Protein 2VVR (pdb70)

Nearest PDB structures (foldseek):
  2vvr-assembly1_A  TM=1.001E+00  e=6.389E-30  Escherichia coli K-12
  1nn4-assembly1_A  TM=1.004E+00  e=4.431E-27  Escherichia coli
  3he8-assembly1_A  TM=9.908E-01  e=1.418E-20  Acetivibrio thermocellus ATCC 27405
  1o1x-assembly1_A  TM=9.777E-01  e=2.222E-19  Thermotoga maritima
  4lfk-assembly1_B  TM=9.822E-01  e=3.552E-17  Lacticaseibacillus rhamnosus Lc 705

InterPro domains:
  IPR003500 Sugar-phosphate isomerase, RpiB/LacA/LacB family [PF02502] (4-141)
  IPR003500 Sugar-phosphate isomerase, RpiB/LacA/LacB family [PIRSF005384] (2-147)
  IPR003500 Sugar-phosphate isomerase, RpiB/LacA/LacB family [TIGR00689] (4-146)
  IPR004785 Ribose 5-phosphate isomerase B [TIGR01120] (3-145)
  IPR036569 Sugar-phosphate isomerase, RpiB/LacA/LacB superfamily [G3DSA:3.40.1400.10] (1-149)
  IPR036569 Sugar-phosphate isomerase, RpiB/LacA/LacB superfamily [SSF89623] (2-145)
  IPR051812 Sugar Phosphate Isomerase LacAB/RpiB [PTHR43732] (3-147)

Radius of gyration: 34.55 Å; Cα contacts (8 Å, |Δi|>4): 2140; chains: 6; bounding box: 80×55×101 Å

Secondary structure (DSSP, 8-state):
--EEEEEE-TTGGGGHHHHHHHHHHTTPEEEE----SSS---HHHHHHHHHHHHHTTSSSEEEEEESSSHHHHHHHHTSTT--EEE-SSHHHHHHHHHHH---EEEEETTTB-HHHHHHHHHHHHH-----TTHHHHHHHHHHHHT-/--EEEEEE-TTGGGGHHHHHHHHHHTTPEEEE----SSS---HHHHHHHHHHHHHTTSSSEEEEEESSSHHHHHHHHTSTT--EEE-SSHHHHHHHHHHH---EEEEETTTB-HHHHHHHHHHHHH-----THHHHHHHHHHHHH-/--EEEEEE-TTGGGGHHHHHHHHHHTTPEEEE----SSS---HHHHHHHHHHHHHTTSSSEEEEEESSSHHHHHHHHTSTT--EEE-SSHHHHHHHHHHH---EEEEETTTS-HHHHHHHHHHHHH-----TTHHHHHHHHHHHHT-/--EEEEEE-TTGGGGHHHHHHHHHHTTPEEEE----SSS---HHHHHHHHHHHHHTTSSSEEEEEESSSHHHHHHHHTSTT--EEE-SSHHHHHHHHHHH---EEEEETTTS-HHHHHHHHHHHHH-----TTHHHHHHHHHHHH-/--EEEEEE-TTGGGGHHHHHHHHHHTTPEEEE----SSS---HHHHHHHHHHHHHTTSSSEEEEEESSSHHHHHHHHTSTT--EEE-SSHHHHHHHHHHH---EEEEETTTB-HHHHHHHHHHHHH-----THHHHHHHHHHHHTT-/--EEEEEE-TTGGGGHHHHHHHHHHTTPEEEE----SSS---HHHHHHHHHHHHHTTSSSEEEEEESSSHHHHHHHHTSTT--EEE-SSHHHHHHHHHHH---EEEEETTTB-HHHHHHHHHHHHH-----TTHHHHHHHHHHHH-

Organism: Escherichia coli (strain K12) (NCBI:txid83333)

Sequence (879 aa):
MKKIAFGCDHVGFILKHEIVAHLVERGVEVIDKGTWSSERTDYPHYASQVALAVAGGEVDGGILICGTGVGISIAANKFAGIRAVVCSEPYSAQLSRQNNDTNVLAFGSRVVGLELAKMIVDAWLGAQYEGGRHQQRVEAITAIEQRMKKIAFGCDHVGFILKHEIVAHLVERGVEVIDKGTWSSERTDYPHYASQVALAVAGGEVDGGILICGTGVGISIAANKFAGIRAVVCSEPYSAQLSRQNNDTNVLAFGSRVVGLELAKMIVDAWLGAQYEGGRHQQRVEAITAIEQMKKIAFGCDHVGFILKHEIVAHLVERGVEVIDKGTWSSERTDYPHYASQVALAVAGGEVDGGILICGTGVGISIAANKFAGIRAVVCSEPYSAQLSRQNNDTNVLAFGSRVVGLELAKMIVDAWLGAQYEGGRHQQRVEAITAIEQRMKKIAFGCDHVGFILKHEIVAHLVERGVEVIDKGTWSSERTDYPHYASQVALAVAGGEVDGGILICGTGVGISIAANKFAGIRAVVCSEPYSAQLSRQNNDTNVLAFGSRVVGLELAKMIVDAWLGAQYEGGRHQQRVEAITAIEQMKKIAFGCDHVGFILKHEIVAHLVERGVEVIDKGTWSSERTDYPHYASQVALAVAGGEVDGGILICGTGVGISIAANKFAGIRAVVCSEPYSAQLSRQNNDTNVLAFGSRVVGLELAKMIVDAWLGAQYEGGRHQQRVEAITAIEQRMKKIAFGCDHVGFILKHEIVAHLVERGVEVIDKGTWSSERTDYPHYASQVALAVAGGEVDGGILICGTGVGISIAANKFAGIRAVVCSEPYSAQLSRQNNDTNVLAFGSRVVGLELAKMIVDAWLGAQYEGGRHQQRVEAITAIEQ

Solvent-accessible surface area: 32652 Å² total; per-residue (Å²): 67,155,66,0,0,0,0,0,9,34,42,0,34,90,14,9,126,86,0,33,57,10,0,94,129,124,52,10,98,29,54,59,42,0,10,164,52,84,133,162,33,46,14,6,104,17,0,22,67,0,0,100,1,13,53,59,62,106,9,68,0,0,0,0,0,9,12,9,0,1,1,0,4,2,0,0,4,24,32,68,33,0,35,4,0,11,10,16,7,2,20,5,0,53,34,0,25,40,36,8,40,0,21,0,0,0,0,1,4,66,3,2,6,12,45,6,0,44,33,0,0,48,17,0,39,67,15,146,50,105,15,65,158,11,70,140,28,13,88,34,2,54,64,15,42,147,176,65,154,75,0,0,0,0,0,8,33,41,0,62,94,14,19,141,78,0,33,40,9,0,91,140,146,50,10,99,29,54,60,45,0,10,162,45,82,138,182,30,62,15,6,100,17,0,22,63,0,0,82,2,13,53,58,64,100,11,72,0,0,0,0,0,9,11,9,0,0,1,0,4,2,0,0,5,23,6,66,35,0,31,3,0,10,12,16,6,2,21,4,0,55,36,0,24,39,37,10,40,0,20,0,0,0,0,1,3,68,3,2,5,16,43,6,0,41,31,0,0,47,16,0,34,64,12,147,55,114,17,66,132,8,72,104,21,8,103,36,1,61,60,33,52,185,64,155,75,0,0,0,0,0,8,28,40,0,63,94,13,18,138,81,0,34,41,9,0,91,138,148,48,10,101,29,54,60,41,0,10,164,44,80,136,208,31,58,14,6,102,16,0,21,64,0,0,102,2,14,55,58,63,103,10,73,0,0,0,0,0,10,13,9,0,0,2,0,4,1,0,0,5,25,32,66,30,0,32,4,0,10,11,16,33,32,94,4,0,69,34,0,23,40,36,10,39,0,20,0,0,0,0,1,10,151,42,8,50,50,112,77,0,42,117,0,0,45,18,0,34,63,10,147,57,112,15,65,134,6,74,133,24,8,95,36,1,25,40,30,49,154,218,65,155,66,0,0,0,0,0,9,34,41,0,33,94,13,9,127,86,0,35,57,8,0,92,128,124,55,10,96,28,55,55,40,0,10,56,48,82,138,164,32,60,14,6,101,17,0,23,67,0,0,100,1,13,54,59,60,106,10,69,0,0,0,0,0,10,12,9,0,0,1,0,3,2,0,0,4,24,33,71,33,0,37,4,0,11,10,16,36,30,92,4,0,70,34,0,23,41,35,9,37,0,20,0,0,0,0,1,10,148,41,6,48,50,117,74,0,42,118,0,0,47,17,0,41,69,14,150,48,105,16,63,178,7,69,136,37,11,94,34,2,60,58,37,58,179,65,154,72,0,0,0,0,0,8,31,42,0,60,94,14,18,141,82,0,34,40,10,0,92,141,144,49,11,102,29,53,59,41,0,10,165,44,79,137,216,31,60,15,6,100,18,0,22,64,0,0,104,2,14,56,58,63,101,10,73,0,0,0,0,0,9,12,8,0,0,2,0,3,1,0,0,5,26,32,71,34,0,32,3,0,10,10,15,6,2,22,4,0,55,35,0,24,40,36,9,38,0,20,0,0,0,0,1,4,67,3,3,5,14,46,5,0,40,32,0,0,45,17,0,34,64,13,147,56,114,16,65,136,8,73,107,24,7,98,36,1,40,26,32,49,113,133,63,157,62,0,0,0,0,0,10,35,42,0,35,92,14,8,127,84,0,34,57,9,0,92,131,125,52,10,98,30,55,56,38,0,12,164,52,83,135,167,31,45,14,6,103,18,0,23,67,0,0,101,0,13,57,59,62,107,10,69,0,0,0,0,0,10,12,9,0,0,1,0,4,2,0,0,4,25,33,72,33,0,33,4,0,10,9,15,7,1,21,4,0,54,32,0,24,41,34,9,39,0,19,0,0,0,0,1,4,66,3,2,6,12,45,6,0,45,33,0,0,49,16,0,38,68,15,148,48,108,17,62,181,11,71,135,38,12,91,33,2,65,54,39,55,170

Structure (mmCIF, N/CA/C/O backbone):
data_2VVR
#
_entry.id   2VVR
#
_cell.length_a   89.701
_cell.length_b   51.862
_cell.length_c   207.209
_cell.angle_alpha   90.00
_cell.angle_beta   115.55
_cell.angle_gamma   90.00
#
_symmetry.space_group_name_H-M   'C 1 2 1'
#
loop_
_entity.id
_entity.type
_entity.pdbx_description
1 polymer 'RIBOSE-5-PHOSPHATE ISOMERASE B'
2 water water
#
loop_
_atom_site.group_PDB
_atom_site.id
_atom_site.type_symbol
_atom_site.label_atom_id
_atom_site.label_alt_id
_atom_site.label_comp_id
_atom_site.label_asym_id
_atom_site.label_entity_id
_atom_site.label_seq_id
_atom_site.pdbx_PDB_ins_code
_atom_site.Cartn_x
_atom_site.Cartn_y
_atom_site.Cartn_z
_atom_site.occupancy
_atom_site.B_iso_or_equiv
_atom_site.auth_seq_id
_atom_site.auth_comp_id
_atom_site.auth_asym_id
_atom_site.auth_atom_id
_atom_site.pdbx_PDB_model_num
ATOM 1 N N . MET A 1 1 ? 88.471 -21.425 14.563 1.00 29.76 1 MET A N 1
ATOM 2 C CA . MET A 1 1 ? 87.079 -20.983 14.266 1.00 29.49 1 MET A CA 1
ATOM 3 C C . MET A 1 1 ? 86.982 -19.455 14.281 1.00 29.46 1 MET A C 1
ATOM 4 O O . MET A 1 1 ? 86.485 -18.864 15.245 1.00 29.75 1 MET A O 1
ATOM 9 N N . LYS A 1 2 ? 87.443 -18.824 13.199 1.00 28.74 2 LYS A N 1
ATOM 10 C CA . LYS A 1 2 ? 87.415 -17.359 13.067 1.00 28.16 2 LYS A CA 1
ATOM 11 C C . LYS A 1 2 ? 86.180 -16.858 12.334 1.00 27.01 2 LYS A C 1
ATOM 12 O O . LYS A 1 2 ? 85.679 -15.787 12.653 1.00 27.30 2 LYS A O 1
ATOM 18 N N . LYS A 1 3 ? 85.705 -17.606 11.342 1.00 25.72 3 LYS A N 1
ATOM 19 C CA . LYS A 1 3 ? 84.405 -17.316 10.733 1.00 24.94 3 LYS A CA 1
ATOM 20 C C . LYS A 1 3 ? 83.470 -18.516 10.717 1.00 23.35 3 LYS A C 1
ATOM 21 O O . LYS A 1 3 ? 83.868 -19.648 10.413 1.00 22.56 3 LYS A O 1
ATOM 27 N N . ILE A 1 4 ? 82.211 -18.223 11.027 1.00 21.65 4 ILE A N 1
ATOM 28 C CA . ILE A 1 4 ? 81.195 -19.232 11.289 1.00 20.82 4 ILE A CA 1
ATOM 29 C C . ILE A 1 4 ? 79.980 -18.927 10.446 1.00 19.38 4 ILE A C 1
ATOM 30 O O . ILE A 1 4 ? 79.526 -17.784 10.394 1.00 19.51 4 ILE A O 1
ATOM 35 N N . ALA A 1 5 ? 79.457 -19.939 9.772 1.00 17.74 5 ALA A N 1
ATOM 36 C CA . ALA A 1 5 ? 78.176 -19.791 9.085 1.00 17.02 5 ALA A CA 1
ATOM 37 C C . ALA A 1 5 ? 77.079 -20.184 10.071 1.00 16.09 5 ALA A C 1
ATOM 38 O O . ALA A 1 5 ? 77.125 -21.274 10.645 1.00 15.49 5 ALA A O 1
ATOM 40 N N . PHE A 1 6 ? 76.111 -19.283 10.271 1.00 15.29 6 PHE A N 1
ATOM 41 C CA . PHE A 1 6 ? 75.006 -19.487 11.208 1.00 15.15 6 PHE A CA 1
ATOM 42 C C . PHE A 1 6 ? 73.717 -19.767 10.474 1.00 15.21 6 PHE A C 1
ATOM 43 O O . PHE A 1 6 ? 73.429 -19.095 9.497 1.00 16.26 6 PHE A O 1
ATOM 51 N N . GLY A 1 7 ? 72.929 -20.726 10.964 1.00 15.19 7 GLY A N 1
ATOM 52 C CA . GLY A 1 7 ? 71.617 -21.039 10.419 1.00 15.24 7 GLY A CA 1
ATOM 53 C C . GLY A 1 7 ? 70.602 -21.444 11.477 1.00 15.64 7 GLY A C 1
ATOM 54 O O . GLY A 1 7 ? 70.976 -21.975 12.527 1.00 16.39 7 GLY A O 1
ATOM 55 N N . CYS A 1 8 ? 69.317 -21.201 11.214 1.00 15.50 8 CYS A N 1
ATOM 56 C CA . CYS A 1 8 ? 68.263 -21.589 12.144 1.00 15.70 8 CYS A CA 1
ATOM 57 C C . CYS A 1 8 ? 66.909 -21.666 11.454 1.00 15.95 8 CYS A C 1
ATOM 58 O O . CYS A 1 8 ? 66.701 -21.065 10.392 1.00 16.72 8 CYS A O 1
ATOM 61 N N . ASP A 1 9 ? 65.991 -22.417 12.035 1.00 15.47 9 ASP A N 1
ATOM 62 C CA . ASP A 1 9 ? 64.610 -22.334 11.599 1.00 15.58 9 ASP A CA 1
ATOM 63 C C . ASP A 1 9 ? 63.877 -21.302 12.451 1.00 15.39 9 ASP A C 1
ATOM 64 O O . ASP A 1 9 ? 64.499 -20.553 13.205 1.00 14.85 9 ASP A O 1
ATOM 69 N N . HIS A 1 10 ? 62.562 -21.258 12.288 1.00 15.58 10 HIS A N 1
ATOM 70 C CA . HIS A 1 10 ? 61.701 -20.312 12.989 1.00 15.55 10 HIS A CA 1
ATOM 71 C C . HIS A 1 10 ? 61.734 -20.480 14.510 1.00 15.50 10 HIS A C 1
ATOM 72 O O . HIS A 1 10 ? 61.548 -19.514 15.243 1.00 15.39 10 HIS A O 1
ATOM 79 N N . VAL A 1 11 ? 61.948 -21.706 14.981 1.00 15.60 11 VAL A N 1
ATOM 80 C CA . VAL A 1 11 ? 61.958 -21.967 16.427 1.00 15.05 11 VAL A CA 1
ATOM 81 C C . VAL A 1 11 ? 63.336 -21.634 16.985 1.00 14.91 11 VAL A C 1
ATOM 82 O O . VAL A 1 11 ? 63.434 -21.001 18.027 1.00 15.60 11 VAL A O 1
ATOM 86 N N . GLY A 1 12 ? 64.392 -22.041 16.281 1.00 14.62 12 GLY A N 1
ATOM 87 C CA . GLY A 1 12 ? 65.766 -21.675 16.647 1.00 14.79 12 GLY A CA 1
ATOM 88 C C . GLY A 1 12 ? 66.022 -20.172 16.656 1.00 15.03 12 GLY A C 1
ATOM 89 O O . GLY A 1 12 ? 66.878 -19.671 17.417 1.00 14.65 12 GLY A O 1
ATOM 90 N N . PHE A 1 13 ? 65.276 -19.464 15.802 1.00 15.14 13 PHE A N 1
ATOM 91 C CA . PHE A 1 13 ? 65.354 -18.004 15.646 1.00 15.02 13 PHE A CA 1
ATOM 92 C C . PHE A 1 13 ? 65.205 -17.248 16.970 1.00 14.80 13 PHE A C 1
ATOM 93 O O . PHE A 1 13 ? 65.796 -16.185 17.143 1.00 14.90 13 PHE A O 1
ATOM 101 N N . ILE A 1 14 ? 64.465 -17.792 17.925 1.00 14.78 14 ILE A N 1
ATOM 102 C CA . ILE A 1 14 ? 64.325 -17.096 19.204 1.00 15.08 14 ILE A CA 1
ATOM 103 C C . ILE A 1 14 ? 65.667 -16.816 19.919 1.00 14.39 14 ILE A C 1
ATOM 104 O O . ILE A 1 14 ? 65.749 -15.897 20.722 1.00 13.45 14 ILE A O 1
ATOM 109 N N . LEU A 1 15 ? 66.708 -17.603 19.620 1.00 13.78 15 LEU A N 1
ATOM 110 C CA . LEU A 1 15 ? 68.051 -17.396 20.186 1.00 13.71 15 LEU A CA 1
ATOM 111 C C . LEU A 1 15 ? 69.001 -16.649 19.252 1.00 13.45 15 LEU A C 1
ATOM 112 O O . LEU A 1 15 ? 70.102 -16.300 19.659 1.00 13.38 15 LEU A O 1
ATOM 117 N N . LYS A 1 16 ? 68.582 -16.414 18.007 1.00 14.16 16 LYS A N 1
ATOM 118 C CA . LYS A 1 16 ? 69.477 -15.915 16.950 1.00 13.99 16 LYS A CA 1
ATOM 119 C C . LYS A 1 16 ? 70.232 -14.648 17.315 1.00 13.97 16 LYS A C 1
ATOM 120 O O . LYS A 1 16 ? 71.464 -14.624 17.290 1.00 13.61 16 LYS A O 1
ATOM 126 N N . HIS A 1 17 ? 69.507 -13.578 17.635 1.00 14.18 17 HIS A N 1
ATOM 127 C CA . HIS A 1 17 ? 70.167 -12.269 17.780 1.00 14.13 17 HIS A CA 1
ATOM 128 C C . HIS A 1 17 ? 71.161 -12.293 18.913 1.00 13.74 17 HIS A C 1
ATOM 129 O O . HIS A 1 17 ? 72.265 -11.751 18.793 1.00 13.36 17 HIS A O 1
ATOM 136 N N . GLU A 1 18 ? 70.801 -12.978 19.993 1.00 13.50 18 GLU A N 1
ATOM 137 C CA . GLU A 1 18 ? 71.669 -13.049 21.151 1.00 13.92 18 GLU A CA 1
ATOM 138 C C . GLU A 1 18 ? 72.912 -13.910 20.897 1.00 13.48 18 GLU A C 1
ATOM 139 O O . GLU A 1 18 ? 74.027 -13.527 21.264 1.00 13.35 18 GLU A O 1
ATOM 145 N N . ILE A 1 19 ? 72.727 -15.058 20.245 1.00 13.42 19 ILE A N 1
ATOM 146 C CA . ILE A 1 19 ? 73.862 -15.921 19.904 1.00 13.20 19 ILE A CA 1
ATOM 147 C C . ILE A 1 19 ? 74.782 -15.246 18.888 1.00 13.01 19 ILE A C 1
ATOM 148 O O . ILE A 1 19 ? 75.997 -15.278 19.056 1.00 12.38 19 ILE A O 1
ATOM 153 N N . VAL A 1 20 ? 74.211 -14.643 17.843 1.00 13.67 20 VAL A N 1
ATOM 154 C CA . VAL A 1 20 ? 75.032 -13.875 16.879 1.00 13.92 20 VAL A CA 1
ATOM 155 C C . VAL A 1 20 ? 75.848 -12.795 17.586 1.00 13.75 20 VAL A C 1
ATOM 156 O O . VAL A 1 20 ? 77.048 -12.686 17.354 1.00 14.06 20 VAL A O 1
ATOM 160 N N . ALA A 1 21 ? 75.209 -12.019 18.463 1.00 14.07 21 ALA A N 1
ATOM 161 C CA . ALA A 1 21 ? 75.910 -10.965 19.225 1.00 13.95 21 ALA A CA 1
ATOM 162 C C . ALA A 1 21 ? 77.063 -11.520 20.052 1.00 13.95 21 ALA A C 1
ATOM 163 O O . ALA A 1 21 ? 78.160 -10.928 20.106 1.00 14.03 21 ALA A O 1
ATOM 165 N N . HIS A 1 22 ? 76.808 -12.650 20.712 1.00 13.67 22 HIS A N 1
ATOM 166 C CA . HIS A 1 22 ? 77.828 -13.350 21.494 1.00 13.57 22 HIS A CA 1
ATOM 167 C C . HIS A 1 22 ? 79.043 -13.781 20.639 1.00 13.46 22 HIS A C 1
ATOM 168 O O . HIS A 1 22 ? 80.196 -13.662 21.061 1.00 12.21 22 HIS A O 1
ATOM 175 N N . LEU A 1 23 ? 78.771 -14.282 19.437 1.00 13.76 23 LEU A N 1
ATOM 176 C CA . LEU A 1 23 ? 79.837 -14.676 18.520 1.00 13.88 23 LEU A CA 1
ATOM 177 C C . LEU A 1 23 ? 80.638 -13.451 18.066 1.00 14.19 23 LEU A C 1
ATOM 178 O O . LEU A 1 23 ? 81.866 -13.486 18.029 1.00 13.47 23 LEU A O 1
ATOM 183 N N . VAL A 1 24 ? 79.944 -12.357 17.749 1.00 14.70 24 VAL A N 1
ATOM 184 C CA . VAL A 1 24 ? 80.650 -11.101 17.408 1.00 15.33 24 VAL A CA 1
ATOM 185 C C . VAL A 1 24 ? 81.500 -10.653 18.585 1.00 15.48 24 VAL A C 1
ATOM 186 O O . VAL A 1 24 ? 82.683 -10.362 18.418 1.00 16.14 24 VAL A O 1
ATOM 190 N N . GLU A 1 25 ? 80.935 -10.657 19.791 1.00 16.10 25 GLU A N 1
ATOM 191 C CA . GLU A 1 25 ? 81.724 -10.352 20.989 1.00 16.36 25 GLU A CA 1
ATOM 192 C C . GLU A 1 25 ? 82.984 -11.241 21.142 1.00 17.29 25 GLU A C 1
ATOM 193 O O . GLU A 1 25 ? 84.034 -10.751 21.603 1.00 16.54 25 GLU A O 1
ATOM 199 N N . ARG A 1 26 ? 82.882 -12.532 20.789 1.00 17.77 26 ARG A N 1
ATOM 200 C CA . ARG A 1 26 ? 84.037 -13.455 20.855 1.00 18.31 26 ARG A CA 1
ATOM 201 C C . ARG A 1 26 ? 85.027 -13.268 19.698 1.00 19.24 26 ARG A C 1
ATOM 202 O O . ARG A 1 26 ? 86.054 -13.957 19.638 1.00 18.86 26 ARG A O 1
ATOM 210 N N . GLY A 1 27 ? 84.705 -12.375 18.764 1.00 20.06 27 GLY A N 1
ATOM 211 C CA . GLY A 1 27 ? 85.618 -12.022 17.678 1.00 20.06 27 GLY A CA 1
ATOM 212 C C . GLY A 1 27 ? 85.469 -12.870 16.430 1.00 20.84 27 GLY A C 1
ATOM 213 O O . GLY A 1 27 ? 86.389 -12.906 15.604 1.00 20.57 27 GLY A O 1
ATOM 214 N N . VAL A 1 28 ? 84.326 -13.547 16.266 1.00 21.01 28 VAL A N 1
ATOM 215 C CA . VAL A 1 28 ? 84.105 -14.323 15.049 1.00 20.90 28 VAL A CA 1
ATOM 216 C C . VAL A 1 28 ? 83.231 -13.561 14.062 1.00 21.11 28 VAL A C 1
ATOM 217 O O . VAL A 1 28 ? 82.283 -12.867 14.444 1.00 20.67 28 VAL A O 1
ATOM 221 N N . GLU A 1 29 ? 83.598 -13.675 12.788 1.00 21.24 29 GLU A N 1
ATOM 222 C CA . GLU A 1 29 ? 82.804 -13.159 11.696 1.00 21.39 29 GLU A CA 1
ATOM 223 C C . GLU A 1 29 ? 81.675 -14.142 11.428 1.00 21.46 29 GLU A C 1
ATOM 224 O O . GLU A 1 29 ? 81.929 -15.316 11.112 1.00 21.77 29 GLU A O 1
ATOM 230 N N . VAL A 1 30 ? 80.439 -13.658 11.549 1.00 20.94 30 VAL A N 1
ATOM 231 C CA . VAL A 1 30 ? 79.255 -14.470 11.334 1.00 21.08 30 VAL A CA 1
ATOM 232 C C . VAL A 1 30 ? 78.744 -14.276 9.902 1.00 21.54 30 VAL A C 1
ATOM 233 O O . VAL A 1 30 ? 78.424 -13.155 9.485 1.00 21.45 30 VAL A O 1
ATOM 237 N N . ILE A 1 31 ? 78.668 -15.371 9.153 1.00 21.21 31 ILE A N 1
ATOM 238 C CA . ILE A 1 31 ? 77.998 -15.361 7.867 1.00 21.37 31 ILE A CA 1
ATOM 239 C C . ILE A 1 31 ? 76.605 -15.918 8.111 1.00 21.34 31 ILE A C 1
ATOM 240 O O . ILE A 1 31 ? 76.462 -17.088 8.454 1.00 21.53 31 ILE A O 1
ATOM 245 N N . ASP A 1 32 ? 75.587 -15.075 7.945 1.00 21.60 32 ASP A N 1
ATOM 246 C CA . ASP A 1 32 ? 74.206 -15.401 8.309 1.00 21.40 32 ASP A CA 1
ATOM 247 C C . ASP A 1 32 ? 73.453 -16.071 7.160 1.00 21.72 32 ASP A C 1
ATOM 248 O O . ASP A 1 32 ? 73.282 -15.489 6.083 1.00 21.95 32 ASP A O 1
ATOM 253 N N . LYS A 1 33 ? 72.983 -17.290 7.402 1.00 21.23 33 LYS A N 1
ATOM 254 C CA . LYS A 1 33 ? 72.303 -18.081 6.378 1.00 21.01 33 LYS A CA 1
ATOM 255 C C . LYS A 1 33 ? 70.803 -18.090 6.607 1.00 20.57 33 LYS A C 1
ATOM 256 O O . LYS A 1 33 ? 70.093 -18.755 5.886 1.00 21.51 33 LYS A O 1
ATOM 262 N N . GLY A 1 34 ? 70.328 -17.347 7.602 1.00 20.19 34 GLY A N 1
ATOM 263 C CA . GLY A 1 34 ? 68.902 -17.280 7.904 1.00 20.58 34 GLY A CA 1
ATOM 264 C C . GLY A 1 34 ? 68.562 -18.378 8.889 1.00 20.73 34 GLY A C 1
ATOM 265 O O . GLY A 1 34 ? 69.449 -19.157 9.248 1.00 20.08 34 GLY A O 1
ATOM 266 N N . THR A 1 35 ? 67.303 -18.485 9.321 1.00 21.27 35 THR A N 1
ATOM 267 C CA . THR A 1 35 ? 66.171 -17.670 8.834 1.00 22.10 35 THR A CA 1
ATOM 268 C C . THR A 1 35 ? 66.115 -16.258 9.479 1.00 22.56 35 THR A C 1
ATOM 269 O O . THR A 1 35 ? 66.920 -15.919 10.357 1.00 22.94 35 THR A O 1
ATOM 273 N N . TRP A 1 36 ? 65.189 -15.427 9.021 1.00 23.00 36 TRP A N 1
ATOM 274 C CA . TRP A 1 36 ? 65.166 -14.008 9.424 1.00 23.36 36 TRP A CA 1
ATOM 275 C C . TRP A 1 36 ? 63.876 -13.570 10.118 1.00 23.66 36 TRP A C 1
ATOM 276 O O . TRP A 1 36 ? 63.697 -12.387 10.408 1.00 24.32 36 TRP A O 1
ATOM 287 N N . SER A 1 37 ? 62.979 -14.510 10.385 1.00 24.15 37 SER A N 1
ATOM 288 C CA . SER A 1 37 ? 61.784 -14.228 11.174 1.00 24.55 37 SER A CA 1
ATOM 289 C C . SER A 1 37 ? 61.284 -15.506 11.837 1.00 24.89 37 SER A C 1
ATOM 290 O O . SER A 1 37 ? 61.825 -16.602 11.604 1.00 25.13 37 SER A O 1
ATOM 293 N N . SER A 1 38 ? 60.246 -15.358 12.652 1.00 25.18 38 SER A N 1
ATOM 294 C CA . SER A 1 38 ? 59.562 -16.490 13.273 1.00 25.91 38 SER A CA 1
ATOM 295 C C . SER A 1 38 ? 58.553 -17.183 12.339 1.00 26.37 38 SER A C 1
ATOM 296 O O . SER A 1 38 ? 57.814 -18.071 12.779 1.00 26.51 38 SER A O 1
ATOM 299 N N . GLU A 1 39 ? 58.509 -16.780 11.067 1.00 26.75 39 GLU A N 1
ATOM 300 C CA . GLU A 1 39 ? 57.616 -17.400 10.092 1.00 27.14 39 GLU A CA 1
ATOM 301 C C . GLU A 1 39 ? 58.003 -18.854 9.869 1.00 27.02 39 GLU A C 1
ATOM 302 O O . GLU A 1 39 ? 59.158 -19.130 9.567 1.00 26.64 39 GLU A O 1
ATOM 308 N N . ARG A 1 40 ? 57.025 -19.758 9.983 1.00 27.37 40 ARG A N 1
ATOM 309 C CA . ARG A 1 40 ? 57.230 -21.203 9.790 1.00 27.45 40 ARG A CA 1
ATOM 310 C C . ARG A 1 40 ? 58.081 -21.498 8.552 1.00 26.98 40 ARG A C 1
ATOM 311 O O . ARG A 1 40 ? 57.830 -20.969 7.474 1.00 27.14 40 ARG A O 1
ATOM 319 N N . THR A 1 41 ? 59.089 -22.346 8.719 1.00 26.16 41 THR A N 1
ATOM 320 C CA . THR A 1 41 ? 60.022 -22.667 7.640 1.00 25.49 41 THR A CA 1
ATOM 321 C C . THR A 1 41 ? 60.691 -24.014 7.941 1.00 25.19 41 THR A C 1
ATOM 322 O O . THR A 1 41 ? 60.531 -24.548 9.039 1.00 24.75 41 THR A O 1
ATOM 326 N N . ASP A 1 42 ? 61.416 -24.566 6.965 1.00 24.78 42 ASP A N 1
ATOM 327 C CA . ASP A 1 42 ? 61.941 -25.936 7.063 1.00 24.02 42 ASP A CA 1
ATOM 328 C C . ASP A 1 42 ? 63.432 -25.967 7.401 1.00 23.32 42 ASP A C 1
ATOM 329 O O . ASP A 1 42 ? 64.254 -25.413 6.661 1.00 23.53 42 ASP A O 1
ATOM 334 N N . TYR A 1 43 ? 63.769 -26.647 8.501 1.00 21.48 43 TYR A N 1
ATOM 335 C CA . TYR A 1 43 ? 65.138 -26.715 8.998 1.00 20.79 43 TYR A CA 1
ATOM 336 C C . TYR A 1 43 ? 66.181 -27.316 8.023 1.00 20.38 43 TYR A C 1
ATOM 337 O O . TYR A 1 43 ? 67.317 -26.853 8.008 1.00 19.86 43 TYR A O 1
ATOM 346 N N . PRO A 1 44 ? 65.813 -28.327 7.201 1.00 20.42 44 PRO A N 1
ATOM 347 C CA . PRO A 1 44 ? 66.843 -28.912 6.328 1.00 20.30 44 PRO A CA 1
ATOM 348 C C . PRO A 1 44 ? 67.502 -27.924 5.361 1.00 19.80 44 PRO A C 1
ATOM 349 O O . PRO A 1 44 ? 68.694 -28.027 5.109 1.00 19.95 44 PRO A O 1
ATOM 353 N N . HIS A 1 45 ? 66.743 -26.971 4.837 1.00 19.98 45 HIS A N 1
ATOM 354 C CA . HIS A 1 45 ? 67.321 -25.941 3.958 1.00 19.76 45 HIS A CA 1
ATOM 355 C C . HIS A 1 45 ? 68.462 -25.143 4.609 1.00 19.14 45 HIS A C 1
ATOM 356 O O . HIS A 1 45 ? 69.482 -24.863 3.971 1.00 18.76 45 HIS A O 1
ATOM 363 N N . TYR A 1 46 ? 68.298 -24.774 5.879 1.00 19.04 46 TYR A N 1
ATOM 364 C CA . TYR A 1 46 ? 69.313 -23.947 6.569 1.00 19.08 46 TYR A CA 1
ATOM 365 C C . TYR A 1 46 ? 70.527 -24.783 6.945 1.00 18.47 46 TYR A C 1
ATOM 366 O O . TYR A 1 46 ? 71.659 -24.319 6.857 1.00 17.72 46 TYR A O 1
ATOM 375 N N . ALA A 1 47 ? 70.268 -26.029 7.342 1.00 18.41 47 ALA A N 1
ATOM 376 C CA . ALA A 1 47 ? 71.316 -27.049 7.511 1.00 18.45 47 ALA A CA 1
ATOM 377 C C . ALA A 1 47 ? 72.181 -27.145 6.251 1.00 17.71 47 ALA A C 1
ATOM 378 O O . ALA A 1 47 ? 73.405 -27.095 6.329 1.00 17.45 47 ALA A O 1
ATOM 380 N N . SER A 1 48 ? 71.527 -27.276 5.096 1.00 17.94 48 SER A N 1
ATOM 381 C CA . SER A 1 48 ? 72.232 -27.327 3.803 1.00 18.45 48 SER A CA 1
ATOM 382 C C . SER A 1 48 ? 73.108 -26.088 3.556 1.00 17.77 48 SER A C 1
ATOM 383 O O . SER A 1 48 ? 74.260 -26.219 3.178 1.00 17.66 48 SER A O 1
ATOM 386 N N . GLN A 1 49 ? 72.567 -24.893 3.793 1.00 18.00 49 GLN A N 1
ATOM 387 C CA . GLN A 1 49 ? 73.322 -23.639 3.554 1.00 17.80 49 GLN A CA 1
ATOM 388 C C . GLN A 1 49 ? 74.594 -23.559 4.374 1.00 17.67 49 GLN A C 1
ATOM 389 O O . GLN A 1 49 ? 75.652 -23.209 3.856 1.00 17.20 49 GLN A O 1
ATOM 395 N N . VAL A 1 50 ? 74.485 -23.882 5.666 1.00 17.24 50 VAL A N 1
ATOM 396 C CA . VAL A 1 50 ? 75.638 -23.879 6.559 1.00 17.13 50 VAL A CA 1
ATOM 397 C C . VAL A 1 50 ? 76.612 -25.010 6.196 1.00 16.98 50 VAL A C 1
ATOM 398 O O . VAL A 1 50 ? 77.820 -24.789 6.064 1.00 16.42 50 VAL A O 1
ATOM 402 N N . ALA A 1 51 ? 76.079 -26.213 6.016 1.00 17.84 51 ALA A N 1
ATOM 403 C CA . ALA A 1 51 ? 76.907 -27.381 5.691 1.00 18.89 51 ALA A CA 1
ATOM 404 C C . ALA A 1 51 ? 77.722 -27.181 4.403 1.00 19.33 51 ALA A C 1
ATOM 405 O O . ALA A 1 51 ? 78.916 -27.481 4.372 1.00 19.98 51 ALA A O 1
ATOM 407 N N . LEU A 1 52 ? 77.074 -26.671 3.355 1.00 20.02 52 LEU A N 1
ATOM 408 C CA . LEU A 1 52 ? 77.758 -26.374 2.085 1.00 20.63 52 LEU A CA 1
ATOM 409 C C . LEU A 1 52 ? 78.888 -25.370 2.264 1.00 20.91 52 LEU A C 1
ATOM 410 O O . LEU A 1 52 ? 79.989 -25.563 1.722 1.00 21.54 52 LEU A O 1
ATOM 415 N N . ALA A 1 53 ? 78.642 -24.342 3.077 1.00 21.11 53 ALA A N 1
ATOM 416 C CA . ALA A 1 53 ? 79.647 -23.321 3.373 1.00 20.84 53 ALA A CA 1
ATOM 417 C C . ALA A 1 53 ? 80.846 -23.875 4.122 1.00 20.89 53 ALA A C 1
ATOM 418 O O . ALA A 1 53 ? 81.995 -23.516 3.831 1.00 20.77 53 ALA A O 1
ATOM 420 N N . VAL A 1 54 ? 80.589 -24.737 5.103 1.00 21.35 54 VAL A N 1
ATOM 421 C CA . VAL A 1 54 ? 81.674 -25.383 5.845 1.00 21.42 54 VAL A CA 1
ATOM 422 C C . VAL A 1 54 ? 82.426 -26.392 4.959 1.00 21.78 54 VAL A C 1
ATOM 423 O O . VAL A 1 54 ? 83.659 -26.387 4.906 1.00 20.93 54 VAL A O 1
ATOM 427 N N . ALA A 1 55 ? 81.678 -27.265 4.284 1.00 22.85 55 ALA A N 1
ATOM 428 C CA . ALA A 1 55 ? 82.294 -28.332 3.483 1.00 23.76 55 ALA A CA 1
ATOM 429 C C . ALA A 1 55 ? 83.112 -27.724 2.323 1.00 24.62 55 ALA A C 1
ATOM 430 O O . ALA A 1 55 ? 84.201 -28.209 2.008 1.00 25.25 55 ALA A O 1
ATOM 432 N N . GLY A 1 56 ? 82.597 -26.635 1.744 1.00 25.40 56 GLY A N 1
ATOM 433 C CA . GLY A 1 56 ? 83.288 -25.875 0.694 1.00 25.70 56 GLY A CA 1
ATOM 434 C C . GLY A 1 56 ? 84.350 -24.873 1.129 1.00 26.14 56 GLY A C 1
ATOM 435 O O . GLY A 1 56 ? 84.874 -24.130 0.294 1.00 26.35 56 GLY A O 1
ATOM 436 N N . GLY A 1 57 ? 84.656 -24.819 2.426 1.00 26.42 57 GLY A N 1
ATOM 437 C CA . GLY A 1 57 ? 85.824 -24.082 2.917 1.00 26.44 57 GLY A CA 1
ATOM 438 C C . GLY A 1 57 ? 85.717 -22.564 2.950 1.00 26.80 57 GLY A C 1
ATOM 439 O O . GLY A 1 57 ? 86.709 -21.860 3.209 1.00 27.03 57 GLY A O 1
ATOM 440 N N . GLU A 1 58 ? 84.522 -22.046 2.694 1.00 26.78 58 GLU A N 1
ATOM 441 C CA . GLU A 1 58 ? 84.295 -20.598 2.740 1.00 26.89 58 GLU A CA 1
ATOM 442 C C . GLU A 1 58 ? 84.229 -20.098 4.203 1.00 26.45 58 GLU A C 1
ATOM 443 O O . GLU A 1 58 ? 84.391 -18.902 4.488 1.00 25.93 58 GLU A O 1
ATOM 449 N N . VAL A 1 59 ? 84.068 -21.050 5.124 1.00 25.51 59 VAL A N 1
ATOM 450 C CA . VAL A 1 59 ? 83.857 -20.762 6.524 1.00 24.20 59 VAL A CA 1
ATOM 451 C C . VAL A 1 59 ? 84.596 -21.827 7.342 1.00 23.51 59 VAL A C 1
ATOM 452 O O . VAL A 1 59 ? 84.886 -22.906 6.825 1.00 23.52 59 VAL A O 1
ATOM 456 N N . ASP A 1 60 ? 84.938 -21.523 8.594 1.00 22.07 60 ASP A N 1
ATOM 457 C CA . ASP A 1 60 ? 85.692 -22.475 9.426 1.00 21.21 60 ASP A CA 1
ATOM 458 C C . ASP A 1 60 ? 84.795 -23.492 10.106 1.00 19.91 60 ASP A C 1
ATOM 459 O O . ASP A 1 60 ? 85.228 -24.588 10.401 1.00 20.13 60 ASP A O 1
ATOM 464 N N . GLY A 1 61 ? 83.553 -23.111 10.360 1.00 19.07 61 GLY A N 1
ATOM 465 C CA . GLY A 1 61 ? 82.607 -23.960 11.071 1.00 17.88 61 GLY A CA 1
ATOM 466 C C . GLY A 1 61 ? 81.216 -23.393 10.949 1.00 16.99 61 GLY A C 1
ATOM 467 O O . GLY A 1 61 ? 81.025 -22.333 10.352 1.00 16.46 61 GLY A O 1
ATOM 468 N N . GLY A 1 62 ? 80.247 -24.114 11.507 1.00 15.81 62 GLY A N 1
ATOM 469 C CA . GLY A 1 62 ? 78.866 -23.721 11.470 1.00 14.99 62 GLY A CA 1
ATOM 470 C C . GLY A 1 62 ? 78.177 -23.843 12.817 1.00 14.22 62 GLY A C 1
ATOM 471 O O . GLY A 1 62 ? 78.574 -24.638 13.663 1.00 13.63 62 GLY A O 1
ATOM 472 N N . ILE A 1 63 ? 77.140 -23.039 13.011 1.00 13.40 63 ILE A N 1
ATOM 473 C CA . ILE A 1 63 ? 76.298 -23.139 14.197 1.00 13.09 63 ILE A CA 1
ATOM 474 C C . ILE A 1 63 ? 74.861 -23.134 13.729 1.00 11.93 63 ILE A C 1
ATOM 475 O O . ILE A 1 63 ? 74.479 -22.316 12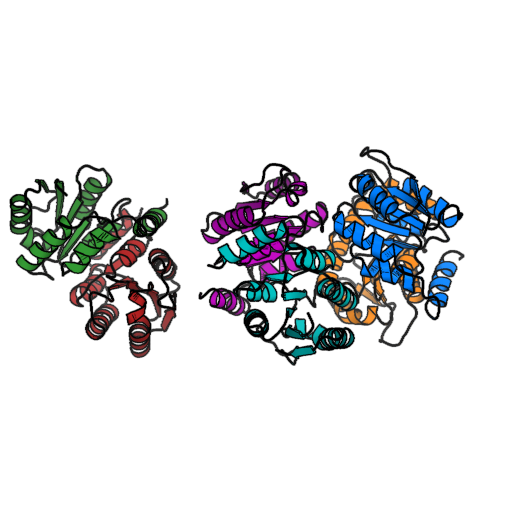.915 1.00 12.29 63 ILE A O 1
ATOM 480 N N . LEU A 1 64 ? 74.087 -24.080 14.240 1.00 11.40 64 LEU A N 1
ATOM 481 C CA . LEU A 1 64 ? 72.729 -24.315 13.826 1.00 11.50 64 LEU A CA 1
ATOM 482 C C . LEU A 1 64 ? 71.834 -24.456 15.057 1.00 11.71 64 LEU A C 1
ATOM 483 O O . LEU A 1 64 ? 72.191 -25.153 16.027 1.00 10.81 64 LEU A O 1
ATOM 488 N N . ILE A 1 65 ? 70.675 -23.798 15.020 1.00 11.74 65 ILE A N 1
ATOM 489 C CA . ILE A 1 65 ? 69.694 -23.895 16.097 1.00 11.67 65 ILE A CA 1
ATOM 490 C C . ILE A 1 65 ? 68.319 -24.213 15.553 1.00 11.87 65 ILE A C 1
ATOM 491 O O . ILE A 1 65 ? 67.868 -23.552 14.622 1.00 11.52 65 ILE A O 1
ATOM 496 N N . CYS A 1 66 ? 67.666 -25.229 16.132 1.00 11.83 66 CYS A N 1
ATOM 497 C CA . CYS A 1 66 ? 66.238 -25.474 15.932 1.00 11.86 66 CYS A CA 1
ATOM 498 C C . CYS A 1 66 ? 65.581 -25.697 17.302 1.00 11.07 66 CYS A C 1
ATOM 499 O O . CYS A 1 66 ? 66.151 -25.314 18.321 1.00 11.14 66 CYS A O 1
ATOM 502 N N . GLY A 1 67 ? 64.391 -26.284 17.343 1.00 10.65 67 GLY A N 1
ATOM 503 C CA . GLY A 1 67 ? 63.730 -26.543 18.625 1.00 10.77 67 GLY A CA 1
ATOM 504 C C . GLY A 1 67 ? 64.623 -27.348 19.583 1.00 10.47 67 GLY A C 1
ATOM 505 O O . GLY A 1 67 ? 64.749 -27.013 20.767 1.00 9.12 67 GLY A O 1
ATOM 506 N N . THR A 1 68 ? 65.240 -28.410 19.054 1.00 10.16 68 THR A N 1
ATOM 507 C CA . THR A 1 68 ? 66.139 -29.278 19.839 1.00 10.50 68 THR A CA 1
ATOM 508 C C . THR A 1 68 ? 67.570 -29.310 19.311 1.00 10.28 68 THR A C 1
ATOM 509 O O . THR A 1 68 ? 68.461 -29.798 19.993 1.00 10.56 68 THR A O 1
ATOM 513 N N . GLY A 1 69 ? 67.779 -28.816 18.091 1.00 9.90 69 GLY A N 1
ATOM 514 C CA . GLY A 1 69 ? 69.042 -28.942 17.415 1.00 10.05 69 GLY A CA 1
ATOM 515 C C . GLY A 1 69 ? 69.227 -30.293 16.733 1.00 9.79 69 GLY A C 1
ATOM 516 O O . GLY A 1 69 ? 70.169 -30.461 15.987 1.00 10.21 69 GLY A O 1
ATOM 517 N N . VAL A 1 70 ? 68.331 -31.252 16.981 1.00 10.24 70 VAL A N 1
ATOM 518 C CA . VAL A 1 70 ? 68.560 -32.640 16.571 1.00 10.38 70 VAL A CA 1
ATOM 519 C C . VAL A 1 70 ? 68.334 -32.833 15.074 1.00 10.29 70 VAL A C 1
ATOM 520 O O . VAL A 1 70 ? 69.234 -33.286 14.373 1.00 10.35 70 VAL A O 1
ATOM 524 N N . GLY A 1 71 ? 67.151 -32.476 14.585 1.00 10.67 71 GLY A N 1
ATOM 525 C CA . GLY A 1 71 ? 66.832 -32.600 13.159 1.00 11.61 71 GLY A CA 1
ATOM 526 C C . GLY A 1 71 ? 67.783 -31.821 12.272 1.00 12.06 71 GLY A C 1
ATOM 527 O O . GLY A 1 71 ? 68.318 -32.355 11.279 1.00 12.20 71 GLY A O 1
ATOM 528 N N . ILE A 1 72 ? 68.027 -30.566 12.648 1.00 12.40 72 ILE A N 1
ATOM 529 C CA . ILE A 1 72 ? 68.942 -29.707 11.892 1.00 12.65 72 ILE A CA 1
ATOM 530 C C . ILE A 1 72 ? 70.379 -30.305 11.858 1.00 13.35 72 ILE A C 1
ATOM 531 O O . ILE A 1 72 ? 71.033 -30.258 10.821 1.00 14.38 72 ILE A O 1
ATOM 536 N N . SER A 1 73 ? 70.849 -30.914 12.952 1.00 13.57 73 SER A N 1
ATOM 537 C CA . SER A 1 73 ? 72.174 -31.581 12.957 1.00 13.16 73 SER A CA 1
ATOM 538 C C . SER A 1 73 ? 72.228 -32.933 12.229 1.00 12.79 73 SER A C 1
ATOM 539 O O . SER A 1 73 ? 73.288 -33.307 11.711 1.00 12.75 73 SER A O 1
ATOM 542 N N . ILE A 1 74 ? 71.121 -33.674 12.209 1.00 12.47 74 ILE A N 1
ATOM 543 C CA . ILE A 1 74 ? 71.048 -34.905 11.420 1.00 12.79 74 ILE A CA 1
ATOM 544 C C . ILE A 1 74 ? 71.223 -34.576 9.926 1.00 12.85 74 ILE A C 1
ATOM 545 O O . ILE A 1 74 ? 72.006 -35.224 9.233 1.00 12.06 74 ILE A O 1
ATOM 550 N N . ALA A 1 75 ? 70.511 -33.542 9.462 1.00 13.34 75 ALA A N 1
ATOM 551 C CA . ALA A 1 75 ? 70.623 -33.035 8.078 1.00 13.50 75 ALA A CA 1
ATOM 552 C C . ALA A 1 75 ? 72.047 -32.621 7.748 1.00 13.81 75 ALA A C 1
ATOM 553 O O . ALA A 1 75 ? 72.605 -33.033 6.726 1.00 14.17 75 ALA A O 1
ATOM 555 N N . ALA A 1 76 ? 72.657 -31.830 8.625 1.00 13.67 76 ALA A N 1
ATOM 556 C CA . ALA A 1 76 ? 74.050 -31.389 8.432 1.00 13.78 76 ALA A CA 1
ATOM 557 C C . ALA A 1 76 ? 75.006 -32.575 8.310 1.00 13.60 76 ALA A C 1
ATOM 558 O O . ALA A 1 76 ? 75.890 -32.584 7.453 1.00 13.64 76 ALA A O 1
ATOM 560 N N . ASN A 1 77 ? 74.815 -33.582 9.159 1.00 14.04 77 ASN A N 1
ATOM 561 C CA . ASN A 1 77 ? 75.710 -34.755 9.191 1.00 14.52 77 ASN A CA 1
ATOM 562 C C . ASN A 1 77 ? 75.621 -35.635 7.922 1.00 14.99 77 ASN A C 1
ATOM 563 O O . ASN A 1 77 ? 76.544 -36.398 7.620 1.00 15.06 77 ASN A O 1
ATOM 568 N N . LYS A 1 78 ? 74.516 -35.516 7.200 1.00 15.66 78 LYS A N 1
ATOM 569 C CA . LYS A 1 78 ? 74.352 -36.181 5.897 1.00 16.66 78 LYS A CA 1
ATOM 570 C C . LYS A 1 78 ? 75.299 -35.681 4.803 1.00 17.40 78 LYS A C 1
ATOM 571 O O . LYS A 1 78 ? 75.526 -36.399 3.821 1.00 18.62 78 LYS A O 1
ATOM 577 N N . PHE A 1 79 ? 75.846 -34.474 4.970 1.00 17.71 79 PHE A N 1
ATOM 578 C CA . PHE A 1 79 ? 76.821 -33.915 4.026 1.00 17.63 79 PHE A CA 1
ATOM 579 C C . PHE A 1 79 ? 78.214 -34.465 4.296 1.00 17.62 79 PHE A C 1
ATOM 580 O O . PHE A 1 79 ? 78.600 -34.647 5.439 1.00 17.39 79 PHE A O 1
ATOM 588 N N . ALA A 1 80 ? 78.962 -34.727 3.227 1.00 17.40 80 ALA A N 1
ATOM 589 C CA . ALA A 1 80 ? 80.336 -35.221 3.323 1.00 17.29 80 ALA A CA 1
ATOM 590 C C . ALA A 1 80 ? 81.230 -34.111 3.862 1.00 17.19 80 ALA A C 1
ATOM 591 O O . ALA A 1 80 ? 81.057 -32.956 3.506 1.00 17.52 80 ALA A O 1
ATOM 593 N N . GLY A 1 81 ? 82.181 -34.466 4.717 1.00 16.76 81 GLY A N 1
ATOM 594 C CA . GLY A 1 81 ? 83.059 -33.483 5.340 1.00 17.05 81 GLY A CA 1
ATOM 595 C C . GLY A 1 81 ? 82.457 -32.734 6.531 1.00 16.81 81 GLY A C 1
ATOM 596 O O . GLY A 1 81 ? 83.112 -31.876 7.107 1.00 17.05 81 GLY A O 1
ATOM 597 N N . ILE A 1 82 ? 81.211 -33.035 6.898 1.00 16.56 82 ILE A N 1
ATOM 598 C CA . ILE A 1 82 ? 80.598 -32.416 8.086 1.00 15.89 82 ILE A CA 1
ATOM 599 C C . ILE A 1 82 ? 80.568 -33.389 9.250 1.00 15.54 82 ILE A C 1
ATOM 600 O O . ILE A 1 82 ? 80.145 -34.530 9.098 1.00 16.33 82 ILE A O 1
ATOM 605 N N . ARG A 1 83 ? 81.022 -32.915 10.411 1.00 14.87 83 ARG A N 1
ATOM 606 C CA . ARG A 1 83 ? 80.889 -33.620 11.677 1.00 14.21 83 ARG A CA 1
ATOM 607 C C . ARG A 1 83 ? 80.217 -32.654 12.667 1.00 13.15 83 ARG A C 1
ATOM 608 O O . ARG A 1 83 ? 80.846 -31.726 13.175 1.00 13.88 83 ARG A O 1
ATOM 616 N N . ALA A 1 84 ? 78.935 -32.890 12.913 1.00 11.57 84 ALA A N 1
ATOM 617 C CA . ALA A 1 84 ? 78.085 -31.999 13.675 1.00 10.58 84 ALA A CA 1
ATOM 618 C C . ALA A 1 84 ? 77.774 -32.613 15.039 1.00 9.66 84 ALA A C 1
ATOM 619 O O . ALA A 1 84 ? 77.315 -33.775 15.122 1.00 9.01 84 ALA A O 1
ATOM 621 N N . VAL A 1 85 ? 78.016 -31.844 16.100 1.00 8.34 85 VAL A N 1
ATOM 622 C CA . VAL A 1 85 ? 77.597 -32.234 17.464 1.00 7.96 85 VAL A CA 1
ATOM 623 C C . VAL A 1 85 ? 76.319 -31.478 17.854 1.00 7.82 85 VAL A C 1
ATOM 624 O O . VAL A 1 85 ? 76.235 -30.251 17.699 1.00 7.80 85 VAL A O 1
ATOM 628 N N . VAL A 1 86 ? 75.314 -32.212 18.320 1.00 7.28 86 VAL A N 1
ATOM 629 C CA . VAL A 1 86 ? 74.182 -31.603 19.016 1.00 7.22 86 VAL A CA 1
ATOM 630 C C . VAL A 1 86 ? 74.317 -31.956 20.507 1.00 7.58 86 VAL A C 1
ATOM 631 O O . VAL A 1 86 ? 74.677 -33.087 20.868 1.00 8.40 86 VAL A O 1
ATOM 635 N N . CYS A 1 87 ? 74.089 -30.969 21.372 1.00 7.18 87 CYS A N 1
ATOM 636 C CA . CYS A 1 87 ? 74.181 -31.168 22.819 1.00 6.87 87 CYS A CA 1
ATOM 637 C C . CYS A 1 87 ? 73.447 -30.085 23.609 1.00 6.61 87 CYS A C 1
ATOM 638 O O . CYS A 1 87 ? 73.002 -29.078 23.049 1.00 6.90 87 CYS A O 1
ATOM 641 N N . SER A 1 88 ? 73.324 -30.318 24.913 1.00 6.28 88 SER A N 1
ATOM 642 C CA . SER A 1 88 ? 72.700 -29.381 25.847 1.00 6.36 88 SER A CA 1
ATOM 643 C C . SER A 1 88 ? 73.585 -29.137 27.063 1.00 6.74 88 SER A C 1
ATOM 644 O O . SER A 1 88 ? 73.109 -28.655 28.085 1.00 7.55 88 SER A O 1
ATOM 647 N N . GLU A 1 89 ? 74.870 -29.474 26.946 1.00 6.95 89 GLU A N 1
ATOM 648 C CA . GLU A 1 89 ? 75.862 -29.151 27.959 1.00 7.12 89 GLU A CA 1
ATOM 649 C C . GLU A 1 89 ? 77.215 -29.012 27.259 1.00 7.54 89 GLU A C 1
ATOM 650 O O . GLU A 1 89 ? 77.370 -29.489 26.137 1.00 7.64 89 GLU A O 1
ATOM 656 N N . PRO A 1 90 ? 78.173 -28.309 27.881 1.00 8.06 90 PRO A N 1
ATOM 657 C CA . PRO A 1 90 ? 79.432 -27.973 27.203 1.00 8.09 90 PRO A CA 1
ATOM 658 C C . PRO A 1 90 ? 80.490 -29.071 27.157 1.00 8.03 90 PRO A C 1
ATOM 659 O O . PRO A 1 90 ? 81.419 -28.949 26.363 1.00 7.26 90 PRO A O 1
ATOM 663 N N . TYR A 1 91 ? 80.382 -30.102 28.001 1.00 8.25 91 TYR A N 1
ATOM 664 C CA . TYR A 1 91 ? 81.352 -31.201 27.954 1.00 8.07 91 TYR A CA 1
ATOM 665 C C . TYR A 1 91 ? 81.321 -31.914 26.591 1.00 8.11 91 TYR A C 1
ATOM 666 O O . TYR A 1 91 ? 82.364 -32.102 25.974 1.00 7.59 91 TYR A O 1
ATOM 675 N N . SER A 1 92 ? 80.130 -32.287 26.132 1.00 7.87 92 SER A N 1
ATOM 676 C CA . SER A 1 92 ? 79.964 -32.964 24.837 1.00 8.87 92 SER A CA 1
ATOM 677 C C . SER A 1 92 ? 80.513 -32.141 23.665 1.00 9.40 92 SER A C 1
ATOM 678 O O . SER A 1 92 ? 81.217 -32.674 22.787 1.00 8.19 92 SER A O 1
ATOM 681 N N . ALA A 1 93 ? 80.200 -30.838 23.684 1.00 9.58 93 ALA A N 1
ATOM 682 C CA . ALA A 1 93 ? 80.743 -29.868 22.721 1.00 10.36 93 ALA A CA 1
ATOM 683 C C . ALA A 1 93 ? 82.293 -29.840 22.703 1.00 10.46 93 ALA A C 1
ATOM 684 O O . ALA A 1 93 ? 82.931 -30.004 21.645 1.00 10.72 93 ALA A O 1
ATOM 686 N N . GLN A 1 94 ? 82.878 -29.641 23.876 1.00 11.16 94 GLN A N 1
ATOM 687 C CA . GLN A 1 94 ? 84.343 -29.584 24.055 1.00 12.00 94 GLN A CA 1
ATOM 688 C C . GLN A 1 94 ? 85.063 -30.874 23.606 1.00 12.37 94 GLN A C 1
ATOM 689 O O . GLN A 1 94 ? 86.008 -30.821 22.803 1.00 12.11 94 GLN A O 1
ATOM 695 N N . LEU A 1 95 ? 84.614 -32.018 24.121 1.00 12.37 95 LEU A N 1
ATOM 696 C CA . LEU A 1 95 ? 85.240 -33.296 23.768 1.00 12.79 95 LEU A CA 1
ATOM 697 C C . LEU A 1 95 ? 85.070 -33.660 22.293 1.00 12.57 95 LEU A C 1
ATOM 698 O O . LEU A 1 95 ? 85.956 -34.276 21.698 1.00 12.62 95 LEU A O 1
ATOM 703 N N . SER A 1 96 ? 83.938 -33.286 21.700 1.00 13.16 96 SER A N 1
ATOM 704 C CA . SER A 1 96 ? 83.717 -33.519 20.272 1.00 13.27 96 SER A CA 1
ATOM 705 C C . SER A 1 96 ? 84.711 -32.750 19.391 1.00 13.96 96 SER A C 1
ATOM 706 O O . SER A 1 96 ? 85.101 -33.245 18.322 1.00 13.30 96 SER A O 1
ATOM 709 N N . ARG A 1 97 ? 85.123 -31.554 19.825 1.00 14.35 97 ARG A N 1
ATOM 710 C CA . ARG A 1 97 ? 86.204 -30.850 19.134 1.00 15.42 97 ARG A CA 1
ATOM 711 C C . ARG A 1 97 ? 87.507 -31.646 19.317 1.00 15.62 97 ARG A C 1
ATOM 712 O O . ARG A 1 97 ? 88.165 -31.986 18.347 1.00 15.73 97 ARG A O 1
ATOM 720 N N . GLN A 1 98 ? 87.842 -31.945 20.566 1.00 16.38 98 GLN A N 1
ATOM 721 C CA . GLN A 1 98 ? 89.098 -32.615 20.927 1.00 16.76 98 GLN A CA 1
ATOM 722 C C . GLN A 1 98 ? 89.288 -33.991 20.272 1.00 16.97 98 GLN A C 1
ATOM 723 O O . GLN A 1 98 ? 90.374 -34.280 19.751 1.00 17.05 98 GLN A O 1
ATOM 729 N N . ASN A 1 99 ? 88.230 -34.809 20.282 1.00 16.88 99 ASN A N 1
ATOM 730 C CA . ASN A 1 99 ? 88.267 -36.200 19.806 1.00 17.18 99 ASN A CA 1
ATOM 731 C C . ASN A 1 99 ? 87.688 -36.461 18.395 1.00 17.43 99 ASN A C 1
ATOM 732 O O . ASN A 1 99 ? 88.148 -37.376 17.694 1.00 16.95 99 ASN A O 1
ATOM 737 N N . ASN A 1 100 ? 86.685 -35.679 17.990 1.00 17.65 100 ASN A N 1
ATOM 738 C CA . 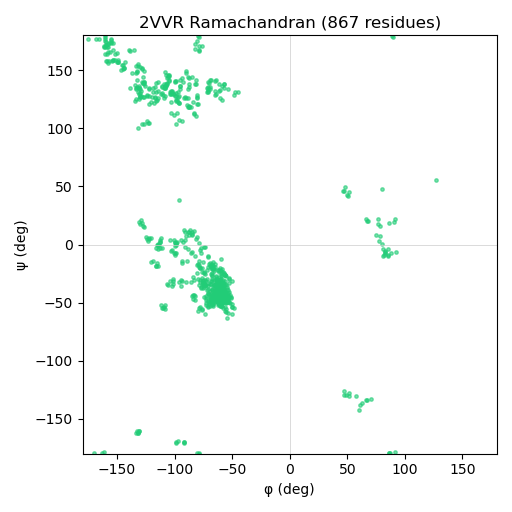ASN A 1 100 ? 85.955 -35.901 16.737 1.00 17.86 100 ASN A CA 1
ATOM 739 C C . ASN A 1 100 ? 86.134 -34.788 15.697 1.00 17.72 100 ASN A C 1
ATOM 740 O O . ASN A 1 100 ? 85.575 -34.860 14.616 1.00 17.80 100 ASN A O 1
ATOM 745 N N . ASP A 1 101 ? 86.921 -33.765 16.025 1.00 18.23 101 ASP A N 1
ATOM 746 C CA . ASP A 1 101 ? 87.157 -32.616 15.133 1.00 17.41 101 ASP A CA 1
ATOM 747 C C . ASP A 1 101 ? 85.862 -32.016 14.572 1.00 16.83 101 ASP A C 1
ATOM 748 O O . ASP A 1 101 ? 85.778 -31.675 13.390 1.00 16.72 101 ASP A O 1
ATOM 753 N N . THR A 1 102 ? 84.837 -31.880 15.410 1.00 15.34 102 THR A N 1
ATOM 754 C CA . THR A 1 102 ? 83.565 -31.356 14.910 1.00 14.79 102 THR A CA 1
ATOM 755 C C . THR A 1 102 ? 83.707 -29.948 14.286 1.00 14.50 102 THR A C 1
ATOM 756 O O . THR A 1 102 ? 84.390 -29.075 14.810 1.00 14.60 102 THR A O 1
ATOM 760 N N . ASN A 1 103 ? 83.073 -29.748 13.142 1.00 14.04 103 ASN A N 1
ATOM 761 C CA . ASN A 1 103 ? 83.100 -28.444 12.502 1.00 13.65 103 ASN A CA 1
ATOM 762 C C . ASN A 1 103 ? 81.728 -27.774 12.503 1.00 12.92 103 ASN A C 1
ATOM 763 O O . ASN A 1 103 ? 81.574 -26.679 11.969 1.00 13.12 103 ASN A O 1
ATOM 768 N N . VAL A 1 104 ? 80.737 -28.433 13.107 1.00 12.17 104 VAL A N 1
ATOM 769 C CA . VAL A 1 104 ? 79.384 -27.886 13.240 1.00 11.52 104 VAL A CA 1
ATOM 770 C C . VAL A 1 104 ? 78.825 -28.194 14.647 1.00 11.00 104 VAL A C 1
ATOM 771 O O . VAL A 1 104 ? 78.961 -29.300 15.154 1.00 10.09 104 VAL A O 1
ATOM 775 N N . LEU A 1 105 ? 78.221 -27.173 15.259 1.00 10.33 105 LEU A N 1
ATOM 776 C CA . LEU A 1 105 ? 77.611 -27.270 16.583 1.00 9.82 105 LEU A CA 1
ATOM 777 C C . LEU A 1 105 ? 76.140 -26.885 16.459 1.00 9.57 105 LEU A C 1
ATOM 778 O O . LEU A 1 105 ? 75.794 -25.906 15.785 1.00 10.51 105 LEU A O 1
ATOM 783 N N . ALA A 1 106 ? 75.277 -27.673 17.088 1.00 8.52 106 ALA A N 1
ATOM 784 C CA . ALA A 1 106 ? 73.862 -27.404 17.132 1.00 8.26 106 ALA A CA 1
ATOM 785 C C . ALA A 1 106 ? 73.346 -27.528 18.552 1.00 8.00 106 ALA A C 1
ATOM 786 O O . ALA A 1 106 ? 73.904 -28.249 19.361 1.00 7.85 106 ALA A O 1
ATOM 788 N N . PHE A 1 107 ? 72.242 -26.845 18.826 1.00 7.53 107 PHE A N 1
ATOM 789 C CA . PHE A 1 107 ? 71.567 -26.955 20.109 1.00 7.18 107 PHE A CA 1
ATOM 790 C C . PHE A 1 107 ? 70.147 -26.470 19.918 1.00 6.94 107 PHE A C 1
ATOM 791 O O . PHE A 1 107 ? 69.799 -26.033 18.824 1.00 7.23 107 PHE A O 1
ATOM 799 N N . GLY A 1 108 ? 69.324 -26.583 20.958 1.00 6.83 108 GLY A N 1
ATOM 800 C CA . GLY A 1 108 ? 67.897 -26.421 20.821 1.00 6.72 108 GLY A CA 1
ATOM 801 C C . GLY A 1 108 ? 67.362 -25.282 21.656 1.00 6.93 108 GLY A C 1
ATOM 802 O O . GLY A 1 108 ? 67.585 -25.239 22.861 1.00 5.50 108 GLY A O 1
ATOM 803 N N . SER A 1 109 ? 66.619 -24.375 21.017 1.00 7.47 109 SER A N 1
ATOM 804 C CA . SER A 1 109 ? 66.063 -23.206 21.718 1.00 8.01 109 SER A CA 1
ATOM 805 C C . SER A 1 109 ? 64.963 -23.578 22.721 1.00 8.16 109 SER A C 1
ATOM 806 O O . SER A 1 109 ? 64.649 -22.803 23.608 1.00 8.22 109 SER A O 1
ATOM 809 N N . ARG A 1 110 ? 64.390 -24.767 22.581 1.00 8.49 110 ARG A N 1
ATOM 810 C CA . ARG A 1 110 ? 63.416 -25.229 23.544 1.00 9.00 110 ARG A CA 1
ATOM 811 C C . ARG A 1 110 ? 63.990 -26.192 24.593 1.00 7.76 110 ARG A C 1
ATOM 812 O O . ARG A 1 110 ? 63.269 -26.637 25.467 1.00 7.65 110 ARG A O 1
ATOM 820 N N . VAL A 1 111 ? 65.291 -26.454 24.501 1.00 7.19 111 VAL A N 1
ATOM 821 C CA . VAL A 1 111 ? 66.011 -27.327 25.420 1.00 6.80 111 VAL A CA 1
ATOM 822 C C . VAL A 1 111 ? 66.932 -26.514 26.340 1.00 6.26 111 VAL A C 1
ATOM 823 O O . VAL A 1 111 ? 66.838 -26.625 27.559 1.00 5.71 111 VAL A O 1
ATOM 827 N N . VAL A 1 112 ? 67.817 -25.703 25.764 1.00 6.04 112 VAL A N 1
ATOM 828 C CA . VAL A 1 112 ? 68.754 -24.920 26.564 1.00 6.56 112 VAL A CA 1
ATOM 829 C C . VAL A 1 112 ? 68.309 -23.455 26.605 1.00 7.11 112 VAL A C 1
ATOM 830 O O . VAL A 1 112 ? 67.742 -22.945 25.630 1.00 7.12 112 VAL A O 1
ATOM 834 N N . GLY A 1 113 ? 68.552 -22.802 27.744 1.00 7.24 113 GLY A N 1
ATOM 835 C CA . GLY A 1 113 ? 68.364 -21.376 27.872 1.00 7.26 113 GLY A CA 1
ATOM 836 C C . GLY A 1 113 ? 69.578 -20.664 27.328 1.00 7.27 113 GLY A C 1
ATOM 837 O O . GLY A 1 113 ? 70.588 -21.290 26.999 1.00 6.16 113 GLY A O 1
ATOM 838 N N . LEU A 1 114 ? 69.480 -19.347 27.238 1.00 7.93 114 LEU A N 1
ATOM 839 C CA . LEU A 1 114 ? 70.465 -18.547 26.512 1.00 8.31 114 LEU A CA 1
ATOM 840 C C . LEU A 1 114 ? 71.878 -18.627 27.088 1.00 8.31 114 LEU A C 1
ATOM 841 O O . LEU A 1 114 ? 72.846 -18.768 26.352 1.00 8.08 114 LEU A O 1
ATOM 846 N N . GLU A 1 115 ? 71.993 -18.542 28.405 1.00 8.67 115 GLU A N 1
ATOM 847 C CA . GLU A 1 115 ? 73.300 -18.461 29.043 1.00 9.16 115 GLU A CA 1
ATOM 848 C C . GLU A 1 115 ? 74.052 -19.795 29.047 1.00 8.78 115 GLU A C 1
ATOM 849 O O . GLU A 1 115 ? 75.272 -19.815 28.914 1.00 8.27 115 GLU A O 1
ATOM 855 N N . LEU A 1 116 ? 73.321 -20.894 29.222 1.00 8.54 116 LEU A N 1
ATOM 856 C CA . LEU A 1 116 ? 73.858 -22.224 28.981 1.00 8.27 116 LEU A CA 1
ATOM 857 C C . LEU A 1 116 ? 74.285 -22.375 27.517 1.00 8.10 116 LEU A C 1
ATOM 858 O O . LEU A 1 116 ? 75.359 -22.884 27.237 1.00 8.59 116 LEU A O 1
ATOM 863 N N . ALA A 1 117 ? 73.445 -21.938 26.588 1.00 8.46 117 ALA A N 1
ATOM 864 C CA . ALA A 1 117 ? 73.800 -21.987 25.174 1.00 8.60 117 ALA A CA 1
ATOM 865 C C . ALA A 1 117 ? 75.117 -21.208 24.897 1.00 8.78 117 ALA A C 1
ATOM 866 O O . ALA A 1 117 ? 76.011 -21.714 24.188 1.00 7.93 117 ALA A O 1
ATOM 868 N N . LYS A 1 118 ? 75.263 -20.020 25.492 1.00 8.74 118 LYS A N 1
ATOM 869 C CA . LYS A 1 118 ? 76.527 -19.257 25.384 1.00 9.32 118 LYS A CA 1
ATOM 870 C C . LYS A 1 118 ? 77.734 -20.028 25.929 1.00 9.10 118 LYS A C 1
ATOM 871 O O . LYS A 1 118 ? 78.820 -19.987 25.350 1.00 8.51 118 LYS A O 1
ATOM 877 N N . MET A 1 119 ? 77.546 -20.732 27.046 1.00 9.33 119 MET A N 1
ATOM 878 C CA . MET A 1 119 ? 78.625 -21.530 27.621 1.00 9.66 119 MET A CA 1
ATOM 879 C C . MET A 1 119 ? 78.992 -22.715 26.720 1.00 8.93 119 MET A C 1
ATOM 880 O O . MET A 1 119 ? 80.169 -23.061 26.603 1.00 9.13 119 MET A O 1
ATOM 885 N N . ILE A 1 120 ? 77.993 -23.342 26.097 1.00 8.30 120 ILE A N 1
ATOM 886 C CA . ILE A 1 120 ? 78.241 -24.423 25.130 1.00 8.12 120 ILE A CA 1
ATOM 887 C C . ILE A 1 120 ? 79.041 -23.910 23.910 1.00 8.42 120 ILE A C 1
ATOM 888 O O . ILE A 1 120 ? 80.020 -24.559 23.443 1.00 8.63 120 ILE A O 1
ATOM 893 N N . VAL A 1 121 ? 78.644 -22.750 23.397 1.00 8.44 121 VAL A N 1
ATOM 894 C CA . VAL A 1 121 ? 79.382 -22.084 22.311 1.00 8.90 121 VAL A CA 1
ATOM 895 C C . VAL A 1 121 ? 80.844 -21.817 22.672 1.00 9.18 121 VAL A C 1
ATOM 896 O O . VAL A 1 121 ? 81.748 -22.152 21.887 1.00 9.36 121 VAL A O 1
ATOM 900 N N . ASP A 1 122 ? 81.081 -21.261 23.868 1.00 9.58 122 ASP A N 1
ATOM 901 C CA . ASP A 1 122 ? 82.438 -20.964 24.339 1.00 10.01 122 ASP A CA 1
ATOM 902 C C . ASP A 1 122 ? 83.315 -22.215 24.481 1.00 10.44 122 ASP A C 1
ATOM 903 O O . ASP A 1 122 ? 84.517 -22.187 24.175 1.00 9.56 122 ASP A O 1
ATOM 908 N N . ALA A 1 123 ? 82.719 -23.277 25.017 1.00 10.50 123 ALA A N 1
ATOM 909 C CA . ALA A 1 123 ? 83.405 -24.551 25.195 1.00 11.17 123 ALA A CA 1
ATOM 910 C C . ALA A 1 123 ? 83.786 -25.128 23.824 1.00 11.30 123 ALA A C 1
ATOM 911 O O . ALA A 1 123 ? 84.870 -25.655 23.649 1.00 12.05 123 ALA A O 1
ATOM 913 N N . TRP A 1 124 ? 82.899 -24.992 22.852 1.00 12.23 124 TRP A N 1
ATOM 914 C CA . TRP A 1 124 ? 83.153 -25.473 21.498 1.00 12.55 124 TRP A CA 1
ATOM 915 C C . TRP A 1 124 ? 84.264 -24.673 20.793 1.00 13.44 124 TRP A C 1
ATOM 916 O O . TRP A 1 124 ? 85.208 -25.273 20.243 1.00 12.72 124 TRP A O 1
ATOM 927 N N . LEU A 1 125 ? 84.157 -23.338 20.831 1.00 13.82 125 LEU A N 1
ATOM 928 C CA . LEU A 1 125 ? 85.134 -22.458 20.185 1.00 15.00 125 LEU A CA 1
ATOM 929 C C . LEU A 1 125 ? 86.499 -22.516 20.872 1.00 15.80 125 LEU A C 1
ATOM 930 O O . LEU A 1 125 ? 87.527 -22.284 20.242 1.00 16.02 125 LEU A O 1
ATOM 935 N N . GLY A 1 126 ? 86.496 -22.789 22.174 1.00 16.34 126 GLY A N 1
ATOM 936 C CA . GLY A 1 126 ? 87.718 -22.862 22.959 1.00 17.18 126 GLY A CA 1
ATOM 937 C C . GLY A 1 126 ? 88.520 -24.151 22.821 1.00 18.02 126 GLY A C 1
ATOM 938 O O . GLY A 1 126 ? 89.694 -24.171 23.184 1.00 17.53 126 GLY A O 1
ATOM 939 N N . ALA A 1 127 ? 87.912 -25.223 22.305 1.00 18.74 127 ALA A N 1
ATOM 940 C CA . ALA A 1 127 ? 88.583 -26.531 22.246 1.00 19.77 127 ALA A CA 1
ATOM 941 C C . ALA A 1 127 ? 89.384 -26.755 20.950 1.00 20.84 127 ALA A C 1
ATOM 942 O O . ALA A 1 127 ? 89.023 -26.259 19.880 1.00 20.72 127 ALA A O 1
ATOM 944 N N . GLN A 1 128 ? 90.463 -27.530 21.063 1.00 22.71 128 GLN A N 1
ATOM 945 C CA . GLN A 1 128 ? 91.318 -27.870 19.910 1.00 23.64 128 GLN A CA 1
ATOM 946 C C . GLN A 1 128 ? 91.342 -29.385 19.656 1.00 23.95 128 GLN A C 1
ATOM 947 O O . GLN A 1 128 ? 91.462 -30.187 20.598 1.00 23.07 128 GLN A O 1
ATOM 953 N N . TYR A 1 129 ? 91.208 -29.761 18.384 1.00 25.13 129 TYR A N 1
ATOM 954 C CA . TYR A 1 129 ? 91.307 -31.163 17.967 1.00 25.89 129 TYR A CA 1
ATOM 955 C C . TYR A 1 129 ? 92.663 -31.768 18.343 1.00 26.41 129 TYR A C 1
ATOM 956 O O . TYR A 1 129 ? 93.705 -31.232 17.977 1.00 26.27 129 TYR A O 1
ATOM 965 N N . GLU A 1 130 ? 92.637 -32.879 19.080 1.00 27.55 130 GLU A N 1
ATOM 966 C CA . GLU A 1 130 ? 93.857 -33.481 19.635 1.00 28.69 130 GLU A CA 1
ATOM 967 C C . GLU A 1 130 ? 94.562 -34.484 18.722 1.00 29.22 130 GLU A C 1
ATOM 968 O O . GLU A 1 130 ? 95.628 -34.990 19.082 1.00 29.19 130 GLU A O 1
ATOM 974 N N . GLY A 1 131 ? 93.977 -34.779 17.562 1.00 29.74 131 GLY A N 1
ATOM 975 C CA . GLY A 1 131 ? 94.563 -35.740 16.615 1.00 29.96 131 GLY A CA 1
ATOM 976 C C . GLY A 1 131 ? 95.006 -37.026 17.294 1.00 30.27 131 GLY A C 1
ATOM 977 O O . GLY A 1 131 ? 94.221 -37.665 17.997 1.00 30.57 131 GLY A O 1
ATOM 978 N N . GLY A 1 132 ? 96.270 -37.400 17.086 1.00 30.48 132 GLY A N 1
ATOM 979 C CA . GLY A 1 132 ? 96.846 -38.602 17.694 1.00 30.67 132 GLY A CA 1
ATOM 980 C C . GLY A 1 132 ? 96.021 -39.858 17.478 1.00 30.72 132 GLY A C 1
ATOM 981 O O . GLY A 1 132 ? 95.658 -40.171 16.345 1.00 30.42 132 GLY A O 1
ATOM 982 N N . ARG A 1 133 ? 95.708 -40.563 18.570 1.00 31.06 133 ARG A N 1
ATOM 983 C CA . ARG A 1 133 ? 94.930 -41.810 18.499 1.00 31.72 133 ARG A CA 1
ATOM 984 C C . ARG A 1 133 ? 93.525 -41.637 17.888 1.00 31.51 133 ARG A C 1
ATOM 985 O O . ARG A 1 133 ? 92.997 -42.570 17.267 1.00 31.46 133 ARG A O 1
ATOM 993 N N . HIS A 1 134 ? 92.940 -40.445 18.056 1.00 31.37 134 HIS A N 1
ATOM 994 C CA . HIS A 1 134 ? 91.588 -40.139 17.553 1.00 31.21 134 HIS A CA 1
ATOM 995 C C . HIS A 1 134 ? 91.513 -40.027 16.029 1.00 30.94 134 HIS A C 1
ATOM 996 O O . HIS A 1 134 ? 90.428 -40.103 15.460 1.00 30.87 134 HIS A O 1
ATOM 1003 N N . GLN A 1 135 ? 92.650 -39.822 15.374 1.00 31.10 135 GLN A N 1
ATOM 1004 C CA . GLN A 1 135 ? 92.671 -39.616 13.925 1.00 31.00 135 GLN A CA 1
ATOM 1005 C C . GLN A 1 135 ? 92.170 -40.842 13.144 1.00 30.69 135 GLN A C 1
ATOM 1006 O O . GLN A 1 135 ? 91.361 -40.696 12.231 1.00 30.61 135 GLN A O 1
ATOM 1012 N N . GLN A 1 136 ? 92.640 -42.036 13.501 1.00 30.11 136 GLN A N 1
ATOM 1013 C CA . GLN A 1 136 ? 92.193 -43.258 12.824 1.00 30.31 136 GLN A CA 1
ATOM 1014 C C . GLN A 1 136 ? 90.675 -43.440 12.966 1.00 29.31 136 GLN A C 1
ATOM 1015 O O . GLN A 1 136 ? 90.018 -43.898 12.027 1.00 28.66 136 GLN A O 1
ATOM 1021 N N . ARG A 1 137 ? 90.124 -43.062 14.123 1.00 28.39 137 ARG A N 1
ATOM 1022 C CA . ARG A 1 137 ? 88.669 -43.105 14.341 1.00 28.20 137 ARG A CA 1
ATOM 1023 C C . ARG A 1 137 ? 87.943 -42.123 13.420 1.00 27.19 137 ARG A C 1
ATOM 1024 O O . ARG A 1 137 ? 86.983 -42.500 12.751 1.00 26.17 137 ARG A O 1
ATOM 1032 N N . VAL A 1 138 ? 88.431 -40.881 13.356 1.00 26.66 138 VAL A N 1
ATOM 1033 C CA . VAL A 1 138 ? 87.844 -39.866 12.474 1.00 26.73 138 VAL A CA 1
ATOM 1034 C C . VAL A 1 138 ? 87.909 -40.303 10.995 1.00 26.35 138 VAL A C 1
ATOM 1035 O O . VAL A 1 138 ? 86.953 -40.111 10.238 1.00 25.95 138 VAL A O 1
ATOM 1039 N N . GLU A 1 139 ? 89.042 -40.887 10.609 1.00 25.90 139 GLU A N 1
ATOM 1040 C CA . GLU A 1 139 ? 89.231 -41.466 9.275 1.00 26.21 139 GLU A CA 1
ATOM 1041 C C . GLU A 1 139 ? 88.225 -42.588 8.976 1.00 25.26 139 GLU A C 1
ATOM 1042 O O . GLU A 1 139 ? 87.751 -42.710 7.856 1.00 24.82 139 GLU A O 1
ATOM 1048 N N . ALA A 1 140 ? 87.888 -43.386 9.986 1.00 25.17 140 ALA A N 1
ATOM 1049 C CA . ALA A 1 140 ? 86.823 -44.381 9.848 1.00 25.27 140 ALA A CA 1
ATOM 1050 C C . ALA A 1 140 ? 85.470 -43.731 9.494 1.00 25.00 140 ALA A C 1
ATOM 1051 O O . ALA A 1 140 ? 84.699 -44.284 8.708 1.00 24.56 140 ALA A O 1
ATOM 1053 N N . ILE A 1 141 ? 85.191 -42.551 10.057 1.00 24.99 141 ILE A N 1
ATOM 1054 C CA . ILE A 1 141 ? 83.945 -41.830 9.757 1.00 25.11 141 ILE A CA 1
ATOM 1055 C C . ILE A 1 141 ? 83.886 -41.442 8.258 1.00 25.22 141 ILE A C 1
ATOM 1056 O O . ILE A 1 141 ? 82.884 -41.690 7.582 1.00 24.33 141 ILE A O 1
ATOM 1061 N N . THR A 1 142 ? 84.972 -40.854 7.754 1.00 25.77 142 THR A N 1
ATOM 1062 C CA . THR A 1 142 ? 85.119 -40.515 6.331 1.00 26.19 142 THR A CA 1
ATOM 1063 C C . THR A 1 142 ? 84.910 -41.740 5.428 1.00 26.57 142 THR A C 1
ATOM 1064 O O . THR A 1 142 ? 84.200 -41.671 4.427 1.00 26.51 142 THR A O 1
ATOM 1068 N N . ALA A 1 143 ? 85.530 -42.857 5.797 1.00 26.97 143 ALA A N 1
ATOM 1069 C CA . ALA A 1 143 ? 85.357 -44.113 5.076 1.00 27.45 143 ALA A CA 1
ATOM 1070 C C . ALA A 1 143 ? 83.873 -44.474 4.912 1.00 27.79 143 ALA A C 1
ATOM 1071 O O . ALA A 1 143 ? 83.472 -44.924 3.839 1.00 26.56 143 ALA A O 1
ATOM 1073 N N . ILE A 1 144 ? 83.062 -44.260 5.959 1.00 28.41 144 ILE A N 1
ATOM 1074 C CA . ILE A 1 144 ? 81.616 -44.535 5.888 1.00 29.39 144 ILE A CA 1
ATOM 1075 C C . ILE A 1 144 ? 80.955 -43.673 4.808 1.00 30.29 144 ILE A C 1
ATOM 1076 O O . ILE A 1 144 ? 80.072 -44.145 4.089 1.00 29.38 144 ILE A O 1
ATOM 1081 N N . GLU A 1 145 ? 81.402 -42.419 4.703 1.00 31.77 145 GLU A N 1
ATOM 1082 C CA . GLU A 1 145 ? 80.890 -41.469 3.712 1.00 33.16 145 GLU A CA 1
ATOM 1083 C C . GLU A 1 145 ? 81.150 -41.924 2.278 1.00 34.59 145 GLU A C 1
ATOM 1084 O O . GLU A 1 145 ? 80.257 -41.885 1.428 1.00 34.64 145 GLU A O 1
ATOM 1090 N N . GLN A 1 146 ? 82.388 -42.347 2.028 1.00 36.16 146 GLN A N 1
ATOM 1091 C CA . GLN A 1 146 ? 82.870 -42.626 0.683 1.00 37.43 146 GLN A CA 1
ATOM 1092 C C . GLN A 1 146 ? 82.769 -44.107 0.330 1.00 38.28 146 GLN A C 1
ATOM 1093 O O . GLN A 1 146 ? 83.642 -44.655 -0.344 1.00 38.90 146 GLN A O 1
ATOM 1099 N N . ARG A 1 147 ? 81.681 -44.739 0.771 1.00 39.16 147 ARG A N 1
ATOM 1100 C CA . ARG A 1 147 ? 81.384 -46.124 0.432 1.00 39.33 147 ARG A CA 1
ATOM 1101 C C . ARG A 1 147 ? 80.164 -46.163 -0.499 1.00 39.87 147 ARG A C 1
ATOM 1102 O O . ARG A 1 147 ? 79.220 -45.372 -0.344 1.00 40.09 147 ARG A O 1
ATOM 1110 N N . MET B 1 1 ? 58.999 -50.064 18.738 1.00 26.06 1 MET B N 1
ATOM 1111 C CA . MET B 1 1 ? 60.409 -50.463 19.026 1.00 25.94 1 MET B CA 1
ATOM 1112 C C . MET B 1 1 ? 60.411 -51.736 19.872 1.00 25.51 1 MET B C 1
ATOM 1113 O O . MET B 1 1 ? 60.495 -51.658 21.101 1.00 26.41 1 MET B O 1
ATOM 1118 N N . LYS B 1 2 ? 60.305 -52.895 19.226 1.00 24.41 2 LYS B N 1
ATOM 1119 C CA . LYS B 1 2 ? 60.313 -54.187 19.937 1.00 23.97 2 LYS B CA 1
ATOM 1120 C C . LYS B 1 2 ? 61.673 -54.914 19.864 1.00 22.47 2 LYS B C 1
ATOM 1121 O O . LYS B 1 2 ? 62.020 -55.686 20.764 1.00 21.43 2 LYS B O 1
ATOM 1127 N N . LYS B 1 3 ? 62.401 -54.678 18.773 1.00 21.20 3 LYS B N 1
ATOM 1128 C CA . LYS B 1 3 ? 63.726 -55.239 18.548 1.00 20.57 3 LYS B CA 1
ATOM 1129 C C . LYS B 1 3 ? 64.731 -54.128 18.335 1.00 18.40 3 LYS B C 1
ATOM 1130 O O . LYS B 1 3 ? 64.603 -53.357 17.394 1.00 17.29 3 LYS B O 1
ATOM 1136 N N . ILE B 1 4 ? 65.747 -54.094 19.191 1.00 16.67 4 ILE B N 1
ATOM 1137 C CA . ILE B 1 4 ? 66.768 -53.048 19.187 1.00 16.01 4 ILE B CA 1
ATOM 1138 C C . ILE B 1 4 ? 68.159 -53.665 19.016 1.00 14.49 4 ILE B C 1
ATOM 1139 O O . ILE B 1 4 ? 68.526 -54.583 19.763 1.00 14.02 4 ILE B O 1
ATOM 1144 N N . ALA B 1 5 ? 68.918 -53.166 18.042 1.00 13.10 5 ALA B N 1
ATOM 1145 C CA . ALA B 1 5 ? 70.356 -53.450 17.948 1.00 12.79 5 ALA B CA 1
ATOM 1146 C C . ALA B 1 5 ? 71.113 -52.523 18.925 1.00 11.92 5 ALA B C 1
ATOM 1147 O O . ALA B 1 5 ? 70.927 -51.306 18.895 1.00 10.88 5 ALA B O 1
ATOM 1149 N N . PHE B 1 6 ? 71.930 -53.114 19.797 1.00 11.53 6 PHE B N 1
ATOM 1150 C CA . PHE B 1 6 ? 72.748 -52.372 20.765 1.00 11.14 6 PHE B CA 1
ATOM 1151 C C . PHE B 1 6 ? 74.238 -52.388 20.388 1.00 10.95 6 PHE B C 1
ATOM 1152 O O . PHE B 1 6 ? 74.766 -53.425 19.984 1.00 10.33 6 PHE B O 1
ATOM 1160 N N . GLY B 1 7 ? 74.912 -51.242 20.519 1.00 10.05 7 GLY B N 1
ATOM 1161 C CA . GLY B 1 7 ? 76.359 -51.200 20.415 1.00 9.70 7 GLY B CA 1
ATOM 1162 C C . GLY B 1 7 ? 77.043 -50.171 21.310 1.00 9.88 7 GLY B C 1
ATOM 1163 O O . GLY B 1 7 ? 76.443 -49.161 21.705 1.00 9.01 7 GLY B O 1
ATOM 1164 N N . CYS B 1 8 ? 78.301 -50.435 21.643 1.00 9.17 8 CYS B N 1
ATOM 1165 C CA . CYS B 1 8 ? 79.080 -49.505 22.457 1.00 9.32 8 CYS B CA 1
ATOM 1166 C C . CYS B 1 8 ? 80.546 -49.760 22.246 1.00 9.39 8 CYS B C 1
ATOM 1167 O O . CYS B 1 8 ? 80.950 -50.838 21.719 1.00 8.92 8 CYS B O 1
ATOM 1170 N N . ASP B 1 9 ? 81.354 -48.776 22.652 1.00 9.02 9 ASP B N 1
ATOM 1171 C CA . ASP B 1 9 ? 82.781 -48.982 22.765 1.00 8.26 9 ASP B CA 1
ATOM 1172 C C . ASP B 1 9 ? 83.111 -49.307 24.202 1.00 8.35 9 ASP B C 1
ATOM 1173 O O . ASP B 1 9 ? 82.229 -49.605 25.000 1.00 8.36 9 ASP B O 1
ATOM 1178 N N . HIS B 1 10 ? 84.398 -49.303 24.510 1.00 8.57 10 HIS B N 1
ATOM 1179 C CA . HIS B 1 10 ? 84.884 -49.665 25.833 1.00 8.59 10 HIS B CA 1
ATOM 1180 C C . HIS B 1 10 ? 84.493 -48.671 26.932 1.00 7.96 10 HIS B C 1
ATOM 1181 O O . HIS B 1 10 ? 84.423 -49.037 28.102 1.00 7.35 10 HIS B O 1
ATOM 1188 N N . VAL B 1 11 ? 84.238 -47.423 26.559 1.00 7.92 11 VAL B N 1
ATOM 1189 C CA . VAL B 1 11 ? 83.798 -46.417 27.522 1.00 7.81 11 VAL B CA 1
ATOM 1190 C C . VAL B 1 11 ? 82.294 -46.489 27.717 1.00 8.29 11 VAL B C 1
ATOM 1191 O O . VAL B 1 11 ? 81.791 -46.470 28.858 1.00 7.83 11 VAL B O 1
ATOM 1195 N N . GLY B 1 12 ? 81.564 -46.607 26.612 1.00 7.73 12 GLY B N 1
ATOM 1196 C CA . GLY B 1 12 ? 80.144 -46.838 26.695 1.00 8.51 12 GLY B CA 1
ATOM 1197 C C . GLY B 1 12 ? 79.816 -48.110 27.449 1.00 8.99 12 GLY B C 1
ATOM 1198 O O . GLY B 1 12 ? 78.727 -48.223 28.021 1.00 9.26 12 GLY B O 1
ATOM 1199 N N . PHE B 1 13 ? 80.753 -49.072 27.441 1.00 9.51 13 PHE B N 1
ATOM 1200 C CA . PHE B 1 13 ? 80.576 -50.358 28.118 1.00 9.82 13 PHE B CA 1
ATOM 1201 C C . PHE B 1 13 ? 80.229 -50.266 29.606 1.00 10.12 13 PHE B C 1
ATOM 1202 O O . PHE B 1 13 ? 79.556 -51.140 30.140 1.00 9.89 13 PHE B O 1
ATOM 1210 N N . ILE B 1 14 ? 80.636 -49.199 30.277 1.00 10.88 14 ILE B N 1
ATOM 1211 C CA . ILE B 1 14 ? 80.318 -49.074 31.705 1.00 11.33 14 ILE B CA 1
ATOM 1212 C C . ILE B 1 14 ? 78.795 -49.030 31.980 1.00 10.61 14 ILE B C 1
ATOM 1213 O O . ILE B 1 14 ? 78.375 -49.404 33.052 1.00 10.55 14 ILE B O 1
ATOM 1218 N N . LEU B 1 15 ? 77.985 -48.623 30.991 1.00 10.40 15 LEU B N 1
ATOM 1219 C CA . LEU B 1 15 ? 76.519 -48.632 31.101 1.00 10.61 15 LEU B CA 1
ATOM 1220 C C . LEU B 1 15 ? 75.840 -49.843 30.432 1.00 10.91 15 LEU B C 1
ATOM 1221 O O . LEU B 1 15 ? 74.635 -50.012 30.592 1.00 11.08 15 LEU B O 1
ATOM 1226 N N . LYS B 1 16 ? 76.596 -50.677 29.702 1.00 11.16 16 LYS B N 1
ATOM 1227 C CA . LYS B 1 16 ? 76.000 -51.763 28.884 1.00 11.22 16 LYS B CA 1
ATOM 1228 C C . LYS B 1 16 ? 75.108 -52.707 29.683 1.00 11.35 16 LYS B C 1
ATOM 1229 O O . LYS B 1 16 ? 73.946 -52.893 29.336 1.00 11.15 16 LYS B O 1
ATOM 1235 N N . HIS B 1 17 ? 75.642 -53.293 30.748 1.00 11.92 17 HIS B N 1
ATOM 1236 C CA . HIS B 1 17 ? 74.912 -54.345 31.474 1.00 12.14 17 HIS B CA 1
ATOM 1237 C C . HIS B 1 17 ? 73.550 -53.858 31.989 1.00 11.11 17 HIS B C 1
ATOM 1238 O O . HIS B 1 17 ? 72.526 -54.507 31.783 1.00 10.56 17 HIS B O 1
ATOM 1245 N N . GLU B 1 18 ? 73.538 -52.685 32.607 1.00 11.20 18 GLU B N 1
ATOM 1246 C CA . GLU B 1 18 ? 72.302 -52.132 33.161 1.00 11.10 18 GLU B CA 1
ATOM 1247 C C . GLU B 1 18 ? 71.359 -51.574 32.103 1.00 10.09 18 GLU B C 1
ATOM 1248 O O . GLU B 1 18 ? 70.149 -51.676 32.253 1.00 8.79 18 GLU B O 1
ATOM 1254 N N . ILE B 1 19 ? 71.892 -50.978 31.030 1.00 10.02 19 ILE B N 1
ATOM 1255 C CA . ILE B 1 19 ? 71.013 -50.522 29.944 1.00 9.66 19 ILE B CA 1
ATOM 1256 C C . ILE B 1 19 ? 70.376 -51.710 29.214 1.00 9.48 19 ILE B C 1
ATOM 1257 O O . ILE B 1 19 ? 69.176 -51.674 28.913 1.00 9.01 19 ILE B O 1
ATOM 1262 N N . VAL B 1 20 ? 71.165 -52.746 28.922 1.00 9.64 20 VAL B N 1
ATOM 1263 C CA . VAL B 1 20 ? 70.633 -53.960 28.282 1.00 9.53 20 VAL B CA 1
ATOM 1264 C C . VAL B 1 20 ? 69.587 -54.607 29.213 1.00 9.15 20 VAL B C 1
ATOM 1265 O O . VAL B 1 20 ? 68.493 -54.904 28.776 1.00 8.32 20 VAL B O 1
ATOM 1269 N N . ALA B 1 21 ? 69.900 -54.741 30.501 1.00 9.55 21 ALA B N 1
ATOM 1270 C CA . ALA B 1 21 ? 68.952 -55.301 31.480 1.00 10.38 21 ALA B CA 1
ATOM 1271 C C . ALA B 1 21 ? 67.636 -54.512 31.541 1.00 11.20 21 ALA B C 1
ATOM 1272 O O . ALA B 1 21 ? 66.562 -55.102 31.691 1.00 11.54 21 ALA B O 1
ATOM 1274 N N . HIS B 1 22 ? 67.724 -53.188 31.405 1.00 11.54 22 HIS B N 1
ATOM 1275 C CA . HIS B 1 22 ? 66.552 -52.317 31.408 1.00 11.46 22 HIS B CA 1
ATOM 1276 C C . HIS B 1 22 ? 65.714 -52.493 30.156 1.00 11.72 22 HIS B C 1
ATOM 1277 O O . HIS B 1 22 ? 64.486 -52.543 30.235 1.00 11.35 22 HIS B O 1
ATOM 1284 N N . LEU B 1 23 ? 66.358 -52.594 28.995 1.00 12.33 23 LEU B N 1
ATOM 1285 C CA . LEU B 1 23 ? 65.616 -52.883 27.766 1.00 13.00 23 LEU B CA 1
ATOM 1286 C C . LEU B 1 23 ? 64.840 -54.210 27.887 1.00 13.47 23 LEU B C 1
ATOM 1287 O O . LEU B 1 23 ? 63.660 -54.289 27.522 1.00 13.60 23 LEU B O 1
ATOM 1292 N N . VAL B 1 24 ? 65.495 -55.236 28.406 1.00 13.98 24 VAL B N 1
ATOM 1293 C CA . VAL B 1 24 ? 64.842 -56.535 28.583 1.00 15.19 24 VAL B CA 1
ATOM 1294 C C . VAL B 1 24 ? 63.657 -56.441 29.558 1.00 15.45 24 VAL B C 1
ATOM 1295 O O . VAL B 1 24 ? 62.599 -56.967 29.268 1.00 14.88 24 VAL B O 1
ATOM 1299 N N . GLU B 1 25 ? 63.823 -55.716 30.668 1.00 16.71 25 GLU B N 1
ATOM 1300 C CA . GLU B 1 25 ? 62.726 -55.457 31.607 1.00 17.80 25 GLU B CA 1
ATOM 1301 C C . GLU B 1 25 ? 61.515 -54.810 30.964 1.00 18.57 25 GLU B C 1
ATOM 1302 O O . GLU B 1 25 ? 60.402 -55.086 31.382 1.00 19.59 25 GLU B O 1
ATOM 1308 N N . ARG B 1 26 ? 61.741 -53.952 29.964 1.00 19.07 26 ARG B N 1
ATOM 1309 C CA . ARG B 1 26 ? 60.675 -53.295 29.201 1.00 19.42 26 ARG B CA 1
ATOM 1310 C C . ARG B 1 26 ? 60.200 -54.116 27.998 1.00 19.52 26 ARG B C 1
ATOM 1311 O O . ARG B 1 26 ? 59.501 -53.590 27.140 1.00 19.62 26 ARG B O 1
ATOM 1319 N N . GLY B 1 27 ? 60.614 -55.376 27.898 1.00 19.04 27 GLY B N 1
ATOM 1320 C CA . GLY B 1 27 ? 60.103 -56.258 26.846 1.00 18.56 27 GLY B CA 1
ATOM 1321 C C . GLY B 1 27 ? 60.713 -56.065 25.468 1.00 18.25 27 GLY B C 1
ATOM 1322 O O . GLY B 1 27 ? 60.164 -56.543 24.473 1.00 18.61 27 GLY B O 1
ATOM 1323 N N . VAL B 1 28 ? 61.852 -55.378 25.403 1.00 17.09 28 VAL B N 1
ATOM 1324 C CA . VAL B 1 28 ? 62.561 -55.206 24.154 1.00 16.33 28 VAL B CA 1
ATOM 1325 C C . VAL B 1 28 ? 63.507 -56.399 23.961 1.00 15.80 28 VAL B C 1
ATOM 1326 O O . VAL B 1 28 ? 64.183 -56.815 24.899 1.00 15.79 28 VAL B O 1
ATOM 1330 N N . GLU B 1 29 ? 63.533 -56.949 22.750 1.00 15.26 29 GLU B N 1
ATOM 1331 C CA . GLU B 1 29 ? 64.515 -57.972 22.386 1.00 15.28 29 GLU B CA 1
ATOM 1332 C C . GLU B 1 29 ? 65.771 -57.285 21.869 1.00 14.99 29 GLU B C 1
ATOM 1333 O O . GLU B 1 29 ? 65.728 -56.605 20.848 1.00 15.15 29 GLU B O 1
ATOM 1339 N N . VAL B 1 30 ? 66.887 -57.510 22.558 1.00 14.95 30 VAL B N 1
ATOM 1340 C CA . VAL B 1 30 ? 68.164 -56.857 22.264 1.00 14.53 30 VAL B CA 1
ATOM 1341 C C . VAL B 1 30 ? 69.069 -57.719 21.402 1.00 14.51 30 VAL B C 1
ATOM 1342 O O . VAL B 1 30 ? 69.389 -58.835 21.776 1.00 15.07 30 VAL B O 1
ATOM 1346 N N . ILE B 1 31 ? 69.479 -57.182 20.252 1.00 14.51 31 ILE B N 1
ATOM 1347 C CA . ILE B 1 31 ? 70.466 -57.814 19.380 1.00 14.36 31 ILE B CA 1
ATOM 1348 C C . ILE B 1 31 ? 71.826 -57.150 19.669 1.00 13.77 31 ILE B C 1
ATOM 1349 O O . ILE B 1 31 ? 72.098 -56.022 19.216 1.00 13.89 31 ILE B O 1
ATOM 1354 N N . ASP B 1 32 ? 72.679 -57.859 20.402 1.00 12.78 32 ASP B N 1
ATOM 1355 C CA . ASP B 1 32 ? 73.924 -57.296 20.915 1.00 12.65 32 ASP B CA 1
ATOM 1356 C C . ASP B 1 32 ? 75.046 -57.282 19.874 1.00 12.63 32 ASP B C 1
ATOM 1357 O O . ASP B 1 32 ? 75.563 -58.335 19.516 1.00 12.82 32 ASP B O 1
ATOM 1362 N N . LYS B 1 33 ? 75.435 -56.100 19.404 1.00 12.10 33 LYS B N 1
ATOM 1363 C CA . LYS B 1 33 ? 76.554 -55.969 18.464 1.00 12.10 33 LYS B CA 1
ATOM 1364 C C . LYS B 1 33 ? 77.915 -55.761 19.150 1.00 11.48 33 LYS B C 1
ATOM 1365 O O . LYS B 1 33 ? 78.914 -55.590 18.482 1.00 11.26 33 LYS B O 1
ATOM 1371 N N . GLY B 1 34 ? 77.957 -55.797 20.477 1.00 11.54 34 GLY B N 1
ATOM 1372 C CA . GLY B 1 34 ? 79.197 -55.550 21.211 1.00 11.74 34 GLY B CA 1
ATOM 1373 C C . GLY B 1 34 ? 79.417 -54.053 21.466 1.00 12.01 34 GLY B C 1
ATOM 1374 O O . GLY B 1 34 ? 78.603 -53.230 21.061 1.00 11.27 34 GLY B O 1
ATOM 1375 N N . THR B 1 35 ? 80.514 -53.672 22.116 1.00 11.97 35 THR B N 1
ATOM 1376 C CA . THR B 1 35 ? 81.559 -54.572 22.565 1.00 12.26 35 THR B CA 1
ATOM 1377 C C . THR B 1 35 ? 81.179 -55.311 23.859 1.00 12.47 35 THR B C 1
ATOM 1378 O O . THR B 1 35 ? 80.093 -55.118 24.408 1.00 11.72 35 THR B O 1
ATOM 1382 N N . TRP B 1 36 ? 82.100 -56.152 24.325 1.00 13.27 36 TRP B N 1
ATOM 1383 C CA . TRP B 1 36 ? 81.822 -57.141 25.377 1.00 14.40 36 TRP B CA 1
ATOM 1384 C C . TRP B 1 36 ? 82.750 -57.058 26.584 1.00 14.61 36 TRP B C 1
ATOM 1385 O O . TRP B 1 36 ? 82.665 -57.891 27.471 1.00 14.50 36 TRP B O 1
ATOM 1396 N N . SER B 1 37 ? 83.609 -56.042 26.622 1.00 15.10 37 SER B N 1
ATOM 1397 C CA . SER B 1 37 ? 84.534 -55.839 27.723 1.00 15.70 37 SER B CA 1
ATOM 1398 C C . SER B 1 37 ? 85.021 -54.398 27.725 1.00 16.24 37 SER B C 1
ATOM 1399 O O . SER B 1 37 ? 84.667 -53.609 26.845 1.00 16.92 37 SER B O 1
ATOM 1402 N N . SER B 1 38 ? 85.877 -54.070 28.685 1.00 16.92 38 SER B N 1
ATOM 1403 C CA . SER B 1 38 ? 86.459 -52.728 28.774 1.00 17.45 38 SER B CA 1
ATOM 1404 C C . SER B 1 38 ? 87.796 -52.577 28.027 1.00 17.62 38 SER B C 1
ATOM 1405 O O . SER B 1 38 ? 88.499 -51.577 28.197 1.00 17.09 38 SER B O 1
ATOM 1408 N N . GLU B 1 39 ? 88.151 -53.556 27.198 1.00 18.11 39 GLU B N 1
ATOM 1409 C CA . GLU B 1 39 ? 89.349 -53.447 26.394 1.00 19.11 39 GLU B CA 1
ATOM 1410 C C . GLU B 1 39 ? 89.133 -52.414 25.296 1.00 18.63 39 GLU B C 1
ATOM 1411 O O . GLU B 1 39 ? 88.089 -52.381 24.648 1.00 17.84 39 GLU B O 1
ATOM 1417 N N . ARG B 1 40 ? 90.127 -51.558 25.110 1.00 19.38 40 ARG B N 1
ATOM 1418 C CA . ARG B 1 40 ? 90.028 -50.444 24.187 1.00 19.83 40 ARG B CA 1
ATOM 1419 C C . ARG B 1 40 ? 89.610 -50.944 22.803 1.00 19.05 40 ARG B C 1
ATOM 1420 O O . ARG B 1 40 ? 90.133 -51.951 22.322 1.00 18.60 40 ARG B O 1
ATOM 1428 N N . THR B 1 41 ? 88.640 -50.261 22.202 1.00 18.14 41 THR B N 1
ATOM 1429 C CA . THR B 1 41 ? 88.130 -50.611 20.873 1.00 18.07 41 THR B CA 1
ATOM 1430 C C . THR B 1 41 ? 87.644 -49.331 20.172 1.00 17.53 41 THR B C 1
ATOM 1431 O O . THR B 1 41 ? 87.507 -48.299 20.798 1.00 17.64 41 THR B O 1
ATOM 1435 N N . ASP B 1 42 ? 87.430 -49.390 18.865 1.00 17.90 42 ASP B N 1
ATOM 1436 C CA . ASP B 1 42 ? 87.046 -48.214 18.087 1.00 17.50 42 ASP B CA 1
ATOM 1437 C C . ASP B 1 42 ? 85.534 -48.132 17.877 1.00 16.87 42 ASP B C 1
ATOM 1438 O O . ASP B 1 42 ? 84.903 -49.065 17.373 1.00 17.25 42 ASP B O 1
ATOM 1443 N N . TYR B 1 43 ? 84.955 -46.991 18.233 1.00 15.68 43 TYR B N 1
ATOM 1444 C CA . TYR B 1 43 ? 83.490 -46.815 18.174 1.00 15.12 43 TYR B CA 1
ATOM 1445 C C . TYR B 1 43 ? 82.839 -46.881 16.749 1.00 14.42 43 TYR B C 1
ATOM 1446 O O . TYR B 1 43 ? 81.683 -47.301 16.631 1.00 13.78 43 TYR B O 1
ATOM 1455 N N . PRO B 1 44 ? 83.557 -46.475 15.672 1.00 14.08 44 PRO B N 1
ATOM 1456 C CA . PRO B 1 44 ? 82.894 -46.551 14.353 1.00 14.48 44 PRO B CA 1
ATOM 1457 C C . PRO B 1 44 ? 82.386 -47.944 13.926 1.00 14.41 44 PRO B C 1
ATOM 1458 O O . PRO B 1 44 ? 81.326 -48.032 13.306 1.00 14.79 44 PRO B O 1
ATOM 1462 N N . HIS B 1 45 ? 83.131 -49.002 14.250 1.00 14.57 45 HIS B N 1
ATOM 1463 C CA . HIS B 1 45 ? 82.724 -50.386 13.943 1.00 14.48 45 HIS B CA 1
ATOM 1464 C C . HIS B 1 45 ? 81.358 -50.759 14.562 1.00 14.40 45 HIS B C 1
ATOM 1465 O O . HIS B 1 45 ? 80.494 -51.317 13.900 1.00 13.07 45 HIS B O 1
ATOM 1472 N N . TYR B 1 46 ? 81.145 -50.393 15.824 1.00 14.70 46 TYR B N 1
ATOM 1473 C CA . TYR B 1 46 ? 79.887 -50.711 16.506 1.00 14.68 46 TYR B CA 1
ATOM 1474 C C . TYR B 1 46 ? 78.744 -49.824 16.016 1.00 14.57 46 TYR B C 1
ATOM 1475 O O . TYR B 1 46 ? 77.610 -50.273 15.945 1.00 14.47 46 TYR B O 1
ATOM 1484 N N . ALA B 1 47 ? 79.049 -48.576 15.661 1.00 14.43 47 ALA B N 1
ATOM 1485 C CA . ALA B 1 47 ? 78.102 -47.732 14.924 1.00 14.24 47 ALA B CA 1
ATOM 1486 C C . ALA B 1 47 ? 77.636 -48.387 13.615 1.00 13.87 47 ALA B C 1
ATOM 1487 O O . ALA B 1 47 ? 76.442 -48.394 13.334 1.00 12.95 47 ALA B O 1
ATOM 1489 N N . SER B 1 48 ? 78.580 -48.898 12.813 1.00 14.41 48 SER B N 1
ATOM 1490 C CA . SER B 1 48 ? 78.268 -49.590 11.541 1.00 14.86 48 SER B CA 1
ATOM 1491 C C . SER B 1 48 ? 77.395 -50.828 11.741 1.00 14.76 48 SER B C 1
ATOM 1492 O O . SER B 1 48 ? 76.415 -51.020 11.038 1.00 15.26 48 SER B O 1
ATOM 1495 N N . GLN B 1 49 ? 77.777 -51.678 12.689 1.00 14.83 49 GLN B N 1
ATOM 1496 C CA . GLN B 1 49 ? 76.992 -52.880 13.006 1.00 14.57 49 GLN B CA 1
ATOM 1497 C C . GLN B 1 49 ? 75.529 -52.551 13.320 1.00 14.25 49 GLN B C 1
ATOM 1498 O O . GLN B 1 49 ? 74.613 -53.230 12.840 1.00 14.16 49 GLN B O 1
ATOM 1504 N N . VAL B 1 50 ? 75.315 -51.512 14.115 1.00 13.22 50 VAL B N 1
ATOM 1505 C CA . VAL B 1 50 ? 73.963 -51.114 14.499 1.00 13.40 50 VAL B CA 1
ATOM 1506 C C . VAL B 1 50 ? 73.243 -50.472 13.332 1.00 13.45 50 VAL B C 1
ATOM 1507 O O . VAL B 1 50 ? 72.087 -50.800 13.073 1.00 13.82 50 VAL B O 1
ATOM 1511 N N . ALA B 1 51 ? 73.934 -49.583 12.624 1.00 13.74 51 ALA B N 1
ATOM 1512 C CA . ALA B 1 51 ? 73.350 -48.860 11.504 1.00 14.47 51 ALA B CA 1
ATOM 1513 C C . ALA B 1 51 ? 72.920 -49.820 10.390 1.00 15.10 51 ALA B C 1
ATOM 1514 O O . ALA B 1 51 ? 71.835 -49.680 9.840 1.00 14.65 51 ALA B O 1
ATOM 1516 N N . LEU B 1 52 ? 73.797 -50.764 10.046 1.00 16.03 52 LEU B N 1
ATOM 1517 C CA . LEU B 1 52 ? 73.490 -51.741 8.993 1.00 16.28 52 LEU B CA 1
ATOM 1518 C C . LEU B 1 52 ? 72.281 -52.590 9.386 1.00 16.67 52 LEU B C 1
ATOM 1519 O O . LEU B 1 52 ? 71.432 -52.855 8.549 1.00 17.73 52 LEU B O 1
ATOM 1524 N N . ALA B 1 53 ? 72.174 -52.953 10.663 1.00 16.64 53 ALA B N 1
ATOM 1525 C CA . ALA B 1 53 ? 71.004 -53.690 11.173 1.00 16.66 53 ALA B CA 1
ATOM 1526 C C . ALA B 1 53 ? 69.699 -52.907 11.053 1.00 16.64 53 ALA B C 1
ATOM 1527 O O . ALA B 1 53 ? 68.695 -53.446 10.608 1.00 16.88 53 ALA B O 1
ATOM 1529 N N . VAL B 1 54 ? 69.712 -51.644 11.473 1.00 17.12 54 VAL B N 1
ATOM 1530 C CA . VAL B 1 54 ? 68.529 -50.784 11.405 1.00 17.25 54 VAL B CA 1
ATOM 1531 C C . VAL B 1 54 ? 68.170 -50.517 9.939 1.00 17.52 54 VAL B C 1
ATOM 1532 O O . VAL B 1 54 ? 67.031 -50.713 9.542 1.00 17.24 54 VAL B O 1
ATOM 1536 N N . ALA B 1 55 ? 69.151 -50.079 9.148 1.00 18.20 55 ALA B N 1
ATOM 1537 C CA . ALA B 1 55 ? 68.934 -49.735 7.732 1.00 19.13 55 ALA B CA 1
ATOM 1538 C C . ALA B 1 55 ? 68.391 -50.920 6.912 1.00 19.98 55 ALA B C 1
ATOM 1539 O O . ALA B 1 55 ? 67.539 -50.744 6.035 1.00 20.67 55 ALA B O 1
ATOM 1541 N N . GLY B 1 56 ? 68.878 -52.118 7.212 1.00 20.61 56 GLY B N 1
ATOM 1542 C CA . GLY B 1 56 ? 68.454 -53.324 6.509 1.00 20.96 56 GLY B CA 1
ATOM 1543 C C . GLY B 1 56 ? 67.188 -53.943 7.069 1.00 21.48 56 GLY B C 1
ATOM 1544 O O . GLY B 1 56 ? 66.826 -55.041 6.672 1.00 22.28 56 GLY B O 1
ATOM 1545 N N . GLY B 1 57 ? 66.519 -53.256 7.995 1.00 21.49 57 GLY B N 1
ATOM 1546 C CA . GLY B 1 57 ? 65.259 -53.738 8.575 1.00 21.51 57 GLY B CA 1
ATOM 1547 C C . GLY B 1 57 ? 65.366 -54.998 9.428 1.00 21.53 57 GLY B C 1
ATOM 1548 O O . GLY B 1 57 ? 64.380 -55.683 9.649 1.00 21.86 57 GLY B O 1
ATOM 1549 N N . GLU B 1 58 ? 66.557 -55.291 9.937 1.00 21.65 58 GLU B N 1
ATOM 1550 C CA . GLU B 1 58 ? 66.758 -56.451 10.814 1.00 21.20 58 GLU B CA 1
ATOM 1551 C C . GLU B 1 58 ? 66.214 -56.173 12.221 1.00 20.70 58 GLU B C 1
ATOM 1552 O O . GLU B 1 58 ? 65.810 -57.101 12.950 1.00 20.98 58 GLU B O 1
ATOM 1558 N N . VAL B 1 59 ? 66.232 -54.900 12.614 1.00 19.13 59 VAL B N 1
ATOM 1559 C CA . VAL B 1 59 ? 65.672 -54.477 13.894 1.00 18.10 59 VAL B CA 1
ATOM 1560 C C . VAL B 1 59 ? 64.852 -53.214 13.679 1.00 17.15 59 VAL B C 1
ATOM 1561 O O . VAL B 1 59 ? 64.959 -52.576 12.642 1.00 17.35 59 VAL B O 1
ATOM 1565 N N . ASP B 1 60 ? 64.069 -52.844 14.687 1.00 16.88 60 ASP B N 1
ATOM 1566 C CA . ASP B 1 60 ? 63.240 -51.640 14.634 1.00 16.36 60 ASP B CA 1
ATOM 1567 C C . ASP B 1 60 ? 64.063 -50.367 14.878 1.00 15.87 60 ASP B C 1
ATOM 1568 O O . ASP B 1 60 ? 63.748 -49.309 14.354 1.00 15.52 60 ASP B O 1
ATOM 1573 N N . GLY B 1 61 ? 65.101 -50.463 15.702 1.00 15.40 61 GLY B N 1
ATOM 1574 C CA . GLY B 1 61 ? 65.961 -49.292 15.984 1.00 14.09 61 GLY B CA 1
ATOM 1575 C C . GLY B 1 61 ? 67.253 -49.696 16.660 1.00 13.62 61 GLY B C 1
ATOM 1576 O O . GLY B 1 61 ? 67.467 -50.892 16.939 1.00 12.45 61 GLY B O 1
ATOM 1577 N N . GLY B 1 62 ? 68.112 -48.695 16.894 1.00 12.33 62 GLY B N 1
ATOM 1578 C CA . GLY B 1 62 ? 69.439 -48.890 17.444 1.00 11.39 62 GLY B CA 1
ATOM 1579 C C . GLY B 1 62 ? 69.716 -48.023 18.667 1.00 10.62 62 GLY B C 1
ATOM 1580 O O . GLY B 1 62 ? 69.220 -46.901 18.768 1.00 9.73 62 GLY B O 1
ATOM 1581 N N . ILE B 1 63 ? 70.470 -48.578 19.618 1.00 9.89 63 ILE B N 1
ATOM 1582 C CA . ILE B 1 63 ? 70.969 -47.820 20.769 1.00 9.50 63 ILE B CA 1
ATOM 1583 C C . ILE B 1 63 ? 72.493 -47.906 20.856 1.00 8.78 63 ILE B C 1
ATOM 1584 O O . ILE B 1 63 ? 73.075 -49.000 20.814 1.00 8.82 63 ILE B O 1
ATOM 1589 N N . LEU B 1 64 ? 73.128 -46.741 20.949 1.00 8.34 64 LEU B N 1
ATOM 1590 C CA . LEU B 1 64 ? 74.577 -46.619 20.953 1.00 7.90 64 LEU B CA 1
ATOM 1591 C C . LEU B 1 64 ? 75.104 -45.802 22.146 1.00 8.05 64 LEU B C 1
ATOM 1592 O O . LEU B 1 64 ? 74.519 -44.776 22.535 1.00 7.12 64 LEU B O 1
ATOM 1597 N N . ILE B 1 65 ? 76.208 -46.278 22.727 1.00 7.20 65 ILE B N 1
ATOM 1598 C CA . ILE B 1 65 ? 76.812 -45.646 23.897 1.00 7.46 65 ILE B CA 1
ATOM 1599 C C . ILE B 1 65 ? 78.307 -45.536 23.702 1.00 7.53 65 ILE B C 1
ATOM 1600 O O . ILE B 1 65 ? 78.972 -46.536 23.443 1.00 7.70 65 ILE B O 1
ATOM 1605 N N . CYS B 1 66 ? 78.827 -44.310 23.799 1.00 7.80 66 CYS B N 1
ATOM 1606 C CA . CYS B 1 66 ? 80.267 -44.076 23.991 1.00 8.17 66 CYS B CA 1
ATOM 1607 C C . CYS B 1 66 ? 80.477 -43.065 25.145 1.00 7.78 66 CYS B C 1
ATOM 1608 O O . CYS B 1 66 ? 79.576 -42.869 25.956 1.00 7.15 66 CYS B O 1
ATOM 1611 N N . GLY B 1 67 ? 81.655 -42.456 25.240 1.00 7.02 67 GLY B N 1
ATOM 1612 C CA . GLY B 1 67 ? 81.921 -41.475 26.272 1.00 7.21 67 GLY B CA 1
ATOM 1613 C C . GLY B 1 67 ? 80.895 -40.342 26.303 1.00 7.12 67 GLY B C 1
ATOM 1614 O O . GLY B 1 67 ? 80.349 -40.011 27.362 1.00 6.62 67 GLY B O 1
ATOM 1615 N N . THR B 1 68 ? 80.637 -39.759 25.135 1.00 6.77 68 THR B N 1
ATOM 1616 C CA . THR B 1 68 ? 79.635 -38.691 24.994 1.00 7.51 68 THR B CA 1
ATOM 1617 C C . THR B 1 68 ? 78.444 -39.093 24.136 1.00 7.21 68 THR B C 1
ATOM 1618 O O . THR B 1 68 ? 77.402 -38.452 24.193 1.00 6.86 68 THR B O 1
ATOM 1622 N N . GLY B 1 69 ? 78.600 -40.147 23.336 1.00 7.07 69 GLY B N 1
ATOM 1623 C CA . GLY B 1 69 ? 77.586 -40.516 22.355 1.00 7.38 69 GLY B CA 1
ATOM 1624 C C . GLY B 1 69 ? 77.698 -39.778 21.019 1.00 7.11 69 GLY B C 1
ATOM 1625 O O . GLY B 1 69 ? 77.025 -40.133 20.054 1.00 8.24 69 GLY B O 1
ATOM 1626 N N . VAL B 1 70 ? 78.548 -38.763 20.938 1.00 7.40 70 VAL B N 1
ATOM 1627 C CA . VAL B 1 70 ? 78.534 -37.870 19.780 1.00 7.72 70 VAL B CA 1
ATOM 1628 C C . VAL B 1 70 ? 79.235 -38.528 18.582 1.00 8.04 70 VAL B C 1
ATOM 1629 O O . VAL B 1 70 ? 78.654 -38.645 17.511 1.00 8.00 70 VAL B O 1
ATOM 1633 N N . GLY B 1 71 ? 80.466 -38.981 18.769 1.00 7.99 71 GLY B N 1
ATOM 1634 C CA . GLY B 1 71 ? 81.201 -39.578 17.656 1.00 8.75 71 GLY B CA 1
ATOM 1635 C C . GLY B 1 71 ? 80.503 -40.809 17.078 1.00 8.90 71 GLY B C 1
ATOM 1636 O O . GLY B 1 71 ? 80.422 -40.962 15.864 1.00 8.94 71 GLY B O 1
ATOM 1637 N N . ILE B 1 72 ? 79.992 -41.668 17.964 1.00 9.29 72 ILE B N 1
ATOM 1638 C CA . ILE B 1 72 ? 79.272 -42.879 17.574 1.00 9.35 72 ILE B CA 1
ATOM 1639 C C . ILE B 1 72 ? 77.978 -42.550 16.791 1.00 10.56 72 ILE B C 1
ATOM 1640 O O . ILE B 1 72 ? 77.668 -43.215 15.768 1.00 9.77 72 ILE B O 1
ATOM 1645 N N . SER B 1 73 ? 77.268 -41.490 17.205 1.00 10.64 73 SER B N 1
ATOM 1646 C CA . SER B 1 73 ? 76.074 -41.057 16.501 1.00 11.39 73 SER B CA 1
ATOM 1647 C C . SER B 1 73 ? 76.376 -40.324 15.183 1.00 11.93 73 SER B C 1
ATOM 1648 O O . SER B 1 73 ? 75.597 -40.419 14.234 1.00 11.91 73 SER B O 1
ATOM 1651 N N . ILE B 1 74 ? 77.483 -39.582 15.125 1.00 12.33 74 ILE B N 1
ATOM 1652 C CA . ILE B 1 74 ? 77.928 -38.975 13.867 1.00 12.28 74 ILE B CA 1
ATOM 1653 C C . ILE B 1 74 ? 78.217 -40.091 12.828 1.00 13.00 74 ILE B C 1
ATOM 1654 O O . ILE B 1 74 ? 77.696 -40.046 11.702 1.00 12.58 74 ILE B O 1
ATOM 1659 N N . ALA B 1 75 ? 79.022 -41.082 13.224 1.00 12.50 75 ALA B N 1
ATOM 1660 C CA . ALA B 1 75 ? 79.241 -42.312 12.429 1.00 12.99 75 ALA B CA 1
ATOM 1661 C C . ALA B 1 75 ? 77.935 -42.944 11.940 1.00 13.37 75 ALA B C 1
ATOM 1662 O O . ALA B 1 75 ? 77.755 -43.164 10.734 1.00 13.47 75 ALA B O 1
ATOM 1664 N N . ALA B 1 76 ? 77.010 -43.222 12.861 1.00 13.41 76 ALA B N 1
ATOM 1665 C CA . ALA B 1 76 ? 75.711 -43.800 12.483 1.00 13.50 76 ALA B CA 1
ATOM 1666 C C . ALA B 1 76 ? 74.923 -42.926 11.475 1.00 13.77 76 ALA B C 1
ATOM 1667 O O . ALA B 1 76 ? 74.290 -43.452 10.535 1.00 13.57 76 ALA B O 1
ATOM 1669 N N . ASN B 1 77 ? 74.945 -41.604 11.664 1.00 13.93 77 ASN B N 1
ATOM 1670 C CA . ASN B 1 77 ? 74.222 -40.704 10.750 1.00 14.07 77 ASN B CA 1
ATOM 1671 C C . ASN B 1 77 ? 74.802 -40.672 9.328 1.00 14.01 77 ASN B C 1
ATOM 1672 O O . ASN B 1 77 ? 74.113 -40.273 8.403 1.00 14.40 77 ASN B O 1
ATOM 1677 N N . LYS B 1 78 ? 76.053 -41.084 9.158 1.00 14.55 78 LYS B N 1
ATOM 1678 C CA . LYS B 1 78 ? 76.655 -41.215 7.829 1.00 15.41 78 LYS B CA 1
ATOM 1679 C C . LYS B 1 78 ? 76.097 -42.380 7.002 1.00 15.80 78 LYS B C 1
ATOM 1680 O O . LYS B 1 78 ? 76.379 -42.467 5.800 1.00 17.07 78 LYS B O 1
ATOM 1686 N N . PHE B 1 79 ? 75.318 -43.260 7.628 1.00 15.83 79 PHE B N 1
ATOM 1687 C CA . PHE B 1 79 ? 74.652 -44.360 6.935 1.00 16.07 79 PHE B CA 1
ATOM 1688 C C . PHE B 1 79 ? 73.294 -43.926 6.386 1.00 16.50 79 PHE B C 1
ATOM 1689 O O . PHE B 1 79 ? 72.524 -43.226 7.056 1.00 15.89 79 PHE B O 1
ATOM 1697 N N . ALA B 1 80 ? 73.014 -44.369 5.156 1.00 16.90 80 ALA B N 1
ATOM 1698 C CA . ALA B 1 80 ? 71.724 -44.167 4.485 1.00 16.68 80 ALA B CA 1
ATOM 1699 C C . ALA B 1 80 ? 70.569 -44.822 5.236 1.00 16.68 80 ALA B C 1
ATOM 1700 O O . ALA B 1 80 ? 70.650 -45.985 5.653 1.00 17.09 80 ALA B O 1
ATOM 1702 N N . GLY B 1 81 ? 69.501 -44.058 5.429 1.00 16.13 81 GLY B N 1
ATOM 1703 C CA . GLY B 1 81 ? 68.335 -44.527 6.175 1.00 15.92 81 GLY B CA 1
ATOM 1704 C C . GLY B 1 81 ? 68.377 -44.375 7.696 1.00 15.03 81 GLY B C 1
ATOM 1705 O O . GLY B 1 81 ? 67.402 -44.697 8.362 1.00 15.35 81 GLY B O 1
ATOM 1706 N N . ILE B 1 82 ? 69.494 -43.910 8.245 1.00 14.61 82 ILE B N 1
ATOM 1707 C CA . ILE B 1 82 ? 69.611 -43.685 9.694 1.00 14.34 82 ILE B CA 1
ATOM 1708 C C . ILE B 1 82 ? 69.358 -42.220 10.068 1.00 14.19 82 ILE B C 1
ATOM 1709 O O . ILE B 1 82 ? 69.930 -41.297 9.464 1.00 14.25 82 ILE B O 1
ATOM 1714 N N . ARG B 1 83 ? 68.495 -42.037 11.067 1.00 13.65 83 ARG B N 1
ATOM 1715 C CA . ARG B 1 83 ? 68.322 -40.764 11.750 1.00 13.13 83 ARG B CA 1
ATOM 1716 C C . ARG B 1 83 ? 68.582 -40.987 13.245 1.00 11.92 83 ARG B C 1
ATOM 1717 O O . ARG B 1 83 ? 67.767 -41.561 13.967 1.00 11.63 83 ARG B O 1
ATOM 1725 N N . ALA B 1 84 ? 69.748 -40.541 13.688 1.00 10.72 84 ALA B N 1
ATOM 1726 C CA . ALA B 1 84 ? 70.259 -40.842 15.004 1.00 9.92 84 ALA B CA 1
ATOM 1727 C C . ALA B 1 84 ? 70.242 -39.574 15.870 1.00 8.88 84 ALA B C 1
ATOM 1728 O O . ALA B 1 84 ? 70.737 -38.516 15.466 1.00 9.29 84 ALA B O 1
ATOM 1730 N N . VAL B 1 85 ? 69.653 -39.678 17.053 1.00 8.51 85 VAL B N 1
ATOM 1731 C CA . VAL B 1 85 ? 69.674 -38.572 18.029 1.00 7.89 85 VAL B CA 1
ATOM 1732 C C . VAL B 1 85 ? 70.696 -38.865 19.121 1.00 7.69 85 VAL B C 1
ATOM 1733 O O . VAL B 1 85 ? 70.715 -39.969 19.678 1.00 6.44 85 VAL B O 1
ATOM 1737 N N . VAL B 1 86 ? 71.539 -37.874 19.423 1.00 7.14 86 VAL B N 1
ATOM 1738 C CA . VAL B 1 86 ? 72.345 -37.897 20.648 1.00 7.36 86 VAL B CA 1
ATOM 1739 C C . VAL B 1 86 ? 71.857 -36.822 21.627 1.00 7.35 86 VAL B C 1
ATOM 1740 O O . VAL B 1 86 ? 71.588 -35.673 21.237 1.00 6.94 86 VAL B O 1
ATOM 1744 N N . CYS B 1 87 ? 71.742 -37.187 22.899 1.00 7.21 87 CYS B N 1
ATOM 1745 C CA . CYS B 1 87 ? 71.235 -36.254 23.896 1.00 7.48 87 CYS B CA 1
ATOM 1746 C C . CYS B 1 87 ? 71.574 -36.655 25.328 1.00 7.30 87 CYS B C 1
ATOM 1747 O O . CYS B 1 87 ? 72.069 -37.761 25.588 1.00 7.96 87 CYS B O 1
ATOM 1750 N N . SER B 1 88 ? 71.299 -35.741 26.249 1.00 7.60 88 SER B N 1
ATOM 1751 C CA . SER B 1 88 ? 71.515 -35.971 27.676 1.00 7.90 88 SER B CA 1
ATOM 1752 C C . SER B 1 88 ? 70.281 -35.598 28.500 1.00 7.95 88 SER B C 1
ATOM 1753 O O . SER B 1 88 ? 70.365 -35.433 29.701 1.00 8.21 88 SER B O 1
ATOM 1756 N N . GLU B 1 89 ? 69.123 -35.524 27.839 1.00 8.87 89 GLU B N 1
ATOM 1757 C CA . GLU B 1 89 ? 67.835 -35.352 28.520 1.00 8.60 89 GLU B CA 1
ATOM 1758 C C . GLU B 1 89 ? 66.756 -35.960 27.635 1.00 8.67 89 GLU B C 1
ATOM 1759 O O . GLU B 1 89 ? 66.980 -36.097 26.437 1.00 8.40 89 GLU B O 1
ATOM 1765 N N . PRO B 1 90 ? 65.582 -36.306 28.219 1.00 9.12 90 PRO B N 1
ATOM 1766 C CA . PRO B 1 90 ? 64.502 -37.045 27.526 1.00 9.33 90 PRO B CA 1
ATOM 1767 C C . PRO B 1 90 ? 63.677 -36.271 26.512 1.00 9.60 90 PRO B C 1
ATOM 1768 O O . PRO B 1 90 ? 63.084 -36.891 25.626 1.00 9.82 90 PRO B O 1
ATOM 1772 N N . TYR B 1 91 ? 63.606 -34.944 26.649 1.00 10.30 91 TYR B N 1
ATOM 1773 C CA . TYR B 1 91 ? 62.819 -34.113 25.722 1.00 10.07 91 TYR B CA 1
ATOM 1774 C C . TYR B 1 91 ? 63.307 -34.229 24.281 1.00 10.24 91 TYR B C 1
ATOM 1775 O O . TYR B 1 91 ? 62.495 -34.470 23.370 1.00 10.04 91 TYR B O 1
ATOM 1784 N N . SER B 1 92 ? 64.613 -34.028 24.077 1.00 9.91 92 SER B N 1
ATOM 1785 C CA . SER B 1 92 ? 65.237 -34.170 22.756 1.00 10.39 92 SER B CA 1
ATOM 1786 C C . SER B 1 92 ? 64.980 -35.551 22.145 1.00 10.30 92 SER B C 1
ATOM 1787 O O . SER B 1 92 ? 64.647 -35.656 20.952 1.00 9.63 92 SER B O 1
ATOM 1790 N N . ALA B 1 93 ? 65.117 -36.594 22.964 1.00 10.65 93 ALA B N 1
ATOM 1791 C CA . ALA B 1 93 ? 64.851 -37.987 22.529 1.00 10.92 93 ALA B CA 1
ATOM 1792 C C . ALA B 1 93 ? 63.400 -38.135 22.048 1.00 11.43 93 ALA B C 1
ATOM 1793 O O . ALA B 1 93 ? 63.153 -38.573 20.920 1.00 11.10 93 ALA B O 1
ATOM 1795 N N . GLN B 1 94 ? 62.460 -37.720 22.903 1.00 12.06 94 GLN B N 1
ATOM 1796 C CA . GLN B 1 94 ? 61.028 -37.793 22.626 1.00 12.95 94 GLN B CA 1
ATOM 1797 C C . GLN B 1 94 ? 60.637 -37.024 21.367 1.00 13.12 94 GLN B C 1
ATOM 1798 O O . GLN B 1 94 ? 59.968 -37.567 20.491 1.00 12.81 94 GLN B O 1
ATOM 1804 N N . LEU B 1 95 ? 61.068 -35.774 21.259 1.00 13.77 95 LEU B N 1
ATOM 1805 C CA . LEU B 1 95 ? 60.655 -34.949 20.116 1.00 13.83 95 LEU B CA 1
ATOM 1806 C C . LEU B 1 95 ? 61.277 -35.445 18.815 1.00 13.72 95 LEU B C 1
ATOM 1807 O O . LEU B 1 95 ? 60.663 -35.355 17.748 1.00 14.20 95 LEU B O 1
ATOM 1812 N N . SER B 1 96 ? 62.500 -35.965 18.900 1.00 13.39 96 SER B N 1
ATOM 1813 C CA . SER B 1 96 ? 63.171 -36.555 17.738 1.00 13.13 96 SER B CA 1
ATOM 1814 C C . SER B 1 96 ? 62.394 -37.738 17.146 1.00 13.16 96 SER B C 1
ATOM 1815 O O . SER B 1 96 ? 62.437 -37.956 15.932 1.00 12.65 96 SER B O 1
ATOM 1818 N N . ARG B 1 97 ? 61.692 -38.491 17.994 1.00 13.56 97 ARG B N 1
ATOM 1819 C CA . ARG B 1 97 ? 60.800 -39.545 17.530 1.00 13.81 97 ARG B CA 1
ATOM 1820 C C . ARG B 1 97 ? 59.572 -38.932 16.873 1.00 13.93 97 ARG B C 1
ATOM 1821 O O . ARG B 1 97 ? 59.242 -39.249 15.735 1.00 13.17 97 ARG B O 1
ATOM 1829 N N . GLN B 1 98 ? 58.918 -38.038 17.604 1.00 14.22 98 GLN B N 1
ATOM 1830 C CA . GLN B 1 98 ? 57.688 -37.388 17.155 1.00 14.54 98 GLN B CA 1
ATOM 1831 C C . GLN B 1 98 ? 57.837 -36.618 15.840 1.00 14.20 98 GLN B C 1
ATOM 1832 O O . GLN B 1 98 ? 57.002 -36.740 14.955 1.00 14.24 98 GLN B O 1
ATOM 1838 N N . ASN B 1 99 ? 58.912 -35.849 15.702 1.00 14.12 99 ASN B N 1
ATOM 1839 C CA . ASN B 1 99 ? 59.056 -34.974 14.555 1.00 14.26 99 ASN B CA 1
ATOM 1840 C C . ASN B 1 99 ? 60.035 -35.469 13.515 1.00 14.45 99 ASN B C 1
ATOM 1841 O O . ASN B 1 99 ? 59.875 -35.152 12.340 1.00 14.66 99 ASN B O 1
ATOM 1846 N N . ASN B 1 100 ? 61.072 -36.194 13.932 1.00 14.75 100 ASN B N 1
ATOM 1847 C CA . ASN B 1 100 ? 62.148 -36.573 13.008 1.00 14.94 100 ASN B CA 1
ATOM 1848 C C . ASN B 1 100 ? 62.212 -38.081 12.730 1.00 14.61 100 ASN B C 1
ATOM 1849 O O . ASN B 1 100 ? 63.083 -38.519 11.996 1.00 14.96 100 ASN B O 1
ATOM 1854 N N . ASP B 1 101 ? 61.288 -38.856 13.296 1.00 14.36 101 ASP B N 1
ATOM 1855 C CA . ASP B 1 101 ? 61.258 -40.333 13.148 1.00 14.23 101 ASP B CA 1
ATOM 1856 C C . ASP B 1 101 ? 62.639 -40.993 13.368 1.00 13.74 101 ASP B C 1
ATOM 1857 O O . ASP B 1 101 ? 63.077 -41.838 12.585 1.00 14.43 101 ASP B O 1
ATOM 1862 N N . THR B 1 102 ? 63.343 -40.594 14.420 1.00 12.71 102 THR B N 1
ATOM 1863 C CA . THR B 1 102 ? 64.686 -41.136 14.640 1.00 11.99 102 THR B CA 1
ATOM 1864 C C . THR B 1 102 ? 64.635 -42.643 14.895 1.00 11.49 102 THR B C 1
ATOM 1865 O O . THR B 1 102 ? 63.734 -43.158 15.552 1.00 11.59 102 THR B O 1
ATOM 1869 N N . ASN B 1 103 ? 65.602 -43.354 14.353 1.00 11.78 103 ASN B N 1
ATOM 1870 C CA . ASN B 1 103 ? 65.641 -44.820 14.523 1.00 11.62 103 ASN B CA 1
ATOM 1871 C C . ASN B 1 103 ? 66.875 -45.282 15.304 1.00 11.02 103 ASN B C 1
ATOM 1872 O O . ASN B 1 103 ? 67.008 -46.460 15.585 1.00 11.07 103 ASN B O 1
ATOM 1877 N N . VAL B 1 104 ? 67.758 -44.340 15.653 1.00 9.80 104 VAL B N 1
ATOM 1878 C CA . VAL B 1 104 ? 68.902 -44.606 16.519 1.00 9.34 104 VAL B CA 1
ATOM 1879 C C . VAL B 1 104 ? 68.970 -43.554 17.647 1.00 8.47 104 VAL B C 1
ATOM 1880 O O . VAL B 1 104 ? 68.788 -42.354 17.423 1.00 7.49 104 VAL B O 1
ATOM 1884 N N . LEU B 1 105 ? 69.198 -44.037 18.863 1.00 7.95 105 LEU B N 1
ATOM 1885 C CA . LEU B 1 105 ? 69.434 -43.197 20.040 1.00 7.56 105 LEU B CA 1
ATOM 1886 C C . LEU B 1 105 ? 70.854 -43.421 20.574 1.00 7.73 105 LEU B C 1
ATOM 1887 O O . LEU B 1 105 ? 71.296 -44.566 20.737 1.00 7.10 105 LEU B O 1
ATOM 1892 N N . ALA B 1 106 ? 71.566 -42.317 20.819 1.00 7.30 106 ALA B N 1
ATOM 1893 C CA . ALA B 1 106 ? 72.873 -42.334 21.451 1.00 6.88 106 ALA B CA 1
ATOM 1894 C C . ALA B 1 106 ? 72.937 -41.402 22.677 1.00 7.22 106 ALA B C 1
ATOM 1895 O O . ALA B 1 106 ? 72.243 -40.368 22.742 1.00 6.16 106 ALA B O 1
ATOM 1897 N N . PHE B 1 107 ? 73.768 -41.801 23.643 1.00 6.82 107 PHE B N 1
ATOM 1898 C CA . PHE B 1 107 ? 74.109 -40.990 24.805 1.00 6.83 107 PHE B CA 1
ATOM 1899 C C . PHE B 1 107 ? 75.488 -41.391 25.340 1.00 6.51 107 PHE B C 1
ATOM 1900 O O . PHE B 1 107 ? 76.079 -42.371 24.880 1.00 6.08 107 PHE B O 1
ATOM 1908 N N . GLY B 1 108 ? 75.972 -40.622 26.315 1.00 6.88 108 GLY B N 1
ATOM 1909 C CA . GLY B 1 108 ? 77.339 -40.705 26.816 1.00 6.53 108 GLY B CA 1
ATOM 1910 C C . GLY B 1 108 ? 77.456 -41.139 28.261 1.00 6.73 108 GLY B C 1
ATOM 1911 O O . GLY B 1 108 ? 76.901 -40.505 29.173 1.00 5.36 108 GLY B O 1
ATOM 1912 N N . SER B 1 109 ? 78.213 -42.221 28.460 1.00 6.73 109 SER B N 1
ATOM 1913 C CA . SER B 1 109 ? 78.486 -42.791 29.780 1.00 6.67 109 SER B CA 1
ATOM 1914 C C . SER B 1 109 ? 79.292 -41.854 30.689 1.00 6.51 109 SER B C 1
ATOM 1915 O O . SER B 1 109 ? 79.313 -42.041 31.889 1.00 7.16 109 SER B O 1
ATOM 1918 N N . ARG B 1 110 ? 79.982 -40.866 30.105 1.00 6.56 110 ARG B N 1
ATOM 1919 C CA . ARG B 1 110 ? 80.704 -39.861 30.859 1.00 6.77 110 ARG B CA 1
ATOM 1920 C C . ARG B 1 110 ? 79.920 -38.538 30.986 1.00 6.29 110 ARG B C 1
ATOM 1921 O O . ARG B 1 110 ? 80.391 -37.594 31.625 1.00 6.81 110 ARG B O 1
ATOM 1929 N N . VAL B 1 111 ? 78.716 -38.505 30.426 1.00 6.75 111 VAL B N 1
ATOM 1930 C CA . VAL B 1 111 ? 77.847 -37.314 30.415 1.00 6.22 111 VAL B CA 1
ATOM 1931 C C . VAL B 1 111 ? 76.615 -37.531 31.298 1.00 6.67 111 VAL B C 1
ATOM 1932 O O . VAL B 1 111 ? 76.334 -36.711 32.182 1.00 6.63 111 VAL B O 1
ATOM 1936 N N . VAL B 1 112 ? 75.893 -38.629 31.082 1.00 6.44 112 VAL B N 1
ATOM 1937 C CA . VAL B 1 112 ? 74.700 -38.927 31.867 1.00 6.59 112 VAL B CA 1
ATOM 1938 C C . VAL B 1 112 ? 74.947 -40.094 32.827 1.00 7.24 112 VAL B C 1
ATOM 1939 O O . VAL B 1 112 ? 75.740 -41.016 32.540 1.00 6.82 112 VAL B O 1
ATOM 1943 N N . GLY B 1 113 ? 74.263 -40.038 33.963 1.00 6.85 113 GLY B N 1
ATOM 1944 C CA . GLY B 1 113 ? 74.240 -41.137 34.913 1.00 7.42 113 GLY B CA 1
ATOM 1945 C C . GLY B 1 113 ? 73.221 -42.174 34.479 1.00 7.72 113 GLY B C 1
ATOM 1946 O O . GLY B 1 113 ? 72.389 -41.910 33.604 1.00 8.79 113 GLY B O 1
ATOM 1947 N N . LEU B 1 114 ? 73.258 -43.347 35.103 1.00 8.23 114 LEU B N 1
ATOM 1948 C CA . LEU B 1 114 ? 72.440 -44.497 34.680 1.00 8.00 114 LEU B CA 1
ATOM 1949 C C . LEU B 1 114 ? 70.936 -44.245 34.660 1.00 7.83 114 LEU B C 1
ATOM 1950 O O . LEU B 1 114 ? 70.260 -44.642 33.715 1.00 7.48 114 LEU B O 1
ATOM 1955 N N . GLU B 1 115 ? 70.400 -43.650 35.717 1.00 7.69 115 GLU B N 1
ATOM 1956 C CA . GLU B 1 115 ? 68.948 -43.528 35.830 1.00 8.21 115 GLU B CA 1
ATOM 1957 C C . GLU B 1 115 ? 68.397 -42.461 34.906 1.00 7.73 115 GLU B C 1
ATOM 1958 O O . GLU B 1 115 ? 67.306 -42.622 34.384 1.00 8.35 115 GLU B O 1
ATOM 1964 N N . LEU B 1 116 ? 69.152 -41.386 34.689 1.00 7.47 116 LEU B N 1
ATOM 1965 C CA . LEU B 1 116 ? 68.799 -40.401 33.661 1.00 7.36 116 LEU B CA 1
ATOM 1966 C C . LEU B 1 116 ? 68.821 -41.050 32.273 1.00 7.06 116 LEU B C 1
ATOM 1967 O O . LEU B 1 116 ? 67.928 -40.812 31.448 1.00 6.62 116 LEU B O 1
ATOM 1972 N N . ALA B 1 117 ? 69.840 -41.873 32.016 1.00 7.68 117 ALA B N 1
ATOM 1973 C CA . ALA B 1 117 ? 69.919 -42.628 30.746 1.00 7.51 117 ALA B CA 1
ATOM 1974 C C . ALA B 1 117 ? 68.695 -43.537 30.528 1.00 7.14 117 ALA B C 1
ATOM 1975 O O . ALA B 1 117 ? 68.163 -43.597 29.430 1.00 6.61 117 ALA B O 1
ATOM 1977 N N . LYS B 1 118 ? 68.255 -44.233 31.576 1.00 7.87 118 LYS B N 1
ATOM 1978 C CA . LYS B 1 118 ? 67.055 -45.079 31.501 1.00 9.36 118 LYS B CA 1
ATOM 1979 C C . LYS B 1 118 ? 65.802 -44.252 31.169 1.00 9.03 118 LYS B C 1
ATOM 1980 O O . LYS B 1 118 ? 64.988 -44.643 30.342 1.00 8.45 118 LYS B O 1
ATOM 1986 N N . MET B 1 119 ? 65.683 -43.078 31.785 1.00 10.07 119 MET B N 1
ATOM 1987 C CA . MET B 1 119 ? 64.582 -42.150 31.476 1.00 10.18 119 MET B CA 1
ATOM 1988 C C . MET B 1 119 ? 64.624 -41.680 30.006 1.00 9.09 119 MET B C 1
ATOM 1989 O O . MET B 1 119 ? 63.583 -41.571 29.376 1.00 8.77 119 MET B O 1
ATOM 1994 N N . ILE B 1 120 ? 65.820 -41.422 29.473 1.00 8.45 120 ILE B N 1
ATOM 1995 C CA . ILE B 1 120 ? 65.987 -41.026 28.064 1.00 8.65 120 ILE B CA 1
ATOM 1996 C C . ILE B 1 120 ? 65.546 -42.168 27.140 1.00 9.13 120 ILE B C 1
ATOM 1997 O O . ILE B 1 120 ? 64.805 -41.963 26.167 1.00 9.84 120 ILE B O 1
ATOM 2002 N N . VAL B 1 121 ? 66.021 -43.368 27.448 1.00 9.63 121 VAL B N 1
ATOM 2003 C CA . VAL B 1 121 ? 65.610 -44.583 26.733 1.00 10.05 121 VAL B CA 1
ATOM 2004 C C . VAL B 1 121 ? 64.082 -44.760 26.784 1.00 10.13 121 VAL B C 1
ATOM 2005 O O . VAL B 1 121 ? 63.458 -45.016 25.757 1.00 10.49 121 VAL B O 1
ATOM 2009 N N . ASP B 1 122 ? 63.480 -44.593 27.957 1.00 10.51 122 ASP B N 1
ATOM 2010 C CA . ASP B 1 122 ? 62.021 -44.757 28.094 1.00 11.41 122 ASP B CA 1
ATOM 2011 C C . ASP B 1 122 ? 61.243 -43.765 27.215 1.00 11.78 122 ASP B C 1
ATOM 2012 O O . ASP B 1 122 ? 60.270 -44.129 26.548 1.00 12.01 122 ASP B O 1
ATOM 2017 N N . ALA B 1 123 ? 61.713 -42.523 27.179 1.00 11.61 123 ALA B N 1
ATOM 2018 C CA . ALA B 1 123 ? 61.037 -41.452 26.462 1.00 11.70 123 ALA B CA 1
ATOM 2019 C C . ALA B 1 123 ? 61.138 -41.700 24.959 1.00 12.06 123 ALA B C 1
ATOM 2020 O O . ALA B 1 123 ? 60.174 -41.489 24.228 1.00 11.38 123 ALA B O 1
ATOM 2022 N N . TRP B 1 124 ? 62.304 -42.169 24.514 1.00 12.34 124 TRP B N 1
ATOM 2023 C CA . TRP B 1 124 ? 62.546 -42.482 23.114 1.00 12.78 124 TRP B CA 1
ATOM 2024 C C . TRP B 1 124 ? 61.690 -43.685 22.657 1.00 13.65 124 TRP B C 1
ATOM 2025 O O . TRP B 1 124 ? 61.066 -43.644 21.606 1.00 13.34 124 TRP B O 1
ATOM 2036 N N . LEU B 1 125 ? 61.679 -44.742 23.463 1.00 14.99 125 LEU B N 1
ATOM 2037 C CA . LEU B 1 125 ? 60.894 -45.957 23.174 1.00 16.08 125 LEU B CA 1
ATOM 2038 C C . LEU B 1 125 ? 59.386 -45.726 23.206 1.00 17.46 125 LEU B C 1
ATOM 2039 O O . LEU B 1 125 ? 58.658 -46.350 22.445 1.00 18.32 125 LEU B O 1
ATOM 2044 N N . GLY B 1 126 ? 58.917 -44.851 24.092 1.00 18.70 126 GLY B N 1
ATOM 2045 C CA . GLY B 1 126 ? 57.472 -44.599 24.239 1.00 19.53 126 GLY B CA 1
ATOM 2046 C C . GLY B 1 126 ? 56.844 -43.584 23.289 1.00 20.60 126 GLY B C 1
ATOM 2047 O O . GLY B 1 126 ? 55.621 -43.413 23.293 1.00 21.04 126 GLY B O 1
ATOM 2048 N N . ALA B 1 127 ? 57.661 -42.908 22.480 1.00 21.16 127 ALA B N 1
ATOM 2049 C CA . ALA B 1 127 ? 57.181 -41.814 21.640 1.00 21.76 127 ALA B CA 1
ATOM 2050 C C . ALA B 1 127 ? 56.827 -42.352 20.276 1.00 22.47 127 ALA B C 1
ATOM 2051 O O . ALA B 1 127 ? 57.504 -43.230 19.767 1.00 22.77 127 ALA B O 1
ATOM 2053 N N . GLN B 1 128 ? 55.773 -41.803 19.680 1.00 23.81 128 GLN B N 1
ATOM 2054 C CA . GLN B 1 128 ? 55.344 -42.179 18.335 1.00 24.60 128 GLN B CA 1
ATOM 2055 C C . GLN B 1 128 ? 55.679 -41.070 17.355 1.00 24.32 128 GLN B C 1
ATOM 2056 O O . GLN B 1 128 ? 55.540 -39.892 17.685 1.00 24.09 128 GLN B O 1
ATOM 2062 N N . TYR B 1 129 ? 56.079 -41.452 16.142 1.00 24.61 129 TYR B N 1
ATOM 2063 C CA . TYR B 1 129 ? 56.266 -40.504 15.041 1.00 25.55 129 TYR B CA 1
ATOM 2064 C C . TYR B 1 129 ? 54.905 -40.001 14.550 1.00 26.15 129 TYR B C 1
ATOM 2065 O O . TYR B 1 129 ? 53.996 -40.786 14.316 1.00 25.36 129 TYR B O 1
ATOM 2074 N N . GLU B 1 130 ? 54.780 -38.683 14.414 1.00 27.51 130 GLU B N 1
ATOM 2075 C CA . GLU B 1 130 ? 53.481 -38.051 14.142 1.00 28.52 130 GLU B CA 1
ATOM 2076 C C . GLU B 1 130 ? 53.199 -37.830 12.653 1.00 28.80 130 GLU B C 1
ATOM 2077 O O . GLU B 1 130 ? 52.062 -37.569 12.288 1.00 29.38 130 GLU B O 1
ATOM 2083 N N . GLY B 1 131 ? 54.213 -37.947 11.797 1.00 29.20 131 GLY B N 1
ATOM 2084 C CA . GLY B 1 131 ? 54.018 -37.740 10.354 1.00 29.47 131 GLY B CA 1
ATOM 2085 C C . GLY B 1 131 ? 53.519 -36.332 10.076 1.00 29.69 131 GLY B C 1
ATOM 2086 O O . GLY B 1 131 ? 53.930 -35.392 10.742 1.00 29.10 131 GLY B O 1
ATOM 2087 N N . GLY B 1 132 ? 52.617 -36.182 9.105 1.00 30.26 132 GLY B N 1
ATOM 2088 C CA . GLY B 1 132 ? 52.033 -34.866 8.801 1.00 30.45 132 GLY B CA 1
ATOM 2089 C C . GLY B 1 132 ? 53.044 -33.936 8.162 1.00 30.68 132 GLY B C 1
ATOM 2090 O O . GLY B 1 132 ? 53.765 -34.346 7.250 1.00 31.05 132 GLY B O 1
ATOM 2091 N N . ARG B 1 133 ? 53.117 -32.698 8.658 1.00 31.17 133 ARG B N 1
ATOM 2092 C CA . ARG B 1 133 ? 54.079 -31.687 8.153 1.00 31.32 133 ARG B CA 1
ATOM 2093 C C . ARG B 1 133 ? 55.548 -32.105 8.304 1.00 30.99 133 ARG B C 1
ATOM 2094 O O . ARG B 1 133 ? 56.431 -31.589 7.606 1.00 31.25 133 ARG B O 1
ATOM 2102 N N . HIS B 1 134 ? 55.805 -33.035 9.218 1.00 30.47 134 HIS B N 1
ATOM 2103 C CA . HIS B 1 134 ? 57.167 -33.476 9.504 1.00 29.79 134 HIS B CA 1
ATOM 2104 C C . HIS B 1 134 ? 57.743 -34.358 8.388 1.00 29.50 134 HIS B C 1
ATOM 2105 O O . HIS B 1 134 ? 58.954 -34.351 8.152 1.00 28.74 134 HIS B O 1
ATOM 2112 N N . GLN B 1 135 ? 56.880 -35.105 7.696 1.00 29.71 135 GLN B N 1
ATOM 2113 C CA . GLN B 1 135 ? 57.334 -36.052 6.662 1.00 29.59 135 GLN B CA 1
ATOM 2114 C C . GLN B 1 135 ? 58.100 -35.348 5.540 1.00 29.43 135 GLN B C 1
ATOM 2115 O O . GLN B 1 135 ? 59.118 -35.856 5.051 1.00 29.60 135 GLN B O 1
ATOM 2121 N N . GLN B 1 136 ? 57.620 -34.170 5.162 1.00 29.03 136 GLN B N 1
ATOM 2122 C CA . GLN B 1 136 ? 58.296 -33.327 4.171 1.00 28.98 136 GLN B CA 1
ATOM 2123 C C . GLN B 1 136 ? 59.741 -33.021 4.573 1.00 28.17 136 GLN B C 1
ATOM 2124 O O . GLN B 1 136 ? 60.667 -33.096 3.747 1.00 27.82 136 GLN B O 1
ATOM 2130 N N . ARG B 1 137 ? 59.923 -32.664 5.843 1.00 27.08 137 ARG B N 1
ATOM 2131 C CA . ARG B 1 137 ? 61.241 -32.364 6.377 1.00 26.54 137 ARG B CA 1
ATOM 2132 C C . ARG B 1 137 ? 62.132 -33.609 6.416 1.00 24.97 137 ARG B C 1
ATOM 2133 O O . ARG B 1 137 ? 63.278 -33.552 5.993 1.00 24.09 137 ARG B O 1
ATOM 2141 N N . VAL B 1 138 ? 61.592 -34.720 6.915 1.00 24.36 138 VAL B N 1
ATOM 2142 C CA . VAL B 1 138 ? 62.287 -36.015 6.893 1.00 24.20 138 VAL B CA 1
ATOM 2143 C C . VAL B 1 138 ? 62.673 -36.417 5.456 1.00 23.63 138 VAL B C 1
ATOM 2144 O O . VAL B 1 138 ? 63.816 -36.809 5.215 1.00 22.81 138 VAL B O 1
ATOM 2148 N N . GLU B 1 139 ? 61.733 -36.298 4.511 1.00 23.58 139 GLU B N 1
ATOM 2149 C CA . GLU B 1 139 ? 62.021 -36.583 3.089 1.00 24.04 139 GLU B CA 1
ATOM 2150 C C . GLU B 1 139 ? 63.173 -35.739 2.536 1.00 23.60 139 GLU B C 1
ATOM 2151 O O . GLU B 1 139 ? 63.962 -36.217 1.705 1.00 23.35 139 GLU B O 1
ATOM 2157 N N . ALA B 1 140 ? 63.283 -34.496 3.015 1.00 23.14 140 ALA B N 1
ATOM 2158 C CA . ALA B 1 140 ? 64.401 -33.634 2.658 1.00 23.19 140 ALA B CA 1
ATOM 2159 C C . ALA B 1 140 ? 65.753 -34.137 3.210 1.00 23.08 140 ALA B C 1
ATOM 2160 O O . ALA B 1 140 ? 66.793 -33.995 2.555 1.00 22.77 140 ALA B O 1
ATOM 2162 N N . ILE B 1 141 ? 65.753 -34.721 4.408 1.00 22.96 141 ILE B N 1
ATOM 2163 C CA . ILE B 1 141 ? 66.995 -35.298 4.953 1.00 22.73 141 ILE B CA 1
ATOM 2164 C C . ILE B 1 141 ? 67.479 -36.434 4.045 1.00 22.45 141 ILE B C 1
ATOM 2165 O O . ILE B 1 141 ? 68.661 -36.516 3.686 1.00 21.70 141 ILE B O 1
ATOM 2170 N N . THR B 1 142 ? 66.539 -37.297 3.683 1.00 23.19 142 THR B N 1
ATOM 2171 C CA . THR B 1 142 ? 66.789 -38.416 2.775 1.00 23.77 142 THR B CA 1
ATOM 2172 C C . THR B 1 142 ? 67.259 -37.928 1.411 1.00 24.26 142 THR B C 1
ATOM 2173 O O . THR B 1 142 ? 68.118 -38.558 0.800 1.00 24.45 142 THR B O 1
ATOM 2177 N N . ALA B 1 143 ? 66.721 -36.803 0.943 1.00 24.79 143 ALA B N 1
ATOM 2178 C CA . ALA B 1 143 ? 67.136 -36.246 -0.348 1.00 25.59 143 ALA B CA 1
ATOM 2179 C C . ALA B 1 143 ? 68.635 -35.931 -0.374 1.00 26.36 143 ALA B C 1
ATOM 2180 O O . ALA B 1 143 ? 69.296 -36.183 -1.380 1.00 25.59 143 ALA B O 1
ATOM 2182 N N . ILE B 1 144 ? 69.179 -35.437 0.748 1.00 27.07 144 ILE B N 1
ATOM 2183 C CA . ILE B 1 144 ? 70.619 -35.136 0.850 1.00 27.60 144 ILE B CA 1
ATOM 2184 C C . ILE B 1 144 ? 71.462 -36.405 0.658 1.00 28.48 144 ILE B C 1
ATOM 2185 O O . ILE B 1 144 ? 72.529 -36.355 0.016 1.00 28.32 144 ILE B O 1
ATOM 2190 N N . GLU B 1 145 ? 70.983 -37.524 1.221 1.00 29.29 145 GLU B N 1
ATOM 2191 C CA . GLU B 1 145 ? 71.559 -38.857 0.974 1.00 30.45 145 GLU B CA 1
ATOM 2192 C C . GLU B 1 145 ? 71.548 -39.220 -0.510 1.00 31.24 145 GLU B C 1
ATOM 2193 O O . GLU B 1 145 ? 72.438 -39.916 -0.975 1.00 31.97 145 GLU B O 1
ATOM 2199 N N . GLN B 1 146 ? 70.518 -38.748 -1.214 1.00 32.28 146 GLN B N 1
ATOM 2200 C CA . GLN B 1 146 ? 70.303 -38.874 -2.675 1.00 32.70 146 GLN B CA 1
ATOM 2201 C C . GLN B 1 146 ? 69.359 -40.044 -2.945 1.00 33.37 146 GLN B C 1
ATOM 2202 O O . GLN B 1 146 ? 68.362 -40.237 -2.218 1.00 34.05 146 GLN B O 1
ATOM 2208 N N . MET C 1 1 ? 34.886 -5.166 80.999 1.00 26.11 1 MET C N 1
ATOM 2209 C CA . MET C 1 1 ? 33.893 -6.226 81.336 1.00 26.39 1 MET C CA 1
ATOM 2210 C C . MET C 1 1 ? 32.751 -5.656 82.188 1.00 25.93 1 MET C C 1
ATOM 2211 O O . MET C 1 1 ? 32.674 -5.948 83.381 1.00 26.71 1 MET C O 1
ATOM 2216 N N . LYS C 1 2 ? 31.864 -4.872 81.576 1.00 24.77 2 LYS C N 1
ATOM 2217 C CA . LYS C 1 2 ? 30.712 -4.275 82.284 1.00 24.27 2 LYS C CA 1
ATOM 2218 C C . LYS C 1 2 ? 29.412 -5.103 82.208 1.00 22.70 2 LYS C C 1
ATOM 2219 O O . LYS C 1 2 ? 28.591 -5.046 83.125 1.00 21.55 2 LYS C O 1
ATOM 2225 N N . LYS C 1 3 ? 29.230 -5.825 81.098 1.00 21.33 3 LYS C N 1
ATOM 2226 C CA . LYS C 1 3 ? 28.082 -6.710 80.872 1.00 20.80 3 LYS C CA 1
ATOM 2227 C C . LYS C 1 3 ? 28.545 -8.145 80.644 1.00 18.73 3 LYS C C 1
ATOM 2228 O O . LYS C 1 3 ? 29.294 -8.414 79.709 1.00 17.14 3 LYS C O 1
ATOM 2234 N N . ILE C 1 4 ? 28.041 -9.051 81.475 1.00 17.02 4 ILE C N 1
ATOM 2235 C CA . ILE C 1 4 ? 28.464 -10.457 81.487 1.00 16.24 4 ILE C CA 1
ATOM 2236 C C . ILE C 1 4 ? 27.249 -11.354 81.346 1.00 14.48 4 ILE C C 1
ATOM 2237 O O . ILE C 1 4 ? 26.270 -11.199 82.094 1.00 13.70 4 ILE C O 1
ATOM 2242 N N . ALA C 1 5 ? 27.306 -12.263 80.373 1.00 12.87 5 ALA C N 1
ATOM 2243 C CA . ALA C 1 5 ? 26.346 -13.368 80.278 1.00 12.46 5 ALA C CA 1
ATOM 2244 C C . ALA C 1 5 ? 26.758 -14.491 81.256 1.00 11.57 5 ALA C C 1
ATOM 2245 O O . ALA C 1 5 ? 27.907 -14.964 81.220 1.00 10.64 5 ALA C O 1
ATOM 2247 N N . PHE C 1 6 ? 25.822 -14.911 82.110 1.00 10.81 6 PHE C N 1
ATOM 2248 C CA . PHE C 1 6 ? 26.058 -15.974 83.083 1.00 10.56 6 PHE C CA 1
ATOM 2249 C C . PHE C 1 6 ? 25.312 -17.260 82.708 1.00 10.39 6 PHE C C 1
ATOM 2250 O O . PHE C 1 6 ? 24.151 -17.214 82.310 1.00 9.36 6 PHE C O 1
ATOM 2258 N N . GLY C 1 7 ? 25.977 -18.406 82.832 1.00 9.63 7 GLY C N 1
ATOM 2259 C CA . GLY C 1 7 ? 25.283 -19.693 82.700 1.00 9.48 7 GLY C CA 1
ATOM 2260 C C . GLY C 1 7 ? 25.821 -20.782 83.608 1.00 9.54 7 GLY C C 1
ATOM 2261 O O . GLY C 1 7 ? 26.991 -20.737 84.014 1.00 8.63 7 GLY C O 1
ATOM 2262 N N . CYS C 1 8 ? 24.963 -21.750 83.937 1.00 9.20 8 CYS C N 1
ATOM 2263 C CA . CYS C 1 8 ? 25.363 -22.897 84.754 1.00 9.06 8 CYS C CA 1
ATOM 2264 C C . CYS C 1 8 ? 24.393 -24.047 84.597 1.00 9.34 8 CYS C C 1
ATOM 2265 O O . CYS C 1 8 ? 23.248 -23.870 84.114 1.00 8.80 8 CYS C O 1
ATOM 2268 N N . ASP C 1 9 ? 24.839 -25.230 85.025 1.00 8.93 9 ASP C N 1
ATOM 2269 C CA . ASP C 1 9 ? 23.951 -26.364 85.141 1.00 8.22 9 ASP C CA 1
ATOM 2270 C C . ASP C 1 9 ? 23.531 -26.499 86.584 1.00 8.21 9 ASP C C 1
ATOM 2271 O O . ASP C 1 9 ? 23.745 -25.599 87.388 1.00 8.58 9 ASP C O 1
ATOM 2276 N N . HIS C 1 10 ? 22.874 -27.608 86.891 1.00 8.37 10 HIS C N 1
ATOM 2277 C CA . HIS C 1 10 ? 22.340 -27.858 88.219 1.00 8.06 10 HIS C CA 1
ATOM 2278 C C . HIS C 1 10 ? 23.404 -27.984 89.315 1.00 7.78 10 HIS C C 1
ATOM 2279 O O . HIS C 1 10 ? 23.125 -27.716 90.479 1.00 7.28 10 HIS C O 1
ATOM 2286 N N . VAL C 1 11 ? 24.614 -28.399 88.943 1.00 7.82 11 VAL C N 1
ATOM 2287 C CA . VAL C 1 11 ? 25.712 -28.523 89.899 1.00 7.77 11 VAL C CA 1
ATOM 2288 C C . VAL C 1 11 ? 26.381 -27.171 90.085 1.00 8.00 11 VAL C C 1
ATOM 2289 O O . VAL C 1 11 ? 26.621 -26.723 91.225 1.00 7.52 11 VAL C O 1
ATOM 2293 N N . GLY C 1 12 ? 26.671 -26.501 88.969 1.00 7.42 12 GLY C N 1
ATOM 2294 C CA . GLY C 1 12 ? 27.167 -25.152 89.040 1.00 8.18 12 GLY C CA 1
ATOM 2295 C C . GLY C 1 12 ? 26.230 -24.237 89.810 1.00 8.35 12 GLY C C 1
ATOM 2296 O O . GLY C 1 12 ? 26.667 -23.223 90.368 1.00 8.07 12 GLY C O 1
ATOM 2297 N N . PHE C 1 13 ? 24.934 -24.582 89.821 1.00 9.11 13 PHE C N 1
ATOM 2298 C CA . PHE C 1 13 ? 23.899 -23.771 90.477 1.00 9.50 13 PHE C CA 1
ATOM 2299 C C . PHE C 1 13 ? 24.160 -23.506 91.959 1.00 10.03 13 PHE C C 1
ATOM 2300 O O . PHE C 1 13 ? 23.734 -22.479 92.488 1.00 9.69 13 PHE C O 1
ATOM 2308 N N . ILE C 1 14 ? 24.893 -24.391 92.627 1.00 10.56 14 ILE C N 1
ATOM 2309 C CA . ILE C 1 14 ? 25.154 -24.195 94.050 1.00 11.15 14 ILE C CA 1
ATOM 2310 C C . ILE C 1 14 ? 25.954 -22.897 94.336 1.00 10.63 14 ILE C C 1
ATOM 2311 O O . ILE C 1 14 ? 25.875 -22.387 95.413 1.00 10.49 14 ILE C O 1
ATOM 2316 N N . LEU C 1 15 ? 26.681 -22.368 93.346 1.00 10.44 15 LEU C N 1
ATOM 2317 C CA . LEU C 1 15 ? 27.417 -21.107 93.467 1.00 10.94 15 LEU C CA 1
ATOM 2318 C C . LEU C 1 15 ? 26.745 -19.898 92.776 1.00 11.60 15 LEU C C 1
ATOM 2319 O O . LEU C 1 15 ? 27.240 -18.770 92.924 1.00 11.46 15 LEU C O 1
ATOM 2324 N N . LYS C 1 16 ? 25.642 -20.121 92.040 1.00 12.09 16 LYS C N 1
ATOM 2325 C CA . LYS C 1 16 ? 25.012 -19.057 91.218 1.00 12.36 16 LYS C CA 1
ATOM 2326 C C . LYS C 1 16 ? 24.652 -17.815 92.026 1.00 12.41 16 LYS C C 1
ATOM 2327 O O . LYS C 1 16 ? 25.124 -16.718 91.726 1.00 12.27 16 LYS C O 1
ATOM 2333 N N . HIS C 1 17 ? 23.826 -17.982 93.052 1.00 12.87 17 HIS C N 1
ATOM 2334 C CA . HIS C 1 17 ? 23.290 -16.821 93.777 1.00 12.91 17 HIS C CA 1
ATOM 2335 C C . HIS C 1 17 ? 24.394 -15.876 94.302 1.00 12.09 17 HIS C C 1
ATOM 2336 O O . HIS C 1 17 ? 24.340 -14.652 94.100 1.00 11.47 17 HIS C O 1
ATOM 2343 N N . GLU C 1 18 ? 25.408 -16.450 94.942 1.00 11.51 18 GLU C N 1
ATOM 2344 C CA . GLU C 1 18 ? 26.504 -15.654 95.498 1.00 11.61 18 GLU C CA 1
ATOM 2345 C C . GLU C 1 18 ? 27.456 -15.120 94.430 1.00 10.24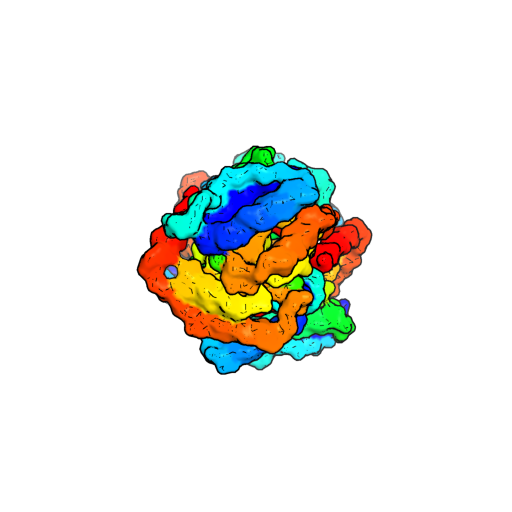 18 GLU C C 1
ATOM 2346 O O . GLU C 1 18 ? 27.983 -14.033 94.584 1.00 8.66 18 GLU C O 1
ATOM 2352 N N . ILE C 1 19 ? 27.688 -15.878 93.351 1.00 10.23 19 ILE C N 1
ATOM 2353 C CA . ILE C 1 19 ? 28.529 -15.368 92.254 1.00 10.23 19 ILE C CA 1
ATOM 2354 C C . ILE C 1 19 ? 27.836 -14.214 91.512 1.00 10.27 19 ILE C C 1
ATOM 2355 O O . ILE C 1 19 ? 28.457 -13.177 91.256 1.00 9.88 19 ILE C O 1
ATOM 2360 N N . VAL C 1 20 ? 26.558 -14.393 91.167 1.00 10.24 20 VAL C N 1
ATOM 2361 C CA . VAL C 1 20 ? 25.757 -13.306 90.588 1.00 10.09 20 VAL C CA 1
ATOM 2362 C C . VAL C 1 20 ? 25.742 -12.081 91.531 1.00 9.90 20 VAL C C 1
ATOM 2363 O O . VAL C 1 20 ? 26.000 -10.960 91.098 1.00 9.27 20 VAL C O 1
ATOM 2367 N N . ALA C 1 21 ? 25.505 -12.304 92.821 1.00 10.27 21 ALA C N 1
ATOM 2368 C CA . ALA C 1 21 ? 25.485 -11.206 93.803 1.00 10.77 21 ALA C CA 1
ATOM 2369 C C . ALA C 1 21 ? 26.819 -10.455 93.848 1.00 11.50 21 ALA C C 1
ATOM 2370 O O . ALA C 1 21 ? 26.838 -9.221 93.905 1.00 11.52 21 ALA C O 1
ATOM 2372 N N . HIS C 1 22 ? 27.930 -11.197 93.808 1.00 11.79 22 HIS C N 1
ATOM 2373 C CA . HIS C 1 22 ? 29.280 -10.602 93.768 1.00 11.85 22 HIS C CA 1
ATOM 2374 C C . HIS C 1 22 ? 29.521 -9.787 92.513 1.00 11.98 22 HIS C C 1
ATOM 2375 O O . HIS C 1 22 ? 30.091 -8.691 92.580 1.00 11.66 22 HIS C O 1
ATOM 2382 N N . LEU C 1 23 ? 29.103 -10.311 91.361 1.00 12.35 23 LEU C N 1
ATOM 2383 C CA . LEU C 1 23 ? 29.225 -9.559 90.113 1.00 13.25 23 LEU C CA 1
ATOM 2384 C C . LEU C 1 23 ? 28.482 -8.206 90.207 1.00 13.66 23 LEU C C 1
ATOM 2385 O O . LEU C 1 23 ? 29.003 -7.164 89.804 1.00 13.69 23 LEU C O 1
ATOM 2390 N N . VAL C 1 24 ? 27.279 -8.239 90.757 1.00 14.39 24 VAL C N 1
ATOM 2391 C CA . VAL C 1 24 ? 26.465 -7.024 90.915 1.00 15.63 24 VAL C CA 1
ATOM 2392 C C . VAL C 1 24 ? 27.127 -6.029 91.884 1.00 15.93 24 VAL C C 1
ATOM 2393 O O . VAL C 1 24 ? 27.164 -4.844 91.598 1.00 15.54 24 VAL C O 1
ATOM 2397 N N . GLU C 1 25 ? 27.712 -6.531 92.975 1.00 16.95 25 GLU C N 1
ATOM 2398 C CA . GLU C 1 25 ? 28.476 -5.692 93.900 1.00 18.03 25 GLU C CA 1
ATOM 2399 C C . GLU C 1 25 ? 29.662 -5.009 93.232 1.00 18.82 25 GLU C C 1
ATOM 2400 O O . GLU C 1 25 ? 29.999 -3.895 93.606 1.00 19.88 25 GLU C O 1
ATOM 2406 N N . ARG C 1 26 ? 30.292 -5.671 92.260 1.00 19.16 26 ARG C N 1
ATOM 2407 C CA . ARG C 1 26 ? 31.413 -5.086 91.514 1.00 19.70 26 ARG C CA 1
ATOM 2408 C C . ARG C 1 26 ? 30.948 -4.252 90.325 1.00 19.73 26 ARG C C 1
ATOM 2409 O O . ARG C 1 26 ? 31.756 -3.921 89.462 1.00 19.76 26 ARG C O 1
ATOM 2417 N N . GLY C 1 27 ? 29.649 -3.952 90.254 1.00 19.33 27 GLY C N 1
ATOM 2418 C CA . GLY C 1 27 ? 29.116 -3.089 89.202 1.00 18.85 27 GLY C CA 1
ATOM 2419 C C . GLY C 1 27 ? 28.961 -3.723 87.833 1.00 18.50 27 GLY C C 1
ATOM 2420 O O . GLY C 1 27 ? 28.850 -3.009 86.836 1.00 19.04 27 GLY C O 1
ATOM 2421 N N . VAL C 1 28 ? 28.963 -5.054 87.771 1.00 17.33 28 VAL C N 1
ATOM 2422 C CA . VAL C 1 28 ? 28.704 -5.763 86.527 1.00 16.93 28 VAL C CA 1
ATOM 2423 C C . VAL C 1 28 ? 27.190 -6.004 86.364 1.00 16.30 28 VAL C C 1
ATOM 2424 O O . VAL C 1 28 ? 26.511 -6.400 87.308 1.00 15.97 28 VAL C O 1
ATOM 2428 N N . GLU C 1 29 ? 26.683 -5.721 85.167 1.00 16.11 29 GLU C N 1
ATOM 2429 C CA . GLU C 1 29 ? 25.318 -6.065 84.778 1.00 16.13 29 GLU C CA 1
ATOM 2430 C C . GLU C 1 29 ? 25.307 -7.500 84.253 1.00 15.73 29 GLU C C 1
ATOM 2431 O O . GLU C 1 29 ? 25.943 -7.785 83.244 1.00 15.63 29 GLU C O 1
ATOM 2437 N N . VAL C 1 30 ? 24.556 -8.378 84.915 1.00 15.47 30 VAL C N 1
ATOM 2438 C CA . VAL C 1 30 ? 24.528 -9.809 84.578 1.00 15.10 30 VAL C CA 1
ATOM 2439 C C . VAL C 1 30 ? 23.333 -10.160 83.712 1.00 15.01 30 VAL C C 1
ATOM 2440 O O . VAL C 1 30 ? 22.198 -9.904 84.102 1.00 15.56 30 VAL C O 1
ATOM 2444 N N . ILE C 1 31 ? 23.589 -10.763 82.556 1.00 14.68 31 ILE C N 1
ATOM 2445 C CA . ILE C 1 31 ? 22.535 -11.309 81.708 1.00 14.50 31 ILE C CA 1
ATOM 2446 C C . ILE C 1 31 ? 22.419 -12.815 82.017 1.00 14.00 31 ILE C C 1
ATOM 2447 O O . ILE C 1 31 ? 23.276 -13.620 81.608 1.00 13.60 31 ILE C O 1
ATOM 2452 N N . ASP C 1 32 ? 21.351 -13.196 82.715 1.00 12.80 32 ASP C N 1
ATOM 2453 C CA . ASP C 1 32 ? 21.214 -14.556 83.219 1.00 12.70 32 ASP C CA 1
ATOM 2454 C C . ASP C 1 32 ? 20.667 -15.542 82.180 1.00 12.74 32 ASP C C 1
ATOM 2455 O O . ASP C 1 32 ? 19.503 -15.452 81.804 1.00 13.28 32 ASP C O 1
ATOM 2460 N N . LYS C 1 33 ? 21.492 -16.488 81.734 1.00 11.82 33 LYS C N 1
ATOM 2461 C CA . LYS C 1 33 ? 21.048 -17.523 80.784 1.00 11.81 33 LYS C CA 1
ATOM 2462 C C . LYS C 1 33 ? 20.567 -18.791 81.486 1.00 10.89 33 LYS C C 1
ATOM 2463 O O . LYS C 1 33 ? 20.194 -19.742 80.833 1.00 10.69 33 LYS C O 1
ATOM 2469 N N . GLY C 1 34 ? 20.559 -18.801 82.810 1.00 10.40 34 GLY C N 1
ATOM 2470 C CA . GLY C 1 34 ? 20.155 -19.979 83.554 1.00 10.71 34 GLY C CA 1
ATOM 2471 C C . GLY C 1 34 ? 21.342 -20.925 83.791 1.00 10.85 34 GLY C C 1
ATOM 2472 O O . GLY C 1 34 ? 22.451 -20.637 83.361 1.00 9.21 34 GLY C O 1
ATOM 2473 N N . THR C 1 35 ? 21.122 -22.065 84.449 1.00 10.99 35 THR C N 1
ATOM 2474 C CA . THR C 1 35 ? 19.816 -22.501 84.906 1.00 11.75 35 THR C CA 1
ATOM 2475 C C . THR C 1 35 ? 19.329 -21.807 86.199 1.00 12.14 35 THR C C 1
ATOM 2476 O O . THR C 1 35 ? 20.000 -20.958 86.768 1.00 11.04 35 THR C O 1
ATOM 2480 N N . TRP C 1 36 ? 18.139 -22.196 86.639 1.00 13.16 36 TRP C N 1
ATOM 2481 C CA . TRP C 1 36 ? 17.396 -21.462 87.673 1.00 14.07 36 TRP C CA 1
ATOM 2482 C C . TRP C 1 36 ? 17.036 -22.301 88.899 1.00 14.65 36 TRP C C 1
ATOM 2483 O O . TRP C 1 36 ? 16.391 -21.801 89.816 1.00 14.75 36 TRP C O 1
ATOM 2494 N N . SER C 1 37 ? 17.480 -23.557 88.918 1.00 14.96 37 SER C N 1
ATOM 2495 C CA . SER C 1 37 ? 17.224 -24.466 90.019 1.00 15.34 37 SER C CA 1
ATOM 2496 C C . SER C 1 37 ? 18.216 -25.621 90.020 1.00 15.59 37 SER C C 1
ATOM 2497 O O . SER C 1 37 ? 19.036 -25.771 89.110 1.00 15.97 37 SER C O 1
ATOM 2500 N N . SER C 1 38 ? 18.105 -26.472 91.033 1.00 16.46 38 SER C N 1
ATOM 2501 C CA . SER C 1 38 ? 18.942 -27.657 91.126 1.00 16.96 38 SER C CA 1
ATOM 2502 C C . SER C 1 38 ? 18.395 -28.865 90.348 1.00 17.24 38 SER C C 1
ATOM 2503 O O . SER C 1 38 ? 18.906 -29.980 90.496 1.00 17.36 38 SER C O 1
ATOM 2506 N N . GLU C 1 39 ? 17.373 -28.668 89.515 1.00 17.81 39 GLU C N 1
ATOM 2507 C CA . GLU C 1 39 ? 16.851 -29.769 88.713 1.00 18.56 39 GLU C CA 1
ATOM 2508 C C . GLU C 1 39 ? 17.843 -30.104 87.613 1.00 17.92 39 GLU C C 1
ATOM 2509 O O . GLU C 1 39 ? 18.383 -29.227 86.948 1.00 17.15 39 GLU C O 1
ATOM 2515 N N . ARG C 1 40 ? 18.092 -31.390 87.437 1.00 18.05 40 ARG C N 1
ATOM 2516 C CA . ARG C 1 40 ? 19.118 -31.838 86.529 1.00 18.69 40 ARG C CA 1
ATOM 2517 C C . ARG C 1 40 ? 18.871 -31.303 85.118 1.00 17.85 40 ARG C C 1
ATOM 2518 O O . ARG C 1 40 ? 17.733 -31.284 84.641 1.00 17.19 40 ARG C O 1
ATOM 2526 N N . THR C 1 41 ? 19.938 -30.810 84.499 1.00 17.08 41 THR C N 1
ATOM 2527 C CA . THR C 1 41 ? 19.872 -30.210 83.171 1.00 17.13 41 THR C CA 1
ATOM 2528 C C . THR C 1 41 ? 21.238 -30.400 82.509 1.00 16.95 41 THR C C 1
ATOM 2529 O O . THR C 1 41 ? 22.209 -30.739 83.170 1.00 16.78 41 THR C O 1
ATOM 2533 N N . ASP C 1 42 ? 21.295 -30.230 81.196 1.00 17.06 42 ASP C N 1
ATOM 2534 C CA . ASP C 1 42 ? 22.501 -30.495 80.432 1.00 16.87 42 ASP C CA 1
ATOM 2535 C C . ASP C 1 42 ? 23.320 -29.218 80.200 1.00 16.14 42 ASP C C 1
ATOM 2536 O O . ASP C 1 42 ? 22.809 -28.220 79.687 1.00 15.80 42 ASP C O 1
ATOM 2541 N N . TYR C 1 43 ? 24.602 -29.274 80.547 1.00 14.88 43 TYR C N 1
ATOM 2542 C CA . TYR C 1 43 ? 25.477 -28.090 80.474 1.00 14.69 43 TYR C CA 1
ATOM 2543 C C . TYR C 1 43 ? 25.739 -27.492 79.053 1.00 14.25 43 TYR C C 1
ATOM 2544 O O . TYR C 1 43 ? 25.952 -26.277 78.935 1.00 13.82 43 TYR C O 1
ATOM 2553 N N . PRO C 1 44 ? 25.727 -28.319 77.980 1.00 13.99 44 PRO C N 1
ATOM 2554 C CA . PRO C 1 44 ? 25.986 -27.729 76.648 1.00 14.36 44 PRO C CA 1
ATOM 2555 C C . PRO C 1 44 ? 25.034 -26.584 76.242 1.00 14.17 44 PRO C C 1
ATOM 2556 O O . PRO C 1 44 ? 25.473 -25.615 75.618 1.00 14.67 44 PRO C O 1
ATOM 2560 N N . HIS C 1 45 ? 23.758 -26.704 76.591 1.00 14.12 45 HIS C N 1
ATOM 2561 C CA . HIS C 1 45 ? 22.765 -25.651 76.308 1.00 13.80 45 HIS C CA 1
ATOM 2562 C C . HIS C 1 45 ? 23.157 -24.276 76.892 1.00 13.28 45 HIS C C 1
ATOM 2563 O O . HIS C 1 45 ? 23.145 -23.260 76.199 1.00 11.70 45 HIS C O 1
ATOM 2570 N N . TYR C 1 46 ? 23.550 -24.261 78.160 1.00 13.42 46 TYR C N 1
ATOM 2571 C CA . TYR C 1 46 ? 23.908 -23.013 78.839 1.00 13.53 46 TYR C CA 1
ATOM 2572 C C . TYR C 1 46 ? 25.243 -22.461 78.354 1.00 13.51 46 TYR C C 1
ATOM 2573 O O . TYR C 1 46 ? 25.404 -21.256 78.275 1.00 13.09 46 TYR C O 1
ATOM 2582 N N . ALA C 1 47 ? 26.188 -23.349 78.026 1.00 13.30 47 ALA C N 1
ATOM 2583 C CA . ALA C 1 47 ? 27.393 -22.969 77.282 1.00 13.42 47 ALA C CA 1
ATOM 2584 C C . ALA C 1 47 ? 27.056 -22.245 75.978 1.00 13.24 47 ALA C C 1
ATOM 2585 O O . ALA C 1 47 ? 27.643 -21.205 75.687 1.00 13.01 47 ALA C O 1
ATOM 2587 N N . SER C 1 48 ? 26.134 -22.811 75.194 1.00 13.71 48 SER C N 1
ATOM 2588 C CA . SER C 1 48 ? 25.695 -22.214 73.914 1.00 14.11 48 SER C CA 1
ATOM 2589 C C . SER C 1 48 ? 25.031 -20.850 74.097 1.00 13.97 48 SER C C 1
ATOM 2590 O O . SER C 1 48 ? 25.356 -19.890 73.400 1.00 13.94 48 SER C O 1
ATOM 2593 N N . GLN C 1 49 ? 24.099 -20.763 75.040 1.00 13.97 49 GLN C N 1
ATOM 2594 C CA . GLN C 1 49 ? 23.462 -19.471 75.357 1.00 14.08 49 GLN C CA 1
ATOM 2595 C C . GLN C 1 49 ? 24.486 -18.371 75.657 1.00 14.01 49 GLN C C 1
ATOM 2596 O O . GLN C 1 49 ? 24.374 -17.242 75.154 1.00 13.53 49 GLN C O 1
ATOM 2602 N N . VAL C 1 50 ? 25.489 -18.702 76.463 1.00 13.16 50 VAL C N 1
ATOM 2603 C CA . VAL C 1 50 ? 26.483 -17.713 76.855 1.00 13.28 50 VAL C CA 1
ATOM 2604 C C . VAL C 1 50 ? 27.377 -17.413 75.668 1.00 13.48 50 VAL C C 1
ATOM 2605 O O . VAL C 1 50 ? 27.619 -16.244 75.361 1.00 13.25 50 VAL C O 1
ATOM 2609 N N . ALA C 1 51 ? 27.831 -18.466 74.988 1.00 14.29 51 ALA C N 1
ATOM 2610 C CA . ALA C 1 51 ? 28.761 -18.329 73.877 1.00 15.21 51 ALA C CA 1
ATOM 2611 C C . ALA C 1 51 ? 28.162 -17.472 72.768 1.00 16.03 51 ALA C C 1
ATOM 2612 O O . ALA C 1 51 ? 28.856 -16.649 72.168 1.00 15.99 51 ALA C O 1
ATOM 2614 N N . LEU C 1 52 ? 26.876 -17.686 72.495 1.00 17.17 52 LEU C N 1
ATOM 2615 C CA . LEU C 1 52 ? 26.195 -16.968 71.418 1.00 17.50 52 LEU C CA 1
ATOM 2616 C C . LEU C 1 52 ? 26.086 -15.502 71.776 1.00 17.82 52 LEU C C 1
ATOM 2617 O O . LEU C 1 52 ? 26.310 -14.648 70.924 1.00 18.68 52 LEU C O 1
ATOM 2622 N N . ALA C 1 53 ? 25.821 -15.214 73.050 1.00 17.65 53 ALA C N 1
ATOM 2623 C CA . ALA C 1 53 ? 25.736 -13.833 73.528 1.00 17.33 53 ALA C CA 1
ATOM 2624 C C . ALA C 1 53 ? 27.063 -13.081 73.384 1.00 17.11 53 ALA C C 1
ATOM 2625 O O . ALA C 1 53 ? 27.082 -11.924 72.980 1.00 17.12 53 ALA C O 1
ATOM 2627 N N . VAL C 1 54 ? 28.163 -13.747 73.729 1.00 17.46 54 VAL C N 1
ATOM 2628 C CA . VAL C 1 54 ? 29.504 -13.161 73.683 1.00 17.53 54 VAL C CA 1
ATOM 2629 C C . VAL C 1 54 ? 29.937 -12.954 72.228 1.00 17.89 54 VAL C C 1
ATOM 2630 O O . VAL C 1 54 ? 30.360 -11.866 71.853 1.00 17.65 54 VAL C O 1
ATOM 2634 N N . ALA C 1 55 ? 29.827 -14.008 71.423 1.00 18.57 55 ALA C N 1
ATOM 2635 C CA . ALA C 1 55 ? 30.265 -13.976 70.022 1.00 19.51 55 ALA C CA 1
ATOM 2636 C C . ALA C 1 55 ? 29.519 -12.901 69.198 1.00 20.36 55 ALA C C 1
ATOM 2637 O O . ALA C 1 55 ? 30.105 -12.264 68.316 1.00 21.10 55 ALA C O 1
ATOM 2639 N N . GLY C 1 56 ? 28.242 -12.693 69.509 1.00 20.89 56 GLY C N 1
ATOM 2640 C CA . GLY C 1 56 ? 27.425 -11.696 68.823 1.00 21.15 56 GLY C CA 1
ATOM 2641 C C . GLY C 1 56 ? 27.486 -10.298 69.410 1.00 21.56 56 GLY C C 1
ATOM 2642 O O . GLY C 1 56 ? 26.709 -9.439 69.017 1.00 22.51 56 GLY C O 1
ATOM 2643 N N . GLY C 1 57 ? 28.383 -10.058 70.359 1.00 21.36 57 GLY C N 1
ATOM 2644 C CA . GLY C 1 57 ? 28.537 -8.726 70.940 1.00 21.38 57 GLY C CA 1
ATOM 2645 C C . GLY C 1 57 ? 27.374 -8.219 71.786 1.00 21.13 57 GLY C C 1
ATOM 2646 O O . GLY C 1 57 ? 27.252 -7.029 72.016 1.00 21.52 57 GLY C O 1
ATOM 2647 N N . GLU C 1 58 ? 26.531 -9.112 72.281 1.00 21.26 58 GLU C N 1
ATOM 2648 C CA . GLU C 1 58 ? 25.457 -8.716 73.199 1.00 20.92 58 GLU C CA 1
ATOM 2649 C C . GLU C 1 58 ? 25.977 -8.446 74.618 1.00 20.36 58 GLU C C 1
ATOM 2650 O O . GLU C 1 58 ? 25.331 -7.727 75.410 1.00 20.47 58 GLU C O 1
ATOM 2656 N N . VAL C 1 59 ? 27.122 -9.045 74.953 1.00 18.73 59 VAL C N 1
ATOM 2657 C CA . VAL C 1 59 ? 27.768 -8.814 76.242 1.00 17.74 59 VAL C CA 1
ATOM 2658 C C . VAL C 1 59 ? 29.266 -8.718 76.007 1.00 16.69 59 VAL C C 1
ATOM 2659 O O . VAL C 1 59 ? 29.747 -9.094 74.948 1.00 16.96 59 VAL C O 1
ATOM 2663 N N . ASP C 1 60 ? 29.998 -8.258 77.014 1.00 16.17 60 ASP C N 1
ATOM 2664 C CA . ASP C 1 60 ? 31.464 -8.136 76.928 1.00 15.66 60 ASP C CA 1
ATOM 2665 C C . ASP C 1 60 ? 32.164 -9.478 77.182 1.00 14.82 60 ASP C C 1
ATOM 2666 O O . ASP C 1 60 ? 33.287 -9.695 76.745 1.00 14.51 60 ASP C O 1
ATOM 2671 N N . GLY C 1 61 ? 31.495 -10.374 77.904 1.00 14.02 61 GLY C N 1
ATOM 2672 C CA . GLY C 1 61 ? 32.086 -11.667 78.248 1.00 12.75 61 GLY C CA 1
ATOM 2673 C C . GLY C 1 61 ? 31.100 -12.561 78.967 1.00 12.15 61 GLY C C 1
ATOM 2674 O O . GLY C 1 61 ? 29.946 -12.161 79.225 1.00 11.43 61 GLY C O 1
ATOM 2675 N N . GLY C 1 62 ? 31.549 -13.778 79.258 1.00 10.64 62 GLY C N 1
ATOM 2676 C CA . GLY C 1 62 ? 30.698 -14.807 79.823 1.00 10.15 62 GLY C CA 1
ATOM 2677 C C . GLY C 1 62 ? 31.341 -15.494 81.011 1.00 9.47 62 GLY C C 1
ATOM 2678 O O . GLY C 1 62 ? 32.570 -15.588 81.089 1.00 8.37 62 GLY C O 1
ATOM 2679 N N . ILE C 1 63 ? 30.497 -15.932 81.948 1.00 8.93 63 ILE C N 1
ATOM 2680 C CA . ILE C 1 63 ? 30.922 -16.736 83.098 1.00 8.61 63 ILE C CA 1
ATOM 2681 C C . ILE C 1 63 ? 30.074 -18.021 83.186 1.00 7.94 63 ILE C C 1
ATOM 2682 O O . ILE C 1 63 ? 28.841 -17.977 83.151 1.00 8.02 63 ILE C O 1
ATOM 2687 N N . LEU C 1 64 ? 30.751 -19.161 83.255 1.00 7.37 64 LEU C N 1
ATOM 2688 C CA . LEU C 1 64 ? 30.105 -20.458 83.265 1.00 7.03 64 LEU C CA 1
ATOM 2689 C C . LEU C 1 64 ? 30.544 -21.311 84.461 1.00 7.27 64 LEU C C 1
ATOM 2690 O O . LEU C 1 64 ? 31.726 -21.322 84.847 1.00 7.06 64 LEU C O 1
ATOM 2695 N N . ILE C 1 65 ? 29.583 -22.024 85.051 1.00 6.74 65 ILE C N 1
ATOM 2696 C CA . ILE C 1 65 ? 29.846 -22.872 86.211 1.00 6.67 65 ILE C CA 1
ATOM 2697 C C . ILE C 1 65 ? 29.196 -24.222 86.008 1.00 6.99 65 ILE C C 1
ATOM 2698 O O . ILE C 1 65 ? 28.006 -24.301 85.733 1.00 7.44 65 ILE C O 1
ATOM 2703 N N . CYS C 1 66 ? 29.982 -25.291 86.117 1.00 7.42 66 CYS C N 1
ATOM 2704 C CA . CYS C 1 66 ? 29.446 -26.636 86.311 1.00 7.63 66 CYS C CA 1
ATOM 2705 C C . CYS C 1 66 ? 30.224 -27.313 87.460 1.00 7.39 66 CYS C C 1
ATOM 2706 O O . CYS C 1 66 ? 30.840 -26.626 88.261 1.00 6.42 66 CYS C O 1
ATOM 2709 N N . GLY C 1 67 ? 30.185 -28.639 87.546 1.00 6.80 67 GLY C N 1
ATOM 2710 C CA . GLY C 1 67 ? 30.907 -29.365 88.576 1.00 7.01 67 GLY C CA 1
ATOM 2711 C C . GLY C 1 67 ? 32.397 -29.042 88.621 1.00 7.17 67 GLY C C 1
ATOM 2712 O O . GLY C 1 67 ? 32.948 -28.755 89.693 1.00 6.68 67 GLY C O 1
ATOM 2713 N N . THR C 1 68 ? 33.046 -29.103 87.458 1.00 6.69 68 THR C N 1
ATOM 2714 C CA . THR C 1 68 ? 34.473 -28.756 87.326 1.00 7.24 68 THR C CA 1
ATOM 2715 C C . THR C 1 68 ? 34.725 -27.546 86.445 1.00 7.15 68 THR C C 1
ATOM 2716 O O . THR C 1 68 ? 35.826 -27.002 86.463 1.00 7.22 68 THR C O 1
ATOM 2720 N N . GLY C 1 69 ? 33.724 -27.154 85.652 1.00 7.41 69 GLY C N 1
ATOM 2721 C CA . GLY C 1 69 ? 33.868 -26.087 84.652 1.00 7.69 69 GLY C CA 1
ATOM 2722 C C . GLY C 1 69 ? 34.484 -26.543 83.324 1.00 7.61 69 GLY C C 1
ATOM 2723 O O . GLY C 1 69 ? 34.571 -25.765 82.373 1.00 8.11 69 GLY C O 1
ATOM 2724 N N . VAL C 1 70 ? 34.940 -27.790 83.252 1.00 7.91 70 VAL C N 1
ATOM 2725 C CA . VAL C 1 70 ? 35.731 -28.226 82.098 1.00 8.12 70 VAL C CA 1
ATOM 2726 C C . VAL C 1 70 ? 34.804 -28.511 80.912 1.00 8.42 70 VAL C C 1
ATOM 2727 O O . VAL C 1 70 ? 34.971 -27.937 79.842 1.00 7.71 70 VAL C O 1
ATOM 2731 N N . GLY C 1 71 ? 33.806 -29.364 81.114 1.00 8.14 71 GLY C N 1
ATOM 2732 C CA . GLY C 1 71 ? 32.894 -29.714 80.010 1.00 9.01 71 GLY C CA 1
ATOM 2733 C C . GLY C 1 71 ? 32.192 -28.485 79.428 1.00 9.39 71 GLY C C 1
ATOM 2734 O O . GLY C 1 71 ? 32.080 -28.333 78.202 1.00 8.70 71 GLY C O 1
ATOM 2735 N N . ILE C 1 72 ? 31.734 -27.603 80.324 1.00 9.61 72 ILE C N 1
ATOM 2736 C CA . ILE C 1 72 ? 31.016 -26.391 79.928 1.00 9.81 72 ILE C CA 1
ATOM 2737 C C . ILE C 1 72 ? 31.934 -25.423 79.154 1.00 10.85 72 ILE C C 1
ATOM 2738 O O . ILE C 1 72 ? 31.494 -24.783 78.172 1.00 10.74 72 ILE C O 1
ATOM 2743 N N . SER C 1 73 ? 33.218 -25.373 79.525 1.00 10.93 73 SER C N 1
ATOM 2744 C CA . SER C 1 73 ? 34.172 -24.528 78.816 1.00 11.46 73 SER C CA 1
ATOM 2745 C C . SER C 1 73 ? 34.681 -25.160 77.507 1.00 11.67 73 SER C C 1
ATOM 2746 O O . SER C 1 73 ? 35.035 -24.438 76.570 1.00 11.63 73 SER C O 1
ATOM 2749 N N . ILE C 1 74 ? 34.738 -26.493 77.450 1.00 11.73 74 ILE C N 1
ATOM 2750 C CA . ILE C 1 74 ? 35.011 -27.189 76.201 1.00 11.95 74 ILE C CA 1
ATOM 2751 C C . ILE C 1 74 ? 33.906 -26.889 75.164 1.00 12.69 74 ILE C C 1
ATOM 2752 O O . ILE C 1 74 ? 34.212 -26.482 74.035 1.00 12.82 74 ILE C O 1
ATOM 2757 N N . ALA C 1 75 ? 32.639 -27.062 75.553 1.00 12.76 75 ALA C N 1
ATOM 2758 C CA . ALA C 1 75 ? 31.485 -26.634 74.727 1.00 13.16 75 ALA C CA 1
ATOM 2759 C C . ALA C 1 75 ? 31.606 -25.183 74.235 1.00 13.82 75 ALA C C 1
ATOM 2760 O O . ALA C 1 75 ? 31.505 -24.907 73.025 1.00 14.23 75 ALA C O 1
ATOM 2762 N N . ALA C 1 76 ? 31.827 -24.253 75.161 1.00 13.95 76 ALA C N 1
ATOM 2763 C CA . ALA C 1 76 ? 31.984 -22.839 74.811 1.00 14.00 76 ALA C CA 1
ATOM 2764 C C . ALA C 1 76 ? 33.109 -22.603 73.782 1.00 14.36 76 ALA C C 1
ATOM 2765 O O . ALA C 1 76 ? 32.958 -21.806 72.849 1.00 14.08 76 ALA C O 1
ATOM 2767 N N . ASN C 1 77 ? 34.248 -23.272 73.969 1.00 14.67 77 ASN C N 1
ATOM 2768 C CA . ASN C 1 77 ? 35.386 -23.093 73.062 1.00 14.72 77 ASN C CA 1
ATOM 2769 C C . ASN C 1 77 ? 35.128 -23.621 71.652 1.00 14.78 77 ASN C C 1
ATOM 2770 O O . ASN C 1 77 ? 35.848 -23.265 70.728 1.00 14.63 77 ASN C O 1
ATOM 2775 N N . LYS C 1 78 ? 34.132 -24.481 71.494 1.00 15.42 78 LYS C N 1
ATOM 2776 C CA . LYS C 1 78 ? 33.742 -24.963 70.166 1.00 16.33 78 LYS C CA 1
ATOM 2777 C C . LYS C 1 78 ? 33.063 -23.883 69.312 1.00 16.53 78 LYS C C 1
ATOM 2778 O O . LYS C 1 78 ? 32.964 -24.035 68.088 1.00 17.68 78 LYS C O 1
ATOM 2784 N N . PHE C 1 79 ? 32.602 -22.805 69.942 1.00 16.48 79 PHE C N 1
ATOM 2785 C CA . PHE C 1 79 ? 32.004 -21.677 69.226 1.00 16.68 79 PHE C CA 1
ATOM 2786 C C . PHE C 1 79 ? 33.056 -20.721 68.671 1.00 17.16 79 PHE C C 1
ATOM 2787 O O . PHE C 1 79 ? 34.034 -20.389 69.341 1.00 17.02 79 PHE C O 1
ATOM 2795 N N . ALA C 1 80 ? 32.830 -20.264 67.438 1.00 17.58 80 ALA C N 1
ATOM 2796 C CA . ALA C 1 80 ? 33.695 -19.264 66.801 1.00 17.09 80 ALA C CA 1
ATOM 2797 C C . ALA C 1 80 ? 33.638 -17.919 67.526 1.00 17.12 80 ALA C C 1
ATOM 2798 O O . ALA C 1 80 ? 32.559 -17.417 67.868 1.00 17.41 80 ALA C O 1
ATOM 2800 N N . GLY C 1 81 ? 34.808 -17.349 67.792 1.00 16.42 81 GLY C N 1
ATOM 2801 C CA . GLY C 1 81 ? 34.902 -16.079 68.513 1.00 16.25 81 GLY C CA 1
ATOM 2802 C C . GLY C 1 81 ? 35.069 -16.160 70.024 1.00 15.49 81 GLY C C 1
ATOM 2803 O O . GLY C 1 81 ? 35.253 -15.131 70.678 1.00 16.31 81 GLY C O 1
ATOM 2804 N N . ILE C 1 82 ? 34.985 -17.365 70.575 1.00 14.71 82 ILE C N 1
ATOM 2805 C CA . ILE C 1 82 ? 35.119 -17.592 72.022 1.00 14.36 82 ILE C CA 1
ATOM 2806 C C . ILE C 1 82 ? 36.498 -18.139 72.391 1.00 13.74 82 ILE C C 1
ATOM 2807 O O . ILE C 1 82 ? 37.007 -19.095 71.776 1.00 13.94 82 ILE C O 1
ATOM 2812 N N . ARG C 1 83 ? 37.083 -17.515 73.402 1.00 13.14 83 ARG C N 1
ATOM 2813 C CA . ARG C 1 83 ? 38.282 -18.006 74.055 1.00 12.92 83 ARG C CA 1
ATOM 2814 C C . ARG C 1 83 ? 37.957 -18.129 75.540 1.00 11.84 83 ARG C C 1
ATOM 2815 O O . ARG C 1 83 ? 37.841 -17.131 76.258 1.00 11.43 83 ARG C O 1
ATOM 2823 N N . ALA C 1 84 ? 37.795 -19.364 75.986 1.00 10.76 84 ALA C N 1
ATOM 2824 C CA . ALA C 1 84 ? 37.293 -19.644 77.311 1.00 10.21 84 ALA C CA 1
ATOM 2825 C C . ALA C 1 84 ? 38.404 -20.257 78.150 1.00 9.21 84 ALA C C 1
ATOM 2826 O O . ALA C 1 84 ? 39.081 -21.206 77.721 1.00 9.43 84 ALA C O 1
ATOM 2828 N N . VAL C 1 85 ? 38.596 -19.696 79.340 1.00 8.67 85 VAL C N 1
ATOM 2829 C CA . VAL C 1 85 ? 39.531 -20.246 80.343 1.00 8.11 85 VAL C CA 1
ATOM 2830 C C . VAL C 1 85 ? 38.766 -20.982 81.450 1.00 7.93 85 VAL C C 1
ATOM 2831 O O . VAL C 1 85 ? 37.823 -20.441 82.051 1.00 7.41 85 VAL C O 1
ATOM 2835 N N . VAL C 1 86 ? 39.184 -22.213 81.727 1.00 7.28 86 VAL C N 1
ATOM 2836 C CA . VAL C 1 86 ? 38.770 -22.898 82.963 1.00 7.60 86 VAL C CA 1
ATOM 2837 C C . VAL C 1 86 ? 39.955 -23.008 83.931 1.00 7.70 86 VAL C C 1
ATOM 2838 O O . VAL C 1 86 ? 41.067 -23.389 83.541 1.00 7.97 86 VAL C O 1
ATOM 2842 N N . CYS C 1 87 ? 39.720 -22.693 85.199 1.00 7.52 87 CYS C N 1
ATOM 2843 C CA . CYS C 1 87 ? 40.796 -22.736 86.178 1.00 7.55 87 CYS C CA 1
ATOM 2844 C C . CYS C 1 87 ? 40.284 -22.845 87.600 1.00 7.45 87 CYS C C 1
ATOM 2845 O O . CYS C 1 87 ? 39.076 -22.717 87.860 1.00 7.48 87 CYS C O 1
ATOM 2848 N N . SER C 1 88 ? 41.218 -23.067 88.520 1.00 7.31 88 SER C N 1
ATOM 2849 C CA . SER C 1 88 ? 40.908 -23.115 89.952 1.00 7.55 88 SER C CA 1
ATOM 2850 C C . SER C 1 88 ? 41.813 -22.218 90.789 1.00 7.45 88 SER C C 1
ATOM 2851 O O . SER C 1 88 ? 41.933 -22.402 91.996 1.00 8.19 88 SER C O 1
ATOM 2854 N N . GLU C 1 89 ? 42.428 -21.228 90.144 1.00 7.86 89 GLU C N 1
ATOM 2855 C CA . GLU C 1 89 ? 43.259 -20.239 90.829 1.00 7.72 89 GLU C CA 1
ATOM 2856 C C . GLU C 1 89 ? 43.311 -19.018 89.939 1.00 7.75 89 GLU C C 1
ATOM 2857 O O . GLU C 1 89 ? 43.093 -19.152 88.752 1.00 7.97 89 GLU C O 1
ATOM 2863 N N . PRO C 1 90 ? 43.586 -17.824 90.512 1.00 8.30 90 PRO C N 1
ATOM 2864 C CA . PRO C 1 90 ? 43.459 -16.547 89.798 1.00 8.68 90 PRO C CA 1
ATOM 2865 C C . PRO C 1 90 ? 44.556 -16.200 88.806 1.00 9.05 90 PRO C C 1
ATOM 2866 O O . PRO C 1 90 ? 44.347 -15.302 87.981 1.00 9.58 90 PRO C O 1
ATOM 2870 N N . TYR C 1 91 ? 45.730 -16.828 88.928 1.00 9.59 91 TYR C N 1
ATOM 2871 C CA . TYR C 1 91 ? 46.846 -16.535 88.020 1.00 9.51 91 TYR C CA 1
ATOM 2872 C C . TYR C 1 91 ? 46.495 -16.950 86.592 1.00 9.73 91 TYR C C 1
ATOM 2873 O O . TYR C 1 91 ? 46.691 -16.161 85.653 1.00 10.03 91 TYR C O 1
ATOM 2882 N N . SER C 1 92 ? 45.967 -18.165 86.422 1.00 9.73 92 SER C N 1
ATOM 2883 C CA . SER C 1 92 ? 45.545 -18.640 85.096 1.00 9.86 92 SER C CA 1
ATOM 2884 C C . SER C 1 92 ? 44.491 -17.713 84.457 1.00 10.07 92 SER C C 1
ATOM 2885 O O . SER C 1 92 ? 44.570 -17.394 83.255 1.00 8.83 92 SER C O 1
ATOM 2888 N N . ALA C 1 93 ? 43.525 -17.276 85.264 1.00 10.30 93 ALA C N 1
ATOM 2889 C CA . ALA C 1 93 ? 42.468 -16.371 84.795 1.00 11.04 93 ALA C CA 1
ATOM 2890 C C . ALA C 1 93 ? 43.075 -15.038 84.325 1.00 11.76 93 ALA C C 1
ATOM 2891 O O . ALA C 1 93 ? 42.823 -14.588 83.205 1.00 11.83 93 ALA C O 1
ATOM 2893 N N . GLN C 1 94 ? 43.885 -14.437 85.193 1.00 12.84 94 GLN C N 1
ATOM 2894 C CA . GLN C 1 94 ? 44.492 -13.136 84.943 1.00 13.59 94 GLN C CA 1
ATOM 2895 C C . GLN C 1 94 ? 45.370 -13.138 83.707 1.00 13.76 94 GLN C C 1
ATOM 2896 O O . GLN C 1 94 ? 45.285 -12.222 82.888 1.00 13.74 94 GLN C O 1
ATOM 2902 N N . LEU C 1 95 ? 46.229 -14.146 83.584 1.00 14.07 95 LEU C N 1
ATOM 2903 C CA . LEU C 1 95 ? 47.169 -14.188 82.457 1.00 14.11 95 LEU C CA 1
ATOM 2904 C C . LEU C 1 95 ? 46.454 -14.495 81.135 1.00 14.26 95 LEU C C 1
ATOM 2905 O O . LEU C 1 95 ? 46.832 -13.961 80.078 1.00 14.32 95 LEU C O 1
ATOM 2910 N N . SER C 1 96 ? 45.418 -15.339 81.199 1.00 13.70 96 SER C N 1
ATOM 2911 C CA . SER C 1 96 ? 44.560 -15.622 80.039 1.00 13.66 96 SER C CA 1
ATOM 2912 C C . SER C 1 96 ? 43.898 -14.362 79.458 1.00 13.93 96 SER C C 1
ATOM 2913 O O . SER C 1 96 ? 43.659 -14.294 78.247 1.00 13.55 96 SER C O 1
ATOM 2916 N N . ARG C 1 97 ? 43.587 -13.389 80.312 1.00 14.24 97 ARG C N 1
ATOM 2917 C CA . ARG C 1 97 ? 43.114 -12.090 79.851 1.00 14.81 97 ARG C CA 1
ATOM 2918 C C . ARG C 1 97 ? 44.256 -11.328 79.193 1.00 14.96 97 ARG C C 1
ATOM 2919 O O . ARG C 1 97 ? 44.136 -10.882 78.057 1.00 14.68 97 ARG C O 1
ATOM 2927 N N . GLN C 1 98 ? 45.356 -11.195 79.925 1.00 15.31 98 GLN C N 1
ATOM 2928 C CA . GLN C 1 98 ? 46.526 -10.422 79.480 1.00 15.53 98 GLN C CA 1
ATOM 2929 C C . GLN C 1 98 ? 47.134 -10.930 78.176 1.00 15.10 98 GLN C C 1
ATOM 2930 O O . GLN C 1 98 ? 47.510 -10.137 77.316 1.00 14.88 98 GLN C O 1
ATOM 2936 N N . ASN C 1 99 ? 47.214 -12.248 78.021 1.00 15.12 99 ASN C N 1
ATOM 2937 C CA . ASN C 1 99 ? 47.917 -12.842 76.897 1.00 15.33 99 ASN C CA 1
ATOM 2938 C C . ASN C 1 99 ? 47.026 -13.452 75.836 1.00 15.65 99 ASN C C 1
ATOM 2939 O O . ASN C 1 99 ? 47.408 -13.461 74.670 1.00 15.68 99 ASN C O 1
ATOM 2944 N N . ASN C 1 100 ? 45.884 -14.021 76.232 1.00 15.35 100 ASN C N 1
ATOM 2945 C CA . ASN C 1 100 ? 45.039 -14.749 75.289 1.00 15.48 100 ASN C CA 1
ATOM 2946 C C . ASN C 1 100 ? 43.703 -14.050 75.029 1.00 15.08 100 ASN C C 1
ATOM 2947 O O . ASN C 1 100 ? 42.893 -14.581 74.297 1.00 15.39 100 ASN C O 1
ATOM 2952 N N . ASP C 1 101 ? 43.499 -12.867 75.606 1.00 14.53 101 ASP C N 1
ATOM 2953 C CA . ASP C 1 101 ? 42.254 -12.082 75.459 1.00 14.55 101 ASP C CA 1
ATOM 2954 C C . ASP C 1 101 ? 40.995 -12.937 75.680 1.00 14.15 101 ASP C C 1
ATOM 2955 O O . ASP C 1 101 ? 40.075 -12.935 74.868 1.00 15.15 101 ASP C O 1
ATOM 2960 N N . THR C 1 102 ? 40.950 -13.689 76.768 1.00 12.77 102 THR C N 1
ATOM 2961 C CA . THR C 1 102 ? 39.810 -14.594 76.956 1.00 12.24 102 THR C CA 1
ATOM 2962 C C . THR C 1 102 ? 38.527 -13.811 77.208 1.00 11.53 102 THR C C 1
ATOM 2963 O O . THR C 1 102 ? 38.519 -12.775 77.870 1.00 11.90 102 THR C O 1
ATOM 2967 N N . ASN C 1 103 ? 37.440 -14.295 76.648 1.00 12.18 103 ASN C N 1
ATOM 2968 C CA . ASN C 1 103 ? 36.143 -13.627 76.821 1.00 12.08 103 ASN C CA 1
ATOM 2969 C C . ASN C 1 103 ? 35.130 -14.472 77.599 1.00 11.72 103 ASN C C 1
ATOM 2970 O O . ASN C 1 103 ? 34.034 -13.999 77.892 1.00 11.47 103 ASN C O 1
ATOM 2975 N N . VAL C 1 104 ? 35.506 -15.711 77.942 1.00 11.22 104 VAL C N 1
ATOM 2976 C CA . VAL C 1 104 ? 34.694 -16.566 78.824 1.00 10.38 104 VAL C CA 1
ATOM 2977 C C . VAL C 1 104 ? 35.552 -17.148 79.967 1.00 9.75 104 VAL C C 1
ATOM 2978 O O . VAL C 1 104 ? 36.659 -17.653 79.746 1.00 9.25 104 VAL C O 1
ATOM 2982 N N . LEU C 1 105 ? 35.025 -17.073 81.186 1.00 8.88 105 LEU C N 1
ATOM 2983 C CA . LEU C 1 105 ? 35.633 -17.704 82.362 1.00 8.46 105 LEU C CA 1
ATOM 2984 C C . LEU C 1 105 ? 34.722 -18.815 82.905 1.00 8.34 105 LEU C C 1
ATOM 2985 O O . LEU C 1 105 ? 33.522 -18.604 83.110 1.00 7.89 105 LEU C O 1
ATOM 2990 N N . ALA C 1 106 ? 35.320 -19.979 83.160 1.00 7.69 106 ALA C N 1
ATOM 2991 C CA . ALA C 1 106 ? 34.659 -21.096 83.821 1.00 7.07 106 ALA C CA 1
ATOM 2992 C C . ALA C 1 106 ? 35.459 -21.633 85.023 1.00 7.27 106 ALA C C 1
ATOM 2993 O O . ALA C 1 106 ? 36.705 -21.542 85.093 1.00 6.76 106 ALA C O 1
ATOM 2995 N N . PHE C 1 107 ? 34.710 -22.197 85.967 1.00 6.63 107 PHE C N 1
ATOM 2996 C CA . PHE C 1 107 ? 35.259 -22.878 87.107 1.00 6.52 107 PHE C CA 1
ATOM 2997 C C . PHE C 1 107 ? 34.215 -23.851 87.655 1.00 6.13 107 PHE C C 1
ATOM 2998 O O . PHE C 1 107 ? 33.055 -23.846 87.212 1.00 6.25 107 PHE C O 1
ATOM 3006 N N . GLY C 1 108 ? 34.630 -24.663 88.618 1.00 5.90 108 GLY C N 1
ATOM 3007 C CA . GLY C 1 108 ? 33.844 -25.784 89.099 1.00 6.20 108 GLY C CA 1
ATOM 3008 C C . GLY C 1 108 ? 33.425 -25.697 90.547 1.00 6.16 108 GLY C C 1
ATOM 3009 O O . GLY C 1 108 ? 34.258 -25.564 91.445 1.00 5.27 108 GLY C O 1
ATOM 3010 N N . SER C 1 109 ? 32.119 -25.822 90.768 1.00 6.63 109 SER C N 1
ATOM 3011 C CA . SER C 1 109 ? 31.523 -25.728 92.099 1.00 6.54 109 SER C CA 1
ATOM 3012 C C . SER C 1 109 ? 31.918 -26.897 93.012 1.00 6.64 109 SER C C 1
ATOM 3013 O O . SER C 1 109 ? 31.740 -26.824 94.215 1.00 6.34 109 SER C O 1
ATOM 3016 N N . ARG C 1 110 ? 32.434 -27.978 92.426 1.00 6.86 110 ARG C N 1
ATOM 3017 C CA . ARG C 1 110 ? 32.943 -29.097 93.189 1.00 7.26 110 ARG C CA 1
ATOM 3018 C C . ARG C 1 110 ? 34.488 -29.059 93.323 1.00 6.83 110 ARG C C 1
ATOM 3019 O O . ARG C 1 110 ? 35.066 -29.898 94.005 1.00 6.70 110 ARG C O 1
ATOM 3027 N N . VAL C 1 111 ? 35.121 -28.058 92.726 1.00 6.73 111 VAL C N 1
ATOM 3028 C CA . VAL C 1 111 ? 36.589 -27.904 92.738 1.00 6.75 111 VAL C CA 1
ATOM 3029 C C . VAL C 1 111 ? 37.019 -26.741 93.635 1.00 7.25 111 VAL C C 1
ATOM 3030 O O . VAL C 1 111 ? 37.876 -26.915 94.511 1.00 7.22 111 VAL C O 1
ATOM 3034 N N . VAL C 1 112 ? 36.426 -25.561 93.421 1.00 7.34 112 VAL C N 1
ATOM 3035 C CA . VAL C 1 112 ? 36.742 -24.372 94.202 1.00 7.36 112 VAL C CA 1
ATOM 3036 C C . VAL C 1 112 ? 35.604 -24.018 95.154 1.00 7.91 112 VAL C C 1
ATOM 3037 O O . VAL C 1 112 ? 34.422 -24.255 94.860 1.00 7.96 112 VAL C O 1
ATOM 3041 N N . GLY C 1 113 ? 35.986 -23.497 96.314 1.00 7.92 113 GLY C N 1
ATOM 3042 C CA . GLY C 1 113 ? 35.055 -22.913 97.260 1.00 8.10 113 GLY C CA 1
ATOM 3043 C C . GLY C 1 113 ? 34.686 -21.515 96.810 1.00 8.28 113 GLY C C 1
ATOM 3044 O O . GLY C 1 113 ? 35.352 -20.929 95.936 1.00 8.21 113 GLY C O 1
ATOM 3045 N N . LEU C 1 114 ? 33.641 -20.964 97.427 1.00 8.89 114 LEU C N 1
ATOM 3046 C CA . LEU C 1 114 ? 33.056 -19.666 97.005 1.00 8.71 114 LEU C CA 1
ATOM 3047 C C . LEU C 1 114 ? 34.027 -18.483 96.943 1.00 8.73 114 LEU C C 1
ATOM 3048 O O . LEU C 1 114 ? 34.038 -17.727 95.966 1.00 8.36 114 LEU C O 1
ATOM 3053 N N . GLU C 1 115 ? 34.780 -18.284 98.018 1.00 8.80 115 GLU C N 1
ATOM 3054 C CA . GLU C 1 115 ? 35.643 -17.106 98.139 1.00 9.17 115 GLU C CA 1
ATOM 3055 C C . GLU C 1 115 ? 36.839 -17.172 97.208 1.00 8.27 115 GLU C C 1
ATOM 3056 O O . GLU C 1 115 ? 37.234 -16.157 96.648 1.00 8.12 115 GLU C O 1
ATOM 3062 N N . LEU C 1 116 ? 37.411 -18.361 97.038 1.00 8.18 116 LEU C N 1
ATOM 3063 C CA . LEU C 1 116 ? 38.436 -18.554 96.002 1.00 8.14 116 LEU C CA 1
ATOM 3064 C C . LEU C 1 116 ? 37.848 -18.256 94.610 1.00 7.81 116 LEU C C 1
ATOM 3065 O O . LEU C 1 116 ? 38.491 -17.588 93.791 1.00 7.24 116 LEU C O 1
ATOM 3070 N N . ALA C 1 117 ? 36.631 -18.740 94.351 1.00 8.02 117 ALA C N 1
ATOM 3071 C CA . ALA C 1 117 ? 35.911 -18.407 93.095 1.00 8.21 117 ALA C CA 1
ATOM 3072 C C . ALA C 1 117 ? 35.751 -16.879 92.885 1.00 7.88 117 ALA C C 1
ATOM 3073 O O . ALA C 1 117 ? 35.956 -16.374 91.784 1.00 7.07 117 ALA C O 1
ATOM 3075 N N . LYS C 1 118 ? 35.364 -16.165 93.936 1.00 8.22 118 LYS C N 1
ATOM 3076 C CA . LYS C 1 118 ? 35.215 -14.715 93.841 1.00 9.87 118 LYS C CA 1
ATOM 3077 C C . LYS C 1 118 ? 36.563 -14.046 93.498 1.00 9.37 118 LYS C C 1
ATOM 3078 O O . LYS C 1 118 ? 36.614 -13.140 92.682 1.00 8.95 118 LYS C O 1
ATOM 3084 N N . MET C 1 119 ? 37.647 -14.542 94.090 1.00 10.51 119 MET C N 1
ATOM 3085 C CA . MET C 1 119 ? 39.007 -14.058 93.789 1.00 10.83 119 MET C CA 1
ATOM 3086 C C . MET C 1 119 ? 39.387 -14.322 92.329 1.00 9.88 119 MET C C 1
ATOM 3087 O O . MET C 1 119 ? 39.998 -13.468 91.689 1.00 10.10 119 MET C O 1
ATOM 3092 N N . ILE C 1 120 ? 38.997 -15.479 91.797 1.00 9.16 120 ILE C N 1
ATOM 3093 C CA . ILE C 1 120 ? 39.254 -15.809 90.384 1.00 9.38 120 ILE C CA 1
ATOM 3094 C C . ILE C 1 120 ? 38.482 -14.843 89.486 1.00 9.47 120 ILE C C 1
ATOM 3095 O O . ILE C 1 120 ? 39.030 -14.266 88.539 1.00 10.30 120 ILE C O 1
ATOM 3100 N N . VAL C 1 121 ? 37.208 -14.658 89.794 1.00 9.33 121 VAL C N 1
ATOM 3101 C CA . VAL C 1 121 ? 36.368 -13.695 89.068 1.00 9.83 121 VAL C CA 1
ATOM 3102 C C . VAL C 1 121 ? 36.980 -12.289 89.074 1.00 9.91 121 VAL C C 1
ATOM 3103 O O . VAL C 1 121 ? 37.069 -11.657 88.017 1.00 9.48 121 VAL C O 1
ATOM 3107 N N . ASP C 1 122 ? 37.408 -11.822 90.251 1.00 10.18 122 ASP C N 1
ATOM 3108 C CA . ASP C 1 122 ? 38.025 -10.501 90.395 1.00 11.10 122 ASP C CA 1
ATOM 3109 C C . ASP C 1 122 ? 39.288 -10.342 89.535 1.00 11.48 122 ASP C C 1
ATOM 3110 O O . ASP C 1 122 ? 39.486 -9.304 88.886 1.00 12.04 122 ASP C O 1
ATOM 3115 N N . ALA C 1 123 ? 40.122 -11.377 89.519 1.00 11.12 123 ALA C N 1
ATOM 3116 C CA . ALA C 1 123 ? 41.391 -11.343 88.807 1.00 11.52 123 ALA C CA 1
ATOM 3117 C C . ALA C 1 123 ? 41.114 -11.264 87.309 1.00 11.92 123 ALA C C 1
ATOM 3118 O O . ALA C 1 123 ? 41.751 -10.498 86.593 1.00 11.06 123 ALA C O 1
ATOM 3120 N N . TRP C 1 124 ? 40.145 -12.059 86.856 1.00 12.44 124 TRP C N 1
ATOM 3121 C CA . TRP C 1 124 ? 39.751 -12.120 85.454 1.00 12.81 124 TRP C CA 1
ATOM 3122 C C . TRP C 1 124 ? 39.128 -10.799 84.989 1.00 13.64 124 TRP C C 1
ATOM 3123 O O . TRP C 1 124 ? 39.437 -10.313 83.900 1.00 13.54 124 TRP C O 1
ATOM 3134 N N . LEU C 1 125 ? 38.246 -10.240 85.815 1.00 14.66 125 LEU C N 1
ATOM 3135 C CA . LEU C 1 125 ? 37.585 -8.950 85.510 1.00 15.66 125 LEU C CA 1
ATOM 3136 C C . LEU C 1 125 ? 38.555 -7.766 85.542 1.00 16.90 125 LEU C C 1
ATOM 3137 O O . LEU C 1 125 ? 38.391 -6.807 84.795 1.00 17.27 125 LEU C O 1
ATOM 3142 N N . GLY C 1 126 ? 39.548 -7.824 86.422 1.00 18.28 126 GLY C N 1
ATOM 3143 C CA . GLY C 1 126 ? 40.494 -6.714 86.599 1.00 19.24 126 GLY C CA 1
ATOM 3144 C C . GLY C 1 126 ? 41.643 -6.634 85.605 1.00 20.50 126 GLY C C 1
ATOM 3145 O O . GLY C 1 126 ? 42.357 -5.619 85.569 1.00 21.06 126 GLY C O 1
ATOM 3146 N N . ALA C 1 127 ? 41.816 -7.680 84.792 1.00 21.03 127 ALA C N 1
ATOM 3147 C CA . ALA C 1 127 ? 42.983 -7.826 83.928 1.00 21.62 127 ALA C CA 1
ATOM 3148 C C . ALA C 1 127 ? 42.715 -7.259 82.547 1.00 22.56 127 ALA C C 1
ATOM 3149 O O . ALA C 1 127 ? 41.645 -7.450 81.996 1.00 22.91 127 ALA C O 1
ATOM 3151 N N . GLN C 1 128 ? 43.712 -6.582 81.981 1.00 23.87 128 GLN C N 1
ATOM 3152 C CA . GLN C 1 128 ? 43.612 -6.013 80.641 1.00 24.74 128 GLN C CA 1
ATOM 3153 C C . GLN C 1 128 ? 44.402 -6.847 79.650 1.00 24.50 128 GLN C C 1
ATOM 3154 O O . GLN C 1 128 ? 45.504 -7.301 79.962 1.00 24.44 128 GLN C O 1
ATOM 3160 N N . TYR C 1 129 ? 43.860 -7.020 78.450 1.00 24.72 129 TYR C N 1
ATOM 3161 C CA . TYR C 1 129 ? 44.594 -7.656 77.358 1.00 25.51 129 TYR C CA 1
ATOM 3162 C C . TYR C 1 129 ? 45.717 -6.728 76.857 1.00 26.08 129 TYR C C 1
ATOM 3163 O O . TYR C 1 129 ? 45.491 -5.550 76.617 1.00 25.26 129 TYR C O 1
ATOM 3172 N N . GLU C 1 130 ? 46.923 -7.276 76.714 1.00 27.32 130 GLU C N 1
ATOM 3173 C CA . GLU C 1 130 ? 48.112 -6.464 76.422 1.00 28.23 130 GLU C CA 1
ATOM 3174 C C . GLU C 1 130 ? 48.439 -6.339 74.932 1.00 28.62 130 GLU C C 1
ATOM 3175 O O . GLU C 1 130 ? 49.201 -5.457 74.555 1.00 29.04 130 GLU C O 1
ATOM 3181 N N . GLY C 1 131 ? 47.866 -7.198 74.091 1.00 29.08 131 GLY C N 1
ATOM 3182 C CA . GLY C 1 131 ? 48.134 -7.143 72.650 1.00 29.56 131 GLY C CA 1
ATOM 3183 C C . GLY C 1 131 ? 49.603 -7.414 72.384 1.00 29.92 131 GLY C C 1
ATOM 3184 O O . GLY C 1 131 ? 50.179 -8.295 72.991 1.00 29.82 131 GLY C O 1
ATOM 3185 N N . GLY C 1 132 ? 50.224 -6.642 71.493 1.00 30.58 132 GLY C N 1
ATOM 3186 C CA . GLY C 1 132 ? 51.652 -6.824 71.201 1.00 30.72 132 GLY C CA 1
ATOM 3187 C C . GLY C 1 132 ? 51.927 -8.161 70.536 1.00 31.07 132 GLY C C 1
ATOM 3188 O O . GLY C 1 132 ? 51.199 -8.566 69.626 1.00 31.24 132 GLY C O 1
ATOM 3189 N N . ARG C 1 133 ? 52.956 -8.865 71.013 1.00 31.58 133 ARG C N 1
ATOM 3190 C CA . ARG C 1 133 ? 53.325 -10.187 70.474 1.00 31.61 133 ARG C CA 1
ATOM 3191 C C . ARG C 1 133 ? 52.210 -11.227 70.619 1.00 31.37 133 ARG C C 1
ATOM 3192 O O . ARG C 1 133 ? 52.196 -12.246 69.908 1.00 31.64 133 ARG C O 1
ATOM 3200 N N . HIS C 1 134 ? 51.281 -10.973 71.538 1.00 30.73 134 HIS C N 1
ATOM 3201 C CA . HIS C 1 134 ? 50.203 -11.921 71.826 1.00 30.27 134 HIS C CA 1
ATOM 3202 C C . HIS C 1 134 ? 49.162 -12.001 70.703 1.00 29.85 134 HIS C C 1
ATOM 3203 O O . HIS C 1 134 ? 48.560 -13.050 70.493 1.00 29.35 134 HIS C O 1
ATOM 3210 N N . GLN C 1 135 ? 48.964 -10.900 69.976 1.00 29.98 135 GLN C N 1
ATOM 3211 C CA . GLN C 1 135 ? 47.920 -10.838 68.945 1.00 29.83 135 GLN C CA 1
ATOM 3212 C C . GLN C 1 135 ? 48.149 -11.847 67.805 1.00 29.36 135 GLN C C 1
ATOM 3213 O O . GLN C 1 135 ? 47.192 -12.457 67.328 1.00 29.26 135 GLN C O 1
ATOM 3219 N N . GLN C 1 136 ? 49.403 -12.055 67.403 1.00 29.02 136 GLN C N 1
ATOM 3220 C CA . GLN C 1 136 ? 49.718 -13.086 66.394 1.00 29.04 136 GLN C CA 1
ATOM 3221 C C . GLN C 1 136 ? 49.283 -14.473 66.862 1.00 28.21 136 GLN C C 1
ATOM 3222 O O . GLN C 1 136 ? 48.819 -15.302 66.062 1.00 27.96 136 GLN C O 1
ATOM 3228 N N . ARG C 1 137 ? 49.453 -14.733 68.154 1.00 27.08 137 ARG C N 1
ATOM 3229 C CA . ARG C 1 137 ? 49.108 -16.031 68.703 1.00 26.57 137 ARG C CA 1
ATOM 3230 C C . ARG C 1 137 ? 47.585 -16.196 68.741 1.00 25.13 137 ARG C C 1
ATOM 3231 O O . ARG C 1 137 ? 47.071 -17.200 68.277 1.00 24.17 137 ARG C O 1
ATOM 3239 N N . VAL C 1 138 ? 46.884 -15.190 69.263 1.00 24.70 138 VAL C N 1
ATOM 3240 C CA . VAL C 1 138 ? 45.411 -15.152 69.233 1.00 24.61 138 VAL C CA 1
ATOM 3241 C C . VAL C 1 138 ? 44.869 -15.261 67.796 1.00 24.28 138 VAL C C 1
ATOM 3242 O O . VAL C 1 138 ? 43.877 -15.953 67.554 1.00 23.23 138 VAL C O 1
ATOM 3246 N N . GLU C 1 139 ? 45.524 -14.583 66.843 1.00 24.42 139 GLU C N 1
ATOM 3247 C CA . GLU C 1 139 ? 45.088 -14.626 65.436 1.00 24.54 139 GLU C CA 1
ATOM 3248 C C . GLU C 1 139 ? 45.213 -16.029 64.863 1.00 24.02 139 GLU C C 1
ATOM 3249 O O . GLU C 1 139 ? 44.371 -16.456 64.052 1.00 23.48 139 GLU C O 1
ATOM 3255 N N . ALA C 1 140 ? 46.239 -16.757 65.311 1.00 23.46 140 ALA C N 1
ATOM 3256 C CA . ALA C 1 140 ? 46.408 -18.158 64.949 1.00 23.74 140 ALA C CA 1
ATOM 3257 C C . ALA C 1 140 ? 45.325 -19.074 65.551 1.00 23.59 140 ALA C C 1
ATOM 3258 O O . ALA C 1 140 ? 44.967 -20.083 64.950 1.00 23.59 140 ALA C O 1
ATOM 3260 N N . ILE C 1 141 ? 44.797 -18.739 66.728 1.00 23.84 141 ILE C N 1
ATOM 3261 C CA . ILE C 1 141 ? 43.674 -19.515 67.282 1.00 23.76 141 ILE C CA 1
ATOM 3262 C C . ILE C 1 141 ? 42.444 -19.370 66.372 1.00 23.83 141 ILE C C 1
ATOM 3263 O O . ILE C 1 141 ? 41.790 -20.357 66.000 1.00 23.26 141 ILE C O 1
ATOM 3268 N N . THR C 1 142 ? 42.155 -18.124 66.019 1.00 24.55 142 THR C N 1
ATOM 3269 C CA . THR C 1 142 ? 41.058 -17.779 65.115 1.00 25.12 142 THR C CA 1
ATOM 3270 C C . THR C 1 142 ? 41.237 -18.437 63.750 1.00 25.67 142 THR C C 1
ATOM 3271 O O . THR C 1 142 ? 40.261 -18.885 63.143 1.00 26.07 142 THR C O 1
ATOM 3275 N N . ALA C 1 143 ? 42.487 -18.518 63.290 1.00 26.30 143 ALA C N 1
ATOM 3276 C CA . ALA C 1 143 ? 42.804 -19.157 62.022 1.00 26.92 143 ALA C CA 1
ATOM 3277 C C . ALA C 1 143 ? 42.382 -20.634 61.990 1.00 27.65 143 ALA C C 1
ATOM 3278 O O . ALA C 1 143 ? 41.931 -21.122 60.949 1.00 26.98 143 ALA C O 1
ATOM 3280 N N . ILE C 1 144 ? 42.490 -21.331 63.132 1.00 28.49 144 ILE C N 1
ATOM 3281 C CA . ILE C 1 144 ? 42.050 -22.733 63.236 1.00 29.03 144 ILE C CA 1
ATOM 3282 C C . ILE C 1 144 ? 40.537 -22.867 63.028 1.00 29.84 144 ILE C C 1
ATOM 3283 O O . ILE C 1 144 ? 40.084 -23.810 62.353 1.00 29.67 144 ILE C O 1
ATOM 3288 N N . GLU C 1 145 ? 39.772 -21.945 63.629 1.00 30.83 145 GLU C N 1
ATOM 3289 C CA . GLU C 1 145 ? 38.310 -21.839 63.424 1.00 32.05 145 GLU C CA 1
ATOM 3290 C C . GLU C 1 145 ? 37.987 -21.676 61.947 1.00 32.99 145 GLU C C 1
ATOM 3291 O O . GLU C 1 145 ? 36.917 -22.052 61.495 1.00 33.30 145 GLU C O 1
ATOM 3297 N N . GLN C 1 146 ? 38.917 -21.024 61.257 1.00 34.29 146 GLN C N 1
ATOM 3298 C CA . GLN C 1 146 ? 39.142 -21.053 59.798 1.00 35.26 146 GLN C CA 1
ATOM 3299 C C . GLN C 1 146 ? 39.172 -19.636 59.238 1.00 36.05 146 GLN C C 1
ATOM 3300 O O . GLN C 1 146 ? 38.407 -19.300 58.338 1.00 36.92 146 GLN C O 1
ATOM 3306 N N . ARG C 1 147 ? 40.064 -18.819 59.810 1.00 36.46 147 ARG C N 1
ATOM 3307 C CA . ARG C 1 147 ? 40.462 -17.518 59.261 1.00 36.35 147 ARG C CA 1
ATOM 3308 C C . ARG C 1 147 ? 41.952 -17.466 58.869 1.00 36.19 147 ARG C C 1
ATOM 3309 O O . ARG C 1 147 ? 42.424 -18.226 58.003 1.00 36.04 147 ARG C O 1
ATOM 3317 N N . MET D 1 1 ? 45.025 -45.110 76.800 1.00 29.76 1 MET D N 1
ATOM 3318 C CA . MET D 1 1 ? 46.077 -44.095 76.493 1.00 29.67 1 MET D CA 1
ATOM 3319 C C . MET D 1 1 ? 47.473 -44.719 76.531 1.00 29.48 1 MET D C 1
ATOM 3320 O O . MET D 1 1 ? 48.252 -44.452 77.445 1.00 29.89 1 MET D O 1
ATOM 3325 N N . LYS D 1 2 ? 47.793 -45.531 75.524 1.00 28.71 2 LYS D N 1
ATOM 3326 C CA . LYS D 1 2 ? 49.103 -46.182 75.424 1.00 27.99 2 LYS D CA 1
ATOM 3327 C C . LYS D 1 2 ? 50.117 -45.349 74.653 1.00 26.79 2 LYS D C 1
ATOM 3328 O O . LYS D 1 2 ? 51.307 -45.426 74.927 1.00 26.74 2 LYS D O 1
ATOM 3334 N N . LYS D 1 3 ? 49.670 -44.576 73.673 1.00 25.59 3 LYS D N 1
ATOM 3335 C CA . LYS D 1 3 ? 50.554 -43.599 73.042 1.00 24.94 3 LYS D CA 1
ATOM 3336 C C . LYS D 1 3 ? 49.988 -42.191 73.033 1.00 23.47 3 LYS D C 1
ATOM 3337 O O . LYS D 1 3 ? 48.796 -41.975 72.788 1.00 22.31 3 LYS D O 1
ATOM 3343 N N . ILE D 1 4 ? 50.888 -41.245 73.284 1.00 22.03 4 ILE D N 1
ATOM 3344 C CA . ILE D 1 4 ? 50.538 -39.861 73.545 1.00 21.31 4 ILE D CA 1
ATOM 3345 C C . ILE D 1 4 ? 51.398 -38.985 72.684 1.00 19.97 4 ILE D C 1
ATOM 3346 O O . ILE D 1 4 ? 52.602 -39.204 72.582 1.00 19.90 4 ILE D O 1
ATOM 3351 N N . ALA D 1 5 ? 50.778 -38.000 72.052 1.00 18.75 5 ALA D N 1
ATOM 3352 C CA . ALA D 1 5 ? 51.527 -36.960 71.366 1.00 18.37 5 ALA D CA 1
ATOM 3353 C C . ALA D 1 5 ? 51.751 -35.847 72.390 1.00 17.89 5 ALA D C 1
ATOM 3354 O O . ALA D 1 5 ? 50.790 -35.389 73.033 1.00 17.21 5 ALA D O 1
ATOM 3356 N N . PHE D 1 6 ? 53.014 -35.442 72.557 1.00 17.17 6 PHE D N 1
ATOM 3357 C CA . PHE D 1 6 ? 53.387 -34.395 73.504 1.00 16.77 6 PHE D CA 1
ATOM 3358 C C . PHE D 1 6 ? 53.811 -33.135 72.769 1.00 16.74 6 PHE D C 1
ATOM 3359 O O . PHE D 1 6 ? 54.540 -33.211 71.781 1.00 17.19 6 PHE D O 1
ATOM 3367 N N . GLY D 1 7 ? 53.369 -31.984 73.271 1.00 16.19 7 GLY D N 1
ATOM 3368 C CA . GLY D 1 7 ? 53.757 -30.685 72.740 1.00 16.00 7 GLY D CA 1
ATOM 3369 C C . GLY D 1 7 ? 53.893 -29.610 73.802 1.00 16.36 7 GLY D C 1
ATOM 3370 O O . GLY D 1 7 ? 53.230 -29.661 74.851 1.00 16.25 7 GLY D O 1
ATOM 3371 N N . CYS D 1 8 ? 54.762 -28.633 73.544 1.00 16.37 8 CYS D N 1
ATOM 3372 C CA . CYS D 1 8 ? 54.942 -27.510 74.458 1.00 16.64 8 CYS D CA 1
ATOM 3373 C C . CYS D 1 8 ? 55.558 -26.308 73.753 1.00 16.88 8 CYS D C 1
ATOM 3374 O O . CYS D 1 8 ? 56.202 -26.451 72.698 1.00 17.46 8 CYS D O 1
ATOM 3377 N N . ASP D 1 9 ? 55.358 -25.126 74.316 1.00 16.29 9 ASP D N 1
ATOM 3378 C CA . ASP D 1 9 ? 56.127 -23.967 73.876 1.00 16.30 9 ASP D CA 1
ATOM 3379 C C . ASP D 1 9 ? 57.386 -23.837 74.745 1.00 16.33 9 ASP D C 1
ATOM 3380 O O . ASP D 1 9 ? 57.719 -24.750 75.506 1.00 16.38 9 ASP D O 1
ATOM 3385 N N . HIS D 1 10 ? 58.078 -22.714 74.603 1.00 16.04 10 HIS D N 1
ATOM 3386 C CA . HIS D 1 10 ? 59.319 -22.447 75.313 1.00 16.09 10 HIS D CA 1
ATOM 3387 C C . HIS D 1 10 ? 59.167 -22.377 76.845 1.00 15.85 10 HIS D C 1
ATOM 3388 O O . HIS D 1 10 ? 60.115 -22.669 77.572 1.00 15.49 10 HIS D O 1
ATOM 3395 N N . VAL D 1 11 ? 57.997 -21.968 77.322 1.00 15.69 11 VAL D N 1
ATOM 3396 C CA . VAL D 1 11 ? 57.760 -21.848 78.763 1.00 15.30 11 VAL D CA 1
ATOM 3397 C C . VAL D 1 11 ? 57.351 -23.203 79.332 1.00 15.05 11 VAL D C 1
ATOM 3398 O O . VAL D 1 11 ? 57.836 -23.591 80.391 1.00 15.37 11 VAL D O 1
ATOM 3402 N N . GLY D 1 12 ? 56.476 -23.920 78.631 1.00 14.49 12 GLY D N 1
ATOM 3403 C CA . GLY D 1 12 ? 56.122 -25.291 79.002 1.00 15.11 12 GLY D CA 1
ATOM 3404 C C . GLY D 1 12 ? 57.292 -26.266 78.969 1.00 15.38 12 GLY D C 1
ATOM 3405 O O . GLY D 1 12 ? 57.315 -27.262 79.714 1.00 14.66 12 GLY D O 1
ATOM 3406 N N . PHE D 1 13 ? 58.271 -25.963 78.112 1.00 15.86 13 PHE D N 1
ATOM 3407 C CA . PHE D 1 13 ? 59.519 -26.744 77.989 1.00 15.71 13 PHE D CA 1
ATOM 3408 C C . PHE D 1 13 ? 60.231 -27.015 79.321 1.00 15.44 13 PHE D C 1
ATOM 3409 O O . PHE D 1 13 ? 60.848 -28.069 79.473 1.00 15.61 13 PHE D O 1
ATOM 3417 N N . ILE D 1 14 ? 60.130 -26.118 80.298 1.00 15.23 14 ILE D N 1
ATOM 3418 C CA . ILE D 1 14 ? 60.798 -26.370 81.593 1.00 15.39 14 ILE D CA 1
ATOM 3419 C C . ILE D 1 14 ? 60.338 -27.668 82.307 1.00 14.66 14 ILE D C 1
ATOM 3420 O O . ILE D 1 14 ? 61.050 -28.193 83.157 1.00 13.73 14 ILE D O 1
ATOM 3425 N N . LEU D 1 15 ? 59.152 -28.172 81.961 1.00 13.87 15 LEU D N 1
ATOM 3426 C CA . LEU D 1 15 ? 58.645 -29.430 82.514 1.00 14.09 15 LEU D CA 1
ATOM 3427 C C . LEU D 1 15 ? 58.828 -30.603 81.557 1.00 13.87 15 LEU D C 1
ATOM 3428 O O . LEU D 1 15 ? 58.579 -31.732 81.942 1.00 13.07 15 LEU D O 1
ATOM 3433 N N . LYS D 1 16 ? 59.273 -30.334 80.323 1.00 14.71 16 LYS D N 1
ATOM 3434 C CA . LYS D 1 16 ? 59.261 -31.345 79.250 1.00 14.59 16 LYS D CA 1
ATOM 3435 C C . LYS D 1 16 ? 59.966 -32.637 79.609 1.00 14.80 16 LYS D C 1
ATOM 3436 O O . LYS D 1 16 ? 59.346 -33.706 79.646 1.00 14.47 16 LYS D O 1
ATOM 3442 N N . HIS D 1 17 ? 61.275 -32.555 79.848 1.00 15.10 17 HIS D N 1
ATOM 3443 C CA . HIS D 1 17 ? 62.080 -33.780 79.991 1.00 14.95 17 HIS D CA 1
ATOM 3444 C C . HIS D 1 17 ? 61.563 -34.648 81.132 1.00 14.64 17 HIS D C 1
ATOM 3445 O O . HIS D 1 17 ? 61.466 -35.873 81.000 1.00 14.41 17 HIS D O 1
ATOM 3452 N N . GLU D 1 18 ? 61.163 -34.003 82.225 1.00 14.61 18 GLU D N 1
ATOM 3453 C CA . GLU D 1 18 ? 60.653 -34.715 83.395 1.00 14.82 18 GLU D CA 1
ATOM 3454 C C . GLU D 1 18 ? 59.257 -35.323 83.195 1.00 14.32 18 GLU D C 1
ATOM 3455 O O . GLU D 1 18 ? 58.989 -36.432 83.662 1.00 14.06 18 GLU D O 1
ATOM 3461 N N . ILE D 1 19 ? 58.363 -34.607 82.508 1.00 14.04 19 ILE D N 1
ATOM 3462 C CA . ILE D 1 19 ? 57.050 -35.187 82.187 1.00 13.57 19 ILE D CA 1
ATOM 3463 C C . ILE D 1 19 ? 57.179 -36.341 81.175 1.00 13.18 19 ILE D C 1
ATOM 3464 O O . ILE D 1 19 ? 56.524 -37.378 81.323 1.00 12.78 19 ILE D O 1
ATOM 3469 N N . VAL D 1 20 ? 58.012 -36.162 80.154 1.00 13.21 20 VAL D N 1
ATOM 3470 C CA . VAL D 1 20 ? 58.253 -37.244 79.173 1.00 13.70 20 VAL D CA 1
ATOM 3471 C C . VAL D 1 20 ? 58.752 -38.505 79.866 1.00 13.36 20 VAL D C 1
ATOM 3472 O O . VAL D 1 20 ? 58.241 -39.602 79.608 1.00 13.33 20 VAL D O 1
ATOM 3476 N N . ALA D 1 21 ? 59.718 -38.336 80.768 1.00 13.65 21 ALA D N 1
ATOM 3477 C CA . ALA D 1 21 ? 60.269 -39.457 81.554 1.00 13.62 21 ALA D CA 1
ATOM 3478 C C . ALA D 1 21 ? 59.209 -40.156 82.395 1.00 13.48 21 ALA D C 1
ATOM 3479 O O . ALA D 1 21 ? 59.184 -41.394 82.499 1.00 12.90 21 ALA D O 1
ATOM 3481 N N . HIS D 1 22 ? 58.351 -39.359 83.030 1.00 13.23 22 HIS D N 1
ATOM 3482 C CA . HIS D 1 22 ? 57.248 -39.899 83.836 1.00 13.12 22 HIS D CA 1
ATOM 3483 C C . HIS D 1 22 ? 56.277 -40.737 82.971 1.00 13.19 22 HIS D C 1
ATOM 3484 O O . HIS D 1 22 ? 55.801 -41.796 83.382 1.00 12.03 22 HIS D O 1
ATOM 3491 N N . LEU D 1 23 ? 56.008 -40.257 81.763 1.00 13.58 23 LEU D N 1
ATOM 3492 C CA . LEU D 1 23 ? 55.136 -40.968 80.830 1.00 13.98 23 LEU D CA 1
ATOM 3493 C C . LEU D 1 23 ? 55.761 -42.296 80.379 1.00 14.24 23 LEU D C 1
ATOM 3494 O O . LEU D 1 23 ? 55.084 -43.307 80.329 1.00 14.09 23 LEU D O 1
ATOM 3499 N N . VAL D 1 24 ? 57.056 -42.282 80.065 1.00 15.14 24 VAL D N 1
ATOM 3500 C CA . VAL D 1 24 ? 57.791 -43.533 79.733 1.00 15.23 24 VAL D CA 1
ATOM 3501 C C . VAL D 1 24 ? 57.751 -44.481 80.923 1.00 15.52 24 VAL D C 1
ATOM 3502 O O . VAL D 1 24 ? 57.388 -45.654 80.779 1.00 16.19 24 VAL D O 1
ATOM 3506 N N . GLU D 1 25 ? 58.048 -43.975 82.119 1.00 16.02 25 GLU D N 1
ATOM 3507 C CA . GLU D 1 25 ? 57.914 -44.793 83.323 1.00 16.22 25 GLU D CA 1
ATOM 3508 C C . GLU D 1 25 ? 56.508 -45.401 83.473 1.00 17.10 25 GLU D C 1
ATOM 3509 O O . GLU D 1 25 ? 56.372 -46.536 83.960 1.00 17.02 25 GLU D O 1
ATOM 3515 N N . ARG D 1 26 ? 55.463 -44.660 83.090 1.00 17.45 26 ARG D N 1
ATOM 3516 C CA . ARG D 1 26 ? 54.093 -45.190 83.175 1.00 18.23 26 ARG D CA 1
ATOM 3517 C C . ARG D 1 26 ? 53.758 -46.147 82.022 1.00 19.08 26 ARG D C 1
ATOM 3518 O O . ARG D 1 26 ? 52.632 -46.642 81.933 1.00 18.90 26 ARG D O 1
ATOM 3526 N N . GLY D 1 27 ? 54.720 -46.385 81.131 1.00 19.92 27 GLY D N 1
ATOM 3527 C CA . GLY D 1 27 ? 54.553 -47.351 80.039 1.00 20.16 27 GLY D CA 1
ATOM 3528 C C . GLY D 1 27 ? 53.897 -46.785 78.797 1.00 20.98 27 GLY D C 1
ATOM 3529 O O . GLY D 1 27 ? 53.398 -47.552 77.961 1.00 20.95 27 GLY D O 1
ATOM 3530 N N . VAL D 1 28 ? 53.885 -45.455 78.657 1.00 21.03 28 VAL D N 1
ATOM 3531 C CA . VAL D 1 28 ? 53.321 -44.857 77.453 1.00 20.91 28 VAL D CA 1
ATOM 3532 C C . VAL D 1 28 ? 54.413 -44.485 76.461 1.00 20.88 28 VAL D C 1
ATOM 3533 O O . VAL D 1 28 ? 55.513 -44.039 76.830 1.00 20.29 28 VAL D O 1
ATOM 3537 N N . GLU D 1 29 ? 54.099 -44.718 75.193 1.00 20.90 29 GLU D N 1
ATOM 3538 C CA . GLU D 1 29 ? 54.947 -44.319 74.102 1.00 21.12 29 GLU D CA 1
ATOM 3539 C C . GLU D 1 29 ? 54.637 -42.872 73.779 1.00 20.99 29 GLU D C 1
ATOM 3540 O O . GLU D 1 29 ? 53.498 -42.530 73.457 1.00 21.35 29 GLU D O 1
ATOM 3546 N N . VAL D 1 30 ? 55.661 -42.034 73.849 1.00 20.88 30 VAL D N 1
ATOM 3547 C CA . VAL D 1 30 ? 55.521 -40.618 73.626 1.00 21.16 30 VAL D CA 1
ATOM 3548 C C . VAL D 1 30 ? 55.936 -40.305 72.196 1.00 21.74 30 VAL D C 1
ATOM 3549 O O . VAL D 1 30 ? 57.028 -40.672 71.764 1.00 21.74 30 VAL D O 1
ATOM 3553 N N . ILE D 1 31 ? 55.065 -39.618 71.469 1.00 21.85 31 ILE D N 1
ATOM 3554 C CA . ILE D 1 31 ? 55.432 -39.047 70.186 1.00 22.02 31 ILE D CA 1
ATOM 3555 C C . ILE D 1 31 ? 55.626 -37.560 70.424 1.00 22.10 31 ILE D C 1
ATOM 3556 O O . ILE D 1 31 ? 54.675 -36.845 70.736 1.00 22.30 31 ILE D O 1
ATOM 3561 N N . ASP D 1 32 ? 56.868 -37.105 70.287 1.00 22.32 32 ASP D N 1
ATOM 3562 C CA . ASP D 1 32 ? 57.259 -35.738 70.617 1.00 22.19 32 ASP D CA 1
ATOM 3563 C C . ASP D 1 32 ? 57.064 -34.770 69.439 1.00 22.41 32 ASP D C 1
ATOM 3564 O O . ASP D 1 32 ? 57.688 -34.913 68.384 1.00 22.34 32 ASP D O 1
ATOM 3569 N N . LYS D 1 33 ? 56.208 -33.769 69.639 1.00 22.09 33 LYS D N 1
ATOM 3570 C CA . LYS D 1 33 ? 55.909 -32.767 68.615 1.00 21.89 33 LYS D CA 1
ATOM 3571 C C . LYS D 1 33 ? 56.686 -31.481 68.856 1.00 21.65 33 LYS D C 1
ATOM 3572 O O . LYS D 1 33 ? 56.533 -30.525 68.110 1.00 22.38 33 LYS D O 1
ATOM 3578 N N . GLY D 1 34 ? 57.524 -31.461 69.892 1.00 21.47 34 GLY D N 1
ATOM 3579 C CA . GLY D 1 34 ? 58.306 -30.281 70.227 1.00 21.73 34 GLY D CA 1
ATOM 3580 C C . GLY D 1 34 ? 57.554 -29.417 71.225 1.00 21.85 34 GLY D C 1
ATOM 3581 O O . GLY D 1 34 ? 56.451 -29.782 71.625 1.00 21.02 34 GLY D O 1
ATOM 3582 N N . THR D 1 35 ? 58.112 -28.271 71.622 1.00 22.12 35 THR D N 1
ATOM 3583 C CA . THR D 1 35 ? 59.382 -27.733 71.099 1.00 22.88 35 THR D CA 1
ATOM 3584 C C . THR D 1 35 ? 60.622 -28.404 71.725 1.00 23.23 35 THR D C 1
ATOM 3585 O O . THR D 1 35 ? 60.497 -29.291 72.573 1.00 23.46 35 THR D O 1
ATOM 3589 N N . TRP D 1 36 ? 61.812 -27.990 71.299 1.00 23.65 36 TRP D N 1
ATOM 3590 C CA . TRP D 1 36 ? 63.055 -28.677 71.704 1.00 24.15 36 TRP D CA 1
ATOM 3591 C C . TRP D 1 36 ? 64.079 -27.790 72.408 1.00 24.37 36 TRP D C 1
ATOM 3592 O O . TRP D 1 36 ? 65.174 -28.242 72.714 1.00 24.68 36 TRP D O 1
ATOM 3603 N N . SER D 1 37 ? 63.717 -26.542 72.680 1.00 25.05 37 SER D N 1
ATOM 3604 C CA . SER D 1 37 ? 64.578 -25.624 73.417 1.00 25.40 37 SER D CA 1
ATOM 3605 C C . SER D 1 37 ? 63.725 -24.563 74.093 1.00 25.98 37 SER D C 1
ATOM 3606 O O . SER D 1 37 ? 62.512 -24.470 73.842 1.00 26.53 37 SER D O 1
ATOM 3609 N N . SER D 1 38 ? 64.367 -23.741 74.916 1.00 26.36 38 SER D N 1
ATOM 3610 C CA . SER D 1 38 ? 63.707 -22.604 75.554 1.00 26.92 38 SER D CA 1
ATOM 3611 C C . SER D 1 38 ? 63.629 -21.359 74.655 1.00 27.29 38 SER D C 1
ATOM 3612 O O . SER D 1 38 ? 63.289 -20.269 75.140 1.00 27.26 38 SER D O 1
ATOM 3615 N N . GLU D 1 39 ? 63.938 -21.511 73.361 1.00 27.56 39 GLU D N 1
ATOM 3616 C CA . GLU D 1 39 ? 63.882 -20.397 72.415 1.00 28.04 39 GLU D CA 1
ATOM 3617 C C . GLU D 1 39 ? 62.434 -19.999 72.182 1.00 27.90 39 GLU D C 1
ATOM 3618 O O . GLU D 1 39 ? 61.596 -20.858 71.954 1.00 28.26 39 GLU D O 1
ATOM 3624 N N . ARG D 1 40 ? 62.164 -18.697 72.218 1.00 28.28 40 ARG D N 1
ATOM 3625 C CA . ARG D 1 40 ? 60.814 -18.155 72.038 1.00 28.24 40 ARG D CA 1
ATOM 3626 C C . ARG D 1 40 ? 60.127 -18.762 70.808 1.00 27.81 40 ARG D C 1
ATOM 3627 O O . ARG D 1 40 ? 60.690 -18.773 69.714 1.00 27.81 40 ARG D O 1
ATOM 3635 N N . THR D 1 41 ? 58.913 -19.276 71.003 1.00 26.98 41 THR D N 1
ATOM 3636 C CA . THR D 1 41 ? 58.143 -19.903 69.931 1.00 26.14 41 THR D CA 1
ATOM 3637 C C . THR D 1 41 ? 56.636 -19.782 70.242 1.00 25.68 41 THR D C 1
ATOM 3638 O O . THR D 1 41 ? 56.264 -19.425 71.358 1.00 25.05 41 THR D O 1
ATOM 3642 N N . ASP D 1 42 ? 55.783 -20.064 69.253 1.00 25.11 42 ASP D N 1
ATOM 3643 C CA . ASP D 1 42 ? 54.333 -19.827 69.376 1.00 24.54 42 ASP D CA 1
ATOM 3644 C C . ASP D 1 42 ? 53.589 -21.115 69.711 1.00 23.52 42 ASP D C 1
ATOM 3645 O O . ASP D 1 42 ? 53.743 -22.115 69.013 1.00 23.51 42 ASP D O 1
ATOM 3650 N N . TYR D 1 43 ? 52.774 -21.069 70.768 1.00 22.13 43 TYR D N 1
ATOM 3651 C CA . TYR D 1 43 ? 52.049 -22.239 71.275 1.00 21.60 43 TYR D CA 1
ATOM 3652 C C . TYR D 1 43 ? 50.983 -22.858 70.337 1.00 21.46 43 TYR D C 1
ATOM 3653 O O . TYR D 1 43 ? 50.800 -24.074 70.357 1.00 20.83 43 TYR D O 1
ATOM 3662 N N . PRO D 1 44 ? 50.263 -22.039 69.530 1.00 21.39 44 PRO D N 1
ATOM 3663 C CA . PRO D 1 44 ? 49.239 -22.636 68.653 1.00 21.12 44 PRO D CA 1
ATOM 3664 C C . PRO D 1 44 ? 49.762 -23.701 67.672 1.00 20.78 44 PRO D C 1
ATOM 3665 O O . PRO D 1 44 ? 49.067 -24.686 67.399 1.00 20.74 44 PRO D O 1
ATOM 3669 N N . HIS D 1 45 ? 50.976 -23.519 67.167 1.00 20.48 45 HIS D N 1
ATOM 3670 C CA . HIS D 1 45 ? 51.607 -24.539 66.317 1.00 20.30 45 HIS D CA 1
ATOM 3671 C C . HIS D 1 45 ? 51.722 -25.933 66.975 1.00 19.72 45 HIS D C 1
ATOM 3672 O O . HIS D 1 45 ? 51.451 -26.959 66.336 1.00 19.34 45 HIS D O 1
ATOM 3679 N N . TYR D 1 46 ? 52.111 -25.979 68.250 1.00 19.41 46 TYR D N 1
ATOM 3680 C CA . TYR D 1 46 ? 52.336 -27.275 68.920 1.00 19.48 46 TYR D CA 1
ATOM 3681 C C . TYR D 1 46 ? 51.003 -27.915 69.298 1.00 18.95 46 TYR D C 1
ATOM 3682 O O . TYR D 1 46 ? 50.840 -29.135 69.202 1.00 18.50 46 TYR D O 1
ATOM 3691 N N . ALA D 1 47 ? 50.051 -27.066 69.691 1.00 18.80 47 ALA D N 1
ATOM 3692 C CA . ALA D 1 47 ? 48.638 -27.449 69.837 1.00 18.73 47 ALA D CA 1
ATOM 3693 C C . ALA D 1 47 ? 48.120 -28.169 68.592 1.00 18.06 47 ALA D C 1
ATOM 3694 O O . ALA D 1 47 ? 47.537 -29.240 68.689 1.00 18.15 47 ALA D O 1
ATOM 3696 N N . SER D 1 48 ? 48.341 -27.565 67.424 1.00 18.35 48 SER D N 1
ATOM 3697 C CA . SER D 1 48 ? 47.948 -28.161 66.139 1.00 18.47 48 SER D CA 1
ATOM 3698 C C . SER D 1 48 ? 48.562 -29.544 65.874 1.00 17.95 48 SER D C 1
ATOM 3699 O O . SER D 1 48 ? 47.851 -30.482 65.523 1.00 17.97 48 SER D O 1
ATOM 3702 N N . GLN D 1 49 ? 49.875 -29.665 66.058 1.00 18.37 49 GLN D N 1
ATOM 3703 C CA . GLN D 1 49 ? 50.596 -30.933 65.828 1.00 18.05 49 GLN D CA 1
ATOM 3704 C C . GLN D 1 49 ? 50.016 -32.067 66.659 1.00 17.97 49 GLN D C 1
ATOM 3705 O O . GLN D 1 49 ? 49.743 -33.151 66.146 1.00 17.73 49 GLN D O 1
ATOM 3711 N N . VAL D 1 50 ? 49.837 -31.802 67.955 1.00 17.63 50 VAL D N 1
ATOM 3712 C CA . VAL D 1 50 ? 49.240 -32.753 68.877 1.00 17.50 50 VAL D CA 1
ATOM 3713 C C . VAL D 1 50 ? 47.780 -33.024 68.530 1.00 17.70 50 VAL D C 1
ATOM 3714 O O . VAL D 1 50 ? 47.367 -34.173 68.442 1.00 17.70 50 VAL D O 1
ATOM 3718 N N . ALA D 1 51 ? 47.005 -31.962 68.332 1.00 18.82 51 ALA D N 1
ATOM 3719 C CA . ALA D 1 51 ? 45.573 -32.088 68.023 1.00 19.54 51 ALA D CA 1
ATOM 3720 C C . ALA D 1 51 ? 45.315 -32.893 66.732 1.00 20.01 51 ALA D C 1
ATOM 3721 O O . ALA D 1 51 ? 44.428 -33.760 66.703 1.00 19.79 51 ALA D O 1
ATOM 3723 N N . LEU D 1 52 ? 46.112 -32.621 65.693 1.00 20.65 52 LEU D N 1
ATOM 3724 C CA . LEU D 1 52 ? 46.055 -33.388 64.435 1.00 21.41 52 LEU D CA 1
ATOM 3725 C C . LEU D 1 52 ? 46.375 -34.856 64.630 1.00 21.84 52 LEU D C 1
ATOM 3726 O O . LEU D 1 52 ? 45.703 -35.718 64.045 1.00 22.40 52 LEU D O 1
ATOM 3731 N N . ALA D 1 53 ? 47.363 -35.150 65.479 1.00 22.25 53 ALA D N 1
ATOM 3732 C CA . ALA D 1 53 ? 47.756 -36.531 65.743 1.00 22.01 53 ALA D CA 1
ATOM 3733 C C . ALA D 1 53 ? 46.677 -37.302 66.481 1.00 22.02 53 ALA D C 1
ATOM 3734 O O . ALA D 1 53 ? 46.456 -38.481 66.210 1.00 21.81 53 ALA D O 1
ATOM 3736 N N . VAL D 1 54 ? 46.013 -36.643 67.427 1.00 22.73 54 VAL D N 1
ATOM 3737 C CA . VAL D 1 54 ? 44.920 -37.260 68.190 1.00 22.92 54 VAL D CA 1
ATOM 3738 C C . VAL D 1 54 ? 43.657 -37.414 67.329 1.00 23.54 54 VAL D C 1
ATOM 3739 O O . VAL D 1 54 ? 43.019 -38.475 67.312 1.00 23.49 54 VAL D O 1
ATOM 3743 N N . ALA D 1 55 ? 43.293 -36.339 66.633 1.00 24.39 55 ALA D N 1
ATOM 3744 C CA . ALA D 1 55 ? 42.090 -36.339 65.795 1.00 25.01 55 ALA D CA 1
ATOM 3745 C C . ALA D 1 55 ? 42.244 -37.346 64.637 1.00 25.46 55 ALA D C 1
ATOM 3746 O O . ALA D 1 55 ? 41.299 -38.066 64.314 1.00 25.74 55 ALA D O 1
ATOM 3748 N N . GLY D 1 56 ? 43.446 -37.406 64.057 1.00 26.13 56 GLY D N 1
ATOM 3749 C CA . GLY D 1 56 ? 43.793 -38.381 63.012 1.00 26.34 56 GLY D CA 1
ATOM 3750 C C . GLY D 1 56 ? 44.016 -39.826 63.445 1.00 26.68 56 GLY D C 1
ATOM 3751 O O . GLY D 1 56 ? 44.296 -40.696 62.607 1.00 26.90 56 GLY D O 1
ATOM 3752 N N . GLY D 1 57 ? 43.924 -40.098 64.743 1.00 26.67 57 GLY D N 1
ATOM 3753 C CA . GLY D 1 57 ? 43.969 -41.471 65.237 1.00 26.76 57 GLY D CA 1
ATOM 3754 C C . GLY D 1 57 ? 45.347 -42.107 65.289 1.00 27.02 57 GLY D C 1
ATOM 3755 O O . GLY D 1 57 ? 45.476 -43.284 65.650 1.00 27.28 57 GLY D O 1
ATOM 3756 N N . GLU D 1 58 ? 46.383 -41.342 64.947 1.00 26.94 58 GLU D N 1
ATOM 3757 C CA . GLU D 1 58 ? 47.760 -41.842 65.020 1.00 27.10 58 GLU D CA 1
ATOM 3758 C C . GLU D 1 58 ? 48.256 -42.015 66.477 1.00 26.76 58 GLU D C 1
ATOM 3759 O O . GLU D 1 58 ? 49.288 -42.653 66.724 1.00 26.53 58 GLU D O 1
ATOM 3765 N N . VAL D 1 59 ? 47.471 -41.506 67.431 1.00 25.73 59 VAL D N 1
ATOM 3766 C CA . VAL D 1 59 ? 47.846 -41.481 68.832 1.00 24.48 59 VAL D CA 1
ATOM 3767 C C . VAL D 1 59 ? 46.561 -41.585 69.673 1.00 23.80 59 VAL D C 1
ATOM 3768 O O . VAL D 1 59 ? 45.478 -41.287 69.173 1.00 23.92 59 VAL D O 1
ATOM 3772 N N . ASP D 1 60 ? 46.660 -42.033 70.922 1.00 22.41 60 ASP D N 1
ATOM 3773 C CA . ASP D 1 60 ? 45.461 -42.200 71.762 1.00 21.76 60 ASP D CA 1
ATOM 3774 C C . ASP D 1 60 ? 45.023 -40.903 72.442 1.00 20.71 60 ASP D C 1
ATOM 3775 O O . ASP D 1 60 ? 43.841 -40.705 72.690 1.00 20.52 60 ASP D O 1
ATOM 3780 N N . GLY D 1 61 ? 45.984 -40.037 72.739 1.00 19.67 61 GLY D N 1
ATOM 3781 C CA . GLY D 1 61 ? 45.716 -38.783 73.431 1.00 18.60 61 GLY D CA 1
ATOM 3782 C C . GLY D 1 61 ? 46.875 -37.834 73.273 1.00 17.57 61 GLY D C 1
ATOM 3783 O O . GLY D 1 61 ? 47.858 -38.169 72.624 1.00 16.71 61 GLY D O 1
ATOM 3784 N N . GLY D 1 62 ? 46.744 -36.652 73.877 1.00 16.27 62 GLY D N 1
ATOM 3785 C CA . GLY D 1 62 ? 47.733 -35.605 73.790 1.00 15.49 62 GLY D CA 1
ATOM 3786 C C . GLY D 1 62 ? 47.979 -34.927 75.130 1.00 14.74 62 GLY D C 1
ATOM 3787 O O . GLY D 1 62 ? 47.077 -34.822 75.963 1.00 13.52 62 GLY D O 1
ATOM 3788 N N . ILE D 1 63 ? 49.211 -34.478 75.340 1.00 13.83 63 ILE D N 1
ATOM 3789 C CA . ILE D 1 63 ? 49.556 -33.706 76.527 1.00 13.49 63 ILE D CA 1
ATOM 3790 C C . ILE D 1 63 ? 50.295 -32.468 76.076 1.00 12.62 63 ILE D C 1
ATOM 3791 O O . ILE D 1 63 ? 51.233 -32.561 75.312 1.00 12.79 63 ILE D O 1
ATOM 3796 N N . LEU D 1 64 ? 49.827 -31.316 76.537 1.00 12.08 64 LEU D N 1
ATOM 3797 C CA . LEU D 1 64 ? 50.343 -30.027 76.154 1.00 12.00 64 LEU D CA 1
ATOM 3798 C C . LEU D 1 64 ? 50.687 -29.192 77.386 1.00 11.99 64 LEU D C 1
ATOM 3799 O O . LEU D 1 64 ? 49.938 -29.182 78.365 1.00 11.62 64 LEU D O 1
ATOM 3804 N N . ILE D 1 65 ? 51.810 -28.475 77.325 1.00 11.88 65 ILE D N 1
ATOM 3805 C CA . ILE D 1 65 ? 52.235 -27.592 78.411 1.00 11.41 65 ILE D CA 1
ATOM 3806 C C . ILE D 1 65 ? 52.609 -26.232 77.864 1.00 11.51 65 ILE D C 1
ATOM 3807 O O . ILE D 1 65 ? 53.384 -26.147 76.916 1.00 11.12 65 ILE D O 1
ATOM 3812 N N . CYS D 1 66 ? 52.048 -25.169 78.453 1.00 11.45 66 CYS D N 1
ATOM 3813 C CA . CYS D 1 66 ? 52.566 -23.822 78.247 1.00 11.34 66 CYS D CA 1
ATOM 3814 C C . CYS D 1 66 ? 52.720 -23.151 79.618 1.00 10.81 66 CYS D C 1
ATOM 3815 O O . CYS D 1 66 ? 52.805 -23.848 80.620 1.00 10.73 66 CYS D O 1
ATOM 3818 N N . GLY D 1 67 ? 52.793 -21.824 79.671 1.00 10.46 67 GLY D N 1
ATOM 3819 C CA . GLY D 1 67 ? 52.897 -21.118 80.948 1.00 10.59 67 GLY D CA 1
ATOM 3820 C C . GLY D 1 67 ? 51.752 -21.497 81.895 1.00 10.13 67 GLY D C 1
ATOM 3821 O O . GLY D 1 67 ? 51.973 -21.754 83.077 1.00 8.94 67 GLY D O 1
ATOM 3822 N N . THR D 1 68 ? 50.533 -21.526 81.355 1.00 9.86 68 THR D N 1
ATOM 3823 C CA . THR D 1 68 ? 49.332 -21.831 82.138 1.00 10.57 68 THR D CA 1
ATOM 3824 C C . THR D 1 68 ? 48.581 -23.037 81.631 1.00 10.70 68 THR D C 1
ATOM 3825 O O . THR D 1 68 ? 47.727 -23.542 82.339 1.00 10.77 68 THR D O 1
ATOM 3829 N N . GLY D 1 69 ? 48.890 -23.480 80.404 1.00 10.95 69 GLY D N 1
ATOM 3830 C CA . GLY D 1 69 ? 48.131 -24.512 79.720 1.00 11.22 69 GLY D CA 1
ATOM 3831 C C . GLY D 1 69 ? 46.852 -24.010 79.044 1.00 11.37 69 GLY D C 1
ATOM 3832 O O . GLY D 1 69 ? 46.235 -24.745 78.290 1.00 12.40 69 GLY D O 1
ATOM 3833 N N . VAL D 1 70 ? 46.462 -22.765 79.311 1.00 11.71 70 VAL D N 1
ATOM 3834 C CA . VAL D 1 70 ? 45.183 -22.221 78.854 1.00 11.73 70 VAL D CA 1
ATOM 3835 C C . VAL D 1 70 ? 45.176 -21.926 77.347 1.00 11.62 70 VAL D C 1
ATOM 3836 O O . VAL D 1 70 ? 44.376 -22.496 76.616 1.00 10.84 70 VAL D O 1
ATOM 3840 N N . GLY D 1 71 ? 46.073 -21.057 76.888 1.00 11.54 71 GLY D N 1
ATOM 3841 C CA . GLY D 1 71 ? 46.145 -20.720 75.469 1.00 12.46 71 GLY D CA 1
ATOM 3842 C C . GLY D 1 71 ? 46.312 -21.946 74.598 1.00 12.83 71 GLY D C 1
ATOM 3843 O O . GLY D 1 71 ? 45.566 -22.151 73.646 1.00 13.12 71 GLY D O 1
ATOM 3844 N N . ILE D 1 72 ? 47.271 -22.793 74.954 1.00 13.37 72 ILE D N 1
ATOM 3845 C CA . ILE D 1 72 ? 47.542 -24.005 74.176 1.00 13.25 72 ILE D CA 1
ATOM 3846 C C . ILE D 1 72 ? 46.331 -24.963 74.147 1.00 13.63 72 ILE D C 1
ATOM 3847 O O . ILE D 1 72 ? 46.078 -25.584 73.124 1.00 14.23 72 ILE D O 1
ATOM 3852 N N . SER D 1 73 ? 45.579 -25.066 75.247 1.00 13.54 73 SER D N 1
ATOM 3853 C CA . SER D 1 73 ? 44.362 -25.900 75.289 1.00 13.40 73 SER D CA 1
ATOM 3854 C C . SER D 1 73 ? 43.164 -25.277 74.559 1.00 12.81 73 SER D C 1
ATOM 3855 O O . SER D 1 73 ? 42.331 -26.000 74.022 1.00 12.85 73 SER D O 1
ATOM 3858 N N . ILE D 1 74 ? 43.058 -23.954 74.568 1.00 12.89 74 ILE D N 1
ATOM 3859 C CA . ILE D 1 74 ? 42.023 -23.267 73.776 1.00 13.12 74 ILE D CA 1
ATOM 3860 C C . ILE D 1 74 ? 42.210 -23.591 72.284 1.00 13.30 74 ILE D C 1
ATOM 3861 O O . ILE D 1 74 ? 41.256 -23.977 71.596 1.00 12.26 74 ILE D O 1
ATOM 3866 N N . ALA D 1 75 ? 43.460 -23.490 71.826 1.00 13.86 75 ALA D N 1
ATOM 3867 C CA . ALA D 1 75 ? 43.850 -23.827 70.443 1.00 14.05 75 ALA D CA 1
ATOM 3868 C C . ALA D 1 75 ? 43.505 -25.268 70.087 1.00 14.41 75 ALA D C 1
ATOM 3869 O O . ALA D 1 75 ? 42.941 -25.526 69.018 1.00 14.51 75 ALA D O 1
ATOM 3871 N N . ALA D 1 76 ? 43.825 -26.214 70.979 1.00 14.38 76 ALA D N 1
ATOM 3872 C CA . ALA D 1 76 ? 43.545 -27.640 70.718 1.00 14.34 76 ALA D CA 1
ATOM 3873 C C . ALA D 1 76 ? 42.048 -27.897 70.597 1.00 14.31 76 ALA D C 1
ATOM 3874 O O . ALA D 1 76 ? 41.607 -28.648 69.731 1.00 14.55 76 ALA D O 1
ATOM 3876 N N . ASN D 1 77 ? 41.272 -27.256 71.467 1.00 14.59 77 ASN D N 1
ATOM 3877 C CA . ASN D 1 77 ? 39.815 -27.427 71.513 1.00 14.95 77 ASN D CA 1
ATOM 3878 C C . ASN D 1 77 ? 39.081 -26.906 70.253 1.00 15.66 77 ASN D C 1
ATOM 3879 O O . ASN D 1 77 ? 37.971 -27.353 69.946 1.00 15.92 77 ASN D O 1
ATOM 3884 N N . LYS D 1 78 ? 39.716 -25.983 69.539 1.00 16.35 78 LYS D N 1
ATOM 3885 C CA . LYS D 1 78 ? 39.238 -25.502 68.227 1.00 17.54 78 LYS D CA 1
ATOM 3886 C C . LYS D 1 78 ? 39.237 -26.556 67.112 1.00 18.15 78 LYS D C 1
ATOM 3887 O O . LYS D 1 78 ? 38.583 -26.350 66.085 1.00 19.86 78 LYS D O 1
ATOM 3893 N N . PHE D 1 79 ? 39.964 -27.659 67.300 1.00 18.37 79 PHE D N 1
ATOM 3894 C CA . PHE D 1 79 ? 39.978 -28.781 66.348 1.00 18.21 79 PHE D CA 1
ATOM 3895 C C . PHE D 1 79 ? 38.816 -29.737 66.604 1.00 18.33 79 PHE D C 1
ATOM 3896 O O . PHE D 1 79 ? 38.443 -29.974 67.749 1.00 17.88 79 PHE D O 1
ATOM 3904 N N . ALA D 1 80 ? 38.260 -30.293 65.526 1.00 18.10 80 ALA D N 1
ATOM 3905 C CA . ALA D 1 80 ? 37.153 -31.241 65.616 1.00 18.12 80 ALA D CA 1
ATOM 3906 C C . ALA D 1 80 ? 37.645 -32.565 66.190 1.00 18.04 80 ALA D C 1
ATOM 3907 O O . ALA D 1 80 ? 38.742 -33.026 65.873 1.00 18.11 80 ALA D O 1
ATOM 3909 N N . GLY D 1 81 ? 36.836 -33.163 67.054 1.00 17.85 81 GLY D N 1
ATOM 3910 C CA . GLY D 1 81 ? 37.218 -34.405 67.714 1.00 18.04 81 GLY D CA 1
ATOM 3911 C C . GLY D 1 81 ? 38.107 -34.240 68.948 1.00 17.74 81 GLY D C 1
ATOM 3912 O O . GLY D 1 81 ? 38.371 -35.209 69.632 1.00 18.15 81 GLY D O 1
ATOM 3913 N N . ILE D 1 82 ? 38.582 -33.031 69.236 1.00 17.50 82 ILE D N 1
ATOM 3914 C CA . ILE D 1 82 ? 39.409 -32.811 70.434 1.00 16.79 82 ILE D CA 1
ATOM 3915 C C . ILE D 1 82 ? 38.564 -32.330 71.607 1.00 16.57 82 ILE D C 1
ATOM 3916 O O . ILE D 1 82 ? 37.726 -31.435 71.462 1.00 17.19 82 ILE D O 1
ATOM 3921 N N . ARG D 1 83 ? 38.786 -32.941 72.767 1.00 15.54 83 ARG D N 1
ATOM 3922 C CA . ARG D 1 83 ? 38.211 -32.476 74.020 1.00 15.14 83 ARG D CA 1
ATOM 3923 C C . ARG D 1 83 ? 39.371 -32.340 75.016 1.00 13.69 83 ARG D C 1
ATOM 3924 O O . ARG D 1 83 ? 39.878 -33.330 75.521 1.00 14.08 83 ARG D O 1
ATOM 3932 N N . ALA D 1 84 ? 39.785 -31.104 75.255 1.00 12.26 84 ALA D N 1
ATOM 3933 C CA . ALA D 1 84 ? 40.995 -30.791 76.010 1.00 11.45 84 ALA D CA 1
ATOM 3934 C C . ALA D 1 84 ? 40.639 -30.205 77.369 1.00 10.21 84 ALA D C 1
ATOM 3935 O O . ALA D 1 84 ? 39.875 -29.229 77.443 1.00 9.81 84 ALA D O 1
ATOM 3937 N N . VAL D 1 85 ? 41.180 -30.804 78.431 1.00 9.14 85 VAL D N 1
ATOM 3938 C CA . VAL D 1 85 ? 41.073 -30.253 79.795 1.00 8.47 85 VAL D CA 1
ATOM 3939 C C . VAL D 1 85 ? 42.366 -29.521 80.180 1.00 8.25 85 VAL D C 1
ATOM 3940 O O . VAL D 1 85 ? 43.469 -30.049 80.013 1.00 8.03 85 VAL D O 1
ATOM 3944 N N . VAL D 1 86 ? 42.232 -28.292 80.665 1.00 7.43 86 VAL D N 1
ATOM 3945 C CA . VAL D 1 86 ? 43.333 -27.607 81.349 1.00 7.05 86 VAL D CA 1
ATOM 3946 C C . VAL D 1 86 ? 42.969 -27.552 82.842 1.00 7.35 86 VAL D C 1
ATOM 3947 O O . VAL D 1 86 ? 41.819 -27.264 83.212 1.00 8.24 86 VAL D O 1
ATOM 3951 N N . CYS D 1 87 ? 43.931 -27.869 83.701 1.00 6.93 87 CYS D N 1
ATOM 3952 C CA . CYS D 1 87 ? 43.714 -27.823 85.146 1.00 6.77 87 CYS D CA 1
ATOM 3953 C C . CYS D 1 87 ? 45.011 -27.705 85.930 1.00 6.55 87 CYS D C 1
ATOM 3954 O O . CYS D 1 87 ? 46.119 -27.820 85.372 1.00 6.70 87 CYS D O 1
ATOM 3957 N N . SER D 1 88 ? 44.865 -27.456 87.231 1.00 6.10 88 SER D N 1
ATOM 3958 C CA . SER D 1 88 ? 45.981 -27.418 88.161 1.00 6.26 88 SER D CA 1
ATOM 3959 C C . SER D 1 88 ? 45.761 -28.334 89.378 1.00 6.72 88 SER D C 1
ATOM 3960 O O . SER D 1 88 ? 46.458 -28.219 90.371 1.00 7.30 88 SER D O 1
ATOM 3963 N N . GLU D 1 89 ? 44.802 -29.246 89.286 1.00 6.97 89 GLU D N 1
ATOM 3964 C CA . GLU D 1 89 ? 44.608 -30.279 90.293 1.00 7.50 89 GLU D CA 1
ATOM 3965 C C . GLU D 1 89 ? 44.048 -31.528 89.582 1.00 8.02 89 GLU D C 1
ATOM 3966 O O . GLU D 1 89 ? 43.531 -31.414 88.476 1.00 8.49 89 GLU D O 1
ATOM 3972 N N . PRO D 1 90 ? 44.216 -32.725 90.171 1.00 8.81 90 PRO D N 1
ATOM 3973 C CA . PRO D 1 90 ? 43.856 -33.990 89.500 1.00 8.72 90 PRO D CA 1
ATOM 3974 C C . PRO D 1 90 ? 42.366 -34.357 89.460 1.00 8.68 90 PRO D C 1
ATOM 3975 O O . PRO D 1 90 ? 41.984 -35.180 88.633 1.00 7.53 90 PRO D O 1
ATOM 3979 N N . TYR D 1 91 ? 41.535 -33.782 90.335 1.00 8.75 91 TYR D N 1
ATOM 3980 C CA . TYR D 1 91 ? 40.097 -34.057 90.269 1.00 8.54 91 TYR D CA 1
ATOM 3981 C C . TYR D 1 91 ? 39.480 -33.653 88.916 1.00 8.49 91 TYR D C 1
ATOM 3982 O O . TYR D 1 91 ? 38.814 -34.463 88.286 1.00 8.17 91 TYR D O 1
ATOM 3991 N N . SER D 1 92 ? 39.719 -32.421 88.478 1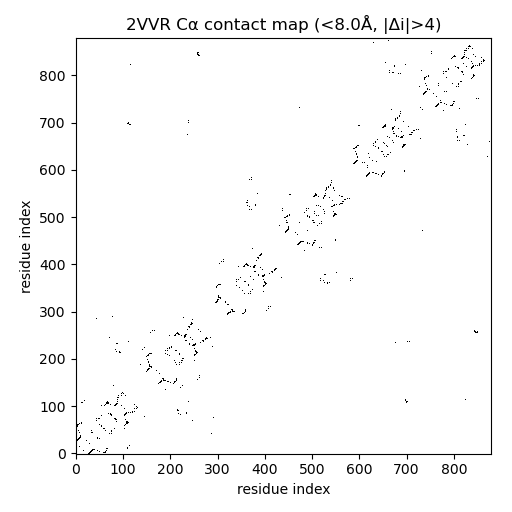.00 8.43 92 SER D N 1
ATOM 3992 C CA . SER D 1 92 ? 39.213 -31.942 87.181 1.00 9.10 92 SER D CA 1
ATOM 3993 C C . SER D 1 92 ? 39.683 -32.829 86.024 1.00 9.35 92 SER D C 1
ATOM 3994 O O . SER D 1 92 ? 38.895 -33.159 85.130 1.00 8.11 92 SER D O 1
ATOM 3997 N N . ALA D 1 93 ? 40.960 -33.224 86.058 1.00 9.51 93 ALA D N 1
ATOM 3998 C CA . ALA D 1 93 ? 41.513 -34.127 85.045 1.00 10.30 93 ALA D CA 1
ATOM 3999 C C . ALA D 1 93 ? 40.786 -35.508 85.042 1.00 10.25 93 ALA D C 1
ATOM 4000 O O . ALA D 1 93 ? 40.326 -35.985 83.996 1.00 10.46 93 ALA D O 1
ATOM 4002 N N . GLN D 1 94 ? 40.683 -36.117 86.208 1.00 10.74 94 GLN D N 1
ATOM 4003 C CA . GLN D 1 94 ? 39.993 -37.410 86.375 1.00 11.67 94 GLN D CA 1
ATOM 4004 C C . GLN D 1 94 ? 38.529 -37.352 85.917 1.00 12.05 94 GLN D C 1
ATOM 4005 O O . GLN D 1 94 ? 38.109 -38.145 85.062 1.00 12.70 94 GLN D O 1
ATOM 4011 N N . LEU D 1 95 ? 37.760 -36.416 86.466 1.00 11.99 95 LEU D N 1
ATOM 4012 C CA . LEU D 1 95 ? 36.336 -36.312 86.102 1.00 12.57 95 LEU D CA 1
ATOM 4013 C C . LEU D 1 95 ? 36.095 -36.009 84.610 1.00 12.73 95 LEU D C 1
ATOM 4014 O O . LEU D 1 95 ? 35.118 -36.483 84.025 1.00 12.19 95 LEU D O 1
ATOM 4019 N N . SER D 1 96 ? 36.998 -35.248 83.995 1.00 13.12 96 SER D N 1
ATOM 4020 C CA . SER D 1 96 ? 36.892 -34.914 82.569 1.00 13.54 96 SER D CA 1
ATOM 4021 C C . SER D 1 96 ? 37.091 -36.142 81.670 1.00 13.90 96 SER D C 1
ATOM 4022 O O . SER D 1 96 ? 36.571 -36.173 80.550 1.00 13.54 96 SER D O 1
ATOM 4025 N N . ARG D 1 97 ? 37.842 -37.138 82.150 1.00 14.26 97 ARG D N 1
ATOM 4026 C CA . ARG D 1 97 ? 37.955 -38.410 81.441 1.00 15.20 97 ARG D CA 1
ATOM 4027 C C . ARG D 1 97 ? 36.640 -39.167 81.608 1.00 15.04 97 ARG D C 1
ATOM 4028 O O . ARG D 1 97 ? 36.067 -39.618 80.636 1.00 14.71 97 ARG D O 1
ATOM 4036 N N . GLN D 1 98 ? 36.181 -39.277 82.850 1.00 15.72 98 GLN D N 1
ATOM 4037 C CA . GLN D 1 98 ? 34.983 -40.053 83.191 1.00 16.36 98 GLN D CA 1
ATOM 4038 C C . GLN D 1 98 ? 33.702 -39.504 82.537 1.00 16.44 98 GLN D C 1
ATOM 4039 O O . GLN D 1 98 ? 32.875 -40.278 82.051 1.00 16.65 98 GLN D O 1
ATOM 4045 N N . ASN D 1 99 ? 33.550 -38.179 82.540 1.00 16.51 99 ASN D N 1
ATOM 4046 C CA . ASN D 1 99 ? 32.310 -37.509 82.128 1.00 17.02 99 ASN D CA 1
ATOM 4047 C C . ASN D 1 99 ? 32.343 -36.890 80.725 1.00 17.43 99 ASN D C 1
ATOM 4048 O O . ASN D 1 99 ? 31.318 -36.880 80.022 1.00 17.53 99 ASN D O 1
ATOM 4053 N N . ASN D 1 100 ? 33.503 -36.365 80.336 1.00 17.56 100 ASN D N 1
ATOM 4054 C CA . ASN D 1 100 ? 33.671 -35.648 79.074 1.00 18.00 100 ASN D CA 1
ATOM 4055 C C . ASN D 1 100 ? 34.534 -36.401 78.052 1.00 17.91 100 ASN D C 1
ATOM 4056 O O . ASN D 1 100 ? 34.705 -35.946 76.945 1.00 17.93 100 ASN D O 1
ATOM 4061 N N . ASP D 1 101 ? 35.071 -37.558 78.428 1.00 18.61 101 ASP D N 1
ATOM 4062 C CA . ASP D 1 101 ? 35.936 -38.363 77.544 1.00 17.82 101 ASP D CA 1
ATOM 4063 C C . ASP D 1 101 ? 37.082 -37.543 76.933 1.00 17.29 101 ASP D C 1
ATOM 4064 O O . ASP D 1 101 ? 37.377 -37.648 75.744 1.00 17.08 101 ASP D O 1
ATOM 4069 N N . THR D 1 102 ? 37.752 -36.736 77.751 1.00 16.06 102 THR D N 1
ATOM 4070 C CA . THR D 1 102 ? 38.821 -35.877 77.229 1.00 15.32 102 THR D CA 1
ATOM 4071 C C . THR D 1 102 ? 39.971 -36.696 76.616 1.00 15.11 102 THR D C 1
ATOM 4072 O O . THR D 1 102 ? 40.369 -37.732 77.138 1.00 15.51 102 THR D O 1
ATOM 4076 N N . ASN D 1 103 ? 40.476 -36.240 75.483 1.00 14.69 103 ASN D N 1
ATOM 4077 C CA . ASN D 1 103 ? 41.589 -36.904 74.843 1.00 14.50 103 ASN D CA 1
ATOM 4078 C C . ASN D 1 103 ? 42.853 -36.036 74.815 1.00 13.88 103 ASN D C 1
ATOM 4079 O O . ASN D 1 103 ? 43.885 -36.475 74.315 1.00 13.73 103 ASN D O 1
ATOM 4084 N N . VAL D 1 104 ? 42.774 -34.818 75.361 1.00 13.00 104 VAL D N 1
ATOM 4085 C CA . VAL D 1 104 ? 43.954 -33.951 75.538 1.00 12.25 104 VAL D CA 1
ATOM 4086 C C . VAL D 1 104 ? 43.958 -33.345 76.961 1.00 11.72 104 VAL D C 1
ATOM 4087 O O . VAL D 1 104 ? 42.922 -32.887 77.471 1.00 10.64 104 VAL D O 1
ATOM 4091 N N . LEU D 1 105 ? 45.132 -33.380 77.592 1.00 10.99 105 LEU D N 1
ATOM 4092 C CA . LEU D 1 105 ? 45.361 -32.785 78.914 1.00 10.62 105 LEU D CA 1
ATOM 4093 C C . LEU D 1 105 ? 46.406 -31.676 78.785 1.00 10.25 105 LEU D C 1
ATOM 4094 O O . LEU D 1 105 ? 47.443 -31.853 78.124 1.00 11.04 105 LEU D O 1
ATOM 4099 N N . ALA D 1 106 ? 46.140 -30.544 79.422 1.00 8.86 106 ALA D N 1
ATOM 4100 C CA . ALA D 1 106 ? 47.067 -29.436 79.455 1.00 8.70 106 ALA D CA 1
ATOM 4101 C C . ALA D 1 106 ? 47.233 -28.929 80.877 1.00 8.35 106 ALA D C 1
ATOM 4102 O O . ALA D 1 106 ? 46.327 -29.049 81.693 1.00 7.95 106 ALA D O 1
ATOM 4104 N N . PHE D 1 107 ? 48.385 -28.323 81.148 1.00 8.00 107 PHE D N 1
ATOM 4105 C CA . PHE D 1 107 ? 48.627 -27.658 82.430 1.00 7.91 107 PHE D CA 1
ATOM 4106 C C . PHE D 1 107 ? 49.754 -26.685 82.240 1.00 7.69 107 PHE D C 1
ATOM 4107 O O . PHE D 1 107 ? 50.327 -26.629 81.155 1.00 8.19 107 PHE D O 1
ATOM 4115 N N . GLY D 1 108 ? 50.050 -25.896 83.270 1.00 7.83 108 GLY D N 1
ATOM 4116 C CA . GLY D 1 108 ? 50.924 -24.737 83.128 1.00 7.71 108 GLY D CA 1
ATOM 4117 C C . GLY D 1 108 ? 52.197 -24.843 83.944 1.00 8.13 108 GLY D C 1
ATOM 4118 O O . GLY D 1 108 ? 52.134 -25.056 85.144 1.00 7.53 108 GLY D O 1
ATOM 4119 N N . SER D 1 109 ? 53.355 -24.668 83.301 1.00 7.91 109 SER D N 1
ATOM 4120 C CA . SER D 1 109 ? 54.644 -24.755 84.012 1.00 8.33 109 SER D CA 1
ATOM 4121 C C . SER D 1 109 ? 54.873 -23.636 85.038 1.00 8.38 109 SER D C 1
ATOM 4122 O O . SER D 1 109 ? 55.712 -23.760 85.925 1.00 8.21 109 SER D O 1
ATOM 4125 N N . ARG D 1 110 ? 54.125 -22.544 84.916 1.00 9.02 110 ARG D N 1
ATOM 4126 C CA . ARG D 1 110 ? 54.213 -21.464 85.861 1.00 9.39 110 ARG D CA 1
ATOM 4127 C C . ARG D 1 110 ? 53.108 -21.498 86.905 1.00 8.68 110 ARG D C 1
ATOM 4128 O O . ARG D 1 110 ? 53.087 -20.658 87.782 1.00 9.13 110 ARG D O 1
ATOM 4136 N N . VAL D 1 111 ? 52.244 -22.505 86.831 1.00 8.59 111 VAL D N 1
ATOM 4137 C CA . VAL D 1 111 ? 51.120 -22.671 87.751 1.00 8.31 111 VAL D CA 1
ATOM 4138 C C . VAL D 1 111 ? 51.367 -23.864 88.678 1.00 8.03 111 VAL D C 1
ATOM 4139 O O . VAL D 1 111 ? 51.307 -23.720 89.895 1.00 7.98 111 VAL D O 1
ATOM 4143 N N . VAL D 1 112 ? 51.646 -25.036 88.108 1.00 8.25 112 VAL D N 1
ATOM 4144 C CA . VAL D 1 112 ? 51.875 -26.236 88.909 1.00 8.29 112 VAL D CA 1
ATOM 4145 C C . VAL D 1 112 ? 53.364 -26.586 88.932 1.00 8.88 112 VAL D C 1
ATOM 4146 O O . VAL D 1 112 ? 54.085 -26.370 87.946 1.00 8.98 112 VAL D O 1
ATOM 4150 N N . GLY D 1 113 ? 53.818 -27.085 90.087 1.00 8.49 113 GLY D N 1
ATOM 4151 C CA . GLY D 1 113 ? 55.131 -27.686 90.222 1.00 8.07 113 GLY D CA 1
ATOM 4152 C C . GLY D 1 113 ? 55.122 -29.091 89.670 1.00 7.84 113 GLY D C 1
ATOM 4153 O O . GLY D 1 113 ? 54.067 -29.638 89.344 1.00 6.71 113 GLY D O 1
ATOM 4154 N N . LEU D 1 114 ? 56.310 -29.670 89.570 1.00 8.24 114 LEU D N 1
ATOM 4155 C CA . LEU D 1 114 ? 56.518 -30.915 88.843 1.00 8.51 114 LEU D CA 1
ATOM 4156 C C . LEU D 1 114 ? 55.748 -32.092 89.427 1.00 8.18 114 LEU D C 1
ATOM 4157 O O . LEU D 1 114 ? 55.201 -32.889 88.691 1.00 7.00 114 LEU D O 1
ATOM 4162 N N . GLU D 1 115 ? 55.716 -32.197 90.747 1.00 8.58 115 GLU D N 1
ATOM 4163 C CA . GLU D 1 115 ? 55.132 -33.374 91.386 1.00 9.26 115 GLU D CA 1
ATOM 4164 C C . GLU D 1 115 ? 53.592 -33.362 91.376 1.00 8.98 115 GLU D C 1
ATOM 4165 O O . GLU D 1 115 ? 52.951 -34.419 91.241 1.00 8.19 115 GLU D O 1
ATOM 4171 N N . LEU D 1 116 ? 53.012 -32.176 91.551 1.00 8.48 116 LEU D N 1
ATOM 4172 C CA . LEU D 1 116 ? 51.588 -31.982 91.311 1.00 8.36 116 LEU D CA 1
ATOM 4173 C C . LEU D 1 116 ? 51.251 -32.306 89.846 1.00 8.15 116 LEU D C 1
ATOM 4174 O O . LEU D 1 116 ? 50.281 -32.998 89.575 1.00 7.88 116 LEU D O 1
ATOM 4179 N N . ALA D 1 117 ? 52.060 -31.811 88.911 1.00 8.39 117 ALA D N 1
ATOM 4180 C CA . ALA D 1 117 ? 51.864 -32.101 87.498 1.00 8.73 117 ALA D CA 1
ATOM 4181 C C . ALA D 1 117 ? 51.834 -33.622 87.224 1.00 9.00 117 ALA D C 1
ATOM 4182 O O . ALA D 1 117 ? 50.943 -34.114 86.510 1.00 8.71 117 ALA D O 1
ATOM 4184 N N . LYS D 1 118 ? 52.771 -34.358 87.822 1.00 8.82 118 LYS D N 1
ATOM 4185 C CA . LYS D 1 118 ? 52.819 -35.817 87.705 1.00 9.73 118 LYS D CA 1
ATOM 4186 C C . LYS D 1 118 ? 51.560 -36.475 88.248 1.00 9.37 118 LYS D C 1
ATOM 4187 O O . LYS D 1 118 ? 51.035 -37.405 87.649 1.00 9.08 118 LYS D O 1
ATOM 4193 N N . MET D 1 119 ? 51.067 -35.977 89.373 1.00 9.55 119 MET D N 1
ATOM 4194 C CA . MET D 1 119 ? 49.820 -36.476 89.957 1.00 9.80 119 MET D CA 1
ATOM 4195 C C . MET D 1 119 ? 48.618 -36.221 89.035 1.00 8.96 119 MET D C 1
ATOM 4196 O O . MET D 1 119 ? 47.739 -37.072 88.903 1.00 8.65 119 MET D O 1
ATOM 4201 N N . ILE D 1 120 ? 48.582 -35.046 88.408 1.00 8.77 120 ILE D N 1
ATOM 4202 C CA . ILE D 1 120 ? 47.511 -34.702 87.449 1.00 8.71 120 ILE D CA 1
ATOM 4203 C C . ILE D 1 120 ? 47.545 -35.647 86.238 1.00 8.80 120 ILE D C 1
ATOM 4204 O O . ILE D 1 120 ? 46.486 -36.170 85.793 1.00 9.18 120 ILE D O 1
ATOM 4209 N N . VAL D 1 121 ? 48.750 -35.870 85.718 1.00 8.46 121 VAL D N 1
ATOM 4210 C CA . VAL D 1 121 ? 48.974 -36.823 84.643 1.00 8.99 121 VAL D CA 1
ATOM 4211 C C . VAL D 1 121 ? 48.488 -38.225 85.025 1.00 9.04 121 VAL D C 1
ATOM 4212 O O . VAL D 1 121 ? 47.764 -38.840 84.244 1.00 8.78 121 VAL D O 1
ATOM 4216 N N . ASP D 1 122 ? 48.845 -38.713 86.219 1.00 9.24 122 ASP D N 1
ATOM 4217 C CA . ASP D 1 122 ? 48.398 -40.039 86.664 1.00 10.13 122 ASP D CA 1
ATOM 4218 C C . ASP D 1 122 ? 46.885 -40.156 86.815 1.00 10.38 122 ASP D C 1
ATOM 4219 O O . ASP D 1 122 ? 46.303 -41.211 86.523 1.00 10.18 122 ASP D O 1
ATOM 4224 N N . ALA D 1 123 ? 46.259 -39.106 87.342 1.00 11.03 123 ALA D N 1
ATOM 4225 C CA . ALA D 1 123 ? 44.808 -39.106 87.542 1.00 11.21 123 ALA D CA 1
ATOM 4226 C C . ALA D 1 123 ? 44.123 -39.189 86.176 1.00 11.36 123 ALA D C 1
ATOM 4227 O O . ALA D 1 123 ? 43.166 -39.913 86.006 1.00 11.17 123 ALA D O 1
ATOM 4229 N N . TRP D 1 124 ? 44.667 -38.471 85.203 1.00 12.36 124 TRP D N 1
ATOM 4230 C CA . TRP D 1 124 ? 44.137 -38.455 83.841 1.00 12.71 124 TRP D CA 1
ATOM 4231 C C . TRP D 1 124 ? 44.302 -39.815 83.142 1.00 13.37 124 TRP D C 1
ATOM 4232 O O . TRP D 1 124 ? 43.328 -40.352 82.624 1.00 12.35 124 TRP D O 1
ATOM 4243 N N . LEU D 1 125 ? 45.521 -40.364 83.149 1.00 13.61 125 LEU D N 1
ATOM 4244 C CA . LEU D 1 125 ? 45.785 -41.668 82.542 1.00 14.76 125 LEU D CA 1
ATOM 4245 C C . LEU D 1 125 ? 45.016 -42.800 83.231 1.00 15.40 125 LEU D C 1
ATOM 4246 O O . LEU D 1 125 ? 44.676 -43.812 82.608 1.00 15.01 125 LEU D O 1
ATOM 4251 N N . GLY D 1 126 ? 44.778 -42.652 84.524 1.00 15.94 126 GLY D N 1
ATOM 4252 C CA . GLY D 1 126 ? 44.125 -43.689 85.294 1.00 17.28 126 GLY D CA 1
ATOM 4253 C C . GLY D 1 126 ? 42.613 -43.771 85.146 1.00 18.25 126 GLY D C 1
ATOM 4254 O O . GLY D 1 126 ? 42.035 -44.809 85.468 1.00 17.92 126 GLY D O 1
ATOM 4255 N N . ALA D 1 127 ? 41.975 -42.693 84.673 1.00 19.23 127 ALA D N 1
ATOM 4256 C CA . ALA D 1 127 ? 40.500 -42.614 84.592 1.00 20.56 127 ALA D CA 1
ATOM 4257 C C . ALA D 1 127 ? 39.929 -43.168 83.275 1.00 21.67 127 ALA D C 1
ATOM 4258 O O . ALA D 1 127 ? 40.535 -43.002 82.210 1.00 22.32 127 ALA D O 1
ATOM 4260 N N . GLN D 1 128 ? 38.761 -43.813 83.363 1.00 23.54 128 GLN D N 1
ATOM 4261 C CA . GLN D 1 128 ? 38.039 -44.324 82.177 1.00 24.41 128 GLN D CA 1
ATOM 4262 C C . GLN D 1 128 ? 36.708 -43.600 81.963 1.00 24.66 128 GLN D C 1
ATOM 4263 O O . GLN D 1 128 ? 35.976 -43.317 82.921 1.00 24.23 128 GLN D O 1
ATOM 4269 N N . TYR D 1 129 ? 36.400 -43.317 80.702 1.00 25.82 129 TYR D N 1
ATOM 4270 C CA . TYR D 1 129 ? 35.124 -42.690 80.328 1.00 26.59 129 TYR D CA 1
ATOM 4271 C C . TYR D 1 129 ? 33.917 -43.551 80.735 1.00 26.97 129 TYR D C 1
ATOM 4272 O O . TYR D 1 129 ? 33.851 -44.719 80.395 1.00 26.52 129 TYR D O 1
ATOM 4281 N N . GLU D 1 130 ? 32.972 -42.969 81.473 1.00 28.02 130 GLU D N 1
ATOM 4282 C CA . GLU D 1 130 ? 31.838 -43.732 82.025 1.00 28.86 130 GLU D CA 1
ATOM 4283 C C . GLU D 1 130 ? 30.640 -43.882 81.084 1.00 29.10 130 GLU D C 1
ATOM 4284 O O . GLU D 1 130 ? 29.688 -44.603 81.419 1.00 28.69 130 GLU D O 1
ATOM 4290 N N . GLY D 1 131 ? 30.673 -43.199 79.936 1.00 29.30 131 GLY D N 1
ATOM 4291 C CA . GLY D 1 131 ? 29.560 -43.219 78.976 1.00 29.74 131 GLY D CA 1
ATOM 4292 C C . GLY D 1 131 ? 28.211 -42.954 79.629 1.00 30.15 131 GLY D C 1
ATOM 4293 O O . GLY D 1 131 ? 28.052 -41.980 80.380 1.00 30.46 131 GLY D O 1
ATOM 4294 N N . GLY D 1 132 ? 27.237 -43.822 79.353 1.00 30.36 132 GLY D N 1
ATOM 4295 C CA . GLY D 1 132 ? 25.916 -43.737 79.985 1.00 30.46 132 GLY D CA 1
ATOM 4296 C C . GLY D 1 132 ? 25.232 -42.401 79.760 1.00 30.52 132 GLY D C 1
ATOM 4297 O O . GLY D 1 132 ? 25.178 -41.911 78.631 1.00 30.41 132 GLY D O 1
ATOM 4298 N N . ARG D 1 133 ? 24.735 -41.798 80.839 1.00 30.86 133 ARG D N 1
ATOM 4299 C CA . ARG D 1 133 ? 24.073 -40.487 80.764 1.00 31.30 133 ARG D CA 1
ATOM 4300 C C . ARG D 1 133 ? 24.968 -39.356 80.211 1.00 31.07 133 ARG D C 1
ATOM 4301 O O . ARG D 1 133 ? 24.457 -38.360 79.675 1.00 30.98 133 ARG D O 1
ATOM 4309 N N . HIS D 1 134 ? 26.293 -39.514 80.335 1.00 30.74 134 HIS D N 1
ATOM 4310 C CA . HIS D 1 134 ? 27.253 -38.503 79.857 1.00 30.43 134 HIS D CA 1
ATOM 4311 C C . HIS D 1 134 ? 27.361 -38.449 78.330 1.00 30.29 134 HIS D C 1
ATOM 4312 O O . HIS D 1 134 ? 27.784 -37.437 77.777 1.00 30.28 134 HIS D O 1
ATOM 4319 N N . GLN D 1 135 ? 26.984 -39.530 77.651 1.00 30.53 135 GLN D N 1
ATOM 4320 C CA . GLN D 1 135 ? 27.129 -39.610 76.194 1.00 30.53 135 GLN D CA 1
ATOM 4321 C C . GLN D 1 135 ? 26.282 -38.574 75.445 1.00 30.26 135 GLN D C 1
ATOM 4322 O O . GLN D 1 135 ? 26.776 -37.951 74.510 1.00 30.13 135 GLN D O 1
ATOM 4328 N N . GLN D 1 136 ? 25.024 -38.396 75.854 1.00 30.01 136 GLN D N 1
ATOM 4329 C CA . GLN D 1 136 ? 24.150 -37.379 75.254 1.00 30.55 136 GLN D CA 1
ATOM 4330 C C . GLN D 1 136 ? 24.773 -35.983 75.344 1.00 29.68 136 GLN D C 1
ATOM 4331 O O . GLN D 1 136 ? 24.690 -35.205 74.396 1.00 29.43 136 GLN D O 1
ATOM 4337 N N . ARG D 1 137 ? 25.409 -35.682 76.477 1.00 28.85 137 ARG D N 1
ATOM 4338 C CA . ARG D 1 137 ? 26.102 -34.400 76.661 1.00 28.55 137 ARG D CA 1
ATOM 4339 C C . ARG D 1 137 ? 27.328 -34.272 75.746 1.00 27.56 137 ARG D C 1
ATOM 4340 O O . ARG D 1 137 ? 27.510 -33.248 75.089 1.00 26.69 137 ARG D O 1
ATOM 4348 N N . VAL D 1 138 ? 28.151 -35.317 75.683 1.00 27.02 138 VAL D N 1
ATOM 4349 C CA . VAL D 1 138 ? 29.330 -35.304 74.805 1.00 26.94 138 VAL D CA 1
ATOM 4350 C C . VAL D 1 138 ? 28.916 -35.163 73.330 1.00 26.41 138 VAL D C 1
ATOM 4351 O O . VAL D 1 138 ? 29.549 -34.432 72.563 1.00 25.86 138 VAL D O 1
ATOM 4355 N N . GLU D 1 139 ? 27.854 -35.872 72.954 1.00 26.03 139 GLU D N 1
ATOM 4356 C CA . GLU D 1 139 ? 27.270 -35.763 71.615 1.00 26.29 139 GLU D CA 1
ATOM 4357 C C . GLU D 1 139 ? 26.771 -34.346 71.294 1.00 25.38 139 GLU D C 1
ATOM 4358 O O . GLU D 1 139 ? 26.880 -33.895 70.160 1.00 24.64 139 GLU D O 1
ATOM 4364 N N . ALA D 1 140 ? 26.253 -33.644 72.301 1.00 25.23 140 ALA D N 1
ATOM 4365 C CA . ALA D 1 140 ? 25.890 -32.228 72.142 1.00 25.30 140 ALA D CA 1
ATOM 4366 C C . ALA D 1 140 ? 27.110 -31.347 71.817 1.00 25.03 140 ALA D C 1
ATOM 4367 O O . ALA D 1 140 ? 26.998 -30.376 71.059 1.00 24.57 140 ALA D O 1
ATOM 4369 N N . ILE D 1 141 ? 28.271 -31.682 72.389 1.00 25.04 141 ILE D N 1
ATOM 4370 C CA . ILE D 1 141 ? 29.519 -30.958 72.090 1.00 25.30 141 ILE D CA 1
ATOM 4371 C C . ILE D 1 141 ? 29.912 -31.121 70.598 1.00 25.37 141 ILE D C 1
ATOM 4372 O O . ILE D 1 141 ? 30.209 -30.137 69.911 1.00 24.84 141 ILE D O 1
ATOM 4377 N N . THR D 1 142 ? 29.913 -32.366 70.126 1.00 25.71 142 THR D N 1
ATOM 4378 C CA . THR D 1 142 ? 30.072 -32.692 68.699 1.00 26.06 142 THR D CA 1
ATOM 4379 C C . THR D 1 142 ? 29.095 -31.908 67.798 1.00 26.28 142 THR D C 1
ATOM 4380 O O . THR D 1 142 ? 29.491 -31.343 66.780 1.00 25.98 142 THR D O 1
ATOM 4384 N N . ALA D 1 143 ? 27.825 -31.857 68.194 1.00 26.60 143 ALA D N 1
ATOM 4385 C CA . ALA D 1 143 ? 26.833 -31.046 67.487 1.00 26.91 143 ALA D CA 1
ATOM 4386 C C . ALA D 1 143 ? 27.306 -29.596 67.282 1.00 27.19 143 ALA D C 1
ATOM 4387 O O . ALA D 1 143 ? 27.178 -29.062 66.179 1.00 25.90 143 ALA D O 1
ATOM 4389 N N . ILE D 1 144 ? 27.870 -28.974 68.326 1.00 27.86 144 ILE D N 1
ATOM 4390 C CA . ILE D 1 144 ? 28.360 -27.582 68.231 1.00 28.74 144 ILE D CA 1
ATOM 4391 C C . ILE D 1 144 ? 29.445 -27.451 67.154 1.00 29.62 144 ILE D C 1
ATOM 4392 O O . ILE D 1 144 ? 29.505 -26.445 66.441 1.00 29.01 144 ILE D O 1
ATOM 4397 N N . GLU D 1 145 ? 30.280 -28.486 67.041 1.00 30.87 145 GLU D N 1
ATOM 4398 C CA . GLU D 1 145 ? 31.381 -28.530 66.078 1.00 32.13 145 GLU D CA 1
ATOM 4399 C C . GLU D 1 145 ? 30.927 -28.419 64.626 1.00 33.15 145 GLU D C 1
ATOM 4400 O O . GLU D 1 145 ? 31.695 -27.973 63.775 1.00 33.22 145 GLU D O 1
ATOM 4406 N N . GLN D 1 146 ? 29.694 -28.846 64.349 1.00 34.33 146 GLN D N 1
ATOM 4407 C CA . GLN D 1 146 ? 29.151 -28.857 62.990 1.00 35.12 146 GLN D CA 1
ATOM 4408 C C . GLN D 1 146 ? 27.853 -28.064 62.889 1.00 35.53 146 GLN D C 1
ATOM 4409 O O . GLN D 1 146 ? 27.835 -26.954 62.345 1.00 36.24 146 GLN D O 1
ATOM 4415 N N . MET E 1 1 ? 48.881 -32.614 43.482 1.00 26.80 1 MET E N 1
ATOM 4416 C CA . MET E 1 1 ? 49.273 -31.196 43.254 1.00 26.77 1 MET E CA 1
ATOM 4417 C C . MET E 1 1 ? 48.197 -30.485 42.431 1.00 26.32 1 MET E C 1
ATOM 4418 O O . MET E 1 1 ? 48.368 -30.305 41.228 1.00 27.29 1 MET E O 1
ATOM 4423 N N . LYS E 1 2 ? 47.106 -30.073 43.075 1.00 25.22 2 LYS E N 1
ATOM 4424 C CA . LYS E 1 2 ? 45.991 -29.388 42.389 1.00 24.64 2 LYS E CA 1
ATOM 4425 C C . LYS E 1 2 ? 46.066 -27.850 42.469 1.00 23.14 2 LYS E C 1
ATOM 4426 O O . LYS E 1 2 ? 45.599 -27.162 41.561 1.00 21.96 2 LYS E O 1
ATOM 4432 N N . LYS E 1 3 ? 46.607 -27.342 43.581 1.00 21.71 3 LYS E N 1
ATOM 4433 C CA . LYS E 1 3 ? 46.813 -25.915 43.814 1.00 21.04 3 LYS E CA 1
ATOM 4434 C C . LYS E 1 3 ? 48.301 -25.606 43.973 1.00 19.06 3 LYS E C 1
ATOM 4435 O O . LYS E 1 3 ? 48.941 -26.121 44.882 1.00 17.88 3 LYS E O 1
ATOM 4441 N N . ILE E 1 4 ? 48.816 -24.725 43.123 1.00 17.20 4 ILE E N 1
ATOM 4442 C CA . ILE E 1 4 ? 50.233 -24.350 43.129 1.00 16.39 4 ILE E CA 1
ATOM 4443 C C . ILE E 1 4 ? 50.396 -22.844 43.292 1.00 14.68 4 ILE E C 1
ATOM 4444 O O . ILE E 1 4 ? 49.795 -22.068 42.541 1.00 14.34 4 ILE E O 1
ATOM 4449 N N . ALA E 1 5 ? 51.218 -22.444 44.259 1.00 12.97 5 ALA E N 1
ATOM 4450 C CA . ALA E 1 5 ? 51.709 -21.069 44.351 1.00 12.31 5 ALA E CA 1
ATOM 4451 C C . ALA E 1 5 ? 52.879 -20.881 43.371 1.00 11.29 5 ALA E C 1
ATOM 4452 O O . ALA E 1 5 ? 53.833 -21.660 43.392 1.00 10.62 5 ALA E O 1
ATOM 4454 N N . PHE E 1 6 ? 52.802 -19.844 42.536 1.00 10.82 6 PHE E N 1
ATOM 4455 C CA . PHE E 1 6 ? 53.843 -19.532 41.551 1.00 10.45 6 PHE E CA 1
ATOM 4456 C C . PHE E 1 6 ? 54.579 -18.247 41.924 1.00 10.36 6 PHE E C 1
ATOM 4457 O O . PHE E 1 6 ? 53.956 -17.264 42.336 1.00 9.53 6 PHE E O 1
ATOM 4465 N N . GLY E 1 7 ? 55.906 -18.259 41.809 1.00 9.67 7 GLY E N 1
ATOM 4466 C CA . GLY E 1 7 ? 56.676 -17.033 41.966 1.00 9.25 7 GLY E CA 1
ATOM 4467 C C . GLY E 1 7 ? 57.882 -16.956 41.052 1.00 9.38 7 GLY E C 1
ATOM 4468 O O . GLY E 1 7 ? 58.432 -17.991 40.643 1.00 8.00 7 GLY E O 1
ATOM 4469 N N . CYS E 1 8 ? 58.277 -15.729 40.712 1.00 8.98 8 CYS E N 1
ATOM 4470 C CA . CYS E 1 8 ? 59.470 -15.505 39.905 1.00 8.94 8 CYS E CA 1
ATOM 4471 C C . CYS E 1 8 ? 60.009 -14.104 40.093 1.00 9.21 8 CYS E C 1
ATOM 4472 O O . CYS E 1 8 ? 59.294 -13.207 40.613 1.00 8.17 8 CYS E O 1
ATOM 4475 N N . ASP E 1 9 ? 61.254 -13.904 39.643 1.00 8.53 9 ASP E N 1
ATOM 4476 C CA . ASP E 1 9 ? 61.802 -12.572 39.507 1.00 8.15 9 ASP E CA 1
ATOM 4477 C C . ASP E 1 9 ? 61.695 -12.131 38.060 1.00 8.61 9 ASP E C 1
ATOM 4478 O O . ASP E 1 9 ? 60.989 -12.749 37.270 1.00 9.16 9 ASP E O 1
ATOM 4483 N N . HIS E 1 10 ? 62.342 -11.016 37.742 1.00 8.27 10 HIS E N 1
ATOM 4484 C CA . HIS E 1 10 ? 62.257 -10.417 36.430 1.00 8.16 10 HIS E CA 1
ATOM 4485 C C . HIS E 1 10 ? 62.921 -11.257 35.329 1.00 7.78 10 HIS E C 1
ATOM 4486 O O . HIS E 1 10 ? 62.557 -11.158 34.155 1.00 6.73 10 HIS E O 1
ATOM 4493 N N . VAL E 1 11 ? 63.897 -12.067 35.705 1.00 8.13 11 VAL E N 1
ATOM 4494 C CA . VAL E 1 11 ? 64.545 -12.969 34.750 1.00 8.31 11 VAL E CA 1
ATOM 4495 C C . VAL E 1 11 ? 63.703 -14.228 34.572 1.00 8.46 11 VAL E C 1
ATOM 4496 O O . VAL E 1 11 ? 63.420 -14.668 33.436 1.00 8.17 11 VAL E O 1
ATOM 4500 N N . GLY E 1 12 ? 63.273 -14.813 35.684 1.00 8.23 12 GLY E N 1
ATOM 4501 C CA . GLY E 1 12 ? 62.342 -15.921 35.604 1.00 8.51 12 GLY E CA 1
ATOM 4502 C C . GLY E 1 12 ? 61.074 -15.564 34.842 1.00 8.88 12 GLY E C 1
ATOM 4503 O O . GLY E 1 12 ? 60.410 -16.448 34.276 1.00 8.53 12 GLY E O 1
ATOM 4504 N N . PHE E 1 13 ? 60.724 -14.267 34.840 1.00 9.28 13 PHE E N 1
ATOM 4505 C CA . PHE E 1 13 ? 59.497 -13.778 34.188 1.00 9.32 13 PHE E CA 1
ATOM 4506 C C . PHE E 1 13 ? 59.407 -14.118 32.698 1.00 9.46 13 PHE E C 1
ATOM 4507 O O . PHE E 1 13 ? 58.311 -14.257 32.164 1.00 8.52 13 PHE E O 1
ATOM 4515 N N . ILE E 1 14 ? 60.539 -14.311 32.033 1.00 9.42 14 ILE E N 1
ATOM 4516 C CA . ILE E 1 14 ? 60.479 -14.647 30.612 1.00 9.97 14 ILE E CA 1
ATOM 4517 C C . ILE E 1 14 ? 59.762 -15.991 30.319 1.00 9.40 14 ILE E C 1
ATOM 4518 O O . ILE E 1 14 ? 59.290 -16.178 29.223 1.00 9.00 14 ILE E O 1
ATOM 4523 N N . LEU E 1 15 ? 59.672 -16.892 31.307 1.00 8.83 15 LEU E N 1
ATOM 4524 C CA . LEU E 1 15 ? 58.950 -18.161 31.170 1.00 9.41 15 LEU E CA 1
ATOM 4525 C C . LEU E 1 15 ? 57.566 -18.163 31.852 1.00 9.92 15 LEU E C 1
ATOM 4526 O O . LEU E 1 15 ? 56.825 -19.141 31.721 1.00 9.68 15 LEU E O 1
ATOM 4531 N N . LYS E 1 16 ? 57.219 -17.081 32.560 1.00 10.39 16 LYS E N 1
ATOM 4532 C CA . LYS E 1 16 ? 55.999 -17.056 33.392 1.00 10.89 16 LYS E CA 1
ATOM 4533 C C . LYS E 1 16 ? 54.734 -17.375 32.605 1.00 11.13 16 LYS E C 1
ATOM 4534 O O . LYS E 1 16 ? 54.029 -18.319 32.948 1.00 10.97 16 LYS E O 1
ATOM 4540 N N . HIS E 1 17 ? 54.457 -16.611 31.546 1.00 11.89 17 HIS E N 1
ATOM 4541 C CA . HIS E 1 17 ? 53.166 -16.727 30.848 1.00 12.00 17 HIS E CA 1
ATOM 4542 C C . HIS E 1 17 ? 52.911 -18.147 30.311 1.00 11.34 17 HIS E C 1
ATOM 4543 O O . HIS E 1 17 ? 51.820 -18.705 30.482 1.00 11.20 17 HIS E O 1
ATOM 4550 N N . GLU E 1 18 ? 53.917 -18.737 29.676 1.00 11.03 18 GLU E N 1
ATOM 4551 C CA . GLU E 1 18 ? 53.769 -20.089 29.144 1.00 11.33 18 GLU E CA 1
ATOM 4552 C C . GLU E 1 18 ? 53.794 -21.170 30.228 1.00 10.45 18 GLU E C 1
ATOM 4553 O O . GLU E 1 18 ? 53.114 -22.172 30.087 1.00 9.61 18 GLU E O 1
ATOM 4559 N N . ILE E 1 19 ? 54.561 -20.985 31.307 1.00 10.37 19 ILE E N 1
ATOM 4560 C CA . ILE E 1 19 ? 54.545 -21.987 32.389 1.00 10.37 19 ILE E CA 1
ATOM 4561 C C . ILE E 1 19 ? 53.194 -21.942 33.113 1.00 10.54 19 ILE E C 1
ATOM 4562 O O . ILE E 1 19 ? 52.589 -22.990 33.382 1.00 10.50 19 ILE E O 1
ATOM 4567 N N . VAL E 1 20 ? 52.713 -20.741 33.425 1.00 10.51 20 VAL E N 1
ATOM 4568 C CA . VAL E 1 20 ? 51.392 -20.608 34.042 1.00 10.38 20 VAL E CA 1
ATOM 4569 C C . VAL E 1 20 ? 50.296 -21.171 33.103 1.00 10.08 20 VAL E C 1
ATOM 4570 O O . VAL E 1 20 ? 49.456 -21.936 33.548 1.00 9.46 20 VAL E O 1
ATOM 4574 N N . ALA E 1 21 ? 50.343 -20.846 31.811 1.00 10.57 21 ALA E N 1
ATOM 4575 C CA . ALA E 1 21 ? 49.390 -21.412 30.844 1.00 11.22 21 ALA E CA 1
ATOM 4576 C C . ALA E 1 21 ? 49.428 -22.946 30.810 1.00 11.72 21 ALA E C 1
ATOM 4577 O O . ALA E 1 21 ? 48.383 -23.589 30.781 1.00 11.57 21 ALA E O 1
ATOM 4579 N N . HIS E 1 22 ? 50.629 -23.524 30.846 1.00 12.42 22 HIS E N 1
ATOM 4580 C CA . HIS E 1 22 ? 50.794 -24.987 30.867 1.00 12.54 22 HIS E CA 1
ATOM 4581 C C . HIS E 1 22 ? 50.191 -25.619 32.104 1.00 12.73 22 HIS E C 1
ATOM 4582 O O . HIS E 1 22 ? 49.533 -26.646 32.014 1.00 12.27 22 HIS E O 1
ATOM 4589 N N . LEU E 1 23 ? 50.415 -25.007 33.265 1.00 13.44 23 LEU E N 1
ATOM 4590 C CA . LEU E 1 23 ? 49.798 -25.486 34.499 1.00 13.87 23 LEU E CA 1
ATOM 4591 C C . LEU E 1 23 ? 48.264 -25.488 34.407 1.00 14.46 23 LEU E C 1
ATOM 4592 O O . LEU E 1 23 ? 47.602 -26.435 34.846 1.00 14.37 23 LEU E O 1
ATOM 4597 N N . VAL E 1 24 ? 47.705 -24.422 33.854 1.00 14.94 24 VAL E N 1
ATOM 4598 C CA . VAL E 1 24 ? 46.240 -24.334 33.709 1.00 15.82 24 VAL E CA 1
ATOM 4599 C C . VAL E 1 24 ? 45.736 -25.427 32.749 1.00 16.11 24 VAL E C 1
ATOM 4600 O O . VAL E 1 24 ? 44.773 -26.111 33.065 1.00 15.59 24 VAL E O 1
ATOM 4604 N N . GLU E 1 25 ? 46.454 -25.651 31.644 1.00 17.01 25 GLU E N 1
ATOM 4605 C CA . GLU E 1 25 ? 46.153 -26.758 30.721 1.00 18.17 25 GLU E CA 1
ATOM 4606 C C . GLU E 1 25 ? 46.130 -28.113 31.401 1.00 18.77 25 GLU E C 1
ATOM 4607 O O . GLU E 1 25 ? 45.340 -28.970 31.018 1.00 19.91 25 GLU E O 1
ATOM 4613 N N . ARG E 1 26 ? 46.987 -28.305 32.404 1.00 19.30 26 ARG E N 1
ATOM 4614 C CA . ARG E 1 26 ? 47.068 -29.561 33.163 1.00 19.38 26 ARG E CA 1
ATOM 4615 C C . ARG E 1 26 ? 46.100 -29.614 34.341 1.00 19.26 26 ARG E C 1
ATOM 4616 O O . ARG E 1 26 ? 46.221 -30.491 35.183 1.00 19.07 26 ARG E O 1
ATOM 4624 N N . GLY E 1 27 ? 45.172 -28.659 34.425 1.00 19.03 27 GLY E N 1
ATOM 4625 C CA . GLY E 1 27 ? 44.154 -28.663 35.480 1.00 18.42 27 GLY E CA 1
ATOM 4626 C C . GLY E 1 27 ? 44.647 -28.217 36.844 1.00 18.21 27 GLY E C 1
ATOM 4627 O O . GLY E 1 27 ? 44.047 -28.556 37.867 1.00 18.79 27 GLY E O 1
ATOM 4628 N N . VAL E 1 28 ? 45.744 -27.462 36.874 1.00 17.04 28 VAL E N 1
ATOM 4629 C CA . VAL E 1 28 ? 46.255 -26.931 38.125 1.00 16.35 28 VAL E CA 1
ATOM 4630 C C . VAL E 1 28 ? 45.720 -25.501 38.323 1.00 15.67 28 VAL E C 1
ATOM 4631 O O . VAL E 1 28 ? 45.684 -24.706 37.383 1.00 15.47 28 VAL E O 1
ATOM 4635 N N . GLU E 1 29 ? 45.279 -25.206 39.544 1.00 15.07 29 GLU E N 1
ATOM 4636 C CA . GLU E 1 29 ? 44.879 -23.853 39.923 1.00 15.05 29 GLU E CA 1
ATOM 4637 C C . GLU E 1 29 ? 46.103 -23.111 40.429 1.00 14.54 29 GLU E C 1
ATOM 4638 O O . GLU E 1 29 ? 46.670 -23.486 41.449 1.00 14.49 29 GLU E O 1
ATOM 4644 N N . VAL E 1 30 ? 46.474 -22.034 39.742 1.00 14.54 30 VAL E N 1
ATOM 4645 C CA . VAL E 1 30 ? 47.684 -21.275 40.063 1.00 14.06 30 VAL E CA 1
ATOM 4646 C C . VAL E 1 30 ? 47.398 -20.065 40.937 1.00 14.12 30 VAL E C 1
ATOM 4647 O O . VAL E 1 30 ? 46.627 -19.198 40.544 1.00 15.17 30 VAL E O 1
ATOM 4651 N N . ILE E 1 31 ? 48.023 -20.008 42.115 1.00 13.77 31 ILE E N 1
ATOM 4652 C CA . ILE E 1 31 ? 48.012 -18.810 42.961 1.00 13.59 31 ILE E CA 1
ATOM 4653 C C . ILE E 1 31 ? 49.269 -17.980 42.626 1.00 13.16 31 ILE E C 1
ATOM 4654 O O . ILE E 1 31 ? 50.389 -18.340 43.026 1.00 12.79 31 ILE E O 1
ATOM 4659 N N . ASP E 1 32 ? 49.081 -16.868 41.918 1.00 12.04 32 ASP E N 1
ATOM 4660 C CA . ASP E 1 32 ? 50.207 -16.068 41.410 1.00 11.88 32 ASP E CA 1
ATOM 4661 C C . ASP E 1 32 ? 50.754 -15.107 42.468 1.00 11.79 32 ASP E C 1
ATOM 4662 O O . ASP E 1 32 ? 50.063 -14.175 42.865 1.00 11.76 32 ASP E O 1
ATOM 4667 N N . LYS E 1 33 ? 51.986 -15.333 42.918 1.00 11.10 33 LYS E N 1
ATOM 4668 C CA . LYS E 1 33 ? 52.640 -14.440 43.882 1.00 11.24 33 LYS E CA 1
ATOM 4669 C C . LYS E 1 33 ? 53.515 -13.391 43.190 1.00 10.56 33 LYS E C 1
ATOM 4670 O O . LYS E 1 33 ? 54.175 -12.609 43.855 1.00 10.44 33 LYS E O 1
ATOM 4676 N N . GLY E 1 34 ? 53.508 -13.357 41.860 1.00 10.30 34 GLY E N 1
ATOM 4677 C CA . GLY E 1 34 ? 54.329 -12.406 41.116 1.00 10.50 34 GLY E CA 1
ATOM 4678 C C . GLY E 1 34 ? 55.741 -12.961 40.882 1.00 11.08 34 GLY E C 1
ATOM 4679 O O . GLY E 1 34 ? 56.039 -14.063 41.308 1.00 9.46 34 GLY E O 1
ATOM 4680 N N . THR E 1 35 ? 56.627 -12.207 40.227 1.00 11.55 35 THR E N 1
ATOM 4681 C CA . THR E 1 35 ? 56.359 -10.860 39.743 1.00 12.03 35 THR E CA 1
ATOM 4682 C C . THR E 1 35 ? 55.537 -10.803 38.436 1.00 12.80 35 THR E C 1
ATOM 4683 O O . THR E 1 35 ? 55.162 -11.832 37.858 1.00 12.44 35 THR E O 1
ATOM 4687 N N . TRP E 1 36 ? 55.263 -9.576 37.988 1.00 13.65 36 TRP E N 1
ATOM 4688 C CA . TRP E 1 36 ? 54.285 -9.313 36.928 1.00 14.20 36 TRP E CA 1
ATOM 4689 C C . TRP E 1 36 ? 54.827 -8.578 35.719 1.00 14.57 36 TRP E C 1
ATOM 4690 O O . TRP E 1 36 ? 54.073 -8.273 34.817 1.00 14.67 36 TRP E O 1
ATOM 4701 N N . SER E 1 37 ? 56.131 -8.326 35.683 1.00 14.96 37 SER E N 1
ATOM 4702 C CA . SER E 1 37 ? 56.754 -7.653 34.555 1.00 15.09 37 SER E CA 1
ATOM 4703 C C . SER E 1 37 ? 58.235 -7.914 34.571 1.00 15.40 37 SER E C 1
ATOM 4704 O O . SER E 1 37 ? 58.742 -8.591 35.460 1.00 15.35 37 SER E O 1
ATOM 4707 N N . SER E 1 38 ? 58.943 -7.332 33.608 1.00 15.95 38 SER E N 1
ATOM 4708 C CA . SER E 1 38 ? 60.390 -7.493 33.527 1.00 16.61 38 SER E CA 1
ATOM 4709 C C . SER E 1 38 ? 61.188 -6.414 34.289 1.00 16.72 38 SER E C 1
ATOM 4710 O O . SER E 1 38 ? 62.419 -6.336 34.161 1.00 16.26 38 SER E O 1
ATOM 4713 N N . GLU E 1 39 ? 60.510 -5.601 35.098 1.00 17.17 39 GLU E N 1
ATOM 4714 C CA . GLU E 1 39 ? 61.205 -4.616 35.919 1.00 18.19 39 GLU E CA 1
ATOM 4715 C C . GLU E 1 39 ? 61.993 -5.321 37.016 1.00 17.56 39 GLU E C 1
ATOM 4716 O O . GLU E 1 39 ? 61.495 -6.238 37.661 1.00 16.78 39 GLU E O 1
ATOM 4722 N N . ARG E 1 40 ? 63.232 -4.892 37.218 1.00 17.89 40 ARG E N 1
ATOM 4723 C CA . ARG E 1 40 ? 64.139 -5.590 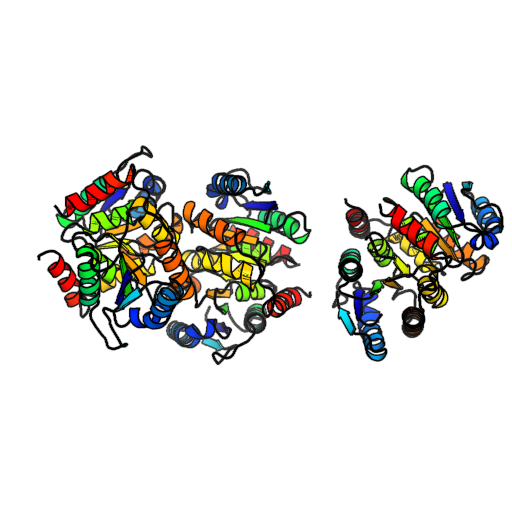38.100 1.00 18.86 40 ARG E CA 1
ATOM 4724 C C . ARG E 1 40 ? 63.519 -5.683 39.484 1.00 18.12 40 ARG E C 1
ATOM 4725 O O . ARG E 1 40 ? 62.897 -4.722 39.966 1.00 17.62 40 ARG E O 1
ATOM 4733 N N . THR E 1 41 ? 63.662 -6.849 40.098 1.00 17.67 41 THR E N 1
ATOM 4734 C CA . THR E 1 41 ? 63.097 -7.112 41.417 1.00 17.68 41 THR E CA 1
ATOM 4735 C C . THR E 1 41 ? 63.949 -8.192 42.108 1.00 17.52 41 THR E C 1
ATOM 4736 O O . THR E 1 41 ? 64.682 -8.918 41.453 1.00 17.95 41 THR E O 1
ATOM 4740 N N . ASP E 1 42 ? 63.877 -8.272 43.432 1.00 17.54 42 ASP E N 1
ATOM 4741 C CA . ASP E 1 42 ? 64.683 -9.225 44.199 1.00 17.28 42 ASP E CA 1
ATOM 4742 C C . ASP E 1 42 ? 63.965 -10.560 44.429 1.00 16.30 42 ASP E C 1
ATOM 4743 O O . ASP E 1 42 ? 62.867 -10.595 44.979 1.00 15.98 42 ASP E O 1
ATOM 4748 N N . TYR E 1 43 ? 64.619 -11.659 44.061 1.00 15.09 43 TYR E N 1
ATOM 4749 C CA . TYR E 1 43 ? 64.017 -13.006 44.141 1.00 14.75 43 TYR E CA 1
ATOM 4750 C C . TYR E 1 43 ? 63.650 -13.555 45.563 1.00 14.27 43 TYR E C 1
ATOM 4751 O O . TYR E 1 43 ? 62.739 -14.372 45.679 1.00 13.31 43 TYR E O 1
ATOM 4760 N N . PRO E 1 44 ? 64.356 -13.134 46.635 1.00 14.41 44 PRO E N 1
ATOM 4761 C CA . PRO E 1 44 ? 63.970 -13.689 47.966 1.00 14.73 44 PRO E CA 1
ATOM 4762 C C . PRO E 1 44 ? 62.511 -13.402 48.389 1.00 14.66 44 PRO E C 1
ATOM 4763 O O . PRO E 1 44 ? 61.870 -14.256 49.012 1.00 14.95 44 PRO E O 1
ATOM 4767 N N . HIS E 1 45 ? 62.000 -12.222 48.051 1.00 14.75 45 HIS E N 1
ATOM 4768 C CA . HIS E 1 45 ? 60.591 -11.882 48.334 1.00 14.50 45 HIS E CA 1
ATOM 4769 C C . HIS E 1 45 ? 59.608 -12.905 47.739 1.00 13.93 45 HIS E C 1
ATOM 4770 O O . HIS E 1 45 ? 58.698 -13.366 48.414 1.00 12.20 45 HIS E O 1
ATOM 4777 N N . TYR E 1 46 ? 59.814 -13.291 46.480 1.00 14.07 46 TYR E N 1
ATOM 4778 C CA . TYR E 1 46 ? 58.881 -14.210 45.809 1.00 14.09 46 TYR E CA 1
ATOM 4779 C C . TYR E 1 46 ? 59.055 -15.641 46.299 1.00 13.82 46 TYR E C 1
ATOM 4780 O O . TYR E 1 46 ? 58.089 -16.379 46.396 1.00 13.63 46 TYR E O 1
ATOM 4789 N N . ALA E 1 47 ? 60.288 -16.021 46.622 1.00 13.94 47 ALA E N 1
ATOM 4790 C CA . ALA E 1 47 ? 60.548 -17.257 47.378 1.00 13.94 47 ALA E CA 1
ATOM 4791 C C . ALA E 1 47 ? 59.748 -17.312 48.685 1.00 13.56 47 ALA E C 1
ATOM 4792 O O . ALA E 1 47 ? 59.131 -18.329 48.979 1.00 13.10 47 ALA E O 1
ATOM 4794 N N . SER E 1 48 ? 59.775 -16.226 49.463 1.00 14.06 48 SER E N 1
ATOM 4795 C CA . SER E 1 48 ? 59.043 -16.151 50.743 1.00 14.51 48 SER E CA 1
ATOM 4796 C C . SER E 1 48 ? 57.526 -16.267 50.559 1.00 14.33 48 SER E C 1
ATOM 4797 O O . SER E 1 48 ? 56.866 -17.038 51.251 1.00 14.15 48 SER E O 1
ATOM 4800 N N . GLN E 1 49 ? 56.983 -15.490 49.623 1.00 14.54 49 GLN E N 1
ATOM 4801 C CA . GLN E 1 49 ? 55.545 -15.564 49.279 1.00 14.37 49 GLN E CA 1
ATOM 4802 C C . GLN E 1 49 ? 55.072 -16.998 48.969 1.00 14.01 49 GLN E C 1
ATOM 4803 O O . GLN E 1 49 ? 53.999 -17.431 49.433 1.00 13.30 49 GLN E O 1
ATOM 4809 N N . VAL E 1 50 ? 55.873 -17.728 48.197 1.00 12.88 50 VAL E N 1
ATOM 4810 C CA . VAL E 1 50 ? 55.505 -19.080 47.791 1.00 12.99 50 VAL E CA 1
ATOM 4811 C C . VAL E 1 50 ? 55.675 -20.030 48.964 1.00 13.10 50 VAL E C 1
ATOM 4812 O O . VAL E 1 50 ? 54.795 -20.861 49.228 1.00 13.19 50 VAL E O 1
ATOM 4816 N N . ALA E 1 51 ? 56.805 -19.896 49.656 1.00 13.81 51 ALA E N 1
ATOM 4817 C CA . ALA E 1 51 ? 57.153 -20.762 50.774 1.00 14.42 51 ALA E CA 1
ATOM 4818 C C . ALA E 1 51 ? 56.130 -20.627 51.900 1.00 14.87 51 ALA E C 1
ATOM 4819 O O . ALA E 1 51 ? 55.681 -21.623 52.450 1.00 14.57 51 ALA E O 1
ATOM 4821 N N . LEU E 1 52 ? 55.780 -19.390 52.240 1.00 15.99 52 LEU E N 1
ATOM 4822 C CA . LEU E 1 52 ? 54.780 -19.144 53.294 1.00 16.68 52 LEU E CA 1
ATOM 4823 C C . LEU E 1 52 ? 53.451 -19.789 52.926 1.00 17.27 52 LEU E C 1
ATOM 4824 O O . LEU E 1 52 ? 52.830 -20.431 53.770 1.00 17.78 52 LEU E O 1
ATOM 4829 N N . ALA E 1 53 ? 53.071 -19.682 51.651 1.00 17.47 53 ALA E N 1
ATOM 4830 C CA . ALA E 1 53 ? 51.865 -20.329 51.121 1.00 17.48 53 ALA E CA 1
ATOM 4831 C C . ALA E 1 53 ? 51.904 -21.853 51.222 1.00 17.63 53 ALA E C 1
ATOM 4832 O O . ALA E 1 53 ? 50.914 -22.466 51.582 1.00 17.53 53 ALA E O 1
ATOM 4834 N N . VAL E 1 54 ? 53.038 -22.463 50.872 1.00 18.23 54 VAL E N 1
ATOM 4835 C CA . VAL E 1 54 ? 53.173 -23.920 50.927 1.00 18.36 54 VAL E CA 1
ATOM 4836 C C . VAL E 1 54 ? 53.199 -24.384 52.386 1.00 18.60 54 VAL E C 1
ATOM 4837 O O . VAL E 1 54 ? 52.469 -25.293 52.751 1.00 18.09 54 VAL E O 1
ATOM 4841 N N . ALA E 1 55 ? 54.041 -23.747 53.203 1.00 19.11 55 ALA E N 1
ATOM 4842 C CA . ALA E 1 55 ? 54.207 -24.123 54.612 1.00 19.98 55 ALA E CA 1
ATOM 4843 C C . ALA E 1 55 ? 52.901 -24.011 55.432 1.00 20.70 55 ALA E C 1
ATOM 4844 O O . ALA E 1 55 ? 52.679 -24.794 56.367 1.00 21.09 55 ALA E O 1
ATOM 4846 N N . GLY E 1 56 ? 52.049 -23.055 55.076 1.00 21.06 56 GLY E N 1
ATOM 4847 C CA . GLY E 1 56 ? 50.786 -22.840 55.780 1.00 21.36 56 GLY E CA 1
ATOM 4848 C C . GLY E 1 56 ? 49.618 -23.633 55.223 1.00 21.85 56 GLY E C 1
ATOM 4849 O O . GLY E 1 56 ? 48.476 -23.418 55.628 1.00 22.18 56 GLY E O 1
ATOM 4850 N N . GLY E 1 57 ? 49.884 -24.533 54.278 1.00 21.86 57 GLY E N 1
ATOM 4851 C CA . GLY E 1 57 ? 48.833 -25.377 53.704 1.00 21.88 57 GLY E CA 1
ATOM 4852 C C . GLY E 1 57 ? 47.793 -24.630 52.878 1.00 21.93 57 GLY E C 1
ATOM 4853 O O . GLY E 1 57 ? 46.708 -25.136 52.638 1.00 22.50 57 GLY E O 1
ATOM 4854 N N . GLU E 1 58 ? 48.123 -23.432 52.414 1.00 22.09 58 GLU E N 1
ATOM 4855 C CA . GLU E 1 58 ? 47.246 -22.694 51.507 1.00 21.62 58 GLU E CA 1
ATOM 4856 C C . GLU E 1 58 ? 47.265 -23.291 50.096 1.00 21.07 58 GLU E C 1
ATOM 4857 O O . GLU E 1 58 ? 46.312 -23.116 49.334 1.00 21.08 58 GLU E O 1
ATOM 4863 N N . VAL E 1 59 ? 48.359 -23.962 49.735 1.00 19.65 59 VAL E N 1
ATOM 4864 C CA . VAL E 1 59 ? 48.469 -24.614 48.426 1.00 18.72 59 VAL E CA 1
ATOM 4865 C C . VAL E 1 59 ? 49.136 -25.966 48.622 1.00 17.73 59 VAL E C 1
ATOM 4866 O O . VAL E 1 59 ? 49.706 -26.215 49.670 1.00 18.07 59 VAL E O 1
ATOM 4870 N N . ASP E 1 60 ? 49.076 -26.818 47.602 1.00 17.21 60 ASP E N 1
ATOM 4871 C CA . ASP E 1 60 ? 49.710 -28.143 47.640 1.00 16.42 60 ASP E CA 1
ATOM 4872 C C . ASP E 1 60 ? 51.229 -28.081 47.407 1.00 15.61 60 ASP E C 1
ATOM 4873 O O . ASP E 1 60 ? 51.976 -28.920 47.900 1.00 15.06 60 ASP E O 1
ATOM 4878 N N . GLY E 1 61 ? 51.680 -27.109 46.626 1.00 14.68 61 GLY E N 1
ATOM 4879 C CA . GLY E 1 61 ? 53.117 -26.951 46.369 1.00 13.29 61 GLY E CA 1
ATOM 4880 C C . GLY E 1 61 ? 53.395 -25.639 45.665 1.00 12.93 61 GLY E C 1
ATOM 4881 O O . GLY E 1 61 ? 52.472 -24.838 45.414 1.00 11.66 61 GLY E O 1
ATOM 4882 N N . GLY E 1 62 ? 54.675 -25.414 45.372 1.00 11.69 62 GLY E N 1
ATOM 4883 C CA . GLY E 1 62 ? 55.134 -24.160 44.824 1.00 10.74 62 GLY E CA 1
ATOM 4884 C C . GLY E 1 62 ? 56.051 -24.362 43.642 1.00 10.09 62 GLY E C 1
ATOM 4885 O O . GLY E 1 62 ? 56.760 -25.379 43.555 1.00 9.17 62 GLY E O 1
ATOM 4886 N N . ILE E 1 63 ? 56.017 -23.393 42.726 1.00 9.34 63 ILE E N 1
ATOM 4887 C CA . ILE E 1 63 ? 56.914 -23.363 41.577 1.00 9.16 63 ILE E CA 1
ATOM 4888 C C . ILE E 1 63 ? 57.581 -21.989 41.460 1.00 8.73 63 ILE E C 1
ATOM 4889 O O . ILE E 1 63 ? 56.913 -20.952 41.461 1.00 8.50 63 ILE E O 1
ATOM 4894 N N . LEU E 1 64 ? 58.906 -22.002 41.379 1.00 8.41 64 LEU E N 1
ATOM 4895 C CA . LEU E 1 64 ? 59.709 -20.793 41.352 1.00 8.06 64 LEU E CA 1
ATOM 4896 C C . LEU E 1 64 ? 60.680 -20.766 40.166 1.00 8.13 64 LEU E C 1
ATOM 4897 O O . LEU E 1 64 ? 61.334 -21.782 39.840 1.00 7.81 64 LEU E O 1
ATOM 4902 N N . ILE E 1 65 ? 60.796 -19.588 39.552 1.00 7.62 65 ILE E N 1
ATOM 4903 C CA . ILE E 1 65 ? 61.674 -19.377 38.402 1.00 7.72 65 ILE E CA 1
ATOM 4904 C C . ILE E 1 65 ? 62.512 -18.138 38.620 1.00 7.86 65 ILE E C 1
ATOM 4905 O O . ILE E 1 65 ? 61.972 -17.065 38.893 1.00 8.06 65 ILE E O 1
ATOM 4910 N N . CYS E 1 66 ? 63.833 -18.299 38.513 1.00 7.85 66 CYS E N 1
ATOM 4911 C CA . CYS E 1 66 ? 64.760 -17.181 38.312 1.00 8.19 66 CYS E CA 1
ATOM 4912 C C . CYS E 1 66 ? 65.741 -17.551 37.187 1.00 7.50 66 CYS E C 1
ATOM 4913 O O . CYS E 1 66 ? 65.451 -18.451 36.401 1.00 7.20 66 CYS E O 1
ATOM 4916 N N . GLY E 1 67 ? 66.867 -16.854 37.092 1.00 6.86 67 GLY E N 1
ATOM 4917 C CA . GLY E 1 67 ? 67.838 -17.092 36.039 1.00 7.06 67 GLY E CA 1
ATOM 4918 C C . GLY E 1 67 ? 68.315 -18.536 36.008 1.00 7.04 67 GLY E C 1
ATOM 4919 O O . GLY E 1 67 ? 68.343 -19.157 34.945 1.00 6.74 67 GLY E O 1
ATOM 4920 N N . THR E 1 68 ? 68.676 -19.060 37.179 1.00 6.29 68 THR E N 1
ATOM 4921 C CA . THR E 1 68 ? 69.102 -20.463 37.319 1.00 7.43 68 THR E CA 1
ATOM 4922 C C . THR E 1 68 ? 68.179 -21.286 38.202 1.00 6.96 68 THR E C 1
ATOM 4923 O O . THR E 1 68 ? 68.196 -22.514 38.137 1.00 6.17 68 THR E O 1
ATOM 4927 N N . GLY E 1 69 ? 67.366 -20.605 39.013 1.00 7.16 69 GLY E N 1
ATOM 4928 C CA . GLY E 1 69 ? 66.522 -21.266 39.993 1.00 7.54 69 GLY E CA 1
ATOM 4929 C C . GLY E 1 69 ? 67.219 -21.562 41.316 1.00 7.58 69 GLY E C 1
ATOM 4930 O O . GLY E 1 69 ? 66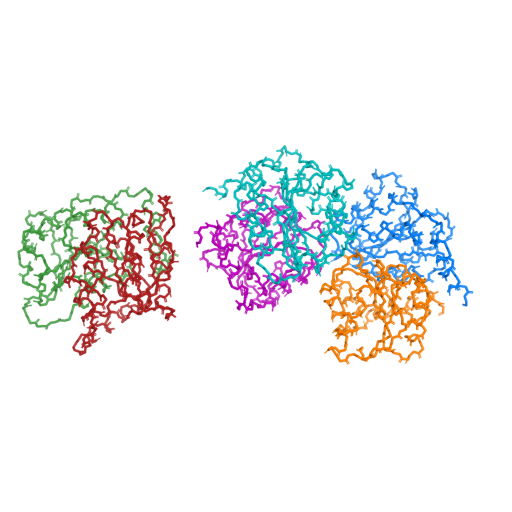.571 -21.977 42.277 1.00 8.60 69 GLY E O 1
ATOM 4931 N N . VAL E 1 70 ? 68.533 -21.367 41.382 1.00 7.68 70 VAL E N 1
ATOM 4932 C CA . VAL E 1 70 ? 69.300 -21.827 42.546 1.00 8.14 70 VAL E CA 1
ATOM 4933 C C . VAL E 1 70 ? 69.068 -20.886 43.740 1.00 8.37 70 VAL E C 1
ATOM 4934 O O . VAL E 1 70 ? 68.648 -21.327 44.818 1.00 7.88 70 VAL E O 1
ATOM 4938 N N . GLY E 1 71 ? 69.329 -19.602 43.539 1.00 7.96 71 GLY E N 1
ATOM 4939 C CA . GLY E 1 71 ? 69.175 -18.624 44.627 1.00 8.82 71 GLY E CA 1
ATOM 4940 C C . GLY E 1 71 ? 67.762 -18.608 45.213 1.00 8.79 71 GLY E C 1
ATOM 4941 O O . GLY E 1 71 ? 67.588 -18.580 46.435 1.00 9.14 71 GLY E O 1
ATOM 4942 N N . ILE E 1 72 ? 66.763 -18.631 44.333 1.00 9.34 72 ILE E N 1
ATOM 4943 C CA . ILE E 1 72 ? 65.352 -18.638 44.731 1.00 9.61 72 ILE E CA 1
ATOM 4944 C C . ILE E 1 72 ? 64.977 -19.922 45.510 1.00 10.58 72 ILE E C 1
ATOM 4945 O O . ILE E 1 72 ? 64.252 -19.849 46.530 1.00 9.62 72 ILE E O 1
ATOM 4950 N N . SER E 1 73 ? 65.544 -21.068 45.095 1.00 10.60 73 SER E N 1
ATOM 4951 C CA . SER E 1 73 ? 65.344 -22.330 45.790 1.00 11.50 73 SER E CA 1
ATOM 4952 C C . SER E 1 73 ? 66.128 -22.452 47.120 1.00 11.72 73 SER E C 1
ATOM 4953 O O . SER E 1 73 ? 65.655 -23.111 48.050 1.00 12.39 73 SER E O 1
ATOM 4956 N N . ILE E 1 74 ? 67.314 -21.847 47.201 1.00 11.98 74 ILE E N 1
ATOM 4957 C CA . ILE E 1 74 ? 68.056 -21.741 48.467 1.00 12.21 74 ILE E CA 1
ATOM 4958 C C . ILE E 1 74 ? 67.238 -20.919 49.499 1.00 13.05 74 ILE E C 1
ATOM 4959 O O . ILE E 1 74 ? 67.029 -21.371 50.624 1.00 13.50 74 ILE E O 1
ATOM 4964 N N . ALA E 1 75 ? 66.761 -19.744 49.094 1.00 12.87 75 ALA E N 1
ATOM 4965 C CA . ALA E 1 75 ? 65.817 -18.950 49.901 1.00 13.30 75 ALA E CA 1
ATOM 4966 C C . ALA E 1 75 ? 64.616 -19.780 50.381 1.00 13.84 75 ALA E C 1
ATOM 4967 O O . ALA E 1 75 ? 64.327 -19.835 51.589 1.00 14.42 75 ALA E O 1
ATOM 4969 N N . ALA E 1 76 ? 63.917 -20.432 49.454 1.00 13.60 76 ALA E N 1
ATOM 4970 C CA . ALA E 1 76 ? 62.757 -21.251 49.812 1.00 13.50 76 ALA E CA 1
ATOM 4971 C C . ALA E 1 76 ? 63.093 -22.351 50.832 1.00 13.90 76 ALA E C 1
ATOM 4972 O O . ALA E 1 76 ? 62.288 -22.640 51.738 1.00 13.96 76 ALA E O 1
ATOM 4974 N N . ASN E 1 77 ? 64.258 -22.991 50.667 1.00 13.82 77 ASN E N 1
ATOM 4975 C CA . ASN E 1 77 ? 64.663 -24.069 51.566 1.00 14.13 77 ASN E CA 1
ATOM 4976 C C . ASN E 1 77 ? 64.982 -23.591 52.978 1.00 14.15 77 ASN E C 1
ATOM 4977 O O . ASN E 1 77 ? 65.002 -24.400 53.894 1.00 14.51 77 ASN E O 1
ATOM 4982 N N . LYS E 1 78 ? 65.259 -22.304 53.142 1.00 14.53 78 LYS E N 1
ATOM 4983 C CA . LYS E 1 78 ? 65.483 -21.720 54.467 1.00 15.51 78 LYS E CA 1
ATOM 4984 C C . LYS E 1 78 ? 64.215 -21.652 55.324 1.00 15.95 78 LYS E C 1
ATOM 4985 O O . LYS E 1 78 ? 64.316 -21.461 56.541 1.00 17.65 78 LYS E O 1
ATOM 4991 N N . PHE E 1 79 ? 63.045 -21.806 54.704 1.00 15.94 79 PHE E N 1
ATOM 4992 C CA . PHE E 1 79 ? 61.764 -21.889 55.419 1.00 16.23 79 PHE E CA 1
ATOM 4993 C C . PHE E 1 79 ? 61.476 -23.288 55.971 1.00 16.56 79 PHE E C 1
ATOM 4994 O O . PHE E 1 79 ? 61.719 -24.306 55.313 1.00 15.94 79 PHE E O 1
ATOM 5002 N N . ALA E 1 80 ? 60.960 -23.316 57.201 1.00 16.67 80 ALA E N 1
ATOM 5003 C CA . ALA E 1 80 ? 60.479 -24.537 57.849 1.00 16.39 80 ALA E CA 1
ATOM 5004 C C . ALA E 1 80 ? 59.336 -25.169 57.063 1.00 16.36 80 ALA E C 1
ATOM 5005 O O . ALA E 1 80 ? 58.400 -24.489 56.640 1.00 16.68 80 ALA E O 1
ATOM 5007 N N . GLY E 1 81 ? 59.424 -26.476 56.853 1.00 15.73 81 GLY E N 1
ATOM 5008 C CA . GLY E 1 81 ? 58.403 -27.203 56.103 1.00 15.51 81 GLY E CA 1
ATOM 5009 C C . GLY E 1 81 ? 58.585 -27.278 54.589 1.00 14.61 81 GLY E C 1
ATOM 5010 O O . GLY E 1 81 ? 57.836 -27.977 53.922 1.00 15.23 81 GLY E O 1
ATOM 5011 N N . ILE E 1 82 ? 59.558 -26.562 54.046 1.00 14.06 82 ILE E N 1
ATOM 5012 C CA . ILE E 1 82 ? 59.808 -26.564 52.598 1.00 13.82 82 ILE E CA 1
ATOM 5013 C C . ILE E 1 82 ? 60.956 -27.511 52.243 1.00 13.62 82 ILE E C 1
ATOM 5014 O O . ILE E 1 82 ? 62.028 -27.472 52.866 1.00 14.13 82 ILE E O 1
ATOM 5019 N N . ARG E 1 83 ? 60.696 -28.363 51.255 1.00 13.07 83 ARG E N 1
ATOM 5020 C CA . ARG E 1 83 ? 61.705 -29.170 50.593 1.00 12.69 83 ARG E CA 1
ATOM 5021 C C . ARG E 1 83 ? 61.635 -28.819 49.095 1.00 11.68 83 ARG E C 1
ATOM 5022 O O . ARG E 1 83 ? 60.709 -29.203 48.381 1.00 11.11 83 ARG E O 1
ATOM 5030 N N . ALA E 1 84 ? 62.611 -28.049 48.642 1.00 10.61 84 ALA E N 1
ATOM 5031 C CA . ALA E 1 84 ? 62.589 -27.476 47.311 1.00 10.05 84 ALA E CA 1
ATOM 5032 C C . ALA E 1 84 ? 63.661 -28.139 46.460 1.00 9.07 84 ALA E C 1
ATOM 5033 O O . ALA E 1 84 ? 64.828 -28.243 46.868 1.00 9.96 84 ALA E O 1
ATOM 5035 N N . VAL E 1 85 ? 63.270 -28.585 45.277 1.00 9.03 85 VAL E N 1
ATOM 5036 C CA . VAL E 1 85 ? 64.235 -29.122 44.299 1.00 8.22 85 VAL E CA 1
ATOM 5037 C C . VAL E 1 85 ? 64.514 -28.067 43.230 1.00 7.99 85 VAL E C 1
ATOM 5038 O O . VAL E 1 85 ? 63.570 -27.480 42.675 1.00 7.50 85 VAL E O 1
ATOM 5042 N N . VAL E 1 86 ? 65.801 -27.825 42.948 1.00 7.24 86 VAL E N 1
ATOM 5043 C CA . VAL E 1 86 ? 66.194 -27.117 41.711 1.00 7.76 86 VAL E CA 1
ATOM 5044 C C . VAL E 1 86 ? 66.857 -28.077 40.715 1.00 7.73 86 VAL E C 1
ATOM 5045 O O . VAL E 1 86 ? 67.718 -28.875 41.097 1.00 8.35 86 VAL E O 1
ATOM 5049 N N . CYS E 1 87 ? 66.466 -28.009 39.445 1.00 7.59 87 CYS E N 1
ATOM 5050 C CA . CYS E 1 87 ? 67.040 -28.912 38.430 1.00 7.76 87 CYS E CA 1
ATOM 5051 C C . CYS E 1 87 ? 66.879 -28.419 36.998 1.00 7.71 87 CYS E C 1
ATOM 5052 O O . CYS E 1 87 ? 66.166 -27.438 36.726 1.00 7.42 87 CYS E O 1
ATOM 5055 N N . SER E 1 88 ? 67.538 -29.122 36.082 1.00 7.61 88 SER E N 1
ATOM 5056 C CA . SER E 1 88 ? 67.417 -28.841 34.646 1.00 7.90 88 SER E CA 1
ATOM 5057 C C . SER E 1 88 ? 67.085 -30.088 33.824 1.00 8.04 88 SER E C 1
ATOM 5058 O O . SER E 1 88 ? 67.242 -30.100 32.614 1.00 8.55 88 SER E O 1
ATOM 5061 N N . GLU E 1 89 ? 66.579 -31.128 34.488 1.00 8.40 89 GLU E N 1
ATOM 5062 C CA . GLU E 1 89 ? 66.109 -32.322 33.801 1.00 7.90 89 GLU E CA 1
ATOM 5063 C C . GLU E 1 89 ? 65.055 -32.980 34.688 1.00 7.86 89 GLU E C 1
ATOM 5064 O O . GLU E 1 89 ? 65.033 -32.721 35.882 1.00 7.58 89 GLU E O 1
ATOM 5070 N N . PRO E 1 90 ? 64.173 -33.815 34.101 1.00 8.32 90 PRO E N 1
ATOM 5071 C CA . PRO E 1 90 ? 62.998 -34.364 34.812 1.00 8.72 90 PRO E CA 1
ATOM 5072 C C . PRO E 1 90 ? 63.218 -35.473 35.835 1.00 8.87 90 PRO E C 1
ATOM 5073 O O . PRO E 1 90 ? 62.349 -35.671 36.693 1.00 8.82 90 PRO E O 1
ATOM 5077 N N . TYR E 1 91 ? 64.320 -36.223 35.714 1.00 9.65 91 TYR E N 1
ATOM 5078 C CA . TYR E 1 91 ? 64.635 -37.310 36.653 1.00 9.60 91 TYR E CA 1
ATOM 5079 C C . TYR E 1 91 ? 64.823 -36.803 38.077 1.00 9.74 91 TYR E C 1
ATOM 5080 O O . TYR E 1 91 ? 64.254 -37.376 39.024 1.00 10.02 91 TYR E O 1
ATOM 5089 N N . SER E 1 92 ? 65.633 -35.752 38.234 1.00 9.52 92 SER E N 1
ATOM 5090 C CA . SER E 1 92 ? 65.847 -35.130 39.544 1.00 9.71 92 SER E CA 1
ATOM 5091 C C . SER E 1 92 ? 64.523 -34.674 40.157 1.00 9.69 92 SER E C 1
ATOM 5092 O O . SER E 1 92 ? 64.272 -34.927 41.339 1.00 9.37 92 SER E O 1
ATOM 5095 N N . ALA E 1 93 ? 63.681 -34.018 39.362 1.00 10.07 93 ALA E N 1
ATOM 5096 C CA . ALA E 1 93 ? 62.360 -33.545 39.846 1.00 10.89 93 ALA E CA 1
ATOM 5097 C C . ALA E 1 93 ? 61.492 -34.727 40.297 1.00 11.61 93 ALA E C 1
ATOM 5098 O O . ALA E 1 93 ? 60.936 -34.713 41.401 1.00 11.33 93 ALA E O 1
ATOM 5100 N N . GLN E 1 94 ? 61.393 -35.741 39.429 1.00 12.62 94 GLN E N 1
ATOM 5101 C CA . GLN E 1 94 ? 60.599 -36.948 39.688 1.00 13.49 94 GLN E CA 1
ATOM 5102 C C . GLN E 1 94 ? 61.049 -37.704 40.940 1.00 13.57 94 GLN E C 1
ATOM 5103 O O . GLN E 1 94 ? 60.228 -38.050 41.788 1.00 13.19 94 GLN E O 1
ATOM 5109 N N . LEU E 1 95 ? 62.347 -37.967 41.058 1.00 14.16 95 LEU E N 1
ATOM 5110 C CA . LEU E 1 95 ? 62.848 -38.726 42.215 1.00 14.21 95 LEU E CA 1
ATOM 5111 C C . LEU E 1 95 ? 62.761 -37.928 43.511 1.00 14.30 95 LEU E C 1
ATOM 5112 O O . LEU E 1 95 ? 62.534 -38.498 44.578 1.00 14.48 95 LEU E O 1
ATOM 5117 N N . SER E 1 96 ? 62.935 -36.607 43.418 1.00 13.81 96 SER E N 1
ATOM 5118 C CA . SER E 1 96 ? 62.776 -35.732 44.576 1.00 13.85 96 SER E CA 1
ATOM 5119 C C . SER E 1 96 ? 61.360 -35.811 45.178 1.00 13.95 96 SER E C 1
ATOM 5120 O O . SER E 1 96 ? 61.187 -35.643 46.393 1.00 13.48 96 SER E O 1
ATOM 5123 N N . ARG E 1 97 ? 60.361 -36.056 44.333 1.00 14.26 97 ARG E N 1
ATOM 5124 C CA . ARG E 1 97 ? 59.000 -36.270 44.798 1.00 14.71 97 ARG E CA 1
ATOM 5125 C C . ARG E 1 97 ? 58.899 -37.636 45.459 1.00 14.95 97 ARG E C 1
ATOM 5126 O O . ARG E 1 97 ? 58.447 -37.750 46.601 1.00 14.16 97 ARG E O 1
ATOM 5134 N N . GLN E 1 98 ? 59.360 -38.649 44.727 1.00 14.90 98 GLN E N 1
ATOM 5135 C CA . GLN E 1 98 ? 59.293 -40.051 45.137 1.00 15.32 98 GLN E CA 1
ATOM 5136 C C . GLN E 1 98 ? 60.036 -40.345 46.441 1.00 14.81 98 GLN E C 1
ATOM 5137 O O . GLN E 1 98 ? 59.539 -41.079 47.286 1.00 14.19 98 GLN E O 1
ATOM 5143 N N . ASN E 1 99 ? 61.217 -39.755 46.605 1.00 14.94 99 ASN E N 1
ATOM 5144 C CA . ASN E 1 99 ? 62.062 -40.064 47.740 1.00 15.09 99 ASN E CA 1
ATOM 5145 C C . ASN E 1 99 ? 62.114 -38.983 48.804 1.00 15.60 99 ASN E C 1
ATOM 5146 O O . ASN E 1 99 ? 62.258 -39.304 49.987 1.00 16.12 99 ASN E O 1
ATOM 5151 N N . ASN E 1 100 ? 62.048 -37.710 48.400 1.00 15.57 100 ASN E N 1
ATOM 5152 C CA . ASN E 1 100 ? 62.239 -36.594 49.340 1.00 15.56 100 ASN E CA 1
ATOM 5153 C C . ASN E 1 100 ? 60.965 -35.791 49.571 1.00 15.23 100 ASN E C 1
ATOM 5154 O O . ASN E 1 100 ? 61.011 -34.793 50.261 1.00 15.91 100 ASN E O 1
ATOM 5159 N N . ASP E 1 101 ? 59.844 -36.238 49.010 1.00 15.07 101 ASP E N 1
ATOM 5160 C CA . ASP E 1 101 ? 58.544 -35.562 49.136 1.00 14.89 101 ASP E CA 1
ATOM 5161 C C . ASP E 1 101 ? 58.635 -34.042 48.900 1.00 14.34 101 ASP E C 1
ATOM 5162 O O . ASP E 1 101 ? 58.092 -33.254 49.666 1.00 14.24 101 ASP E O 1
ATOM 5167 N N . THR E 1 102 ? 59.336 -33.615 47.853 1.00 13.14 102 THR E N 1
ATOM 5168 C CA . THR E 1 102 ? 59.557 -32.170 47.691 1.00 12.40 102 THR E CA 1
ATOM 5169 C C . THR E 1 102 ? 58.252 -31.431 47.442 1.00 11.92 102 THR E C 1
ATOM 5170 O O . THR E 1 102 ? 57.365 -31.909 46.741 1.00 12.34 102 THR E O 1
ATOM 5174 N N . ASN E 1 103 ? 58.120 -30.259 48.033 1.00 12.23 103 ASN E N 1
ATOM 5175 C CA . ASN E 1 103 ? 56.881 -29.483 47.857 1.00 11.82 103 ASN E CA 1
ATOM 5176 C C . ASN E 1 103 ? 57.087 -28.183 47.061 1.00 11.16 103 ASN E C 1
ATOM 5177 O O . ASN E 1 103 ? 56.122 -27.476 46.786 1.00 11.26 103 ASN E O 1
ATOM 5182 N N . VAL E 1 104 ? 58.338 -27.885 46.695 1.00 9.93 104 VAL E N 1
ATOM 5183 C CA . VAL E 1 104 ? 58.668 -26.750 45.816 1.00 9.05 104 VAL E CA 1
ATOM 5184 C C . VAL E 1 104 ? 59.606 -27.223 44.684 1.00 8.13 104 VAL E C 1
ATOM 5185 O O . VAL E 1 104 ? 60.532 -27.999 44.920 1.00 7.70 104 VAL E O 1
ATOM 5189 N N . LEU E 1 105 ? 59.321 -26.771 43.465 1.00 7.46 105 LEU E N 1
ATOM 5190 C CA . LEU E 1 105 ? 60.134 -27.017 42.269 1.00 7.26 105 LEU E CA 1
ATOM 5191 C C . LEU E 1 105 ? 60.625 -25.676 41.707 1.00 7.64 105 LEU E C 1
ATOM 5192 O O . LEU E 1 105 ? 59.850 -24.729 41.557 1.00 7.50 105 LEU E O 1
ATOM 5197 N N . ALA E 1 106 ? 61.926 -25.603 41.432 1.00 7.27 106 ALA E N 1
ATOM 5198 C CA . ALA E 1 106 ? 62.548 -24.446 40.816 1.00 6.70 106 ALA E CA 1
ATOM 5199 C C . ALA E 1 106 ? 63.383 -24.853 39.595 1.00 7.11 106 ALA E C 1
ATOM 5200 O O . ALA E 1 106 ? 63.929 -25.971 39.522 1.00 6.55 106 ALA E O 1
ATOM 5202 N N . PHE E 1 107 ? 63.483 -23.921 38.649 1.00 7.08 107 PHE E N 1
ATOM 5203 C CA . PHE E 1 107 ? 64.365 -24.046 37.507 1.00 7.05 107 PHE E CA 1
ATOM 5204 C C . PHE E 1 107 ? 64.692 -22.656 36.949 1.00 6.80 107 PHE E C 1
ATOM 5205 O O . PHE E 1 107 ? 64.111 -21.643 37.375 1.00 6.33 107 PHE E O 1
ATOM 5213 N N . GLY E 1 108 ? 65.608 -22.640 35.987 1.00 6.41 108 GLY E N 1
ATOM 5214 C CA . GLY E 1 108 ? 66.236 -21.429 35.498 1.00 6.70 108 GLY E CA 1
ATOM 5215 C C . GLY E 1 108 ? 65.922 -21.120 34.055 1.00 6.69 108 GLY E C 1
ATOM 5216 O O . GLY E 1 108 ? 66.180 -21.932 33.155 1.00 5.73 108 GLY E O 1
ATOM 5217 N N . SER E 1 109 ? 65.390 -19.912 33.843 1.00 6.74 109 SER E N 1
ATOM 5218 C CA . SER E 1 109 ? 65.010 -19.415 32.512 1.00 6.64 109 SER E CA 1
ATOM 5219 C C . SER E 1 109 ? 66.209 -19.162 31.603 1.00 6.46 109 SER E C 1
ATOM 5220 O O . SER E 1 109 ? 66.049 -19.016 30.401 1.00 6.25 109 SER E O 1
ATOM 5223 N N . ARG E 1 110 ? 67.404 -19.064 32.193 1.00 6.46 110 ARG E N 1
ATOM 5224 C CA . ARG E 1 110 ? 68.634 -18.942 31.439 1.00 6.90 110 ARG E CA 1
ATOM 5225 C C . ARG E 1 110 ? 69.371 -20.291 31.293 1.00 6.21 110 ARG E C 1
ATOM 5226 O O . ARG E 1 110 ? 70.404 -20.357 30.630 1.00 6.17 110 ARG E O 1
ATOM 5234 N N . VAL E 1 111 ? 68.796 -21.348 31.861 1.00 6.33 111 VAL E N 1
ATOM 5235 C CA . VAL E 1 111 ? 69.383 -22.700 31.875 1.00 6.04 111 VAL E CA 1
ATOM 5236 C C . VAL E 1 111 ? 68.597 -23.645 30.985 1.00 6.57 111 VAL E C 1
ATOM 5237 O O . VAL E 1 111 ? 69.174 -24.283 30.099 1.00 5.88 111 VAL E O 1
ATOM 5241 N N . VAL E 1 112 ? 67.284 -23.740 31.224 1.00 6.62 112 VAL E N 1
ATOM 5242 C CA . VAL E 1 112 ? 66.418 -24.602 30.452 1.00 6.69 112 VAL E CA 1
ATOM 5243 C C . VAL E 1 112 ? 65.545 -23.796 29.494 1.00 7.57 112 VAL E C 1
ATOM 5244 O O . VAL E 1 112 ? 65.146 -22.649 29.788 1.00 7.94 112 VAL E O 1
ATOM 5248 N N . GLY E 1 113 ? 65.280 -24.398 28.335 1.00 7.48 113 GLY E N 1
ATOM 5249 C CA . GLY E 1 113 ? 64.299 -23.888 27.392 1.00 7.84 113 GLY E CA 1
ATOM 5250 C C . GLY E 1 113 ? 62.893 -24.264 27.839 1.00 8.01 113 GLY E C 1
ATOM 5251 O O . GLY E 1 113 ? 62.715 -25.116 28.729 1.00 7.65 113 GLY E O 1
ATOM 5252 N N . LEU E 1 114 ? 61.891 -23.641 27.219 1.00 8.52 114 LEU E N 1
ATOM 5253 C CA . LEU E 1 114 ? 60.478 -23.764 27.654 1.00 8.62 114 LEU E CA 1
ATOM 5254 C C . LEU E 1 114 ? 59.920 -25.197 27.679 1.00 8.77 114 LEU E C 1
ATOM 5255 O O . LEU E 1 114 ? 59.229 -25.579 28.620 1.00 7.96 114 LEU E O 1
ATOM 5260 N N . GLU E 1 115 ? 60.168 -25.962 26.617 1.00 8.81 115 GLU E N 1
ATOM 5261 C CA . GLU E 1 115 ? 59.553 -27.274 26.496 1.00 9.43 115 GLU E CA 1
ATOM 5262 C C . GLU E 1 115 ? 60.194 -28.272 27.438 1.00 8.97 115 GLU E C 1
ATOM 5263 O O . GLU E 1 115 ? 59.507 -29.129 27.958 1.00 9.05 115 GLU E O 1
ATOM 5269 N N . LEU E 1 116 ? 61.503 -28.155 27.657 1.00 8.81 116 LEU E N 1
ATOM 5270 C CA . LEU E 1 116 ? 62.189 -28.964 28.667 1.00 8.56 116 LEU E CA 1
ATOM 5271 C C . LEU E 1 116 ? 61.664 -28.588 30.055 1.00 7.99 116 LEU E C 1
ATOM 5272 O O . LEU E 1 116 ? 61.413 -29.462 30.883 1.00 7.78 116 LEU E O 1
ATOM 5277 N N . ALA E 1 117 ? 61.487 -27.295 30.306 1.00 8.21 117 ALA E N 1
ATOM 5278 C CA . ALA E 1 117 ? 60.843 -26.853 31.570 1.00 8.39 117 ALA E CA 1
ATOM 5279 C C . ALA E 1 117 ? 59.454 -27.502 31.763 1.00 7.67 117 ALA E C 1
ATOM 5280 O O . ALA E 1 117 ? 59.139 -27.961 32.845 1.00 7.66 117 ALA E O 1
ATOM 5282 N N . LYS E 1 118 ? 58.637 -27.534 30.715 1.00 8.61 118 LYS E N 1
ATOM 5283 C CA . LYS E 1 118 ? 57.298 -28.133 30.796 1.00 9.92 118 LYS E CA 1
ATOM 5284 C C . LYS E 1 118 ? 57.373 -29.621 31.133 1.00 9.43 118 LYS E C 1
ATOM 5285 O O . LYS E 1 118 ? 56.602 -30.112 31.945 1.00 9.24 118 LYS E O 1
ATOM 5291 N N . MET E 1 119 ? 58.315 -30.327 30.510 1.00 10.12 119 MET E N 1
ATOM 5292 C CA . MET E 1 119 ? 58.566 -31.738 30.829 1.00 10.21 119 MET E CA 1
ATOM 5293 C C . MET E 1 119 ? 58.985 -31.912 32.295 1.00 8.96 119 MET E C 1
ATOM 5294 O O . MET E 1 119 ? 58.548 -32.849 32.937 1.00 8.57 119 MET E O 1
ATOM 5299 N N . ILE E 1 120 ? 59.808 -31.002 32.821 1.00 8.06 120 ILE E N 1
ATOM 5300 C CA . ILE E 1 120 ? 60.250 -31.068 34.227 1.00 8.22 120 ILE E CA 1
ATOM 5301 C C . ILE E 1 120 ? 59.069 -30.864 35.175 1.00 8.33 120 ILE E C 1
ATOM 5302 O O . ILE E 1 120 ? 58.893 -31.613 36.153 1.00 9.12 120 ILE E O 1
ATOM 5307 N N . VAL E 1 121 ? 58.260 -29.857 34.879 1.00 8.75 121 VAL E N 1
ATOM 5308 C CA . VAL E 1 121 ? 56.998 -29.640 35.590 1.00 9.30 121 VAL E CA 1
ATOM 5309 C C . VAL E 1 121 ? 56.081 -30.888 35.540 1.00 9.65 121 VAL E C 1
ATOM 5310 O O . VAL E 1 121 ? 55.540 -31.277 36.563 1.00 9.47 121 VAL E O 1
ATOM 5314 N N . ASP E 1 122 ? 55.919 -31.503 34.367 1.00 10.05 122 ASP E N 1
ATOM 5315 C CA . ASP E 1 122 ? 55.041 -32.674 34.235 1.00 10.78 122 ASP E CA 1
ATOM 5316 C C . ASP E 1 122 ? 55.537 -33.837 35.099 1.00 10.95 122 ASP E C 1
ATOM 5317 O O . ASP E 1 122 ? 54.745 -34.505 35.771 1.00 11.31 122 ASP E O 1
ATOM 5322 N N . ALA E 1 123 ? 56.853 -34.036 35.116 1.00 10.71 123 ALA E N 1
ATOM 5323 C CA . ALA E 1 123 ? 57.485 -35.136 35.841 1.00 11.33 123 ALA E CA 1
ATOM 5324 C C . ALA E 1 123 ? 57.298 -34.934 37.348 1.00 11.62 123 ALA E C 1
ATOM 5325 O O . ALA E 1 123 ? 56.996 -35.872 38.079 1.00 11.10 123 ALA E O 1
ATOM 5327 N N . TRP E 1 124 ? 57.472 -33.696 37.795 1.00 12.14 124 TRP E N 1
ATOM 5328 C CA . TRP E 1 124 ? 57.301 -33.338 39.188 1.00 12.54 124 TRP E CA 1
ATOM 5329 C C . TRP E 1 124 ? 55.827 -33.496 39.619 1.00 13.47 124 TRP E C 1
ATOM 5330 O O . TRP E 1 124 ? 55.541 -34.073 40.665 1.00 12.73 124 TRP E O 1
ATOM 5341 N N . LEU E 1 125 ? 54.908 -32.979 38.804 1.00 14.74 125 LEU E N 1
ATOM 5342 C CA . LEU E 1 125 ? 53.461 -33.039 39.109 1.00 15.74 125 LEU E CA 1
ATOM 5343 C C . LEU E 1 125 ? 52.910 -34.464 39.040 1.00 17.02 125 LEU E C 1
ATOM 5344 O O . LEU E 1 125 ? 51.962 -34.789 39.744 1.00 17.34 125 LEU E O 1
ATOM 5349 N N . GLY E 1 126 ? 53.482 -35.291 38.165 1.00 18.21 126 GLY E N 1
ATOM 5350 C CA . GLY E 1 126 ? 53.012 -36.665 37.973 1.00 19.21 126 GLY E CA 1
ATOM 5351 C C . GLY E 1 126 ? 53.456 -37.673 39.023 1.00 20.33 126 GLY E C 1
ATOM 5352 O O . GLY E 1 126 ? 52.905 -38.769 39.086 1.00 21.03 126 GLY E O 1
ATOM 5353 N N . ALA E 1 127 ? 54.444 -37.314 39.846 1.00 20.93 127 ALA E N 1
ATOM 5354 C CA . ALA E 1 127 ? 55.134 -38.278 40.700 1.00 21.58 127 ALA E CA 1
ATOM 5355 C C . ALA E 1 127 ? 54.521 -38.304 42.086 1.00 22.36 127 ALA E C 1
ATOM 5356 O O . ALA E 1 127 ? 54.156 -37.267 42.615 1.00 22.70 127 ALA E O 1
ATOM 5358 N N . GLN E 1 128 ? 54.425 -39.493 42.675 1.00 23.62 128 GLN E N 1
ATOM 5359 C CA . GLN E 1 128 ? 53.916 -39.654 44.040 1.00 24.49 128 GLN E CA 1
ATOM 5360 C C . GLN E 1 128 ? 55.058 -39.942 44.993 1.00 24.14 128 GLN E C 1
ATOM 5361 O O . GLN E 1 128 ? 56.007 -40.646 44.634 1.00 24.26 128 GLN E O 1
ATOM 5367 N N . TYR E 1 129 ? 54.948 -39.423 46.214 1.00 24.26 129 TYR E N 1
ATOM 5368 C CA . TYR E 1 129 ? 55.882 -39.735 47.295 1.00 25.11 129 TYR E CA 1
ATOM 5369 C C . TYR E 1 129 ? 55.678 -41.175 47.772 1.00 25.71 129 TYR E C 1
ATOM 5370 O O . TYR E 1 129 ? 54.554 -41.589 48.033 1.00 25.14 129 TYR E O 1
ATOM 5379 N N . GLU E 1 130 ? 56.765 -41.932 47.879 1.00 26.87 130 GLU E N 1
ATOM 5380 C CA . GLU E 1 130 ? 56.656 -43.366 48.156 1.00 28.08 130 GLU E CA 1
ATOM 5381 C C . GLU E 1 130 ? 56.647 -43.725 49.657 1.00 28.51 130 GLU E C 1
ATOM 5382 O O . GLU E 1 130 ? 56.264 -44.838 50.011 1.00 29.11 130 GLU E O 1
ATOM 5388 N N . GLY E 1 131 ? 57.017 -42.784 50.527 1.00 28.85 131 GLY E N 1
ATOM 5389 C CA . GLY E 1 131 ? 57.098 -43.050 51.972 1.00 29.18 131 GLY E CA 1
ATOM 5390 C C . GLY E 1 131 ? 58.115 -44.138 52.278 1.00 29.53 131 GLY E C 1
ATOM 5391 O O . GLY E 1 131 ? 59.181 -44.167 51.685 1.00 29.23 131 GLY E O 1
ATOM 5392 N N . GLY E 1 132 ? 57.782 -45.047 53.195 1.00 30.02 132 GLY E N 1
ATOM 5393 C CA . GLY E 1 132 ? 58.638 -46.210 53.468 1.00 30.05 132 GLY E CA 1
ATOM 5394 C C . GLY E 1 132 ? 59.966 -45.834 54.094 1.00 30.26 132 GLY E C 1
ATOM 5395 O O . GLY E 1 132 ? 60.011 -45.022 55.022 1.00 30.35 132 GLY E O 1
ATOM 5396 N N . ARG E 1 133 ? 61.053 -46.407 53.569 1.00 30.67 133 ARG E N 1
ATOM 5397 C CA . ARG E 1 133 ? 62.413 -46.123 54.062 1.00 30.66 133 ARG E CA 1
ATOM 5398 C C . ARG E 1 133 ? 62.793 -44.643 53.946 1.00 30.44 133 ARG E C 1
ATOM 5399 O O . ARG E 1 133 ? 63.688 -44.161 54.663 1.00 30.60 133 ARG E O 1
ATOM 5407 N N . HIS E 1 134 ? 62.116 -43.928 53.046 1.00 29.90 134 HIS E N 1
ATOM 5408 C CA . HIS E 1 134 ? 62.400 -42.513 52.799 1.00 29.37 134 HIS E CA 1
ATOM 5409 C C . HIS E 1 134 ? 61.933 -41.573 53.934 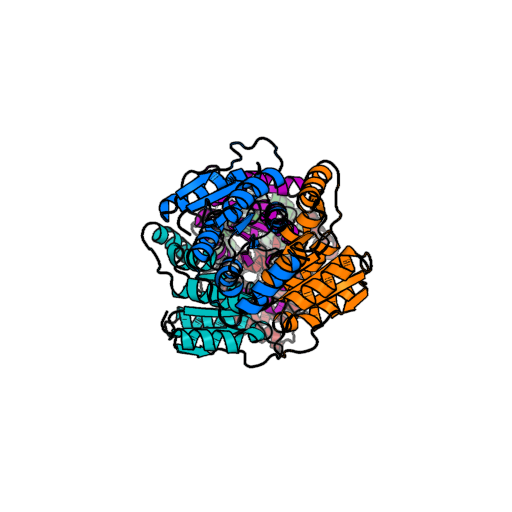1.00 29.20 134 HIS E C 1
ATOM 5410 O O . HIS E 1 134 ? 62.557 -40.533 54.177 1.00 28.36 134 HIS E O 1
ATOM 5417 N N . GLN E 1 135 ? 60.850 -41.931 54.629 1.00 29.53 135 GLN E N 1
ATOM 5418 C CA . GLN E 1 135 ? 60.254 -41.031 55.638 1.00 29.54 135 GLN E CA 1
ATOM 5419 C C . GLN E 1 135 ? 61.233 -40.679 56.768 1.00 29.46 135 GLN E C 1
ATOM 5420 O O . GLN E 1 135 ? 61.274 -39.534 57.238 1.00 29.37 135 GLN E O 1
ATOM 5426 N N . GLN E 1 136 ? 62.031 -41.661 57.171 1.00 29.41 136 GLN E N 1
ATOM 5427 C CA . GLN E 1 136 ? 63.075 -41.470 58.186 1.00 29.30 136 GLN E CA 1
ATOM 5428 C C . GLN E 1 136 ? 64.104 -40.412 57.771 1.00 28.71 136 GLN E C 1
ATOM 5429 O O . GLN E 1 136 ? 64.539 -39.583 58.585 1.00 28.48 136 GLN E O 1
ATOM 5435 N N . ARG E 1 137 ? 64.501 -40.454 56.504 1.00 27.73 137 ARG E N 1
ATOM 5436 C CA . ARG E 1 137 ? 65.438 -39.479 55.970 1.00 27.30 137 ARG E CA 1
ATOM 5437 C C . ARG E 1 137 ? 64.814 -38.078 55.926 1.00 25.99 137 ARG E C 1
ATOM 5438 O O . ARG E 1 137 ? 65.442 -37.109 56.339 1.00 25.19 137 ARG E O 1
ATOM 5446 N N . VAL E 1 138 ? 63.579 -37.993 55.432 1.00 25.69 138 VAL E N 1
ATOM 5447 C CA . VAL E 1 138 ? 62.808 -36.740 55.425 1.00 25.46 138 VAL E CA 1
ATOM 5448 C C . VAL E 1 138 ? 62.606 -36.206 56.850 1.00 24.96 138 VAL E C 1
ATOM 5449 O O . VAL E 1 138 ? 62.779 -35.012 57.095 1.00 24.39 138 VAL E O 1
ATOM 5453 N N . GLU E 1 139 ? 62.265 -37.094 57.789 1.00 24.97 139 GLU E N 1
ATOM 5454 C CA . GLU E 1 139 ? 62.153 -36.719 59.209 1.00 24.94 139 GLU E CA 1
ATOM 5455 C C . GLU E 1 139 ? 63.448 -36.125 59.743 1.00 24.28 139 GLU E C 1
ATOM 5456 O O . GLU E 1 139 ? 63.422 -35.162 60.516 1.00 23.50 139 GLU E O 1
ATOM 5462 N N . ALA E 1 140 ? 64.578 -36.689 59.309 1.00 23.90 140 ALA E N 1
ATOM 5463 C CA . ALA E 1 140 ? 65.892 -36.166 59.660 1.00 24.08 140 ALA E CA 1
ATOM 5464 C C . ALA E 1 140 ? 66.149 -34.760 59.100 1.00 24.10 140 ALA E C 1
ATOM 5465 O O . ALA E 1 140 ? 66.787 -33.944 59.764 1.00 24.07 140 ALA E O 1
ATOM 5467 N N . ILE E 1 141 ? 65.664 -34.471 57.887 1.00 24.05 141 ILE E N 1
ATOM 5468 C CA . ILE E 1 141 ? 65.736 -33.099 57.352 1.00 23.90 141 ILE E CA 1
ATOM 5469 C C . ILE E 1 141 ? 64.973 -32.124 58.266 1.00 23.95 141 ILE E C 1
ATOM 5470 O O . ILE E 1 141 ? 65.486 -31.063 58.650 1.00 23.16 141 ILE E O 1
ATOM 5475 N N . THR E 1 142 ? 63.747 -32.502 58.605 1.00 24.66 142 THR E N 1
ATOM 5476 C CA . THR E 1 142 ? 62.900 -31.720 59.505 1.00 25.44 142 THR E CA 1
ATOM 5477 C C . THR E 1 142 ? 63.574 -31.549 60.863 1.00 26.17 142 THR E C 1
ATOM 5478 O O . THR E 1 142 ? 63.473 -30.489 61.482 1.00 26.56 142 THR E O 1
ATOM 5482 N N . ALA E 1 143 ? 64.282 -32.583 61.308 1.00 26.97 143 ALA E N 1
ATOM 5483 C CA . ALA E 1 143 ? 64.998 -32.540 62.577 1.00 27.69 143 ALA E CA 1
ATOM 5484 C C . ALA E 1 143 ? 66.063 -31.442 62.616 1.00 28.49 143 ALA E C 1
ATOM 5485 O O . ALA E 1 143 ? 66.225 -30.785 63.654 1.00 27.88 143 ALA E O 1
ATOM 5487 N N . ILE E 1 144 ? 66.742 -31.203 61.487 1.00 29.15 144 ILE E N 1
ATOM 5488 C CA . ILE E 1 144 ? 67.735 -30.113 61.394 1.00 30.02 144 ILE E CA 1
ATOM 5489 C C . ILE E 1 144 ? 67.086 -28.745 61.607 1.00 31.11 144 ILE E C 1
ATOM 5490 O O . ILE E 1 144 ? 67.672 -27.869 62.266 1.00 31.12 144 ILE E O 1
ATOM 5495 N N . GLU E 1 145 ? 65.884 -28.568 61.050 1.00 32.51 145 GLU E N 1
ATOM 5496 C CA . GLU E 1 145 ? 65.058 -27.371 61.291 1.00 34.06 145 GLU E CA 1
ATOM 5497 C C . GLU E 1 145 ? 64.702 -27.189 62.762 1.00 35.22 145 GLU E C 1
ATOM 5498 O O . GLU E 1 145 ? 64.245 -26.128 63.142 1.00 35.54 145 GLU E O 1
ATOM 5504 N N . GLN E 1 146 ? 64.942 -28.235 63.556 1.00 37.03 146 GLN E N 1
ATOM 5505 C CA . GLN E 1 146 ? 64.498 -28.414 64.949 1.00 38.00 146 GLN E CA 1
ATOM 5506 C C . GLN E 1 146 ? 63.048 -28.880 64.920 1.00 39.04 146 GLN E C 1
ATOM 5507 O O . GLN E 1 146 ? 62.189 -28.354 65.623 1.00 39.94 146 GLN E O 1
ATOM 5513 N N . ARG E 1 147 ? 62.808 -29.878 64.069 1.00 39.66 147 ARG E N 1
ATOM 5514 C CA . ARG E 1 147 ? 61.527 -30.583 63.936 1.00 39.69 147 ARG E CA 1
ATOM 5515 C C . ARG E 1 147 ? 60.296 -29.681 63.947 1.00 40.00 147 ARG E C 1
ATOM 5516 O O . ARG E 1 147 ? 59.281 -29.998 63.316 1.00 40.58 147 ARG E O 1
ATOM 5524 N N . MET F 1 1 ? 88.547 -21.432 47.928 1.00 29.58 1 MET F N 1
ATOM 5525 C CA . MET F 1 1 ? 88.223 -22.879 48.101 1.00 29.30 1 MET F CA 1
ATOM 5526 C C . MET F 1 1 ? 89.494 -23.729 48.042 1.00 29.23 1 MET F C 1
ATOM 5527 O O . MET F 1 1 ? 89.722 -24.462 47.074 1.00 29.56 1 MET F O 1
ATOM 5532 N N . LYS F 1 2 ? 90.309 -23.638 49.093 1.00 28.62 2 LYS F N 1
ATOM 5533 C CA . LYS F 1 2 ? 91.557 -24.397 49.182 1.00 27.98 2 LYS F CA 1
ATOM 5534 C C . LYS F 1 2 ? 91.369 -25.700 49.928 1.00 27.04 2 LYS F C 1
ATOM 5535 O O . LYS F 1 2 ? 92.076 -26.666 49.663 1.00 27.04 2 LYS F O 1
ATOM 5541 N N . LYS F 1 3 ? 90.438 -25.734 50.875 1.00 25.91 3 LYS F N 1
ATOM 5542 C CA . LYS F 1 3 ? 90.069 -26.998 51.494 1.00 25.14 3 LYS F CA 1
ATOM 5543 C C . LYS F 1 3 ? 88.569 -27.202 51.589 1.00 23.49 3 LYS F C 1
ATOM 5544 O O . LYS F 1 3 ? 87.803 -26.273 51.874 1.00 22.45 3 LYS F O 1
ATOM 5550 N N . ILE F 1 4 ? 88.178 -28.450 51.352 1.00 21.74 4 ILE F N 1
ATOM 5551 C CA . ILE F 1 4 ? 86.801 -28.813 51.089 1.00 20.96 4 ILE F CA 1
ATOM 5552 C C . ILE F 1 4 ? 86.455 -30.015 51.931 1.00 19.58 4 ILE F C 1
ATOM 5553 O O . ILE F 1 4 ? 87.228 -30.969 52.001 1.00 19.57 4 ILE F O 1
ATOM 5558 N N . ALA F 1 5 ? 85.303 -29.961 52.587 1.00 18.34 5 ALA F N 1
ATOM 5559 C CA . ALA F 1 5 ? 84.753 -31.139 53.256 1.00 17.84 5 ALA F CA 1
ATOM 5560 C C . ALA F 1 5 ? 83.911 -31.865 52.216 1.00 17.28 5 ALA F C 1
ATOM 5561 O O . ALA F 1 5 ? 83.037 -31.251 51.595 1.00 16.81 5 ALA F O 1
ATOM 5563 N N . PHE F 1 6 ? 84.197 -33.156 52.020 1.00 16.62 6 PHE F N 1
ATOM 5564 C CA . PHE F 1 6 ? 83.470 -34.017 51.092 1.00 16.41 6 PHE F CA 1
ATOM 5565 C C . PHE F 1 6 ? 82.575 -34.990 51.838 1.00 16.46 6 PHE F C 1
ATOM 5566 O O . PHE F 1 6 ? 83.000 -35.558 52.834 1.00 17.56 6 PHE F O 1
ATOM 5574 N N . GLY F 1 7 ? 81.357 -35.206 51.341 1.00 16.08 7 GLY F N 1
ATOM 5575 C CA . GLY F 1 7 ? 80.443 -36.207 51.883 1.00 15.77 7 GLY F CA 1
ATOM 5576 C C . GLY F 1 7 ? 79.549 -36.854 50.836 1.00 16.04 7 GLY F C 1
ATOM 5577 O O . GLY F 1 7 ? 79.205 -36.232 49.823 1.00 16.16 7 GLY F O 1
ATOM 5578 N N . CYS F 1 8 ? 79.168 -38.109 51.068 1.00 15.87 8 CYS F N 1
ATOM 5579 C CA . CYS F 1 8 ? 78.283 -38.818 50.160 1.00 15.83 8 CYS F CA 1
ATOM 5580 C C . CYS F 1 8 ? 77.547 -39.962 50.853 1.00 16.21 8 CYS F C 1
ATOM 5581 O O . CYS F 1 8 ? 77.982 -40.457 51.904 1.00 16.79 8 CYS F O 1
ATOM 5584 N N . ASP F 1 9 ? 76.425 -40.379 50.283 1.00 15.69 9 ASP F N 1
ATOM 5585 C CA . ASP F 1 9 ? 75.803 -41.621 50.725 1.00 15.66 9 ASP F CA 1
ATOM 5586 C C . ASP F 1 9 ? 76.326 -42.765 49.854 1.00 15.60 9 ASP F C 1
ATOM 5587 O O . ASP F 1 9 ? 77.288 -42.585 49.090 1.00 15.41 9 ASP F O 1
ATOM 5592 N N . HIS F 1 10 ? 75.704 -43.931 49.998 1.00 15.58 10 HIS F N 1
ATOM 5593 C CA . HIS F 1 10 ? 76.102 -45.151 49.300 1.00 15.60 10 HIS F CA 1
ATOM 5594 C C . HIS F 1 10 ? 75.970 -45.060 47.779 1.00 15.61 10 HIS F C 1
ATOM 5595 O O . HIS F 1 10 ? 76.724 -45.695 47.052 1.00 16.09 10 HIS F O 1
ATOM 5602 N N . VAL F 1 11 ? 74.991 -44.300 47.306 1.00 15.76 11 VAL F N 1
ATOM 5603 C CA . VAL F 1 11 ? 74.760 -44.161 45.872 1.00 15.28 11 VAL F CA 1
ATOM 5604 C C . VAL F 1 11 ? 75.724 -43.111 45.326 1.00 15.03 11 VAL F C 1
ATOM 5605 O O . VAL F 1 11 ? 76.331 -43.326 44.293 1.00 15.49 11 VAL F O 1
ATOM 5609 N N . GLY F 1 12 ? 75.874 -41.991 46.029 1.00 14.52 12 GLY F N 1
ATOM 5610 C CA . GLY F 1 12 ? 76.880 -40.983 45.684 1.00 14.90 12 GLY F CA 1
ATOM 5611 C C . GLY F 1 12 ? 78.310 -41.512 45.659 1.00 15.13 12 GLY F C 1
ATOM 5612 O O . GLY F 1 12 ? 79.163 -41.017 44.889 1.00 14.61 12 GLY F O 1
ATOM 5613 N N . PHE F 1 13 ? 78.557 -42.520 46.502 1.00 15.34 13 PHE F N 1
ATOM 5614 C CA . PHE F 1 13 ? 79.864 -43.183 46.640 1.00 15.28 13 PHE F CA 1
ATOM 5615 C C . PHE F 1 13 ? 80.436 -43.685 45.303 1.00 14.78 13 PHE F C 1
ATOM 5616 O O . PHE F 1 13 ? 81.656 -43.707 45.126 1.00 15.22 13 PHE F O 1
ATOM 5624 N N . ILE F 1 14 ? 79.593 -44.034 44.343 1.00 14.34 14 ILE F N 1
ATOM 5625 C CA . ILE F 1 14 ? 80.130 -44.474 43.049 1.00 14.56 14 ILE F CA 1
ATOM 5626 C C . ILE F 1 14 ? 81.052 -43.439 42.368 1.00 13.75 14 ILE F C 1
ATOM 5627 O O . ILE F 1 14 ? 81.894 -43.813 41.572 1.00 12.54 14 ILE F O 1
ATOM 5632 N N . LEU F 1 15 ? 80.895 -42.150 42.686 1.00 12.91 15 LEU F N 1
ATOM 5633 C CA . LEU F 1 15 ? 81.757 -41.102 42.134 1.00 13.43 15 LEU F CA 1
ATOM 5634 C C . LEU F 1 15 ? 82.873 -40.648 43.074 1.00 13.37 15 LEU F C 1
ATOM 5635 O O . LEU F 1 15 ? 83.755 -39.898 42.653 1.00 12.88 15 LEU F O 1
ATOM 5640 N N . LYS F 1 16 ? 82.833 -41.101 44.331 1.00 14.15 16 LYS F N 1
ATOM 5641 C CA . LYS F 1 16 ? 83.727 -40.605 45.392 1.00 14.13 16 LYS F CA 1
ATOM 5642 C C . LYS F 1 16 ? 85.202 -40.591 45.024 1.00 14.42 16 LYS F C 1
ATOM 5643 O O . LYS F 1 16 ? 85.843 -39.536 45.059 1.00 13.71 16 LYS F O 1
ATOM 5649 N N . HIS F 1 17 ? 85.762 -41.762 44.698 1.00 14.85 17 HIS F N 1
ATOM 5650 C CA . HIS F 1 17 ? 87.234 -41.863 44.560 1.00 14.69 17 HIS F CA 1
ATOM 5651 C C . HIS F 1 17 ? 87.735 -40.990 43.431 1.00 14.27 17 HIS F C 1
ATOM 5652 O O . HIS F 1 17 ? 88.750 -40.309 43.567 1.00 14.39 17 HIS F O 1
ATOM 5659 N N . GLU F 1 18 ? 86.981 -40.961 42.339 1.00 14.13 18 GLU F N 1
ATOM 5660 C CA . GLU F 1 18 ? 87.337 -40.156 41.175 1.00 14.08 18 GLU F CA 1
ATOM 5661 C C . GLU F 1 18 ? 87.187 -38.654 41.399 1.00 13.49 18 GLU F C 1
ATOM 5662 O O . GLU F 1 18 ? 88.037 -37.868 40.965 1.00 12.56 18 GLU F O 1
ATOM 5668 N N . ILE F 1 19 ? 86.107 -38.249 42.070 1.00 13.01 19 ILE F N 1
ATOM 5669 C CA . ILE F 1 19 ? 85.936 -36.833 42.408 1.00 12.76 19 ILE F CA 1
ATOM 5670 C C . ILE F 1 19 ? 86.989 -36.359 43.404 1.00 12.75 19 ILE F C 1
ATOM 5671 O O . ILE F 1 19 ? 87.580 -35.285 43.219 1.00 12.21 19 ILE F O 1
ATOM 5676 N N . VAL F 1 20 ? 87.223 -37.149 44.456 1.00 13.01 20 VAL F N 1
ATOM 5677 C CA . VAL F 1 20 ? 88.295 -36.826 45.423 1.00 13.56 20 VAL F CA 1
ATOM 5678 C C . VAL F 1 20 ? 89.643 -36.640 44.732 1.00 13.29 20 VAL F C 1
ATOM 5679 O O . VAL F 1 20 ? 90.317 -35.644 44.968 1.00 13.41 20 VAL F O 1
ATOM 5683 N N . ALA F 1 21 ? 90.017 -37.579 43.865 1.00 13.53 21 ALA F N 1
ATOM 5684 C CA . ALA F 1 21 ? 91.273 -37.472 43.094 1.00 13.50 21 ALA F CA 1
ATOM 5685 C C . ALA F 1 21 ? 91.347 -36.195 42.253 1.00 13.47 21 ALA F C 1
ATOM 5686 O O . ALA F 1 21 ? 92.406 -35.548 42.153 1.00 13.43 21 ALA F O 1
ATOM 5688 N N . HIS F 1 22 ? 90.225 -35.843 41.627 1.00 13.34 22 HIS F N 1
ATOM 5689 C CA . HIS F 1 22 ? 90.126 -34.610 40.833 1.00 13.39 22 HIS F CA 1
ATOM 5690 C C . HIS F 1 22 ? 90.353 -33.345 41.698 1.00 13.51 22 HIS F C 1
ATOM 5691 O O . HIS F 1 22 ? 91.056 -32.398 41.307 1.00 12.36 22 HIS F O 1
ATOM 5698 N N . LEU F 1 23 ? 89.782 -33.356 42.896 1.00 13.99 23 LEU F N 1
ATOM 5699 C CA . LEU F 1 23 ? 89.994 -32.265 43.845 1.00 14.06 23 LEU F CA 1
ATOM 5700 C C . LEU F 1 23 ? 91.479 -32.150 44.233 1.00 14.48 23 LEU F C 1
ATOM 5701 O O . LEU F 1 23 ? 92.062 -31.069 44.177 1.00 14.37 23 LEU F O 1
ATOM 5706 N N . VAL F 1 24 ? 92.094 -33.271 44.598 1.00 15.20 24 VAL F N 1
ATOM 5707 C CA . VAL F 1 24 ? 93.541 -33.281 44.909 1.00 15.32 24 VAL F CA 1
ATOM 5708 C C . VAL F 1 24 ? 94.341 -32.791 43.701 1.00 15.25 24 VAL F C 1
ATOM 5709 O O . VAL F 1 24 ? 95.196 -31.916 43.838 1.00 15.15 24 VAL F O 1
ATOM 5713 N N . GLU F 1 25 ? 94.029 -33.295 42.507 1.00 15.87 25 GLU F N 1
ATOM 5714 C CA . GLU F 1 25 ? 94.671 -32.784 41.290 1.00 16.28 25 GLU F CA 1
ATOM 5715 C C . GLU F 1 25 ? 94.542 -31.252 41.144 1.00 17.07 25 GLU F C 1
ATOM 5716 O O . GLU F 1 25 ? 95.480 -30.578 40.690 1.00 16.62 25 GLU F O 1
ATOM 5722 N N . ARG F 1 26 ? 93.378 -30.706 41.498 1.00 17.65 26 ARG F N 1
ATOM 5723 C CA . ARG F 1 26 ? 93.154 -29.258 41.428 1.00 18.39 26 ARG F CA 1
ATOM 5724 C C . ARG F 1 26 ? 93.796 -28.500 42.593 1.00 19.27 26 ARG F C 1
ATOM 5725 O O . ARG F 1 26 ? 93.748 -27.266 42.631 1.00 18.99 26 ARG F O 1
ATOM 5733 N N . GLY F 1 27 ? 94.369 -29.234 43.547 1.00 19.98 27 GLY F N 1
ATOM 5734 C CA . GLY F 1 27 ? 95.152 -28.641 44.636 1.00 20.15 27 GLY F CA 1
ATOM 5735 C C . GLY F 1 27 ? 94.336 -28.313 45.866 1.00 20.94 27 GLY F C 1
ATOM 5736 O O . GLY F 1 27 ? 94.737 -27.465 46.663 1.00 20.78 27 GLY F O 1
ATOM 5737 N N . VAL F 1 28 ? 93.188 -28.967 46.038 1.00 21.31 28 VAL F N 1
ATOM 5738 C CA . VAL F 1 28 ? 92.411 -28.748 47.246 1.00 21.18 28 VAL F CA 1
ATOM 5739 C C . VAL F 1 28 ? 92.671 -29.869 48.231 1.00 21.43 28 VAL F C 1
ATOM 5740 O O . VAL F 1 28 ? 92.846 -31.028 47.847 1.00 21.34 28 VAL F O 1
ATOM 5744 N N . GLU F 1 29 ? 92.765 -29.486 49.500 1.00 21.80 29 GLU F N 1
ATOM 5745 C CA . GLU F 1 29 ? 92.860 -30.418 50.598 1.00 22.04 29 GLU F CA 1
ATOM 5746 C C . GLU F 1 29 ? 91.450 -30.898 50.897 1.00 21.98 29 GLU F C 1
ATOM 5747 O O . GLU F 1 29 ? 90.567 -30.090 51.202 1.00 22.34 29 GLU F O 1
ATOM 5753 N N . VAL F 1 30 ? 91.248 -32.208 50.805 1.00 21.65 30 VAL F N 1
ATOM 5754 C CA . VAL F 1 30 ? 89.947 -32.821 51.016 1.00 21.69 30 VAL F CA 1
ATOM 5755 C C . VAL F 1 30 ? 89.854 -33.385 52.432 1.00 22.12 30 VAL F C 1
ATOM 5756 O O . VAL F 1 30 ? 90.683 -34.201 52.842 1.00 22.35 30 VAL F O 1
ATOM 5760 N N . ILE F 1 31 ? 88.838 -32.949 53.170 1.00 21.98 31 ILE F N 1
ATOM 5761 C CA . ILE F 1 31 ? 88.510 -33.530 54.462 1.00 21.98 31 ILE F CA 1
ATOM 5762 C C . ILE F 1 31 ? 87.341 -34.459 54.218 1.00 21.93 31 ILE F C 1
ATOM 5763 O O . ILE F 1 31 ? 86.246 -34.002 53.902 1.00 21.99 31 ILE F O 1
ATOM 5768 N N . ASP F 1 32 ? 87.575 -35.763 54.356 1.00 22.19 32 ASP F N 1
ATOM 5769 C CA . ASP F 1 32 ? 86.592 -36.778 53.994 1.00 21.84 32 ASP F CA 1
ATOM 5770 C C . ASP F 1 32 ? 85.644 -37.068 55.150 1.00 22.07 32 ASP F C 1
ATOM 5771 O O . ASP F 1 32 ? 86.053 -37.561 56.202 1.00 22.23 32 ASP F O 1
ATOM 5776 N N . LYS F 1 33 ? 84.361 -36.804 54.933 1.00 21.74 33 LYS F N 1
ATOM 5777 C CA . LYS F 1 33 ? 83.337 -37.017 55.956 1.00 21.43 33 LYS F CA 1
ATOM 5778 C C . LYS F 1 33 ? 82.586 -38.319 55.716 1.00 21.04 33 LYS F C 1
ATOM 5779 O O . LYS F 1 33 ? 81.654 -38.631 56.438 1.00 21.52 33 LYS F O 1
ATOM 5785 N N . GLY F 1 34 ? 83.004 -39.087 54.710 1.00 20.97 34 GLY F N 1
ATOM 5786 C CA . GLY F 1 34 ? 82.361 -40.363 54.391 1.00 21.01 34 GLY F CA 1
ATOM 5787 C C . GLY F 1 34 ? 81.218 -40.146 53.420 1.00 21.02 34 GLY F C 1
ATOM 5788 O O . GLY F 1 34 ? 80.942 -38.999 53.066 1.00 20.35 34 GLY F O 1
ATOM 5789 N N . THR F 1 35 ? 80.515 -41.203 53.008 1.00 21.10 35 THR F N 1
ATOM 5790 C CA . THR F 1 35 ? 80.681 -42.575 53.518 1.00 21.90 35 THR F CA 1
ATOM 5791 C C . THR F 1 35 ? 81.879 -43.298 52.875 1.00 22.12 35 THR F C 1
ATOM 5792 O O . THR F 1 35 ? 82.604 -42.724 52.050 1.00 21.81 35 THR F O 1
ATOM 5796 N N . TRP F 1 36 ? 82.101 -44.545 53.273 1.00 22.74 36 TRP F N 1
ATOM 5797 C CA . TRP F 1 36 ? 83.322 -45.275 52.870 1.00 23.29 36 TRP F CA 1
ATOM 5798 C C . TRP F 1 36 ? 83.075 -46.600 52.162 1.00 23.74 36 TRP F C 1
ATOM 5799 O O . TRP F 1 36 ? 84.029 -47.332 51.870 1.00 24.29 36 TRP F O 1
ATOM 5810 N N . SER F 1 37 ? 81.812 -46.915 51.891 1.00 24.32 37 SER F N 1
ATOM 5811 C CA . SER F 1 37 ? 81.456 -48.118 51.138 1.00 24.90 37 SER F CA 1
ATOM 5812 C C . SER F 1 37 ? 80.093 -47.936 50.470 1.00 25.42 37 SER F C 1
ATOM 5813 O O . SER F 1 37 ? 79.411 -46.912 50.673 1.00 25.56 37 SER F O 1
ATOM 5816 N N . SER F 1 38 ? 79.692 -48.941 49.695 1.00 25.99 38 SER F N 1
ATOM 5817 C CA . SER F 1 38 ? 78.385 -48.951 49.038 1.00 26.62 38 SER F CA 1
ATOM 5818 C C . SER F 1 38 ? 77.252 -49.484 49.939 1.00 27.06 38 SER F C 1
ATOM 5819 O O . SER F 1 38 ? 76.131 -49.706 49.466 1.00 27.00 38 SER F O 1
ATOM 5822 N N . GLU F 1 39 ? 77.534 -49.683 51.229 1.00 27.50 39 GLU F N 1
ATOM 5823 C CA . GLU F 1 39 ? 76.531 -50.171 52.166 1.00 27.70 39 GLU F CA 1
ATOM 5824 C C . GLU F 1 39 ? 75.496 -49.083 52.418 1.00 27.50 39 GLU F C 1
ATOM 5825 O O . GLU F 1 39 ? 75.860 -47.942 52.666 1.00 27.51 39 GLU F O 1
ATOM 5831 N N . ARG F 1 40 ? 74.218 -49.461 52.373 1.00 27.80 40 ARG F N 1
ATOM 5832 C CA . ARG F 1 40 ? 73.090 -48.541 52.570 1.00 27.65 40 ARG F CA 1
ATOM 5833 C C . ARG F 1 40 ? 73.291 -47.655 53.809 1.00 27.17 40 ARG F C 1
ATOM 5834 O O . ARG F 1 40 ? 73.639 -48.141 54.884 1.00 27.38 40 ARG F O 1
ATOM 5842 N N . THR F 1 41 ? 73.088 -46.352 53.636 1.00 26.30 41 THR F N 1
ATOM 5843 C CA . THR F 1 41 ? 73.296 -45.368 54.700 1.00 25.61 41 THR F CA 1
ATOM 5844 C C . THR F 1 41 ? 72.431 -44.123 54.405 1.00 25.13 41 THR F C 1
ATOM 5845 O O . THR F 1 41 ? 71.913 -43.979 53.292 1.00 24.62 41 THR F O 1
ATOM 5849 N N . ASP F 1 42 ? 72.264 -43.245 55.397 1.00 24.52 42 ASP F N 1
ATOM 5850 C CA . ASP F 1 42 ? 71.359 -42.086 55.278 1.00 23.87 42 ASP F CA 1
ATOM 5851 C C . ASP F 1 42 ? 72.086 -40.787 54.923 1.00 22.99 42 ASP F C 1
ATOM 5852 O O . ASP F 1 42 ? 72.972 -40.350 55.660 1.00 23.48 42 ASP F O 1
ATOM 5857 N N . TYR F 1 43 ? 71.669 -40.160 53.820 1.00 21.30 43 TYR F N 1
ATOM 5858 C CA . TYR F 1 43 ? 72.287 -38.934 53.316 1.00 20.76 43 TYR F CA 1
ATOM 5859 C C . TYR F 1 43 ? 72.262 -37.713 54.281 1.00 20.36 43 TYR F C 1
ATOM 5860 O O . TYR F 1 43 ? 73.208 -36.932 54.279 1.00 19.74 43 TYR F O 1
ATOM 5869 N N . PRO F 1 44 ? 71.202 -37.543 55.109 1.00 20.31 44 PRO F N 1
ATOM 5870 C CA . PRO F 1 44 ? 71.195 -36.364 55.998 1.00 20.39 44 PRO F CA 1
ATOM 5871 C C . PRO F 1 44 ? 72.390 -36.263 56.959 1.00 20.14 44 PRO F C 1
ATOM 5872 O O . PRO F 1 44 ? 72.904 -35.168 57.179 1.00 20.14 44 PRO F O 1
ATOM 5876 N N . HIS F 1 45 ? 72.834 -37.391 57.506 1.00 20.43 45 HIS F N 1
ATOM 5877 C CA . HIS F 1 45 ? 74.052 -37.420 58.342 1.00 20.30 45 HIS F CA 1
ATOM 5878 C C . HIS F 1 45 ? 75.308 -36.824 57.685 1.00 19.94 45 HIS F C 1
ATOM 5879 O O . HIS F 1 45 ? 76.073 -36.112 58.347 1.00 19.93 45 HIS F O 1
ATOM 5886 N N . TYR F 1 46 ? 75.529 -37.106 56.398 1.00 19.80 46 TYR F N 1
ATOM 5887 C CA . TYR F 1 46 ? 76.752 -36.640 55.707 1.00 19.84 46 TYR F CA 1
ATOM 5888 C C . TYR F 1 46 ? 76.633 -35.167 55.320 1.00 19.44 46 TYR F C 1
ATOM 5889 O O . TYR F 1 46 ? 77.613 -34.422 55.358 1.00 18.73 46 TYR F O 1
ATOM 5898 N N . ALA F 1 47 ? 75.413 -34.758 54.971 1.00 19.31 47 ALA F N 1
ATOM 5899 C CA . ALA F 1 47 ? 75.064 -33.344 54.807 1.00 19.24 47 ALA F CA 1
ATOM 5900 C C . ALA F 1 47 ? 75.445 -32.545 56.057 1.00 18.84 47 ALA F C 1
ATOM 5901 O O . ALA F 1 47 ? 76.082 -31.494 55.962 1.00 18.42 47 ALA F O 1
ATOM 5903 N N . SER F 1 48 ? 75.036 -33.060 57.223 1.00 18.98 48 SER F N 1
ATOM 5904 C CA . SER F 1 48 ? 75.343 -32.425 58.510 1.00 19.16 48 SER F CA 1
ATOM 5905 C C . SER F 1 48 ? 76.839 -32.292 58.750 1.00 18.50 48 SER F C 1
ATOM 5906 O O . SER F 1 48 ? 77.315 -31.215 59.095 1.00 18.26 48 SER F O 1
ATOM 5909 N N . GLN F 1 49 ? 77.574 -33.386 58.552 1.00 18.79 49 GLN F N 1
ATOM 5910 C CA . GLN F 1 49 ? 79.034 -33.391 58.760 1.00 18.48 49 GLN F CA 1
ATOM 5911 C C . GLN F 1 49 ? 79.733 -32.321 57.945 1.00 18.34 49 GLN F C 1
ATOM 5912 O O . GLN F 1 49 ? 80.574 -31.590 58.468 1.00 17.78 49 GLN F O 1
ATOM 5918 N N . VAL F 1 50 ? 79.400 -32.259 56.652 1.00 17.78 50 VAL F N 1
ATOM 5919 C CA . VAL F 1 50 ? 79.978 -31.275 55.745 1.00 17.94 50 VAL F CA 1
ATOM 5920 C C . VAL F 1 50 ? 79.480 -29.873 56.104 1.00 17.74 50 VAL F C 1
ATOM 5921 O O . VAL F 1 50 ? 80.255 -28.926 56.182 1.00 17.78 50 VAL F O 1
ATOM 5925 N N . ALA F 1 51 ? 78.178 -29.761 56.331 1.00 18.66 51 ALA F N 1
ATOM 5926 C CA . ALA F 1 51 ? 77.547 -28.483 56.671 1.00 19.41 51 ALA F CA 1
ATOM 5927 C C . ALA F 1 51 ? 78.160 -27.871 57.939 1.00 19.60 51 ALA F C 1
ATOM 5928 O O . ALA F 1 51 ? 78.504 -26.686 57.954 1.00 19.75 51 ALA F O 1
ATOM 5930 N N . LEU F 1 52 ? 78.314 -28.691 58.980 1.00 20.42 52 LEU F N 1
ATOM 5931 C CA . LEU F 1 52 ? 78.954 -28.249 60.241 1.00 21.01 52 LEU F CA 1
ATOM 5932 C C . LEU F 1 52 ? 80.375 -27.745 60.026 1.00 21.33 52 LEU F C 1
ATOM 5933 O O . LEU F 1 52 ? 80.748 -26.669 60.535 1.00 21.40 52 LEU F O 1
ATOM 5938 N N . ALA F 1 53 ? 81.140 -28.477 59.216 1.00 21.68 53 ALA F N 1
ATOM 5939 C CA . ALA F 1 53 ? 82.514 -28.100 58.904 1.00 21.61 53 ALA F CA 1
ATOM 5940 C C . ALA F 1 53 ? 82.621 -26.775 58.171 1.00 21.73 53 ALA F C 1
ATOM 5941 O O . ALA F 1 53 ? 83.492 -25.959 58.481 1.00 21.81 53 ALA F O 1
ATOM 5943 N N . VAL F 1 54 ? 81.751 -26.557 57.190 1.00 22.43 54 VAL F N 1
ATOM 5944 C CA . VAL F 1 54 ? 81.747 -25.299 56.423 1.00 22.71 54 VAL F CA 1
ATOM 5945 C C . VAL F 1 54 ? 81.307 -24.098 57.285 1.00 23.22 54 VAL F C 1
ATOM 5946 O O . VAL F 1 54 ? 81.963 -23.053 57.298 1.00 23.07 54 VAL F O 1
ATOM 5950 N N . ALA F 1 55 ? 80.191 -24.262 57.987 1.00 24.38 55 ALA F N 1
ATOM 5951 C CA . ALA F 1 55 ? 79.614 -23.191 58.813 1.00 25.22 55 ALA F CA 1
ATOM 5952 C C . ALA F 1 55 ? 80.538 -22.826 59.994 1.00 25.96 55 ALA F C 1
ATOM 5953 O O . ALA F 1 55 ? 80.706 -21.644 60.305 1.00 26.48 55 ALA F O 1
ATOM 5955 N N . GLY F 1 56 ? 81.149 -23.842 60.610 1.00 26.60 56 GLY F N 1
ATOM 5956 C CA . GLY F 1 56 ? 82.178 -23.659 61.650 1.00 26.80 56 GLY F CA 1
ATOM 5957 C C . GLY F 1 56 ? 83.561 -23.188 61.199 1.00 27.20 56 GLY F C 1
ATOM 5958 O O . GLY F 1 56 ? 84.461 -23.009 62.025 1.00 27.35 56 GLY F O 1
ATOM 5959 N N . GLY F 1 57 ? 83.755 -23.008 59.897 1.00 27.31 57 GLY F N 1
ATOM 5960 C CA . GLY F 1 57 ? 84.954 -22.360 59.384 1.00 27.44 57 GLY F CA 1
ATOM 5961 C C . GLY F 1 57 ? 86.196 -23.232 59.345 1.00 27.74 57 GLY F C 1
ATOM 5962 O O . GLY F 1 57 ? 87.300 -22.743 59.051 1.00 27.62 57 GLY F O 1
ATOM 5963 N N . GLU F 1 58 ? 86.027 -24.521 59.627 1.00 27.81 58 GLU F N 1
ATOM 5964 C CA . GLU F 1 58 ? 87.153 -25.452 59.593 1.00 28.08 58 GLU F CA 1
ATOM 5965 C C . GLU F 1 58 ? 87.520 -25.826 58.145 1.00 27.64 58 GLU F C 1
ATOM 5966 O O . GLU F 1 58 ? 88.573 -26.423 57.890 1.00 27.64 58 GLU F O 1
ATOM 5972 N N . VAL F 1 59 ? 86.687 -25.386 57.200 1.00 26.63 59 VAL F N 1
ATOM 5973 C CA . VAL F 1 59 ? 86.838 -25.723 55.793 1.00 25.53 59 VAL F CA 1
ATOM 5974 C C . VAL F 1 59 ? 86.299 -24.550 54.953 1.00 24.61 59 VAL F C 1
ATOM 5975 O O . VAL F 1 59 ? 85.544 -23.733 55.465 1.00 24.77 59 VAL F O 1
ATOM 5979 N N . ASP F 1 60 ? 86.704 -24.434 53.689 1.00 23.31 60 ASP F N 1
ATOM 5980 C CA . ASP F 1 60 ? 86.272 -23.295 52.858 1.00 22.53 60 ASP F CA 1
ATOM 5981 C C . ASP F 1 60 ? 84.925 -23.548 52.178 1.00 21.45 60 ASP F C 1
ATOM 5982 O O . ASP F 1 60 ? 84.155 -22.621 51.954 1.00 21.46 60 ASP F O 1
ATOM 5987 N N . GLY F 1 61 ? 84.663 -24.807 51.853 1.00 20.46 61 GLY F N 1
ATOM 5988 C CA . GLY F 1 61 ? 83.453 -25.210 51.148 1.00 19.24 61 GLY F CA 1
ATOM 5989 C C . GLY F 1 61 ? 83.182 -26.685 51.331 1.00 18.38 61 GLY F C 1
ATOM 5990 O O . GLY F 1 61 ? 83.955 -27.385 51.987 1.00 18.05 61 GLY F O 1
ATOM 5991 N N . GLY F 1 62 ? 82.074 -27.146 50.752 1.00 16.99 62 GLY F N 1
ATOM 5992 C CA . GLY F 1 62 ? 81.646 -28.524 50.853 1.00 16.01 62 GLY F CA 1
ATOM 5993 C C . GLY F 1 62 ? 81.224 -29.094 49.504 1.00 15.08 62 GLY F C 1
ATOM 5994 O O . GLY F 1 62 ? 80.722 -28.371 48.646 1.00 14.54 62 GLY F O 1
ATOM 5995 N N . ILE F 1 63 ? 81.448 -30.390 49.312 1.00 13.99 63 ILE F N 1
ATOM 5996 C CA . ILE F 1 63 ? 80.954 -31.093 48.130 1.00 13.40 63 ILE F CA 1
ATOM 5997 C C . ILE F 1 63 ? 80.227 -32.350 48.572 1.00 12.35 63 ILE F C 1
ATOM 5998 O O . ILE F 1 63 ? 80.749 -33.121 49.340 1.00 12.64 63 ILE F O 1
ATOM 6003 N N . LEU F 1 64 ? 78.994 -32.503 48.106 1.00 11.78 64 LEU F N 1
ATOM 6004 C CA . LEU F 1 64 ? 78.110 -33.580 48.480 1.00 11.73 64 LEU F CA 1
ATOM 6005 C C . LEU F 1 64 ? 77.598 -34.312 47.237 1.00 11.65 64 LEU F C 1
ATOM 6006 O O . LEU F 1 64 ? 77.212 -33.685 46.244 1.00 10.72 64 LEU F O 1
ATOM 6011 N N . ILE F 1 65 ? 77.590 -35.640 47.297 1.00 11.81 65 ILE F N 1
ATOM 6012 C CA . ILE F 1 65 ? 77.039 -36.455 46.222 1.00 11.74 65 ILE F CA 1
ATOM 6013 C C . ILE F 1 65 ? 76.058 -37.470 46.761 1.00 12.03 65 ILE F C 1
ATOM 6014 O O . ILE F 1 65 ? 76.385 -38.198 47.690 1.00 11.93 65 ILE F O 1
ATOM 6019 N N . CYS F 1 66 ? 74.853 -37.502 46.183 1.00 12.48 66 CYS F N 1
ATOM 6020 C CA . CYS F 1 66 ? 73.924 -38.617 46.363 1.00 12.32 66 CYS F CA 1
ATOM 6021 C C . CYS F 1 66 ? 73.417 -39.054 44.985 1.00 11.66 66 CYS F C 1
ATOM 6022 O O . CYS F 1 66 ? 74.081 -38.787 43.978 1.00 11.57 66 CYS F O 1
ATOM 6025 N N . GLY F 1 67 ? 72.294 -39.759 44.931 1.00 10.83 67 GLY F N 1
ATOM 6026 C CA . GLY F 1 67 ? 71.744 -40.230 43.662 1.00 11.13 67 GLY F CA 1
ATOM 6027 C C . GLY F 1 67 ? 71.454 -39.069 42.707 1.00 10.74 67 GLY F C 1
ATOM 6028 O O . GLY F 1 67 ? 71.798 -39.127 41.511 1.00 9.48 67 GLY F O 1
ATOM 6029 N N . THR F 1 68 ? 70.835 -38.018 43.254 1.00 10.22 68 THR F N 1
ATOM 6030 C CA . THR F 1 68 ? 70.497 -36.804 42.494 1.00 10.69 68 THR F CA 1
ATOM 6031 C C . THR F 1 68 ? 71.214 -35.565 42.995 1.00 10.42 68 THR F C 1
ATOM 6032 O O . THR F 1 68 ? 71.282 -34.572 42.284 1.00 10.08 68 THR F O 1
ATOM 6036 N N . GLY F 1 69 ? 71.720 -35.624 44.231 1.00 10.62 69 GLY F N 1
ATOM 6037 C CA . GLY F 1 69 ? 72.244 -34.466 44.926 1.00 10.65 69 GLY F CA 1
ATOM 6038 C C . GLY F 1 69 ? 71.176 -33.591 45.578 1.00 10.55 69 GLY F C 1
ATOM 6039 O O . GLY F 1 69 ? 71.505 -32.633 46.253 1.00 10.66 69 GLY F O 1
ATOM 6040 N N . VAL F 1 70 ? 69.901 -33.914 45.386 1.00 11.09 70 VAL F N 1
ATOM 6041 C CA . VAL F 1 70 ? 68.820 -33.011 45.793 1.00 11.39 70 VAL F CA 1
ATOM 6042 C C . VAL F 1 70 ? 68.556 -33.108 47.294 1.00 11.59 70 VAL F C 1
ATOM 6043 O O . VAL F 1 70 ? 68.649 -32.104 48.014 1.00 11.87 70 VAL F O 1
ATOM 6047 N N . GLY F 1 71 ? 68.249 -34.311 47.766 1.00 11.66 71 GLY F N 1
ATOM 6048 C CA . GLY F 1 71 ? 67.992 -34.544 49.191 1.00 12.17 71 GLY F CA 1
ATOM 6049 C C . GLY F 1 71 ? 69.148 -34.104 50.057 1.00 12.20 71 GLY F C 1
ATOM 6050 O O . GLY F 1 71 ? 68.961 -33.398 51.047 1.00 11.92 71 GLY F O 1
ATOM 6051 N N . ILE F 1 72 ? 70.358 -34.494 49.650 1.00 12.59 72 ILE F N 1
ATOM 6052 C CA . ILE F 1 72 ? 71.563 -34.144 50.396 1.00 12.38 72 ILE F CA 1
ATOM 6053 C C . ILE F 1 72 ? 71.784 -32.627 50.438 1.00 12.53 72 ILE F C 1
ATOM 6054 O O . ILE F 1 72 ? 72.194 -32.117 51.463 1.00 13.07 72 ILE F O 1
ATOM 6059 N N . SER F 1 73 ? 71.494 -31.914 49.345 1.00 12.51 73 SER F N 1
ATOM 6060 C CA . SER F 1 73 ? 71.584 -30.449 49.329 1.00 12.56 73 SER F CA 1
ATOM 6061 C C . SER F 1 73 ? 70.442 -29.743 50.064 1.00 11.86 73 SER F C 1
ATOM 6062 O O . SER F 1 73 ? 70.642 -28.649 50.572 1.00 11.14 73 SER F O 1
ATOM 6065 N N . ILE F 1 74 ? 69.251 -30.334 50.081 1.00 12.17 74 ILE F N 1
ATOM 6066 C CA . ILE F 1 74 ? 68.134 -29.785 50.869 1.00 12.77 74 ILE F CA 1
ATOM 6067 C C . ILE F 1 74 ? 68.527 -29.785 52.348 1.00 13.32 74 ILE F C 1
ATOM 6068 O O . ILE F 1 74 ? 68.380 -28.775 53.026 1.00 12.56 74 ILE F O 1
ATOM 6073 N N . ALA F 1 75 ? 69.078 -30.917 52.815 1.00 14.14 75 ALA F N 1
ATOM 6074 C CA . ALA F 1 75 ? 69.557 -31.078 54.196 1.00 13.96 75 ALA F CA 1
ATOM 6075 C C . ALA F 1 75 ? 70.620 -30.038 54.526 1.00 14.39 75 ALA F C 1
ATOM 6076 O O . ALA F 1 75 ? 70.520 -29.348 55.545 1.00 14.55 75 ALA F O 1
ATOM 6078 N N . ALA F 1 76 ? 71.621 -29.898 53.652 1.00 13.94 76 ALA F N 1
ATOM 6079 C CA . ALA F 1 76 ? 72.699 -28.918 53.870 1.00 13.77 76 ALA F CA 1
ATOM 6080 C C . ALA F 1 76 ? 72.158 -27.498 53.998 1.00 13.40 76 ALA F C 1
ATOM 6081 O O . ALA F 1 76 ? 72.581 -26.734 54.868 1.00 13.20 76 ALA F O 1
ATOM 6083 N N . ASN F 1 77 ? 71.212 -27.153 53.133 1.00 13.78 77 ASN F N 1
ATOM 6084 C CA . ASN F 1 77 ? 70.632 -25.806 53.107 1.00 14.13 77 ASN F CA 1
ATOM 6085 C C . ASN F 1 77 ? 69.803 -25.450 54.371 1.00 14.90 77 ASN F C 1
ATOM 6086 O O . ASN F 1 77 ? 69.596 -24.266 54.670 1.00 15.24 77 ASN F O 1
ATOM 6091 N N . LYS F 1 78 ? 69.355 -26.469 55.094 1.00 15.73 78 LYS F N 1
ATOM 6092 C CA . LYS F 1 78 ? 68.681 -26.289 56.397 1.00 16.82 78 LYS F CA 1
ATOM 6093 C C . LYS F 1 78 ? 69.570 -25.747 57.522 1.00 17.53 78 LYS F C 1
ATOM 6094 O O . LYS F 1 78 ? 69.040 -25.288 58.544 1.00 18.76 78 LYS F O 1
ATOM 6100 N N . PHE F 1 79 ? 70.895 -25.783 57.329 1.00 17.93 79 PHE F N 1
ATOM 6101 C CA . PHE F 1 79 ? 71.881 -25.231 58.279 1.00 17.67 79 PHE F CA 1
ATOM 6102 C C . PHE F 1 79 ? 72.147 -23.752 58.011 1.00 17.77 79 PHE F C 1
ATOM 6103 O O . PHE F 1 79 ? 72.218 -23.321 56.861 1.00 17.38 79 PHE F O 1
ATOM 6111 N N . ALA F 1 80 ? 72.339 -22.989 59.087 1.00 17.48 80 ALA F N 1
ATOM 6112 C CA . ALA F 1 80 ? 72.593 -21.553 59.000 1.00 17.40 80 ALA F CA 1
ATOM 6113 C C . ALA F 1 80 ? 73.979 -21.302 58.418 1.00 17.09 80 ALA F C 1
ATOM 6114 O O . ALA F 1 80 ? 74.929 -22.006 58.737 1.00 17.01 80 ALA F O 1
ATOM 6116 N N . GLY F 1 81 ? 74.084 -20.308 57.544 1.00 16.75 81 GLY F N 1
ATOM 6117 C CA . GLY F 1 81 ? 75.353 -19.993 56.917 1.00 17.15 81 GLY F CA 1
ATOM 6118 C C . GLY F 1 81 ? 75.674 -20.860 55.702 1.00 16.98 81 GLY F C 1
ATOM 6119 O O . GLY F 1 81 ? 76.664 -20.626 55.048 1.00 17.45 81 GLY F O 1
ATOM 6120 N N . ILE F 1 82 ? 74.853 -21.867 55.402 1.00 16.92 82 ILE F N 1
ATOM 6121 C CA . ILE F 1 82 ? 75.070 -22.698 54.202 1.00 15.97 82 ILE F CA 1
ATOM 6122 C C . ILE F 1 82 ? 74.229 -22.196 53.029 1.00 15.56 82 ILE F C 1
ATOM 6123 O O . ILE F 1 82 ? 73.054 -21.859 53.178 1.00 15.90 82 ILE F O 1
ATOM 6128 N N . ARG F 1 83 ? 74.857 -22.143 51.860 1.00 14.74 83 ARG F N 1
ATOM 6129 C CA . ARG F 1 83 ? 74.170 -21.879 50.606 1.00 14.15 83 ARG F CA 1
ATOM 6130 C C . ARG F 1 83 ? 74.660 -22.943 49.617 1.00 13.00 83 ARG F C 1
ATOM 6131 O O . ARG F 1 83 ? 75.755 -22.842 49.077 1.00 13.28 83 ARG F O 1
ATOM 6139 N N . ALA F 1 84 ? 73.843 -23.974 49.433 1.00 11.97 84 ALA F N 1
ATOM 6140 C CA . ALA F 1 84 ? 74.173 -25.140 48.630 1.00 11.11 84 ALA F CA 1
ATOM 6141 C C . ALA F 1 84 ? 73.465 -25.076 47.280 1.00 10.31 84 ALA F C 1
ATOM 6142 O O . ALA F 1 84 ? 72.239 -24.845 47.213 1.00 9.96 84 ALA F O 1
ATOM 6144 N N . VAL F 1 85 ? 74.233 -25.288 46.215 1.00 9.21 85 VAL F N 1
ATOM 6145 C CA . VAL F 1 85 ? 73.688 -25.432 44.859 1.00 8.37 85 VAL F CA 1
ATOM 6146 C C . VAL F 1 85 ? 73.699 -26.906 44.459 1.00 8.00 85 VAL F C 1
ATOM 6147 O O . VAL F 1 85 ? 74.709 -27.593 44.625 1.00 8.03 85 VAL F O 1
ATOM 6151 N N . VAL F 1 86 ? 72.566 -27.409 43.985 1.00 6.99 86 VAL F N 1
ATOM 6152 C CA . VAL F 1 86 ? 72.544 -28.700 43.290 1.00 6.61 86 VAL F CA 1
ATOM 6153 C C . VAL F 1 86 ? 72.321 -28.407 41.803 1.00 6.54 86 VAL F C 1
ATOM 6154 O O . VAL F 1 86 ? 71.529 -27.524 41.442 1.00 6.80 86 VAL F O 1
ATOM 6158 N N . CYS F 1 87 ? 73.042 -29.114 40.937 1.00 6.12 87 CYS F N 1
ATOM 6159 C CA . CYS F 1 87 ? 72.892 -28.926 39.501 1.00 6.17 87 CYS F CA 1
ATOM 6160 C C . CYS F 1 87 ? 73.434 -30.097 38.691 1.00 6.05 87 CYS F C 1
ATOM 6161 O O . CYS F 1 87 ? 74.103 -30.984 39.236 1.00 6.14 87 CYS F O 1
ATOM 6164 N N . SER F 1 88 ? 73.137 -30.082 37.392 1.00 5.50 88 SER F N 1
ATOM 6165 C CA . SER F 1 88 ? 73.650 -31.079 36.444 1.00 5.88 88 SER F CA 1
ATOM 6166 C C . SER F 1 88 ? 74.340 -30.443 35.235 1.00 5.97 88 SER F C 1
ATOM 6167 O O . SER F 1 88 ? 74.593 -31.118 34.249 1.00 6.29 88 SER F O 1
ATOM 6170 N N . GLU F 1 89 ? 74.671 -29.157 35.333 1.00 6.61 89 GLU F N 1
ATOM 6171 C CA . GLU F 1 89 ? 75.455 -28.463 34.309 1.00 7.06 89 GLU F CA 1
ATOM 6172 C C . GLU F 1 89 ? 76.263 -27.352 35.011 1.00 7.84 89 GLU F C 1
ATOM 6173 O O . GLU F 1 89 ? 75.921 -26.970 36.127 1.00 8.32 89 GLU F O 1
ATOM 6179 N N . PRO F 1 90 ? 77.371 -26.896 34.399 1.00 8.43 90 PRO F N 1
ATOM 6180 C CA . PRO F 1 90 ? 78.294 -25.979 35.071 1.00 8.38 90 PRO F CA 1
ATOM 6181 C C . PRO F 1 90 ? 77.861 -24.512 35.138 1.00 8.28 90 PRO F C 1
ATOM 6182 O O . PRO F 1 90 ? 78.384 -23.787 35.975 1.00 7.53 90 PRO F O 1
ATOM 6186 N N . TYR F 1 91 ? 76.943 -24.074 34.278 1.00 8.44 91 TYR F N 1
ATOM 6187 C CA . TYR F 1 91 ? 76.470 -22.691 34.348 1.00 8.37 91 TYR F CA 1
ATOM 6188 C C . TYR F 1 91 ? 75.832 -22.367 35.726 1.00 8.21 91 TYR F C 1
ATOM 6189 O O . TYR F 1 91 ? 76.212 -21.397 36.359 1.00 7.59 91 TYR F O 1
ATOM 6198 N N . SER F 1 92 ? 74.877 -23.182 36.166 1.00 8.17 92 SER F N 1
ATOM 6199 C CA . SER F 1 92 ? 74.220 -22.992 37.472 1.00 8.88 92 SER F CA 1
ATOM 6200 C C . SER F 1 92 ? 75.231 -22.929 38.622 1.00 9.44 92 SER F C 1
ATOM 6201 O O . SER F 1 92 ? 75.112 -22.061 39.514 1.00 8.86 92 SER F O 1
ATOM 6204 N N . ALA F 1 93 ? 76.232 -23.823 38.569 1.00 9.43 93 ALA F N 1
ATOM 6205 C CA . ALA F 1 93 ? 77.319 -23.870 39.547 1.00 10.30 93 ALA F CA 1
ATOM 6206 C C . ALA F 1 93 ? 78.134 -22.558 39.579 1.00 10.40 93 ALA F C 1
ATOM 6207 O O . ALA F 1 93 ? 78.324 -21.948 40.646 1.00 10.73 93 ALA F O 1
ATOM 6209 N N . GLN F 1 94 ? 78.599 -22.147 38.410 1.00 10.81 94 GLN F N 1
ATOM 6210 C CA . GLN F 1 94 ? 79.384 -20.910 38.240 1.00 11.41 94 GLN F CA 1
ATOM 6211 C C . GLN F 1 94 ? 78.600 -19.670 38.691 1.00 11.70 94 GLN F C 1
ATOM 6212 O O . GLN F 1 94 ? 79.086 -18.891 39.530 1.00 12.11 94 GLN F O 1
ATOM 6218 N N . LEU F 1 95 ? 77.386 -19.501 38.167 1.00 11.64 95 LEU F N 1
ATOM 6219 C CA . LEU F 1 95 ? 76.574 -18.326 38.529 1.00 12.27 95 LEU F CA 1
ATOM 6220 C C . LEU F 1 95 ? 76.206 -18.263 40.020 1.00 12.15 95 LEU F C 1
ATOM 6221 O O . LEU F 1 95 ? 76.124 -17.174 40.608 1.00 11.28 95 LEU F O 1
ATOM 6226 N N . SER F 1 96 ? 75.992 -19.424 40.626 1.00 12.69 96 SER F N 1
ATOM 6227 C CA . SER F 1 96 ? 75.664 -19.497 42.052 1.00 13.40 96 SER F CA 1
ATOM 6228 C C . SER F 1 96 ? 76.822 -19.032 42.945 1.00 13.78 96 SER F C 1
ATOM 6229 O O . SER F 1 96 ? 76.583 -18.501 44.033 1.00 13.20 96 SER F O 1
ATOM 6232 N N . ARG F 1 97 ? 78.065 -19.231 42.490 1.00 14.39 97 ARG F N 1
ATOM 6233 C CA . ARG F 1 97 ? 79.216 -18.671 43.189 1.00 15.34 97 ARG F CA 1
ATOM 6234 C C . ARG F 1 97 ? 79.202 -17.138 43.020 1.00 15.62 97 ARG F C 1
ATOM 6235 O O . ARG F 1 97 ? 79.274 -16.408 44.004 1.00 15.09 97 ARG F O 1
ATOM 6243 N N . GLN F 1 98 ? 79.112 -16.697 41.766 1.00 16.17 98 GLN F N 1
ATOM 6244 C CA . GLN F 1 98 ? 79.163 -15.277 41.386 1.00 16.67 98 GLN F CA 1
ATOM 6245 C C . GLN F 1 98 ? 78.063 -14.430 42.044 1.00 16.64 98 GLN F C 1
ATOM 6246 O O . GLN F 1 98 ? 78.360 -13.348 42.555 1.00 16.72 98 GLN F O 1
ATOM 6252 N N . ASN F 1 99 ? 76.822 -14.937 42.047 1.00 16.31 99 ASN F N 1
ATOM 6253 C CA . ASN F 1 99 ? 75.633 -14.199 42.506 1.00 16.80 99 ASN F CA 1
ATOM 6254 C C . ASN F 1 99 ? 75.120 -14.550 43.921 1.00 17.07 99 ASN F C 1
ATOM 6255 O O . ASN F 1 99 ? 74.582 -13.680 44.630 1.00 16.62 99 ASN F O 1
ATOM 6260 N N . ASN F 1 100 ? 75.258 -15.814 44.315 1.00 17.01 100 ASN F N 1
ATOM 6261 C CA . ASN F 1 100 ? 74.707 -16.312 45.583 1.00 17.32 100 ASN F CA 1
ATOM 6262 C C . ASN F 1 100 ? 75.766 -16.724 46.612 1.00 17.04 100 ASN F C 1
ATOM 6263 O O . ASN F 1 100 ? 75.429 -17.144 47.710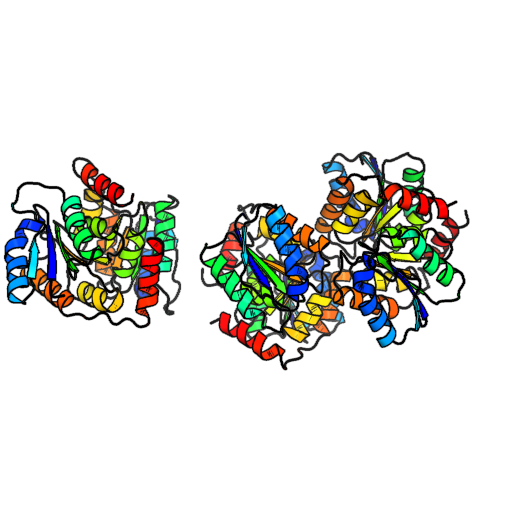 1.00 16.89 100 ASN F O 1
ATOM 6268 N N . ASP F 1 101 ? 77.045 -16.593 46.258 1.00 17.82 101 ASP F N 1
ATOM 6269 C CA . ASP F 1 101 ? 78.173 -16.959 47.152 1.00 17.01 101 ASP F CA 1
ATOM 6270 C C . ASP F 1 101 ? 78.036 -18.381 47.755 1.00 16.46 101 ASP F C 1
ATOM 6271 O O . ASP F 1 101 ? 78.314 -18.627 48.937 1.00 15.70 101 ASP F O 1
ATOM 6276 N N . THR F 1 102 ? 77.613 -19.332 46.931 1.00 15.30 102 THR F N 1
ATOM 6277 C CA . THR F 1 102 ? 77.428 -20.694 47.419 1.00 14.83 102 THR F CA 1
ATOM 6278 C C . THR F 1 102 ? 78.717 -21.264 48.026 1.00 14.60 102 THR F C 1
ATOM 6279 O O . THR F 1 102 ? 79.813 -21.045 47.519 1.00 14.91 102 THR F O 1
ATOM 6283 N N . ASN F 1 103 ? 78.576 -21.955 49.148 1.00 14.04 103 ASN F N 1
ATOM 6284 C CA . ASN F 1 103 ? 79.718 -22.584 49.792 1.00 13.67 103 ASN F CA 1
ATOM 6285 C C . ASN F 1 103 ? 79.618 -24.111 49.800 1.00 12.98 103 ASN F C 1
ATOM 6286 O O . ASN F 1 103 ? 80.524 -24.791 50.287 1.00 12.71 103 ASN F O 1
ATOM 6291 N N . VAL F 1 104 ? 78.527 -24.647 49.249 1.00 12.42 104 VAL F N 1
ATOM 6292 C CA . VAL F 1 104 ? 78.363 -26.097 49.063 1.00 11.60 104 VAL F CA 1
ATOM 6293 C C . VAL F 1 104 ? 77.824 -26.387 47.639 1.00 11.07 104 VAL F C 1
ATOM 6294 O O . VAL F 1 104 ? 76.949 -25.684 47.133 1.00 10.30 104 VAL F O 1
ATOM 6298 N N . LEU F 1 105 ? 78.402 -27.406 47.005 1.00 10.26 105 LEU F N 1
ATOM 6299 C CA . LEU F 1 105 ? 78.019 -27.867 45.669 1.00 9.79 105 LEU F CA 1
ATOM 6300 C C . LEU F 1 105 ? 77.623 -29.329 45.792 1.00 9.56 105 LEU F C 1
ATOM 6301 O O . LEU F 1 105 ? 78.336 -30.123 46.418 1.00 10.52 105 LEU F O 1
ATOM 6306 N N . ALA F 1 106 ? 76.494 -29.681 45.185 1.00 8.83 106 ALA F N 1
ATOM 6307 C CA . ALA F 1 106 ? 76.003 -31.046 45.166 1.00 8.39 106 ALA F CA 1
ATOM 6308 C C . ALA F 1 106 ? 75.649 -31.454 43.745 1.00 7.98 106 ALA F C 1
ATOM 6309 O O . ALA F 1 106 ? 75.271 -30.634 42.930 1.00 8.29 106 ALA F O 1
ATOM 6311 N N . PHE F 1 107 ? 75.732 -32.743 43.472 1.00 7.73 107 PHE F N 1
ATOM 6312 C CA . PHE F 1 107 ? 75.267 -33.281 42.208 1.00 7.47 107 PHE F CA 1
ATOM 6313 C C . PHE F 1 107 ? 74.934 -34.737 42.415 1.00 7.24 107 PHE F C 1
ATOM 6314 O O . PHE F 1 107 ? 75.138 -35.259 43.519 1.00 8.19 107 PHE F O 1
ATOM 6322 N N . GLY F 1 108 ? 74.370 -35.368 41.387 1.00 6.73 108 GLY F N 1
ATOM 6323 C CA . GLY F 1 108 ? 73.814 -36.697 41.509 1.00 6.88 108 GLY F CA 1
ATOM 6324 C C . GLY F 1 108 ? 74.559 -37.733 40.689 1.00 6.91 108 GLY F C 1
ATOM 6325 O O . GLY F 1 108 ? 74.704 -37.582 39.494 1.00 5.90 108 GLY F O 1
ATOM 6326 N N . SER F 1 109 ? 74.993 -38.812 41.331 1.00 7.34 109 SER F N 1
ATOM 6327 C CA . SER F 1 109 ? 75.709 -39.894 40.623 1.00 7.81 109 SER F CA 1
ATOM 6328 C C . SER F 1 109 ? 74.848 -40.668 39.626 1.00 8.25 109 SER F C 1
ATOM 6329 O O . SER F 1 109 ? 75.371 -41.345 38.744 1.00 8.05 109 SER F O 1
ATOM 6332 N N . ARG F 1 110 ? 73.525 -40.576 39.770 1.00 8.68 110 ARG F N 1
ATOM 6333 C CA . ARG F 1 110 ? 72.633 -41.194 38.824 1.00 9.08 110 ARG F CA 1
ATOM 6334 C C . ARG F 1 110 ? 72.097 -40.239 37.754 1.00 8.23 110 ARG F C 1
ATOM 6335 O O . ARG F 1 110 ? 71.378 -40.669 36.876 1.00 8.20 110 ARG F O 1
ATOM 6343 N N . VAL F 1 111 ? 72.541 -38.985 37.800 1.00 7.82 111 VAL F N 1
ATOM 6344 C CA . VAL F 1 111 ? 72.139 -37.938 36.868 1.00 7.40 111 VAL F CA 1
ATOM 6345 C C . VAL F 1 111 ? 73.312 -37.554 35.954 1.00 6.94 111 VAL F C 1
ATOM 6346 O O . VAL F 1 111 ? 73.181 -37.572 34.735 1.00 6.67 111 VAL F O 1
ATOM 6350 N N . VAL F 1 112 ? 74.454 -37.199 36.538 1.00 6.75 112 VAL F N 1
ATOM 6351 C CA . VAL F 1 112 ? 75.623 -36.796 35.740 1.00 7.40 112 VAL F CA 1
ATOM 6352 C C . VAL F 1 112 ? 76.687 -37.893 35.707 1.00 7.57 112 VAL F C 1
ATOM 6353 O O . VAL F 1 112 ? 76.901 -38.598 36.693 1.00 7.76 112 VAL F O 1
ATOM 6357 N N . GLY F 1 113 ? 77.315 -38.049 34.546 1.00 7.88 113 GLY F N 1
ATOM 6358 C CA . GLY F 1 113 ? 78.497 -38.856 34.412 1.00 8.07 113 GLY F CA 1
ATOM 6359 C C . GLY F 1 113 ? 79.704 -38.131 34.965 1.00 8.55 113 GLY F C 1
ATOM 6360 O O . GLY F 1 113 ? 79.650 -36.936 35.290 1.00 7.97 113 GLY F O 1
ATOM 6361 N N . LEU F 1 114 ? 80.801 -38.872 35.057 1.00 8.81 114 LEU F N 1
ATOM 6362 C CA . LEU F 1 114 ? 81.983 -38.443 35.780 1.00 9.24 114 LEU F CA 1
ATOM 6363 C C . LEU F 1 114 ? 82.614 -37.178 35.190 1.00 8.88 114 LEU F C 1
ATOM 6364 O O . LEU F 1 114 ? 82.975 -36.256 35.917 1.00 8.33 114 LEU F O 1
ATOM 6369 N N . GLU F 1 115 ? 82.748 -37.135 33.877 1.00 9.25 115 GLU F N 1
ATOM 6370 C CA . GLU F 1 115 ? 83.474 -36.028 33.238 1.00 9.66 115 GLU F CA 1
ATOM 6371 C C . GLU F 1 115 ? 82.676 -34.702 33.232 1.00 9.29 115 GLU F C 1
ATOM 6372 O O . GLU F 1 115 ? 83.256 -33.612 33.368 1.00 9.23 115 GLU F O 1
ATOM 6378 N N . LEU F 1 116 ? 81.361 -34.811 33.095 1.00 8.41 116 LEU F N 1
ATOM 6379 C CA . LEU F 1 116 ? 80.459 -33.689 33.342 1.00 8.34 116 LEU F CA 1
ATOM 6380 C C . LEU F 1 116 ? 80.541 -33.231 34.798 1.00 8.00 116 LEU F C 1
ATOM 6381 O O . LEU F 1 116 ? 80.583 -32.036 35.070 1.00 7.90 116 LEU F O 1
ATOM 6386 N N . ALA F 1 117 ? 80.557 -34.183 35.729 1.00 8.07 117 ALA F N 1
ATOM 6387 C CA . ALA F 1 117 ? 80.695 -33.870 37.147 1.00 8.33 117 ALA F CA 1
ATOM 6388 C C . ALA F 1 117 ? 82.001 -33.088 37.411 1.00 8.59 117 ALA F C 1
ATOM 6389 O O . ALA F 1 117 ? 82.001 -32.079 38.133 1.00 8.20 117 ALA F O 1
ATOM 6391 N N . LYS F 1 118 ? 83.105 -33.542 36.809 1.00 8.56 118 LYS F N 1
ATOM 6392 C CA . LYS F 1 118 ? 84.383 -32.844 36.934 1.00 9.30 118 LYS F CA 1
ATOM 6393 C C . LYS F 1 118 ? 84.321 -31.416 36.392 1.00 9.06 118 LYS F C 1
ATOM 6394 O O . LYS F 1 118 ? 84.872 -30.510 36.989 1.00 9.01 118 LYS F O 1
ATOM 6400 N N . MET F 1 119 ? 83.651 -31.230 35.261 1.00 9.31 119 MET F N 1
ATOM 6401 C CA . MET F 1 119 ? 83.461 -29.899 34.681 1.00 9.79 119 MET F CA 1
ATOM 6402 C C . MET F 1 119 ? 82.621 -28.985 35.594 1.00 9.08 119 MET F C 1
ATOM 6403 O O . MET F 1 119 ? 82.892 -27.790 35.690 1.00 9.00 119 MET F O 1
ATOM 6408 N N . ILE F 1 120 ? 81.592 -29.542 36.236 1.00 8.35 120 ILE F N 1
ATOM 6409 C CA . ILE F 1 120 ? 80.767 -28.783 37.185 1.00 8.34 120 ILE F CA 1
ATOM 6410 C C . ILE F 1 120 ? 81.612 -28.339 38.394 1.00 8.68 120 ILE F C 1
ATOM 6411 O O . ILE F 1 120 ? 81.523 -27.170 38.861 1.00 8.30 120 ILE F O 1
ATOM 6416 N N . VAL F 1 121 ? 82.444 -29.256 38.885 1.00 8.72 121 VAL F N 1
ATOM 6417 C CA . VAL F 1 121 ? 83.379 -28.957 39.969 1.00 9.09 121 VAL F CA 1
ATOM 6418 C C . VAL F 1 121 ? 84.354 -27.831 39.583 1.00 9.27 121 VAL F C 1
ATOM 6419 O O . VAL F 1 121 ? 84.508 -26.869 40.353 1.00 8.04 121 VAL F O 1
ATOM 6423 N N . ASP F 1 122 ? 84.977 -27.925 38.400 1.00 9.51 122 ASP F N 1
ATOM 6424 C CA . ASP F 1 122 ? 85.903 -26.879 37.942 1.00 10.18 122 ASP F CA 1
ATOM 6425 C C . ASP F 1 122 ? 85.224 -25.513 37.812 1.00 10.44 122 ASP F C 1
ATOM 6426 O O . ASP F 1 122 ? 85.822 -24.480 38.115 1.00 9.86 122 ASP F O 1
ATOM 6431 N N . ALA F 1 123 ? 84.003 -25.519 37.293 1.00 10.99 123 ALA F N 1
ATOM 6432 C CA . ALA F 1 123 ? 83.240 -24.278 37.082 1.00 11.31 123 ALA F CA 1
ATOM 6433 C C . ALA F 1 123 ? 82.958 -23.628 38.441 1.00 11.35 123 ALA F C 1
ATOM 6434 O O . ALA F 1 123 ? 83.093 -22.426 38.610 1.00 11.24 123 ALA F O 1
ATOM 6436 N N . TRP F 1 124 ? 82.615 -24.457 39.414 1.00 12.07 124 TRP F N 1
ATOM 6437 C CA . TRP F 1 124 ? 82.331 -23.992 40.769 1.00 12.60 124 TRP F CA 1
ATOM 6438 C C . TRP F 1 124 ? 83.586 -23.452 41.488 1.00 13.05 124 TRP F C 1
ATOM 6439 O O . TRP F 1 124 ? 83.563 -22.332 41.993 1.00 12.86 124 TRP F O 1
ATOM 6450 N N . LEU F 1 125 ? 84.664 -24.236 41.512 1.00 13.25 125 LEU F N 1
ATOM 6451 C CA . LEU F 1 125 ? 85.918 -23.817 42.137 1.00 14.38 125 LEU F CA 1
ATOM 6452 C C . LEU F 1 125 ? 86.536 -22.584 41.461 1.00 15.10 125 LEU F C 1
ATOM 6453 O O . LEU F 1 125 ? 87.228 -21.795 42.109 1.00 14.77 125 LEU F O 1
ATOM 6458 N N . GLY F 1 126 ? 86.327 -22.448 40.154 1.00 15.64 126 GLY F N 1
ATOM 6459 C CA . GLY F 1 126 ? 86.934 -21.368 39.382 1.00 16.82 126 GLY F CA 1
ATOM 6460 C C . GLY F 1 126 ? 86.239 -20.008 39.497 1.00 17.79 126 GLY F C 1
ATOM 6461 O O . GLY F 1 126 ? 86.840 -18.990 39.159 1.00 16.67 126 GLY F O 1
ATOM 6462 N N . ALA F 1 127 ? 84.991 -19.986 39.985 1.00 18.58 127 ALA F N 1
ATOM 6463 C CA . ALA F 1 127 ? 84.183 -18.754 40.011 1.00 19.83 127 ALA F CA 1
ATOM 6464 C C . ALA F 1 127 ? 84.372 -17.950 41.303 1.00 20.74 127 ALA F C 1
ATOM 6465 O O . ALA F 1 127 ? 84.572 -18.521 42.370 1.00 21.38 127 ALA F O 1
ATOM 6467 N N . GLN F 1 128 ? 84.277 -16.625 41.196 1.00 22.87 128 GLN F N 1
ATOM 6468 C CA . GLN F 1 128 ? 84.394 -15.728 42.360 1.00 23.88 128 GLN F CA 1
ATOM 6469 C C . GLN F 1 128 ? 83.089 -14.965 42.628 1.00 24.14 128 GLN F C 1
ATOM 6470 O O . GLN F 1 128 ? 82.423 -14.509 41.699 1.00 23.85 128 GLN F O 1
ATOM 6476 N N . TYR F 1 129 ? 82.736 -14.832 43.901 1.00 25.36 129 TYR F N 1
ATOM 6477 C CA . TYR F 1 129 ? 81.538 -14.079 44.292 1.00 26.15 129 TYR F CA 1
ATOM 6478 C C . TYR F 1 129 ? 81.670 -12.603 43.911 1.00 26.70 129 TYR F C 1
ATOM 6479 O O . TYR F 1 129 ? 82.668 -11.977 44.230 1.00 26.48 129 TYR F O 1
ATOM 6488 N N . GLU F 1 130 ? 80.666 -12.059 43.225 1.00 27.98 130 GLU F N 1
ATOM 6489 C CA . GLU F 1 130 ? 80.758 -10.709 42.649 1.00 29.34 130 GLU F CA 1
ATOM 6490 C C . GLU F 1 130 ? 80.258 -9.573 43.556 1.00 29.92 130 GLU F C 1
ATOM 6491 O O . GLU F 1 130 ? 80.330 -8.397 43.166 1.00 29.82 130 GLU F O 1
ATOM 6497 N N . GLY F 1 131 ? 79.759 -9.916 44.746 1.00 30.64 131 GLY F N 1
ATOM 6498 C CA . GLY F 1 131 ? 79.243 -8.923 45.696 1.00 31.08 131 GLY F CA 1
ATOM 6499 C C . GLY F 1 131 ? 78.304 -7.915 45.049 1.00 31.71 131 GLY F C 1
ATOM 6500 O O . GLY F 1 131 ? 77.359 -8.302 44.356 1.00 32.17 131 GLY F O 1
ATOM 6501 N N . GLY F 1 132 ? 78.568 -6.624 45.275 1.00 31.93 132 GLY F N 1
ATOM 6502 C CA . GLY F 1 132 ? 77.779 -5.531 44.688 1.00 32.01 132 GLY F CA 1
ATOM 6503 C C . GLY F 1 132 ? 76.280 -5.665 44.893 1.00 32.10 132 GLY F C 1
ATOM 6504 O O . GLY F 1 132 ? 75.830 -5.919 46.008 1.00 31.95 132 GLY F O 1
ATOM 6505 N N . ARG F 1 133 ? 75.515 -5.522 43.807 1.00 32.48 133 ARG F N 1
ATOM 6506 C CA . ARG F 1 133 ? 74.044 -5.649 43.840 1.00 32.98 133 ARG F CA 1
ATOM 6507 C C . ARG F 1 133 ? 73.553 -6.958 44.475 1.00 32.67 133 ARG F C 1
ATOM 6508 O O . ARG F 1 133 ? 72.489 -6.987 45.114 1.00 32.71 133 ARG F O 1
ATOM 6516 N N . HIS F 1 134 ? 74.323 -8.036 44.289 1.00 32.18 134 HIS F N 1
ATOM 6517 C CA . HIS F 1 134 ? 73.932 -9.368 44.758 1.00 31.74 134 HIS F CA 1
ATOM 6518 C C . HIS F 1 134 ? 73.928 -9.501 46.281 1.00 31.32 134 HIS F C 1
ATOM 6519 O O . HIS F 1 134 ? 73.210 -10.334 46.821 1.00 31.08 134 HIS F O 1
ATOM 6526 N N . GLN F 1 135 ? 74.723 -8.682 46.965 1.00 31.21 135 GLN F N 1
ATOM 6527 C CA . GLN F 1 135 ? 74.852 -8.757 48.426 1.00 31.02 135 GLN F CA 1
ATOM 6528 C C . GLN F 1 135 ? 73.536 -8.501 49.192 1.00 30.50 135 GLN F C 1
ATOM 6529 O O . GLN F 1 135 ? 73.258 -9.192 50.172 1.00 30.27 135 GLN F O 1
ATOM 6535 N N . GLN F 1 136 ? 72.738 -7.530 48.750 1.00 29.83 136 GLN F N 1
ATOM 6536 C CA . GLN F 1 136 ? 71.433 -7.268 49.370 1.00 30.35 136 GLN F CA 1
ATOM 6537 C C . GLN F 1 136 ? 70.528 -8.504 49.296 1.00 29.30 136 GLN F C 1
ATOM 6538 O O . GLN F 1 136 ? 69.778 -8.788 50.232 1.00 28.97 136 GLN F O 1
ATOM 6544 N N . ARG F 1 137 ? 70.607 -9.231 48.183 1.00 28.44 137 ARG F N 1
ATOM 6545 C CA . ARG F 1 137 ? 69.819 -10.454 48.001 1.00 28.24 137 ARG F CA 1
ATOM 6546 C C . ARG F 1 137 ? 70.300 -11.574 48.922 1.00 27.26 137 ARG F C 1
ATOM 6547 O O . ARG F 1 137 ? 69.490 -12.218 49.584 1.00 26.23 137 ARG F O 1
ATOM 6555 N N . VAL F 1 138 ? 71.618 -11.774 48.988 1.00 26.75 138 VAL F N 1
ATOM 6556 C CA . VAL F 1 138 ? 72.208 -12.771 49.894 1.00 26.79 138 VAL F CA 1
ATOM 6557 C C . VAL F 1 138 ? 71.888 -12.465 51.370 1.00 26.27 138 VAL F C 1
ATOM 6558 O O . VAL F 1 138 ? 71.577 -13.370 52.145 1.00 25.87 138 VAL F O 1
ATOM 6562 N N . GLU F 1 139 ? 71.969 -11.187 51.736 1.00 26.05 139 GLU F N 1
ATOM 6563 C CA . GLU F 1 139 ? 71.558 -10.707 53.059 1.00 26.38 139 GLU F CA 1
ATOM 6564 C C . GLU F 1 139 ? 70.083 -10.990 53.374 1.00 25.61 139 GLU F C 1
ATOM 6565 O O . GLU F 1 139 ? 69.738 -11.268 54.517 1.00 25.05 139 GLU F O 1
ATOM 6571 N N . ALA F 1 140 ? 69.222 -10.930 52.360 1.00 25.65 140 ALA F N 1
ATOM 6572 C CA . ALA F 1 140 ? 67.828 -11.346 52.530 1.00 25.64 140 ALA F CA 1
ATOM 6573 C C . ALA F 1 140 ? 67.718 -12.850 52.830 1.00 25.47 140 ALA F C 1
ATOM 6574 O O . ALA F 1 140 ? 66.860 -13.261 53.613 1.00 25.11 140 ALA F O 1
ATOM 6576 N N . ILE F 1 141 ? 68.588 -13.674 52.231 1.00 25.41 141 ILE F N 1
ATOM 6577 C CA . ILE F 1 141 ? 68.578 -15.121 52.518 1.00 25.58 141 ILE F CA 1
ATOM 6578 C C . ILE F 1 141 ? 68.874 -15.373 54.019 1.00 25.79 141 ILE F C 1
ATOM 6579 O O . ILE F 1 141 ? 68.156 -16.120 54.691 1.00 25.20 141 ILE F O 1
ATOM 6584 N N . THR F 1 142 ? 69.933 -14.740 54.519 1.00 26.29 142 THR F N 1
ATOM 6585 C CA . THR F 1 142 ? 70.286 -14.751 55.943 1.00 26.74 142 THR F CA 1
ATOM 6586 C C . THR F 1 142 ? 69.138 -14.240 56.836 1.00 26.95 142 THR F C 1
ATOM 6587 O O . THR F 1 142 ? 68.859 -14.810 57.881 1.00 26.73 142 THR F O 1
ATOM 6591 N N . ALA F 1 143 ? 68.468 -13.174 56.410 1.00 27.41 143 ALA F N 1
ATOM 6592 C CA . ALA F 1 143 ? 67.292 -12.684 57.117 1.00 27.73 143 ALA F CA 1
ATOM 6593 C C . ALA F 1 143 ? 66.268 -13.807 57.334 1.00 28.10 143 ALA F C 1
ATOM 6594 O O . ALA F 1 143 ? 65.740 -13.956 58.436 1.00 27.45 143 ALA F O 1
ATOM 6596 N N . ILE F 1 144 ? 66.005 -14.611 56.297 1.00 28.40 144 ILE F N 1
ATOM 6597 C CA . ILE F 1 144 ? 65.056 -15.738 56.415 1.00 29.10 144 ILE F CA 1
ATOM 6598 C C . ILE F 1 144 ? 65.485 -16.722 57.516 1.00 29.76 144 ILE F C 1
ATOM 6599 O O . ILE F 1 144 ? 64.640 -17.252 58.244 1.00 28.56 144 ILE F O 1
ATOM 6604 N N . GLU F 1 145 ? 66.798 -16.934 57.635 1.00 30.96 145 GLU F N 1
ATOM 6605 C CA . GLU F 1 145 ? 67.372 -17.889 58.588 1.00 32.28 145 GLU F CA 1
ATOM 6606 C C . GLU F 1 145 ? 67.018 -17.612 60.045 1.00 33.35 145 GLU F C 1
ATOM 6607 O O . GLU F 1 145 ? 66.893 -18.544 60.831 1.00 33.79 145 GLU F O 1
ATOM 6613 N N . GLN F 1 146 ? 66.878 -16.342 60.413 1.00 34.75 146 GLN F N 1
ATOM 6614 C CA . GLN F 1 146 ? 66.542 -15.993 61.793 1.00 35.48 146 GLN F CA 1
ATOM 6615 C C . GLN F 1 146 ? 65.249 -15.182 61.875 1.00 36.05 146 GLN F C 1
ATOM 6616 O O . GLN F 1 146 ? 64.297 -15.582 62.552 1.00 36.97 146 GLN F O 1
#

CATH classification: 3.40.1400.10

GO terms:
  GO:0005515 protein binding (F, IPI)
  GO:0004751 ribose-5-phosphate isomerase activity (F, IDA)
  GO:0008786 D-allose 6-phosphate isomerase activity (F, IDA)
  GO:0008786 D-allose 6-phosphate isomerase activity (F, IMP)
  GO:0019316 D-allose catabolic process (P, IMP)
  GO:0004751 ribose-5-phosphate isomerase activity (F, IGI)

B-factor: mean 17.16, std 7.72, range [2.45, 43.41]

Foldseek 3Di:
DQEEEEFEFLQQVVQPVVVVVLCVVVRHHYRYQDDDHNPGDDLLVRLVVRLCCCQVVVGQAYEYEYQAQPVNQVSSLLDQPADEDEDQAQVSLLVCCQQQVHRYYYGHPNRHPNVRVSVNVCSNVVHHHNCDPSVVVNVVSNVVNVD/DQEEEEEEFLQQVVQPVVLVVLCVVVNHHYDYPDDDHNPGDDLLVRLCVRLVCCQVVVGQAYEYEYQAQPVSQVSNLVDQPADEDEDQAQVSLQVCCQQQVGRYYYGHPNRHDNVRVSSNVVSNVPHHHNDDPSVVVNVVSNVVVD/DQEEEEEEFLQQVVQPVVLVVLCVVVNHHYDYPDDDHNPGDDLLSRLCVRLVCCQVVVGQAYEYEYQAQPVSQVSSLLDQPADEDEDQAQVSLQVCCQQQVGRYYYGHPNRYDNVRVSNNVCSNVVHHHNDDPRVVVNVVSNCVVPD/DQEEEEEEFLQQVVLPVVVVVLCVVVNHHYHYQDDDHNPGDDLLVRLVVRLCCCQVPVGQAYEYEYQAQPVSQVSSLLDQPADEDEDQAQVSLQVCCQQQVHRYYYGHPNRHDNVRVSVNVCSNVVHHHNCDPSVVVNVVSNVVSD/DQEEEEEEFLQQVVQPVVLVVLCVVVNHHYDYPDDDHNPGDDLLSRLCVRLVCCQVVVGQAYEYEYQAQPVSQVSNLVDQPADEDEDQAQVSLLVCCQQQVGRYYYGHPNRHDNVRVSNNVCSNVVHHHNPDPRVVVNVVSNVVVVD/DQEEEEEEFLQQVVQPVVVVVLCVVVRHHYHYQDDDHNPGDDLLVRLCVRLCCCQVPVGQAYEYEYQAQPVNQVSSLLDQPADEDEDQAQVSLQVCCQQQVHRYYYGHPNRHDNVRVSNNVCSNVVHHHNPDPSVVVNVVSNVVSD